Protein AF-0000000066303472 (afdb_homodimer)

Sequence (814 aa):
MNANSPPIAPAQPMHFEDLILEQGDLISKKLHLLSMQQFPPNAKKLLRQFSLSEVAQFLGVSQSTLKKLHLEGKGPLPQTSSSGRRSYSAEQMAELRQYLDQHGRSEARNYVPHRRSGEKLQVIAVVNFKGGSGKTTTAAHLAQYMALTGHRVLAVDLDPQASLSSLHGFQPELDMSPSLYEALRYDDQRRSISEIIQPTNFPGLDIVPANLELQEYEYDTPLAMSNKSSNDGKTFFTRISRALSEVNDRYDVVVIDCPPQLGYLTITALTAATSVLITIHPQMLDVMSMGQFLLMLGGILKPIRDVGAAVNLEWYRYLITRYEPTDGPQAQMVGFMQTLFHQFVLKNQMLKSTAVSDAGITKQTLYEVDKSQMTRSTYERAMDSLNAVNAEIVELVHASWGRKVVSMNANSPPIAPAQPMHFEDLILEQGDLISKKLHLLSMQQFPPNAKKLLRQFSLSEVAQFLGVSQSTLKKLHLEGKGPLPQTSSSGRRSYSAEQMAELRQYLDQHGRSEARNYVPHRRSGEKLQVIAVVNFKGGSGKTTTAAHLAQYMALTGHRVLAVDLDPQASLSSLHGFQPELDMSPSLYEALRYDDQRRSISEIIQPTNFPGLDIVPANLELQEYEYDTPLAMSNKSSNDGKTFFTRISRALSEVNDRYDVVVIDCPPQLGYLTITALTAATSVLITIHPQMLDVMSMGQFLLMLGGILKPIRDVGAAVNLEWYRYLITRYEPTDGPQAQMVGFMQTLFHQFVLKNQMLKSTAVSDAGITKQTLYEVDKSQMTRSTYERAMDSLNAVNAEIVELVHASWGRKVVS

Organism: Sinorhizobium fredii (strain NBRC 101917 / NGR234) (NCBI:txid394)

pLDDT: mean 89.19, std 13.18, range [28.16, 98.94]

Structure (mmCIF, N/CA/C/O backbone):
data_AF-0000000066303472-model_v1
#
loop_
_entity.id
_entity.type
_entity.pdbx_description
1 polymer 'Putative replication protein A'
#
loop_
_atom_site.group_PDB
_atom_site.id
_atom_site.type_symbol
_atom_site.label_atom_id
_atom_site.label_alt_id
_atom_site.label_comp_id
_atom_site.label_asym_id
_atom_site.label_entity_id
_atom_site.label_seq_id
_atom_site.pdbx_PDB_ins_code
_atom_site.Cartn_x
_atom_site.Cartn_y
_atom_site.Cartn_z
_atom_site.occupancy
_atom_site.B_iso_or_equiv
_atom_site.auth_seq_id
_atom_site.auth_comp_id
_atom_site.auth_asym_id
_atom_site.auth_atom_id
_atom_site.pdbx_PDB_model_num
ATOM 1 N N . MET A 1 1 ? -35.531 47.438 -24.938 1 28.16 1 MET A N 1
ATOM 2 C CA . MET A 1 1 ? -35.781 46 -24.844 1 28.16 1 MET A CA 1
ATOM 3 C C . MET A 1 1 ? -35.094 45.406 -23.609 1 28.16 1 MET A C 1
ATOM 5 O O . MET A 1 1 ? -33.906 45.531 -23.438 1 28.16 1 MET A O 1
ATOM 9 N N . ASN A 1 2 ? -35.75 45.344 -22.422 1 28.58 2 ASN A N 1
ATOM 10 C CA . ASN A 1 2 ? -35.531 45.281 -20.984 1 28.58 2 ASN A CA 1
ATOM 11 C C . ASN A 1 2 ? -35.062 43.875 -20.547 1 28.58 2 ASN A C 1
ATOM 13 O O . ASN A 1 2 ? -35.812 42.906 -20.625 1 28.58 2 ASN A O 1
ATOM 17 N N . ALA A 1 3 ? -33.75 43.5 -20.812 1 35.56 3 ALA A N 1
ATOM 18 C CA . ALA A 1 3 ? -33.062 42.219 -20.781 1 35.56 3 ALA A CA 1
ATOM 19 C C . ALA A 1 3 ? -33.125 41.594 -19.391 1 35.56 3 ALA A C 1
ATOM 21 O O . ALA A 1 3 ? -32.375 41.938 -18.5 1 35.56 3 ALA A O 1
ATOM 22 N N . ASN A 1 4 ? -34.312 41.281 -18.812 1 31.48 4 ASN A N 1
ATOM 23 C CA . ASN A 1 4 ? -34.656 40.688 -17.516 1 31.48 4 ASN A CA 1
ATOM 24 C C . ASN A 1 4 ? -34 39.344 -17.328 1 31.48 4 ASN A C 1
ATOM 26 O O . ASN A 1 4 ? -34.531 38.312 -17.75 1 31.48 4 ASN A O 1
ATOM 30 N N . SER A 1 5 ? -32.656 39.281 -17.484 1 34.19 5 SER A N 1
ATOM 31 C CA . SER A 1 5 ? -32.062 37.969 -17.391 1 34.19 5 SER A CA 1
ATOM 32 C C . SER A 1 5 ? -32.406 37.281 -16.078 1 34.19 5 SER A C 1
ATOM 34 O O . SER A 1 5 ? -32.375 37.906 -15.008 1 34.19 5 SER A O 1
ATOM 36 N N . PRO A 1 6 ? -33.281 36.25 -16.078 1 37.41 6 PRO A N 1
ATOM 37 C CA . PRO A 1 6 ? -33.812 35.656 -14.836 1 37.41 6 PRO A CA 1
ATOM 38 C C . PRO A 1 6 ? -32.719 35.469 -13.773 1 37.41 6 PRO A C 1
ATOM 40 O O . PRO A 1 6 ? -31.531 35.375 -14.109 1 37.41 6 PRO A O 1
ATOM 43 N N . PRO A 1 7 ? -33.031 35.781 -12.516 1 32.62 7 PRO A N 1
ATOM 44 C CA . PRO A 1 7 ? -32.094 35.688 -11.398 1 32.62 7 PRO A CA 1
ATOM 45 C C . PRO A 1 7 ? -31.406 34.344 -11.32 1 32.62 7 PRO A C 1
ATOM 47 O O . PRO A 1 7 ? -31.969 33.344 -11.758 1 32.62 7 PRO A O 1
ATOM 50 N N . ILE A 1 8 ? -30.141 34.219 -11.5 1 34.03 8 ILE A N 1
ATOM 51 C CA . ILE A 1 8 ? -29.312 33.031 -11.312 1 34.03 8 ILE A CA 1
ATOM 52 C C . ILE A 1 8 ? -29.781 32.281 -10.078 1 34.03 8 ILE A C 1
ATOM 54 O O . ILE A 1 8 ? -29.812 32.812 -8.977 1 34.03 8 ILE A O 1
ATOM 58 N N . ALA A 1 9 ? -30.625 31.328 -10.25 1 39.44 9 ALA A N 1
ATOM 59 C CA . ALA A 1 9 ? -31.109 30.5 -9.148 1 39.44 9 ALA A CA 1
ATOM 60 C C . ALA A 1 9 ? -30.016 30.281 -8.102 1 39.44 9 ALA A C 1
ATOM 62 O O . ALA A 1 9 ? -28.875 30 -8.453 1 39.44 9 ALA A O 1
ATOM 63 N N . PRO A 1 10 ? -30.156 30.688 -6.957 1 34.88 10 PRO A N 1
ATOM 64 C CA . PRO A 1 10 ? -29.109 30.484 -5.949 1 34.88 10 PRO A CA 1
ATOM 65 C C . PRO A 1 10 ? -28.453 29.109 -6.031 1 34.88 10 PRO A C 1
ATOM 67 O O . PRO A 1 10 ? -29.141 28.125 -6.316 1 34.88 10 PRO A O 1
ATOM 70 N N . ALA A 1 11 ? -27.234 28.906 -6.539 1 38.97 11 ALA A N 1
ATOM 71 C CA . ALA A 1 11 ? -26.562 27.625 -6.641 1 38.97 11 ALA A CA 1
ATOM 72 C C . ALA A 1 11 ? -26.781 26.781 -5.383 1 38.97 11 ALA A C 1
ATOM 74 O O . ALA A 1 11 ? -26.5 27.234 -4.27 1 38.97 11 ALA A O 1
ATOM 75 N N . GLN A 1 12 ? -27.719 26.031 -5.184 1 43.59 12 GLN A N 1
ATOM 76 C CA . GLN A 1 12 ? -27.938 25.109 -4.082 1 43.59 12 GLN A CA 1
ATOM 77 C C . GLN A 1 12 ? -26.625 24.516 -3.586 1 43.59 12 GLN A C 1
ATOM 79 O O . GLN A 1 12 ? -25.766 24.125 -4.387 1 43.59 12 GLN A O 1
ATOM 84 N N . PRO A 1 13 ? -26.094 24.766 -2.375 1 53.84 13 PRO A N 1
ATOM 85 C CA . PRO A 1 13 ? -24.828 24.266 -1.834 1 53.84 13 PRO A CA 1
ATOM 86 C C . PRO A 1 13 ? -24.625 22.781 -2.123 1 53.84 13 PRO A C 1
ATOM 88 O O . PRO A 1 13 ? -25.469 21.953 -1.772 1 53.84 13 PRO A O 1
ATOM 91 N N . MET A 1 14 ? -24.125 22.312 -3.188 1 66.25 14 MET A N 1
ATOM 92 C CA . MET A 1 14 ? -23.938 20.906 -3.551 1 66.25 14 MET A CA 1
ATOM 93 C C . MET A 1 14 ? -23.156 20.172 -2.48 1 66.25 14 MET A C 1
ATOM 95 O O . MET A 1 14 ? -22.109 20.656 -2.039 1 66.25 14 MET A O 1
ATOM 99 N N . HIS A 1 15 ? -23.812 19.141 -1.869 1 85.31 15 HIS A N 1
ATOM 100 C CA . HIS A 1 15 ? -23.25 18.234 -0.878 1 85.31 15 HIS A CA 1
ATOM 101 C C . HIS A 1 15 ? -22.047 17.5 -1.436 1 85.31 15 HIS A C 1
ATOM 103 O O . HIS A 1 15 ? -22.016 17.141 -2.617 1 85.31 15 HIS A O 1
ATOM 109 N N . PHE A 1 16 ? -21.031 17.438 -0.725 1 88.5 16 PHE A N 1
ATOM 110 C CA . PHE A 1 16 ? -19.781 16.797 -1.086 1 88.5 16 PHE A CA 1
ATOM 111 C C . PHE A 1 16 ? -20.047 15.453 -1.765 1 88.5 16 PHE A C 1
ATOM 113 O O . PHE A 1 16 ? -19.469 15.156 -2.818 1 88.5 16 PHE A O 1
ATOM 120 N N . GLU A 1 17 ? -20.953 14.609 -1.251 1 90.69 17 GLU A N 1
ATOM 121 C CA . GLU A 1 17 ? -21.25 13.273 -1.759 1 90.69 17 GLU A CA 1
ATOM 122 C C . GLU A 1 17 ? -21.812 13.336 -3.178 1 90.69 17 GLU A C 1
ATOM 124 O O . GLU A 1 17 ? -21.453 12.523 -4.031 1 90.69 17 GLU A O 1
ATOM 129 N N . ASP A 1 18 ? -22.641 14.305 -3.416 1 90 18 ASP A N 1
ATOM 130 C CA . ASP A 1 18 ? -23.219 14.445 -4.746 1 90 18 ASP A CA 1
ATOM 131 C C . ASP A 1 18 ? -22.172 14.906 -5.758 1 90 18 ASP A C 1
ATOM 133 O O . ASP A 1 18 ? -22.156 14.43 -6.895 1 90 18 ASP A O 1
ATOM 137 N N . LEU A 1 19 ? -21.359 15.789 -5.305 1 90.62 19 LEU A N 1
ATOM 138 C CA . LEU A 1 19 ? -20.328 16.344 -6.184 1 90.62 19 LEU A CA 1
ATOM 139 C C . LEU A 1 19 ? -19.344 15.258 -6.609 1 90.62 19 LEU A C 1
ATOM 141 O O . LEU A 1 19 ? -18.984 15.164 -7.789 1 90.62 19 LEU A O 1
ATOM 145 N N . ILE A 1 20 ? -18.938 14.453 -5.66 1 91.88 20 ILE A N 1
ATOM 146 C CA . ILE A 1 20 ? -17.922 13.469 -6 1 91.88 20 ILE A CA 1
ATOM 147 C C . ILE A 1 20 ? -18.531 12.359 -6.848 1 91.88 20 ILE A C 1
ATOM 149 O O . ILE A 1 20 ? -17.859 11.781 -7.711 1 91.88 20 ILE A O 1
ATOM 153 N N . LEU A 1 21 ? -19.797 12.07 -6.664 1 92.19 21 LEU A N 1
ATOM 154 C CA . LEU A 1 21 ? -20.484 11.117 -7.531 1 92.19 21 LEU A CA 1
ATOM 155 C C . LEU A 1 21 ? -20.531 11.625 -8.969 1 92.19 21 LEU A C 1
ATOM 157 O O . LEU A 1 21 ? -20.266 10.875 -9.906 1 92.19 21 LEU A O 1
ATOM 161 N N . GLU A 1 22 ? -20.844 12.867 -9.094 1 92.31 22 GLU A N 1
ATOM 162 C CA . GLU A 1 22 ? -20.906 13.477 -10.422 1 92.31 22 GLU A CA 1
ATOM 163 C C . GLU A 1 22 ? -19.531 13.477 -11.086 1 92.31 22 GLU A C 1
ATOM 165 O O . GLU A 1 22 ? -19.406 13.125 -12.258 1 92.31 22 GLU A O 1
ATOM 170 N N . GLN A 1 23 ? -18.578 13.859 -10.383 1 92.38 23 GLN A N 1
ATOM 171 C CA . GLN A 1 23 ? -17.219 13.93 -10.922 1 92.38 23 GLN A CA 1
ATOM 172 C C . GLN A 1 23 ? -16.688 12.539 -11.258 1 92.38 23 GLN A C 1
ATOM 174 O O . GLN A 1 23 ? -16.031 12.352 -12.281 1 92.38 23 GLN A O 1
ATOM 179 N N . GLY A 1 24 ? -16.938 11.578 -10.383 1 91.69 24 GLY A N 1
ATOM 180 C CA . GLY A 1 24 ? -16.578 10.203 -10.695 1 91.69 24 GLY A CA 1
ATOM 181 C C . GLY A 1 24 ? -17.203 9.695 -11.977 1 91.69 24 GLY A C 1
ATOM 182 O O . GLY A 1 24 ? -16.547 9.023 -12.781 1 91.69 24 GLY A O 1
ATOM 183 N N . ASP A 1 25 ? -18.438 10.008 -12.141 1 90.5 25 ASP A N 1
ATOM 184 C CA . ASP A 1 25 ? -19.172 9.602 -13.336 1 90.5 25 ASP A CA 1
ATOM 185 C C . ASP A 1 25 ? -18.578 10.266 -14.586 1 90.5 25 ASP A C 1
ATOM 187 O O . ASP A 1 25 ? -18.438 9.625 -15.625 1 90.5 25 ASP A O 1
ATOM 191 N N . LEU A 1 26 ? -18.234 11.508 -14.438 1 88.88 26 LEU A N 1
ATOM 192 C CA . LEU A 1 26 ? -17.656 12.25 -15.547 1 88.88 26 LEU A CA 1
ATOM 193 C C . LEU A 1 26 ? -16.312 11.641 -15.969 1 88.88 26 LEU A C 1
ATOM 195 O O . LEU A 1 26 ? -16.047 11.508 -17.156 1 88.88 26 LEU A O 1
ATOM 199 N N . ILE A 1 27 ? -15.523 11.273 -15.008 1 88.69 27 ILE A N 1
ATOM 200 C CA . ILE A 1 27 ? -14.234 10.641 -15.289 1 88.69 27 ILE A CA 1
ATOM 201 C C . ILE A 1 27 ? -14.461 9.328 -16.031 1 88.69 27 ILE A C 1
ATOM 203 O O . ILE A 1 27 ? -13.812 9.062 -17.047 1 88.69 27 ILE A O 1
ATOM 207 N N . SER A 1 28 ? -15.359 8.602 -15.508 1 83.31 28 SER A N 1
ATOM 208 C CA . SER A 1 28 ? -15.641 7.289 -16.078 1 83.31 28 SER A CA 1
ATOM 209 C C . SER A 1 28 ? -16.109 7.406 -17.531 1 83.31 28 SER A C 1
ATOM 211 O O . SER A 1 28 ? -15.641 6.664 -18.391 1 83.31 28 SER A O 1
ATOM 213 N N . LYS A 1 29 ? -16.891 8.312 -17.734 1 82.56 29 LYS A N 1
ATOM 214 C CA . LYS A 1 29 ? -17.469 8.477 -19.062 1 82.56 29 LYS A CA 1
ATOM 215 C C . LYS A 1 29 ? -16.453 9.07 -20.047 1 82.56 29 LYS A C 1
ATOM 217 O O . LYS A 1 29 ? -16.344 8.609 -21.188 1 82.56 29 LYS A O 1
ATOM 222 N N . LYS A 1 30 ? -15.727 10.008 -19.641 1 82.56 30 LYS A N 1
ATOM 223 C CA . LYS A 1 30 ? -14.852 10.75 -20.547 1 82.56 30 LYS A CA 1
ATOM 224 C C . LYS A 1 30 ? -13.539 10.016 -20.781 1 82.56 30 LYS A C 1
ATOM 226 O O . LYS A 1 30 ? -13.016 10.008 -21.891 1 82.56 30 LYS A O 1
ATOM 231 N N . LEU A 1 31 ? -13.016 9.43 -19.75 1 79.56 31 LEU A N 1
ATOM 232 C CA . LEU A 1 31 ? -11.703 8.82 -19.891 1 79.56 31 LEU A CA 1
ATOM 233 C C . LEU A 1 31 ? -11.812 7.414 -20.484 1 79.56 31 LEU A C 1
ATOM 235 O O . LEU A 1 31 ? -10.875 6.926 -21.109 1 79.56 31 LEU A O 1
ATOM 239 N N . HIS A 1 32 ? -12.883 6.844 -20.219 1 74.19 32 HIS A N 1
ATOM 240 C CA . HIS A 1 32 ? -13.039 5.523 -20.812 1 74.19 32 HIS A CA 1
ATOM 241 C C . HIS A 1 32 ? -12.93 5.586 -22.344 1 74.19 32 HIS A C 1
ATOM 243 O O . HIS A 1 32 ? -12.242 4.762 -22.953 1 74.19 32 HIS A O 1
ATOM 249 N N . LEU A 1 33 ? -13.5 6.594 -22.875 1 68.44 33 LEU A N 1
ATOM 250 C CA . LEU A 1 33 ? -13.477 6.754 -24.312 1 68.44 33 LEU A CA 1
ATOM 251 C C . LEU A 1 33 ? -12.062 7.047 -24.812 1 68.44 33 LEU A C 1
ATOM 253 O O . LEU A 1 33 ? -11.625 6.484 -25.812 1 68.44 33 LEU A O 1
ATOM 257 N N . LEU A 1 34 ? -11.375 7.879 -24.047 1 72.62 34 LEU A N 1
ATOM 258 C CA . LEU A 1 34 ? -10.016 8.242 -24.406 1 72.62 34 LEU A CA 1
ATOM 259 C C . LEU A 1 34 ? -9.078 7.039 -24.297 1 72.62 34 LEU A C 1
ATOM 261 O O . LEU A 1 34 ? -8.195 6.855 -25.141 1 72.62 34 LEU A O 1
ATOM 265 N N . SER A 1 35 ? -9.297 6.309 -23.266 1 71.5 35 SER A N 1
ATOM 266 C CA . SER A 1 35 ? -8.453 5.148 -23.016 1 71.5 35 SER A CA 1
ATOM 267 C C . SER A 1 35 ? -8.617 4.094 -24.109 1 71.5 35 SER A C 1
ATOM 269 O O . SER A 1 35 ? -7.641 3.469 -24.531 1 71.5 35 SER A O 1
ATOM 271 N N . MET A 1 36 ? -9.781 3.936 -24.531 1 67.06 36 MET A N 1
ATOM 272 C CA . MET A 1 36 ? -10.055 2.939 -25.562 1 67.06 36 MET A CA 1
ATOM 273 C C . MET A 1 36 ? -9.32 3.279 -26.859 1 67.06 36 MET A C 1
ATOM 275 O O . MET A 1 36 ? -8.93 2.385 -27.609 1 67.06 36 MET A O 1
ATOM 279 N N . GLN A 1 37 ? -9.062 4.512 -27 1 64 37 GLN A N 1
ATOM 280 C CA . GLN A 1 37 ? -8.352 4.953 -28.203 1 64 37 GLN A CA 1
ATOM 281 C C . GLN A 1 37 ? -6.852 4.703 -28.062 1 64 37 GLN A C 1
ATOM 283 O O . GLN A 1 37 ? -6.191 4.316 -29.031 1 64 37 GLN A O 1
ATOM 288 N N . GLN A 1 38 ? -6.332 4.875 -26.922 1 64.31 38 GLN A N 1
ATOM 289 C CA . GLN A 1 38 ? -4.891 4.801 -26.703 1 64.31 38 GLN A CA 1
ATOM 290 C C . GLN A 1 38 ? -4.461 3.385 -26.328 1 64.31 38 GLN A C 1
ATOM 292 O O . GLN A 1 38 ? -3.332 2.979 -26.609 1 64.31 38 GLN A O 1
ATOM 297 N N . PHE A 1 39 ? -5.332 2.746 -25.609 1 62.94 39 PHE A N 1
ATOM 298 C CA . PHE A 1 39 ? -5.031 1.404 -25.125 1 62.94 39 PHE A CA 1
ATOM 299 C C . PHE A 1 39 ? -6.121 0.422 -25.547 1 62.94 39 PHE A C 1
ATOM 301 O O . PHE A 1 39 ? -7.02 0.117 -24.75 1 62.94 39 PHE A O 1
ATOM 308 N N . PRO A 1 40 ? -5.973 -0.012 -26.75 1 58.31 40 PRO A N 1
ATOM 309 C CA . PRO A 1 40 ? -7.051 -0.925 -27.125 1 58.31 40 PRO A CA 1
ATOM 310 C C . PRO A 1 40 ? -7.16 -2.135 -26.203 1 58.31 40 PRO A C 1
ATOM 312 O O . PRO A 1 40 ? -6.141 -2.678 -25.766 1 58.31 40 PRO A O 1
ATOM 315 N N . PRO A 1 41 ? -8.352 -2.262 -25.609 1 56.34 41 PRO A N 1
ATOM 316 C CA . PRO A 1 41 ? -8.602 -3.312 -24.625 1 56.34 41 PRO A CA 1
ATOM 317 C C . PRO A 1 41 ? -7.992 -4.656 -25.031 1 56.34 41 PRO A C 1
ATOM 319 O O . PRO A 1 41 ? -7.594 -5.438 -24.156 1 56.34 41 PRO A O 1
ATOM 322 N N . ASN A 1 42 ? -8.016 -4.965 -26.297 1 53.88 42 ASN A N 1
ATOM 323 C CA . ASN A 1 42 ? -7.742 -6.336 -26.719 1 53.88 42 ASN A CA 1
ATOM 324 C C . ASN A 1 42 ? -6.254 -6.555 -26.969 1 53.88 42 ASN A C 1
ATOM 326 O O . ASN A 1 42 ? -5.863 -7.535 -27.609 1 53.88 42 ASN A O 1
ATOM 330 N N . ALA A 1 43 ? -5.52 -5.586 -26.531 1 59.25 43 ALA A N 1
ATOM 331 C CA . ALA A 1 43 ? -4.141 -5.941 -26.859 1 59.25 43 ALA A CA 1
ATOM 332 C C . ALA A 1 43 ? -3.576 -6.938 -25.844 1 59.25 43 ALA A C 1
ATOM 334 O O . ALA A 1 43 ? -3.387 -6.605 -24.672 1 59.25 43 ALA A O 1
ATOM 335 N N . LYS A 1 44 ? -3.773 -8.195 -26.234 1 68.38 44 LYS A N 1
ATOM 336 C CA . LYS A 1 44 ? -3.293 -9.297 -25.406 1 68.38 44 LYS A CA 1
ATOM 337 C C . LYS A 1 44 ? -1.771 -9.266 -25.281 1 68.38 44 LYS A C 1
ATOM 339 O O . LYS A 1 44 ? -1.067 -9.008 -26.25 1 68.38 44 LYS A O 1
ATOM 344 N N . LYS A 1 45 ? -1.382 -9.312 -24.062 1 81.5 45 LYS A N 1
ATOM 345 C CA . LYS A 1 45 ? 0.044 -9.461 -23.781 1 81.5 45 LYS A CA 1
ATOM 346 C C . LYS A 1 45 ? 0.607 -10.719 -24.438 1 81.5 45 LYS A C 1
ATOM 348 O O . LYS A 1 45 ? -0.026 -11.773 -24.406 1 81.5 45 LYS A O 1
ATOM 353 N N . LEU A 1 46 ? 1.706 -10.578 -25.125 1 85.88 46 LEU A N 1
ATOM 354 C CA . LEU A 1 46 ? 2.355 -11.742 -25.734 1 85.88 46 LEU A CA 1
ATOM 355 C C . LEU A 1 46 ? 3.465 -12.266 -24.828 1 85.88 46 LEU A C 1
ATOM 357 O O . LEU A 1 46 ? 3.932 -11.562 -23.922 1 85.88 46 LEU A O 1
ATOM 361 N N . LEU A 1 47 ? 3.773 -13.555 -25.031 1 94.38 47 LEU A N 1
ATOM 362 C CA . LEU A 1 47 ? 4.84 -14.18 -24.25 1 94.38 47 LEU A CA 1
ATOM 363 C C . LEU A 1 47 ? 6.051 -14.477 -25.125 1 94.38 47 LEU A C 1
ATOM 365 O O . LEU A 1 47 ? 5.906 -14.938 -26.266 1 94.38 47 LEU A O 1
ATOM 369 N N . ARG A 1 48 ? 7.16 -14.219 -24.656 1 93.19 48 ARG A N 1
ATOM 370 C CA . ARG A 1 48 ? 8.398 -14.414 -25.406 1 93.19 48 ARG A CA 1
ATOM 371 C C . ARG A 1 48 ? 8.648 -15.891 -25.672 1 93.19 48 ARG A C 1
ATOM 373 O O . ARG A 1 48 ? 7.988 -16.75 -25.078 1 93.19 48 ARG A O 1
ATOM 380 N N . GLN A 1 49 ? 9.703 -16.125 -26.547 1 95.31 49 GLN A N 1
ATOM 381 C CA . GLN A 1 49 ? 10.219 -17.469 -26.766 1 95.31 49 GLN A CA 1
ATOM 382 C C . GLN A 1 49 ? 11.242 -17.844 -25.688 1 95.31 49 GLN A C 1
ATOM 384 O O . GLN A 1 49 ? 11.852 -16.969 -25.078 1 95.31 49 GLN A O 1
ATOM 389 N N . PHE A 1 50 ? 11.352 -19.109 -25.5 1 96.5 50 PHE A N 1
ATOM 390 C CA . PHE A 1 50 ? 12.297 -19.609 -24.516 1 96.5 50 PHE A CA 1
ATOM 391 C C . PHE A 1 50 ? 13.43 -20.375 -25.188 1 96.5 50 PHE A C 1
ATOM 393 O O . PHE A 1 50 ? 13.195 -21.172 -26.094 1 96.5 50 PHE A O 1
ATOM 400 N N . SER A 1 51 ? 14.609 -20.109 -24.703 1 94.75 51 SER A N 1
ATOM 401 C CA . SER A 1 51 ? 15.789 -20.766 -25.266 1 94.75 51 SER A CA 1
ATOM 402 C C . SER A 1 51 ? 15.789 -22.25 -24.953 1 94.75 51 SER A C 1
ATOM 404 O O . SER A 1 51 ? 15.094 -22.703 -24.031 1 94.75 51 SER A O 1
ATOM 406 N N . LEU A 1 52 ? 16.609 -22.953 -25.688 1 95.5 52 LEU A N 1
ATOM 407 C CA . LEU A 1 52 ? 16.734 -24.391 -25.5 1 95.5 52 LEU A CA 1
ATOM 408 C C . LEU A 1 52 ? 17.156 -24.719 -24.078 1 95.5 52 LEU A C 1
ATOM 410 O O . LEU A 1 52 ? 16.656 -25.672 -23.469 1 95.5 52 LEU A O 1
ATOM 414 N N . SER A 1 53 ? 18.062 -23.938 -23.578 1 94.62 53 SER A N 1
ATOM 415 C CA . SER A 1 53 ? 18.547 -24.156 -22.219 1 94.62 53 SER A CA 1
ATOM 416 C C . SER A 1 53 ? 17.438 -23.953 -21.203 1 94.62 53 SER A C 1
ATOM 418 O O . SER A 1 53 ? 17.312 -24.719 -20.234 1 94.62 53 SER A O 1
ATOM 420 N N . GLU A 1 54 ? 16.641 -22.938 -21.328 1 94.94 54 GLU A N 1
ATOM 421 C CA . GLU A 1 54 ? 15.516 -22.672 -20.438 1 94.94 54 GLU A CA 1
ATOM 422 C C . GLU A 1 54 ? 14.484 -23.797 -20.5 1 94.94 54 GLU A C 1
ATOM 424 O O . GLU A 1 54 ? 14 -24.25 -19.453 1 94.94 54 GLU A O 1
ATOM 429 N N . VAL A 1 55 ? 14.203 -24.203 -21.703 1 96.94 55 VAL A N 1
ATOM 430 C CA . VAL A 1 55 ? 13.203 -25.25 -21.906 1 96.94 55 VAL A CA 1
ATOM 431 C C . VAL A 1 55 ? 13.664 -26.531 -21.234 1 96.94 55 VAL A C 1
ATOM 433 O O . VAL A 1 55 ? 12.875 -27.203 -20.562 1 96.94 55 VAL A O 1
ATOM 436 N N . ALA A 1 56 ? 14.906 -26.844 -21.453 1 95.75 56 ALA A N 1
ATOM 437 C CA . ALA A 1 56 ? 15.477 -28.031 -20.812 1 95.75 56 ALA A CA 1
ATOM 438 C C . ALA A 1 56 ? 15.32 -27.969 -19.297 1 95.75 56 ALA A C 1
ATOM 440 O O . ALA A 1 56 ? 14.969 -28.969 -18.656 1 95.75 56 ALA A O 1
ATOM 441 N N . GLN A 1 57 ? 15.531 -26.844 -18.781 1 93.81 57 GLN A N 1
ATOM 442 C CA . GLN A 1 57 ? 15.43 -26.641 -17.328 1 93.81 57 GLN A CA 1
ATOM 443 C C . GLN A 1 57 ? 13.984 -26.781 -16.859 1 93.81 57 GLN A C 1
ATOM 445 O O . GLN A 1 57 ? 13.711 -27.484 -15.883 1 93.81 57 GLN A O 1
ATOM 450 N N . PHE A 1 58 ? 13.055 -26.172 -17.531 1 95.56 58 PHE A N 1
ATOM 451 C CA . PHE A 1 58 ? 11.656 -26.188 -17.125 1 95.56 58 PHE A CA 1
ATOM 452 C C . PHE A 1 58 ? 11.062 -27.578 -17.266 1 95.56 58 PHE A C 1
ATOM 454 O O . PHE A 1 58 ? 10.164 -27.953 -16.5 1 95.56 58 PHE A O 1
ATOM 461 N N . LEU A 1 59 ? 11.57 -28.359 -18.219 1 94.06 59 LEU A N 1
ATOM 462 C CA . LEU A 1 59 ? 11.023 -29.688 -18.469 1 94.06 59 LEU A CA 1
ATOM 463 C C . LEU A 1 59 ? 11.766 -30.75 -17.656 1 94.06 59 LEU A C 1
ATOM 465 O O . LEU A 1 59 ? 11.305 -31.891 -17.562 1 94.06 59 LEU A O 1
ATOM 469 N N . GLY A 1 60 ? 12.891 -30.391 -17.141 1 90.5 60 GLY A N 1
ATOM 470 C CA . GLY A 1 60 ? 13.703 -31.359 -16.406 1 90.5 60 GLY A CA 1
ATOM 471 C C . GLY A 1 60 ? 14.367 -32.375 -17.297 1 90.5 60 GLY A C 1
ATOM 472 O O . GLY A 1 60 ? 14.391 -33.562 -16.984 1 90.5 60 GLY A O 1
ATOM 473 N N . VAL A 1 61 ? 14.82 -31.969 -18.516 1 92.44 61 VAL A N 1
ATOM 474 C CA . VAL A 1 61 ? 15.516 -32.844 -19.453 1 92.44 61 VAL A CA 1
ATOM 475 C C . VAL A 1 61 ? 16.812 -32.188 -19.906 1 92.44 61 VAL A C 1
ATOM 477 O O . VAL A 1 61 ? 17.062 -31 -19.609 1 92.44 61 VAL A O 1
ATOM 480 N N . SER A 1 62 ? 17.609 -32.938 -20.594 1 93.88 62 SER A N 1
ATOM 481 C CA . SER A 1 62 ? 18.859 -32.375 -21.109 1 93.88 62 SER A CA 1
ATOM 482 C C . SER A 1 62 ? 18.625 -31.672 -22.438 1 93.88 62 SER A C 1
ATOM 484 O O . SER A 1 62 ? 17.672 -31.984 -23.156 1 93.88 62 SER A O 1
ATOM 486 N N . GLN A 1 63 ? 19.484 -30.734 -22.734 1 95.06 63 GLN A N 1
ATOM 487 C CA . GLN A 1 63 ? 19.438 -30.062 -24.031 1 95.06 63 GLN A CA 1
ATOM 488 C C . GLN A 1 63 ? 19.609 -31.062 -25.172 1 95.06 63 GLN A C 1
ATOM 490 O O . GLN A 1 63 ? 18.984 -30.938 -26.219 1 95.06 63 GLN A O 1
ATOM 495 N N . SER A 1 64 ? 20.453 -32 -24.922 1 95.12 64 SER A N 1
ATOM 496 C CA . SER A 1 64 ? 20.734 -33.031 -25.922 1 95.12 64 SER A CA 1
ATOM 497 C C . SER A 1 64 ? 19.469 -33.812 -26.281 1 95.12 64 SER A C 1
ATOM 499 O O . SER A 1 64 ? 19.25 -34.156 -27.438 1 95.12 64 SER A O 1
ATOM 501 N N . THR A 1 65 ? 18.703 -34.094 -25.281 1 92.38 65 THR A N 1
ATOM 502 C CA . THR A 1 65 ? 17.453 -34.781 -25.5 1 92.38 65 THR A CA 1
ATOM 503 C C . THR A 1 65 ? 16.516 -34 -26.406 1 92.38 65 THR A C 1
ATOM 505 O O . THR A 1 65 ? 15.898 -34.562 -27.312 1 92.38 65 THR A O 1
ATOM 508 N N . LEU A 1 66 ? 16.469 -32.719 -26.219 1 94.38 66 LEU A N 1
ATOM 509 C CA . LEU A 1 66 ? 15.609 -31.859 -27.016 1 94.38 66 LEU A CA 1
ATOM 510 C C . LEU A 1 66 ? 16.109 -31.75 -28.453 1 94.38 66 LEU A C 1
ATOM 512 O O . LEU A 1 66 ? 15.328 -31.75 -29.406 1 94.38 66 LEU A O 1
ATOM 516 N N . LYS A 1 67 ? 17.359 -31.672 -28.547 1 94.25 67 LYS A N 1
ATOM 517 C CA . LYS A 1 67 ? 17.953 -31.625 -29.875 1 94.25 67 LYS A CA 1
ATOM 518 C C . LYS A 1 67 ? 17.688 -32.906 -30.656 1 94.25 67 LYS A C 1
ATOM 520 O O . LYS A 1 67 ? 17.359 -32.875 -31.844 1 94.25 67 LYS A O 1
ATOM 525 N N . LYS A 1 68 ? 17.891 -33.938 -30 1 93.88 68 LYS A N 1
ATOM 526 C CA . LYS A 1 68 ? 17.656 -35.219 -30.609 1 93.88 68 LYS A CA 1
ATOM 527 C C . LYS A 1 68 ? 16.203 -35.344 -31.094 1 93.88 68 LYS A C 1
ATOM 529 O O . LYS A 1 68 ? 15.953 -35.844 -32.188 1 93.88 68 LYS A O 1
ATOM 534 N N . LEU A 1 69 ? 15.305 -34.969 -30.234 1 93.19 69 LEU A N 1
ATOM 535 C CA . LEU A 1 69 ? 13.898 -35 -30.594 1 93.19 69 LEU A CA 1
ATOM 536 C C . LEU A 1 69 ? 13.633 -34.188 -31.859 1 93.19 69 LEU A C 1
ATOM 538 O O . LEU A 1 69 ? 12.914 -34.656 -32.75 1 93.19 69 LEU A O 1
ATOM 542 N N . HIS A 1 70 ? 14.203 -33.031 -31.891 1 93.12 70 HIS A N 1
ATOM 543 C CA . HIS A 1 70 ? 14.047 -32.156 -33.062 1 93.12 70 HIS A CA 1
ATOM 544 C C . HIS A 1 70 ? 14.617 -32.812 -34.312 1 93.12 70 HIS A C 1
ATOM 546 O O . HIS A 1 70 ? 13.969 -32.812 -35.344 1 93.12 70 HIS A O 1
ATOM 552 N N . LEU A 1 71 ? 15.734 -33.344 -34.188 1 92.75 71 LEU A N 1
ATOM 553 C CA . LEU A 1 71 ? 16.422 -33.938 -35.344 1 92.75 71 LEU A CA 1
ATOM 554 C C . LEU A 1 71 ? 15.672 -35.156 -35.844 1 92.75 71 LEU A C 1
ATOM 556 O O . LEU A 1 71 ? 15.703 -35.469 -37.031 1 92.75 71 LEU A O 1
ATOM 560 N N . GLU A 1 72 ? 14.984 -35.844 -34.969 1 94.38 72 GLU A N 1
ATOM 561 C CA . GLU A 1 72 ? 14.219 -37.031 -35.344 1 94.38 72 GLU A CA 1
ATOM 562 C C . GLU A 1 72 ? 12.805 -36.656 -35.781 1 94.38 72 GLU A C 1
ATOM 564 O O . GLU A 1 72 ? 12 -37.531 -36.094 1 94.38 72 GLU A O 1
ATOM 569 N N . GLY A 1 73 ? 12.477 -35.438 -35.719 1 92.31 73 GLY A N 1
ATOM 570 C CA . GLY A 1 73 ? 11.172 -34.938 -36.125 1 92.31 73 GLY A CA 1
ATOM 571 C C . GLY A 1 73 ? 10.07 -35.25 -35.125 1 92.31 73 GLY A C 1
ATOM 572 O O . GLY A 1 73 ? 8.914 -35.438 -35.5 1 92.31 73 GLY A O 1
ATOM 573 N N . LYS A 1 74 ? 10.555 -35.375 -33.938 1 93 74 LYS A N 1
ATOM 574 C CA . LYS A 1 74 ? 9.609 -35.719 -32.875 1 93 74 LYS A CA 1
ATOM 575 C C . LYS A 1 74 ? 9.266 -34.469 -32.031 1 93 74 LYS A C 1
ATOM 577 O O . LYS A 1 74 ? 10.148 -33.688 -31.703 1 93 74 LYS A O 1
ATOM 582 N N . GLY A 1 75 ? 8.016 -34.312 -31.75 1 90.88 75 GLY A N 1
ATOM 583 C CA . GLY A 1 75 ? 7.578 -33.156 -30.969 1 90.88 75 GLY A CA 1
ATOM 584 C C . GLY A 1 75 ? 7.418 -31.906 -31.797 1 90.88 75 GLY A C 1
ATOM 585 O O . GLY A 1 75 ? 7.406 -31.953 -33.031 1 90.88 75 GLY A O 1
ATOM 586 N N . PRO A 1 76 ? 7.211 -30.781 -31.109 1 94.69 76 PRO A N 1
ATOM 587 C CA . PRO A 1 76 ? 7.027 -29.531 -31.828 1 94.69 76 PRO A CA 1
ATOM 588 C C . PRO A 1 76 ? 8.328 -29 -32.438 1 94.69 76 PRO A C 1
ATOM 590 O O . PRO A 1 76 ? 9.406 -29.203 -31.891 1 94.69 76 PRO A O 1
ATOM 593 N N . LEU A 1 77 ? 8.164 -28.312 -33.562 1 93.44 77 LEU A N 1
ATOM 594 C CA . LEU A 1 77 ? 9.312 -27.75 -34.281 1 93.44 77 LEU A CA 1
ATOM 595 C C . LEU A 1 77 ? 9.742 -26.438 -33.656 1 93.44 77 LEU A C 1
ATOM 597 O O . LEU A 1 77 ? 8.977 -25.469 -33.625 1 93.44 77 LEU A O 1
ATOM 601 N N . PRO A 1 78 ? 10.945 -26.375 -33.125 1 95.12 78 PRO A N 1
ATOM 602 C CA . PRO A 1 78 ? 11.414 -25.109 -32.562 1 95.12 78 PRO A CA 1
ATOM 603 C C . PRO A 1 78 ? 11.648 -24.031 -33.625 1 95.12 78 PRO A C 1
ATOM 605 O O . PRO A 1 78 ? 11.789 -24.344 -34.812 1 95.12 78 PRO A O 1
ATOM 608 N N . GLN A 1 79 ? 11.547 -22.797 -33.188 1 94.62 79 GLN A N 1
ATOM 609 C CA . GLN A 1 79 ? 12.031 -21.703 -34.031 1 94.62 79 GLN A CA 1
ATOM 610 C C . GLN A 1 79 ? 13.555 -21.656 -34.031 1 94.62 79 GLN A C 1
ATOM 612 O O . GLN A 1 79 ? 14.188 -21.75 -32.969 1 94.62 79 GLN A O 1
ATOM 617 N N . THR A 1 80 ? 14.117 -21.562 -35.188 1 92.5 80 THR A N 1
ATOM 618 C CA . THR A 1 80 ? 15.57 -21.516 -35.281 1 92.5 80 THR A CA 1
ATOM 619 C C . THR A 1 80 ? 16.031 -20.172 -35.844 1 92.5 80 THR A C 1
ATOM 621 O O . THR A 1 80 ? 15.539 -19.703 -36.844 1 92.5 80 THR A O 1
ATOM 624 N N . SER A 1 81 ? 16.891 -19.578 -35.094 1 91.75 81 SER A N 1
ATOM 625 C CA . SER A 1 81 ? 17.453 -18.312 -35.531 1 91.75 81 SER A CA 1
ATOM 626 C C . SER A 1 81 ? 18.453 -18.5 -36.656 1 91.75 81 SER A C 1
ATOM 628 O O . SER A 1 81 ? 18.781 -19.641 -37 1 91.75 81 SER A O 1
ATOM 630 N N . SER A 1 82 ? 18.906 -17.328 -37.188 1 90.94 82 SER A N 1
ATOM 631 C CA . SER A 1 82 ? 19.891 -17.375 -38.281 1 90.94 82 SER A CA 1
ATOM 632 C C . SER A 1 82 ? 21.203 -17.984 -37.781 1 90.94 82 SER A C 1
ATOM 634 O O . SER A 1 82 ? 21.922 -18.609 -38.562 1 90.94 82 SER A O 1
ATOM 636 N N . SER A 1 83 ? 21.453 -17.922 -36.5 1 90.94 83 SER A N 1
ATOM 637 C CA . SER A 1 83 ? 22.688 -18.453 -35.906 1 90.94 83 SER A CA 1
ATOM 638 C C . SER A 1 83 ? 22.5 -19.906 -35.5 1 90.94 83 SER A C 1
ATOM 640 O O . SER A 1 83 ? 23.438 -20.531 -34.969 1 90.94 83 SER A O 1
ATOM 642 N N . GLY A 1 84 ? 21.312 -20.453 -35.719 1 88.12 84 GLY A N 1
ATOM 643 C CA . GLY A 1 84 ? 21.062 -21.844 -35.375 1 88.12 84 GLY A CA 1
ATOM 644 C C . GLY A 1 84 ? 20.516 -22.047 -34 1 88.12 84 GLY A C 1
ATOM 645 O O . GLY A 1 84 ? 20.391 -23.188 -33.531 1 88.12 84 GLY A O 1
ATOM 646 N N . ARG A 1 85 ? 20.281 -21.016 -33.344 1 90.12 85 ARG A N 1
ATOM 647 C CA . ARG A 1 85 ? 19.766 -21.125 -31.984 1 90.12 85 ARG A CA 1
ATOM 648 C C . ARG A 1 85 ? 18.297 -21.516 -32 1 90.12 85 ARG A C 1
ATOM 650 O O . ARG A 1 85 ? 17.5 -20.922 -32.719 1 90.12 85 ARG A O 1
ATOM 657 N N . ARG A 1 86 ? 17.953 -22.516 -31.188 1 93.81 86 ARG A N 1
ATOM 658 C CA . ARG A 1 86 ? 16.578 -23.016 -31.109 1 93.81 86 ARG A CA 1
ATOM 659 C C . ARG A 1 86 ? 15.82 -22.375 -29.969 1 93.81 86 ARG A C 1
ATOM 661 O O . ARG A 1 86 ? 16.375 -22.141 -28.891 1 93.81 86 ARG A O 1
ATOM 668 N N . SER A 1 87 ? 14.547 -22.109 -30.188 1 96.12 87 SER A N 1
ATOM 669 C CA . SER A 1 87 ? 13.664 -21.562 -29.172 1 96.12 87 SER A CA 1
ATOM 670 C C . SER A 1 87 ? 12.25 -22.141 -29.297 1 96.12 87 SER A C 1
ATOM 672 O O . SER A 1 87 ? 11.867 -22.594 -30.375 1 96.12 87 SER A O 1
ATOM 674 N N . TYR A 1 88 ? 11.586 -22.266 -28.203 1 97.44 88 TYR A N 1
ATOM 675 C CA . TYR A 1 88 ? 10.227 -22.812 -28.172 1 97.44 88 TYR A CA 1
ATOM 676 C C . TYR A 1 88 ? 9.273 -21.812 -27.516 1 97.44 88 TYR A C 1
ATOM 678 O O . TYR A 1 88 ? 9.664 -21.062 -26.625 1 97.44 88 TYR A O 1
ATOM 686 N N . SER A 1 89 ? 8.047 -21.797 -27.984 1 96.81 89 SER A N 1
ATOM 687 C CA . SER A 1 89 ? 6.996 -21.078 -27.266 1 96.81 89 SER A CA 1
ATOM 688 C C . SER A 1 89 ? 6.559 -21.844 -26.016 1 96.81 89 SER A C 1
ATOM 690 O O . SER A 1 89 ? 6.859 -23.031 -25.875 1 96.81 89 SER A O 1
ATOM 692 N N . ALA A 1 90 ? 5.91 -21.172 -25.125 1 96.94 90 ALA A N 1
ATOM 693 C CA . ALA A 1 90 ? 5.395 -21.828 -23.938 1 96.94 90 ALA A CA 1
ATOM 694 C C . ALA A 1 90 ? 4.391 -22.922 -24.297 1 96.94 90 ALA A C 1
ATOM 696 O O . ALA A 1 90 ? 4.312 -23.953 -23.625 1 96.94 90 ALA A O 1
ATOM 697 N N . GLU A 1 91 ? 3.648 -22.703 -25.328 1 96.88 91 GLU A N 1
ATOM 698 C CA . GLU A 1 91 ? 2.717 -23.719 -25.828 1 96.88 91 GLU A CA 1
ATOM 699 C C . GLU A 1 91 ? 3.457 -24.969 -26.297 1 96.88 91 GLU A C 1
ATOM 701 O O . GLU A 1 91 ? 3.033 -26.094 -26.031 1 96.88 91 GLU A O 1
ATOM 706 N N . GLN A 1 92 ? 4.504 -24.688 -26.984 1 96.88 92 GLN A N 1
ATOM 707 C CA . GLN A 1 92 ? 5.316 -25.797 -27.469 1 96.88 92 GLN A CA 1
ATOM 708 C C . GLN A 1 92 ? 5.957 -26.562 -26.328 1 96.88 92 GLN A C 1
ATOM 710 O O . GLN A 1 92 ? 6.152 -27.781 -26.406 1 96.88 92 GLN A O 1
ATOM 715 N N . MET A 1 93 ? 6.301 -25.844 -25.297 1 96.5 93 MET A N 1
ATOM 716 C CA . MET A 1 93 ? 6.836 -26.516 -24.125 1 96.5 93 MET A CA 1
ATOM 717 C C . MET A 1 93 ? 5.816 -27.484 -23.531 1 96.5 93 MET A C 1
ATOM 719 O O . MET A 1 93 ? 6.168 -28.594 -23.125 1 96.5 93 MET A O 1
ATOM 723 N N . ALA A 1 94 ? 4.598 -27.031 -23.5 1 95.62 94 ALA A N 1
ATOM 724 C CA . ALA A 1 94 ? 3.527 -27.906 -23.016 1 95.62 94 ALA A CA 1
ATOM 725 C C . ALA A 1 94 ? 3.369 -29.125 -23.906 1 95.62 94 ALA A C 1
ATOM 727 O O . ALA A 1 94 ? 3.166 -30.234 -23.406 1 95.62 94 ALA A O 1
ATOM 728 N N . GLU A 1 95 ? 3.477 -28.906 -25.172 1 95.56 95 GLU A N 1
ATOM 729 C CA . GLU A 1 95 ? 3.398 -30.016 -26.125 1 95.56 95 GLU A CA 1
ATOM 730 C C . GLU A 1 95 ? 4.551 -31 -25.938 1 95.56 95 GLU A C 1
ATOM 732 O O . GLU A 1 95 ? 4.355 -32.219 -26 1 95.56 95 GLU A O 1
ATOM 737 N N . LEU A 1 96 ? 5.688 -30.438 -25.797 1 95.06 96 LEU A N 1
ATOM 738 C CA . LEU A 1 96 ? 6.871 -31.266 -25.562 1 95.06 96 LEU A CA 1
ATOM 739 C C . LEU A 1 96 ? 6.695 -32.125 -24.328 1 95.06 96 LEU A C 1
ATOM 741 O O . LEU A 1 96 ? 7.074 -33.312 -24.312 1 95.06 96 LEU A O 1
ATOM 745 N N . ARG A 1 97 ? 6.168 -31.547 -23.281 1 94 97 ARG A N 1
ATOM 746 C CA . ARG A 1 97 ? 5.938 -32.25 -22.047 1 94 97 ARG A CA 1
ATOM 747 C C . ARG A 1 97 ? 4.996 -33.438 -22.25 1 94 97 ARG A C 1
ATOM 749 O O . ARG A 1 97 ? 5.246 -34.531 -21.75 1 94 97 ARG A O 1
ATOM 756 N N . GLN A 1 98 ? 3.955 -33.156 -22.953 1 92.75 98 GLN A N 1
ATOM 757 C CA . GLN A 1 98 ? 2.992 -34.219 -23.25 1 92.75 98 GLN A CA 1
ATOM 758 C C . GLN A 1 98 ? 3.643 -35.344 -24.047 1 92.75 98 GLN A C 1
ATOM 760 O O . GLN A 1 98 ? 3.402 -36.531 -23.781 1 92.75 98 GLN A O 1
ATOM 765 N N . TYR A 1 99 ? 4.449 -34.938 -25.016 1 92.69 99 TYR A N 1
ATOM 766 C CA . TYR A 1 99 ? 5.137 -35.906 -25.844 1 92.69 99 TYR A CA 1
ATOM 767 C C . TYR A 1 99 ? 6.074 -36.781 -25.016 1 92.69 99 TYR A C 1
ATOM 769 O O . TYR A 1 99 ? 6.082 -38 -25.141 1 92.69 99 TYR A O 1
ATOM 777 N N . LEU A 1 100 ? 6.816 -36.156 -24.172 1 91.44 100 LEU A N 1
ATOM 778 C CA . LEU A 1 100 ? 7.785 -36.844 -23.344 1 91.44 100 LEU A CA 1
ATOM 779 C C . LEU A 1 100 ? 7.082 -37.781 -22.359 1 91.44 100 LEU A C 1
ATOM 781 O O . LEU A 1 100 ? 7.578 -38.875 -22.062 1 91.44 100 LEU A O 1
ATOM 785 N N . ASP A 1 101 ? 6.012 -37.312 -21.828 1 89.12 101 ASP A N 1
ATOM 786 C CA . ASP A 1 101 ? 5.262 -38.125 -20.875 1 89.12 101 ASP A CA 1
ATOM 787 C C . ASP A 1 101 ? 4.684 -39.375 -21.547 1 89.12 101 ASP A C 1
ATOM 789 O O . ASP A 1 101 ? 4.617 -40.438 -20.938 1 89.12 101 ASP A O 1
ATOM 793 N N . GLN A 1 102 ? 4.27 -39.281 -22.781 1 87.94 102 GLN A N 1
ATOM 794 C CA . GLN A 1 102 ? 3.645 -40.375 -23.516 1 87.94 102 GLN A CA 1
ATOM 795 C C . GLN A 1 102 ? 4.691 -41.344 -24.062 1 87.94 102 GLN A C 1
ATOM 797 O O . GLN A 1 102 ? 4.457 -42.562 -24.141 1 87.94 102 GLN A O 1
ATOM 802 N N . HIS A 1 103 ? 5.816 -40.781 -24.438 1 85.19 103 HIS A N 1
ATOM 803 C CA . HIS A 1 103 ? 6.77 -41.594 -25.203 1 85.19 103 HIS A CA 1
ATOM 804 C C . HIS A 1 103 ? 8.047 -41.812 -24.406 1 85.19 103 HIS A C 1
ATOM 806 O O . HIS A 1 103 ? 8.914 -42.594 -24.828 1 85.19 103 HIS A O 1
ATOM 812 N N . GLY A 1 104 ? 8.133 -41.094 -23.344 1 76.12 104 GLY A N 1
ATOM 813 C CA . GLY A 1 104 ? 9.367 -41.188 -22.594 1 76.12 104 GLY A CA 1
ATOM 814 C C . GLY A 1 104 ? 9.547 -42.531 -21.906 1 76.12 104 GLY A C 1
ATOM 815 O O . GLY A 1 104 ? 8.586 -43.312 -21.797 1 76.12 104 GLY A O 1
ATOM 816 N N . ARG A 1 105 ? 10.734 -43.094 -21.734 1 67.88 105 ARG A N 1
ATOM 817 C CA . ARG A 1 105 ? 11.094 -44.438 -21.266 1 67.88 105 ARG A CA 1
ATOM 818 C C . ARG A 1 105 ? 10.781 -44.594 -19.766 1 67.88 105 ARG A C 1
ATOM 820 O O . ARG A 1 105 ? 10.562 -45.688 -19.281 1 67.88 105 ARG A O 1
ATOM 827 N N . SER A 1 106 ? 11.078 -43.469 -19.031 1 59.28 106 SER A N 1
ATOM 828 C CA . SER A 1 106 ? 11.031 -43.719 -17.594 1 59.28 106 SER A CA 1
ATOM 829 C C . SER A 1 106 ? 9.641 -43.5 -17.031 1 59.28 106 SER A C 1
ATOM 831 O O . SER A 1 106 ? 9.062 -42.406 -17.234 1 59.28 106 SER A O 1
ATOM 833 N N . GLU A 1 107 ? 8.945 -44.656 -16.656 1 56.81 107 GLU A N 1
ATOM 834 C CA . GLU A 1 107 ? 7.656 -44.594 -15.969 1 56.81 107 GLU A CA 1
ATOM 835 C C . GLU A 1 107 ? 7.699 -43.625 -14.789 1 56.81 107 GLU A C 1
ATOM 837 O O . GLU A 1 107 ? 6.664 -43.094 -14.383 1 56.81 107 GLU A O 1
ATOM 842 N N . ALA A 1 108 ? 8.945 -43.469 -14.336 1 55.66 108 ALA A N 1
ATOM 843 C CA . ALA A 1 108 ? 9.102 -42.688 -13.109 1 55.66 108 ALA A CA 1
ATOM 844 C C . ALA A 1 108 ? 9.102 -41.188 -13.406 1 55.66 108 ALA A C 1
ATOM 846 O O . ALA A 1 108 ? 8.828 -40.375 -12.523 1 55.66 108 ALA A O 1
ATOM 847 N N . ARG A 1 109 ? 9.203 -40.875 -14.758 1 62.28 109 ARG A N 1
ATOM 848 C CA . ARG A 1 109 ? 9.367 -39.438 -14.992 1 62.28 109 ARG A CA 1
ATOM 849 C C . ARG A 1 109 ? 8.016 -38.781 -15.234 1 62.28 109 ARG A C 1
ATOM 851 O O . ARG A 1 109 ? 7.246 -39.219 -16.094 1 62.28 109 ARG A O 1
ATOM 858 N N . ASN A 1 110 ? 7.492 -38.062 -14.32 1 76.88 110 ASN A N 1
ATOM 859 C CA . ASN A 1 110 ? 6.273 -37.25 -14.344 1 76.88 110 ASN A CA 1
ATOM 860 C C . ASN A 1 110 ? 6.512 -35.875 -14.953 1 76.88 110 ASN A C 1
ATOM 862 O O . ASN A 1 110 ? 6.602 -34.875 -14.234 1 76.88 110 ASN A O 1
ATOM 866 N N . TYR A 1 111 ? 6.594 -35.906 -16.422 1 88.62 111 TYR A N 1
ATOM 867 C CA . TYR A 1 111 ? 6.832 -34.656 -17.109 1 88.62 111 TYR A CA 1
ATOM 868 C C . TYR A 1 111 ? 5.602 -33.75 -17.047 1 88.62 111 TYR A C 1
ATOM 870 O O . TYR A 1 111 ? 5.723 -32.531 -17.062 1 88.62 111 TYR A O 1
ATOM 878 N N . VAL A 1 112 ? 4.484 -34.438 -16.969 1 92.62 112 VAL A N 1
ATOM 879 C CA . VAL A 1 112 ? 3.248 -33.688 -16.703 1 92.62 112 VAL A CA 1
ATOM 880 C C . VAL A 1 112 ? 2.904 -33.781 -15.219 1 92.62 112 VAL A C 1
ATOM 882 O O . VAL A 1 112 ? 2.375 -34.781 -14.758 1 92.62 112 VAL A O 1
ATOM 885 N N . PRO A 1 113 ? 3.154 -32.688 -14.516 1 93.12 113 PRO A N 1
ATOM 886 C CA . PRO A 1 113 ? 3.086 -32.781 -13.055 1 93.12 113 PRO A CA 1
ATOM 887 C C . PRO A 1 113 ? 1.674 -32.531 -12.516 1 93.12 113 PRO A C 1
ATOM 889 O O . PRO A 1 113 ? 1.503 -32.188 -11.344 1 93.12 113 PRO A O 1
ATOM 892 N N . HIS A 1 114 ? 0.616 -32.781 -13.234 1 95.44 114 HIS A N 1
ATOM 893 C CA . HIS A 1 114 ? -0.767 -32.594 -12.828 1 95.44 114 HIS A CA 1
ATOM 894 C C . HIS A 1 114 ? -1.117 -33.438 -11.609 1 95.44 114 HIS A C 1
ATOM 896 O O . HIS A 1 114 ? -0.485 -34.469 -11.367 1 95.44 114 HIS A O 1
ATOM 902 N N . ARG A 1 115 ? -2.084 -32.938 -10.906 1 94.94 115 ARG A N 1
ATOM 903 C CA . ARG A 1 115 ? -2.627 -33.688 -9.789 1 94.94 115 ARG A CA 1
ATOM 904 C C . ARG A 1 115 ? -3.141 -35.062 -10.25 1 94.94 115 ARG A C 1
ATOM 906 O O . ARG A 1 115 ? -3.746 -35.156 -11.32 1 94.94 115 ARG A O 1
ATOM 913 N N . ARG A 1 116 ? -2.846 -36 -9.383 1 92.62 116 ARG A N 1
ATOM 914 C CA . ARG A 1 116 ? -3.412 -37.344 -9.57 1 92.62 116 ARG A CA 1
ATOM 915 C C . ARG A 1 116 ? -4.672 -37.5 -8.734 1 92.62 116 ARG A C 1
ATOM 917 O O . ARG A 1 116 ? -4.992 -36.656 -7.891 1 92.62 116 ARG A O 1
ATOM 924 N N . SER A 1 117 ? -5.348 -38.625 -9.039 1 91.69 117 SER A N 1
ATOM 925 C CA . SER A 1 117 ? -6.562 -38.938 -8.281 1 91.69 117 SER A CA 1
ATOM 926 C C . SER A 1 117 ? -6.285 -38.969 -6.785 1 91.69 117 SER A C 1
ATOM 928 O O . SER A 1 117 ? -5.309 -39.594 -6.348 1 91.69 117 SER A O 1
ATOM 930 N N . GLY A 1 118 ? -7.027 -38.25 -6.062 1 92.19 118 GLY A N 1
ATOM 931 C CA . GLY A 1 118 ? -6.875 -38.25 -4.617 1 92.19 118 GLY A CA 1
ATOM 932 C C . GLY A 1 118 ? -6.031 -37.094 -4.102 1 92.19 118 GLY A C 1
ATOM 933 O O . GLY A 1 118 ? -6.062 -36.781 -2.91 1 92.19 118 GLY A O 1
ATOM 934 N N . GLU A 1 119 ? -5.219 -36.531 -4.965 1 95.12 119 GLU A N 1
ATOM 935 C CA . GLU A 1 119 ? -4.391 -35.406 -4.551 1 95.12 119 GLU A CA 1
ATOM 936 C C . GLU A 1 119 ? -5.215 -34.125 -4.453 1 95.12 119 GLU A C 1
ATOM 938 O O . GLU A 1 119 ? -6.02 -33.812 -5.336 1 95.12 119 GLU A O 1
ATOM 943 N N . LYS A 1 120 ? -5.039 -33.438 -3.408 1 95.88 120 LYS A N 1
ATOM 944 C CA . LYS A 1 120 ? -5.848 -32.281 -3.084 1 95.88 120 LYS A CA 1
ATOM 945 C C . LYS A 1 120 ? -5.352 -31.031 -3.828 1 95.88 120 LYS A C 1
ATOM 947 O O . LYS A 1 120 ? -4.145 -30.859 -4.02 1 95.88 120 LYS A O 1
ATOM 952 N N . LEU A 1 121 ? -6.355 -30.172 -4.203 1 97.75 121 LEU A N 1
ATOM 953 C CA . LEU A 1 121 ? -5.996 -28.859 -4.723 1 97.75 121 LEU A CA 1
ATOM 954 C C . LEU A 1 121 ? -5.148 -28.094 -3.715 1 97.75 121 LEU A C 1
ATOM 956 O O . LEU A 1 121 ? -5.496 -28.016 -2.535 1 97.75 121 LEU A O 1
ATOM 960 N N . GLN A 1 122 ? -4.012 -27.672 -4.152 1 97.88 122 GLN A N 1
ATOM 961 C CA . GLN A 1 122 ? -3.164 -26.859 -3.279 1 97.88 122 GLN A CA 1
ATOM 962 C C . GLN A 1 122 ? -3.477 -25.375 -3.428 1 97.88 122 GLN A C 1
ATOM 964 O O . GLN A 1 122 ? -3.424 -24.828 -4.535 1 97.88 122 GLN A O 1
ATOM 969 N N . VAL A 1 123 ? -3.883 -24.734 -2.32 1 98.31 123 VAL A N 1
ATOM 970 C CA . VAL A 1 123 ? -4.191 -23.312 -2.281 1 98.31 123 VAL A CA 1
ATOM 971 C C . VAL A 1 123 ? -3.154 -22.578 -1.432 1 98.31 123 VAL A C 1
ATOM 973 O O . VAL A 1 123 ? -3.17 -22.688 -0.203 1 98.31 123 VAL A O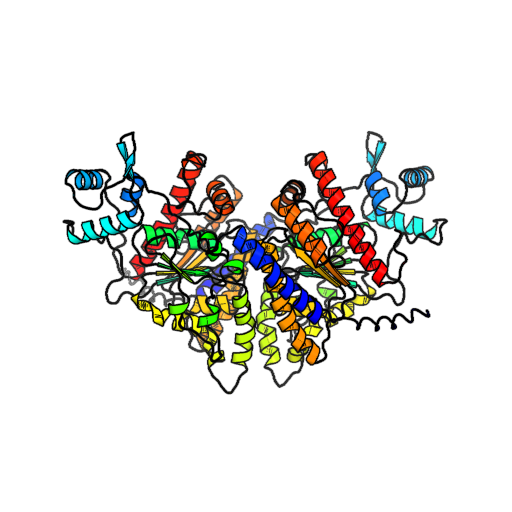 1
ATOM 976 N N . ILE A 1 124 ? -2.264 -21.781 -2.09 1 98.62 124 ILE A N 1
ATOM 977 C CA . ILE A 1 124 ? -1.17 -21.094 -1.418 1 98.62 124 ILE A CA 1
ATOM 978 C C . ILE A 1 124 ? -1.532 -19.625 -1.224 1 98.62 124 ILE A C 1
ATOM 980 O O . ILE A 1 124 ? -1.652 -18.875 -2.195 1 98.62 124 ILE A O 1
ATOM 984 N N . ALA A 1 125 ? -1.719 -19.203 -0.021 1 98 125 ALA A N 1
ATOM 985 C CA . ALA A 1 125 ? -1.936 -17.797 0.285 1 98 125 ALA A CA 1
ATOM 986 C C . ALA A 1 125 ? -0.614 -17.078 0.569 1 98 125 ALA A C 1
ATOM 988 O O . ALA A 1 125 ? 0.163 -17.531 1.421 1 98 125 ALA A O 1
ATOM 989 N N . VAL A 1 126 ? -0.315 -16.031 -0.204 1 98.5 126 VAL A N 1
ATOM 990 C CA . VAL A 1 126 ? 0.857 -15.188 0.033 1 98.5 126 VAL A CA 1
ATOM 991 C C . VAL A 1 126 ? 0.464 -13.969 0.866 1 98.5 126 VAL A C 1
ATOM 993 O O . VAL A 1 126 ? -0.343 -13.148 0.43 1 98.5 126 VAL A O 1
ATOM 996 N N . VAL A 1 127 ? 1.09 -13.859 2.053 1 96.38 127 VAL A N 1
ATOM 997 C CA . VAL A 1 127 ? 0.554 -12.867 2.973 1 96.38 127 VAL A CA 1
ATOM 998 C C . VAL A 1 127 ? 1.7 -12.109 3.639 1 96.38 127 VAL A C 1
ATOM 1000 O O . VAL A 1 127 ? 2.818 -12.617 3.738 1 96.38 127 VAL A O 1
ATOM 1003 N N . ASN A 1 128 ? 1.441 -10.898 3.988 1 92.69 128 ASN A N 1
ATOM 1004 C CA . ASN A 1 128 ? 2.217 -10.008 4.844 1 92.69 128 ASN A CA 1
ATOM 1005 C C . ASN A 1 128 ? 1.462 -8.719 5.137 1 92.69 128 ASN A C 1
ATOM 1007 O O . ASN A 1 128 ? 0.57 -8.328 4.383 1 92.69 128 ASN A O 1
ATOM 1011 N N . PHE A 1 129 ? 1.749 -8.141 6.254 1 87.56 129 PHE A N 1
ATOM 1012 C CA . PHE A 1 129 ? 1.069 -6.895 6.594 1 87.56 129 PHE A CA 1
ATOM 1013 C C . PHE A 1 129 ? 1.733 -5.711 5.902 1 87.56 129 PHE A C 1
ATOM 1015 O O . PHE A 1 129 ? 1.059 -4.758 5.508 1 87.56 129 PHE A O 1
ATOM 1022 N N . LYS A 1 130 ? 2.986 -5.793 5.781 1 88.69 130 LYS A N 1
ATOM 1023 C CA . LYS A 1 130 ? 3.727 -4.637 5.285 1 88.69 130 LYS A CA 1
ATOM 1024 C C . LYS A 1 130 ? 3.592 -4.508 3.77 1 88.69 130 LYS A C 1
ATOM 1026 O O . LYS A 1 130 ? 3.682 -5.504 3.045 1 88.69 130 LYS A O 1
ATOM 1031 N N . GLY A 1 131 ? 3.248 -3.236 3.379 1 85.06 131 GLY A N 1
ATOM 1032 C CA . GLY A 1 131 ? 3.318 -2.949 1.955 1 85.06 131 GLY A CA 1
ATOM 1033 C C . GLY A 1 131 ? 4.73 -3.002 1.404 1 85.06 131 GLY A C 1
ATOM 1034 O O . GLY A 1 131 ? 5.684 -2.629 2.092 1 85.06 131 GLY A O 1
ATOM 1035 N N . GLY A 1 132 ? 4.918 -3.531 0.22 1 86.12 132 GLY A N 1
ATOM 1036 C CA . GLY A 1 132 ? 6.227 -3.561 -0.41 1 86.12 132 GLY A CA 1
ATOM 1037 C C . GLY A 1 132 ? 7.074 -4.738 0.032 1 86.12 132 GLY A C 1
ATOM 1038 O O . GLY A 1 132 ? 8.273 -4.797 -0.263 1 86.12 132 GLY A O 1
ATOM 1039 N N . SER A 1 133 ? 6.465 -5.691 0.63 1 90.31 133 SER A N 1
ATOM 1040 C CA . SER A 1 133 ? 7.195 -6.832 1.169 1 90.31 133 SER A CA 1
ATOM 1041 C C . SER A 1 133 ? 7.473 -7.871 0.087 1 90.31 133 SER A C 1
ATOM 1043 O O . SER A 1 133 ? 8.141 -8.875 0.341 1 90.31 133 SER A O 1
ATOM 1045 N N . GLY A 1 134 ? 6.922 -7.676 -1.07 1 94.94 134 GLY A N 1
ATOM 1046 C CA . GLY A 1 134 ? 7.18 -8.594 -2.168 1 94.94 134 GLY A CA 1
ATOM 1047 C C . GLY A 1 134 ? 6.082 -9.625 -2.357 1 94.94 134 GLY A C 1
ATOM 1048 O O . GLY A 1 134 ? 6.289 -10.648 -3.018 1 94.94 134 GLY A O 1
ATOM 1049 N N . LYS A 1 135 ? 4.941 -9.43 -1.754 1 96.81 135 LYS A N 1
ATOM 1050 C CA . LYS A 1 135 ? 3.832 -10.375 -1.854 1 96.81 135 LYS A CA 1
ATOM 1051 C C . LYS A 1 135 ? 3.43 -10.602 -3.309 1 96.81 135 LYS A C 1
ATOM 1053 O O . LYS A 1 135 ? 3.391 -11.734 -3.779 1 96.81 135 LYS A O 1
ATOM 1058 N N . THR A 1 136 ? 3.17 -9.5 -4.02 1 97.25 136 THR A N 1
ATOM 1059 C CA . THR A 1 136 ? 2.674 -9.562 -5.391 1 97.25 136 THR A CA 1
ATOM 1060 C C . THR A 1 136 ? 3.738 -10.133 -6.324 1 97.25 136 THR A C 1
ATOM 1062 O O . THR A 1 136 ? 3.443 -10.992 -7.156 1 97.25 136 THR A O 1
ATOM 1065 N N . THR A 1 137 ? 4.949 -9.688 -6.152 1 97.25 137 THR A N 1
ATOM 1066 C CA . THR A 1 137 ? 6.059 -10.18 -6.961 1 97.25 137 THR A CA 1
ATOM 1067 C C . THR A 1 137 ? 6.238 -11.688 -6.773 1 97.25 137 THR A C 1
ATOM 1069 O O . THR A 1 137 ? 6.41 -12.422 -7.75 1 97.25 137 THR A O 1
ATOM 1072 N N . THR A 1 138 ? 6.172 -12.102 -5.539 1 98.25 138 THR A N 1
ATOM 1073 C CA . THR A 1 138 ? 6.305 -13.516 -5.207 1 98.25 138 THR A CA 1
ATOM 1074 C C . THR A 1 138 ? 5.164 -14.32 -5.812 1 98.25 138 THR A C 1
ATOM 1076 O O . THR A 1 138 ? 5.395 -15.352 -6.453 1 98.25 138 THR A O 1
ATOM 1079 N N . ALA A 1 139 ? 3.971 -13.859 -5.637 1 98.75 139 ALA A N 1
ATOM 1080 C CA . ALA A 1 139 ? 2.795 -14.562 -6.141 1 98.75 139 ALA A CA 1
ATOM 1081 C C . ALA A 1 139 ? 2.844 -14.695 -7.66 1 98.75 139 ALA A C 1
ATOM 1083 O O . ALA A 1 139 ? 2.564 -15.766 -8.211 1 98.75 139 ALA A O 1
ATOM 1084 N N . ALA A 1 140 ? 3.211 -13.633 -8.32 1 98.56 140 ALA A N 1
ATOM 1085 C CA . ALA A 1 140 ? 3.26 -13.633 -9.781 1 98.56 140 ALA A CA 1
ATOM 1086 C C . ALA A 1 140 ? 4.305 -14.617 -10.297 1 98.56 140 ALA A C 1
ATOM 1088 O O . ALA A 1 140 ? 4.012 -15.453 -11.148 1 98.56 140 ALA A O 1
ATOM 1089 N N . HIS A 1 141 ? 5.496 -14.508 -9.773 1 98.69 141 HIS A N 1
ATOM 1090 C CA . HIS A 1 141 ? 6.59 -15.352 -10.258 1 98.69 141 HIS A CA 1
ATOM 1091 C C . HIS A 1 141 ? 6.344 -16.812 -9.914 1 98.69 141 HIS A C 1
ATOM 1093 O O . HIS A 1 141 ? 6.715 -17.703 -10.68 1 98.69 141 HIS A O 1
ATOM 1099 N N . LEU A 1 142 ? 5.758 -17.047 -8.766 1 98.81 142 LEU A N 1
ATOM 1100 C CA . LEU A 1 142 ? 5.445 -18.422 -8.391 1 98.81 142 LEU A CA 1
ATOM 1101 C C . LEU A 1 142 ? 4.418 -19.031 -9.336 1 98.81 142 LEU A C 1
ATOM 1103 O O . LEU A 1 142 ? 4.609 -20.125 -9.844 1 98.81 142 LEU A O 1
ATOM 1107 N N . ALA A 1 143 ? 3.35 -18.312 -9.586 1 98.88 143 ALA A N 1
ATOM 1108 C CA . ALA A 1 143 ? 2.299 -18.797 -10.484 1 98.88 143 ALA A CA 1
ATOM 1109 C C . ALA A 1 143 ? 2.85 -19.062 -11.883 1 98.88 143 ALA A C 1
ATOM 1111 O O . ALA A 1 143 ? 2.57 -20.109 -12.477 1 98.88 143 ALA A O 1
ATOM 1112 N N . GLN A 1 144 ? 3.605 -18.172 -12.367 1 98.62 144 GLN A N 1
ATOM 1113 C CA . GLN A 1 144 ? 4.168 -18.297 -13.711 1 98.62 144 GLN A CA 1
ATOM 1114 C C . GLN A 1 144 ? 5.168 -19.453 -13.781 1 98.62 144 GLN A C 1
ATOM 1116 O O . GLN A 1 144 ? 5.18 -20.203 -14.758 1 98.62 144 GLN A O 1
ATOM 1121 N N . TYR A 1 145 ? 6 -19.547 -12.773 1 98.5 145 TYR A N 1
ATOM 1122 C CA . TYR A 1 145 ? 6.961 -20.641 -12.719 1 98.5 145 TYR A CA 1
ATOM 1123 C C . TYR A 1 145 ? 6.254 -21.984 -12.742 1 98.5 145 TYR A C 1
ATOM 1125 O O . TYR A 1 145 ? 6.648 -22.891 -13.492 1 98.5 145 TYR A O 1
ATOM 1133 N N . MET A 1 146 ? 5.242 -22.109 -11.953 1 98.5 146 MET A N 1
ATOM 1134 C CA . MET A 1 146 ? 4.512 -23.359 -11.875 1 98.5 146 MET A CA 1
ATOM 1135 C C . MET A 1 146 ? 3.816 -23.672 -13.195 1 98.5 146 MET A C 1
ATOM 1137 O O . MET A 1 146 ? 3.738 -24.844 -13.602 1 98.5 146 MET A O 1
ATOM 1141 N N . ALA A 1 147 ? 3.348 -22.656 -13.859 1 98.44 147 ALA A N 1
ATOM 1142 C CA . ALA A 1 147 ? 2.773 -22.859 -15.188 1 98.44 147 ALA A CA 1
ATOM 1143 C C . ALA A 1 147 ? 3.838 -23.328 -16.172 1 98.44 147 ALA A C 1
ATOM 1145 O O . ALA A 1 147 ? 3.615 -24.281 -16.938 1 98.44 147 ALA A O 1
ATOM 1146 N N . LEU A 1 148 ? 4.957 -22.703 -16.125 1 97.5 148 LEU A N 1
ATOM 1147 C CA . LEU A 1 148 ? 6.047 -23.016 -17.031 1 97.5 148 LEU A CA 1
ATOM 1148 C C . LEU A 1 148 ? 6.598 -24.422 -16.766 1 97.5 148 LEU A C 1
ATOM 1150 O O . LEU A 1 148 ? 7.156 -25.062 -17.656 1 97.5 148 LEU A O 1
ATOM 1154 N N . THR A 1 149 ? 6.438 -24.875 -15.547 1 96.56 149 THR A N 1
ATOM 1155 C CA . THR A 1 149 ? 6.902 -26.219 -15.203 1 96.56 149 THR A CA 1
ATOM 1156 C C . THR A 1 149 ? 5.781 -27.234 -15.359 1 96.56 149 THR A C 1
ATOM 1158 O O . THR A 1 149 ? 5.926 -28.391 -14.969 1 96.56 149 THR A O 1
ATOM 1161 N N . GLY A 1 150 ? 4.645 -26.766 -15.836 1 96.81 150 GLY A N 1
ATOM 1162 C CA . GLY A 1 150 ? 3.686 -27.719 -16.375 1 96.81 150 GLY A CA 1
ATOM 1163 C C . GLY A 1 150 ? 2.434 -27.859 -15.539 1 96.81 150 GLY A C 1
ATOM 1164 O O . GLY A 1 150 ? 1.51 -28.594 -15.898 1 96.81 150 GLY A O 1
ATOM 1165 N N . HIS A 1 151 ? 2.355 -27.203 -14.406 1 98 151 HIS A N 1
ATOM 1166 C CA . HIS A 1 151 ? 1.174 -27.281 -13.555 1 98 151 HIS A CA 1
ATOM 1167 C C . HIS A 1 151 ? 0.024 -26.469 -14.133 1 98 151 HIS A C 1
ATOM 1169 O O . HIS A 1 151 ? 0.25 -25.516 -14.883 1 98 151 HIS A O 1
ATOM 1175 N N . ARG A 1 152 ? -1.257 -26.906 -13.852 1 98.5 152 ARG A N 1
ATOM 1176 C CA . ARG A 1 152 ? -2.434 -26.078 -14.078 1 98.5 152 ARG A CA 1
ATOM 1177 C C . ARG A 1 152 ? -2.656 -25.109 -12.922 1 98.5 152 ARG A C 1
ATOM 1179 O O . ARG A 1 152 ? -2.93 -25.531 -11.797 1 98.5 152 ARG A O 1
ATOM 1186 N N . VAL A 1 153 ? -2.518 -23.828 -13.211 1 98.88 153 VAL A N 1
ATOM 1187 C CA . VAL A 1 153 ? -2.416 -22.859 -12.109 1 98.88 153 VAL A CA 1
ATOM 1188 C C . VAL A 1 153 ? -3.521 -21.812 -12.242 1 98.88 153 VAL A C 1
ATOM 1190 O O . VAL A 1 153 ? -3.818 -21.344 -13.344 1 98.88 153 VAL A O 1
ATOM 1193 N N . LEU A 1 154 ? -4.168 -21.484 -11.141 1 98.94 154 LEU A N 1
ATOM 1194 C CA . LEU A 1 154 ? -5.055 -20.328 -11.016 1 98.94 154 LEU A CA 1
ATOM 1195 C C . LEU A 1 154 ? -4.465 -19.281 -10.078 1 98.94 154 LEU A C 1
ATOM 1197 O O . LEU A 1 154 ? -4.191 -19.578 -8.914 1 98.94 154 LEU A O 1
ATOM 1201 N N . ALA A 1 155 ? -4.164 -18.125 -10.586 1 98.88 155 ALA A N 1
ATOM 1202 C CA . ALA A 1 155 ? -3.779 -17 -9.742 1 98.88 155 ALA A CA 1
ATOM 1203 C C . ALA A 1 155 ? -5 -16.188 -9.32 1 98.88 155 ALA A C 1
ATOM 1205 O O . ALA A 1 155 ? -5.887 -15.922 -10.133 1 98.88 155 ALA A O 1
ATOM 1206 N N . VAL A 1 156 ? -5.094 -15.812 -8.07 1 98.88 156 VAL A N 1
ATOM 1207 C CA . VAL A 1 156 ? -6.199 -15.008 -7.562 1 98.88 156 VAL A CA 1
ATOM 1208 C C . VAL A 1 156 ? -5.664 -13.703 -6.98 1 98.88 156 VAL A C 1
ATOM 1210 O O . VAL A 1 156 ? -4.91 -13.711 -6.008 1 98.88 156 VAL A O 1
ATOM 1213 N N . ASP A 1 157 ? -6.031 -12.602 -7.602 1 98.5 157 ASP A N 1
ATOM 1214 C CA . ASP A 1 157 ? -5.723 -11.273 -7.082 1 98.5 157 ASP A CA 1
ATOM 1215 C C . ASP A 1 157 ? -6.762 -10.836 -6.051 1 98.5 157 ASP A C 1
ATOM 1217 O O . ASP A 1 157 ? -7.895 -10.508 -6.406 1 98.5 157 ASP A O 1
ATOM 1221 N N . LEU A 1 158 ? -6.328 -10.812 -4.809 1 97.81 158 LEU A N 1
ATOM 1222 C CA . LEU A 1 158 ? -7.262 -10.516 -3.73 1 97.81 158 LEU A CA 1
ATOM 1223 C C . LEU A 1 158 ? -7.055 -9.094 -3.211 1 97.81 158 LEU A C 1
ATOM 1225 O O . LEU A 1 158 ? -7.594 -8.727 -2.168 1 97.81 158 LEU A O 1
ATOM 1229 N N . ASP A 1 159 ? -6.242 -8.32 -3.848 1 95.88 159 ASP A N 1
ATOM 1230 C CA . ASP A 1 159 ? -5.969 -6.934 -3.479 1 95.88 159 ASP A CA 1
ATOM 1231 C C . ASP A 1 159 ? -6.742 -5.965 -4.371 1 95.88 159 ASP A C 1
ATOM 1233 O O . ASP A 1 159 ? -6.527 -5.926 -5.582 1 95.88 159 ASP A O 1
ATOM 1237 N N . PRO A 1 160 ? -7.531 -5.109 -3.73 1 93.88 160 PRO A N 1
ATOM 1238 C CA . PRO A 1 160 ? -8.281 -4.137 -4.527 1 93.88 160 PRO A CA 1
ATOM 1239 C C . PRO A 1 160 ? -7.375 -3.236 -5.363 1 93.88 160 PRO A C 1
ATOM 1241 O O . PRO A 1 160 ? -7.836 -2.619 -6.328 1 93.88 160 PRO A O 1
ATOM 1244 N N . GLN A 1 161 ? -6.117 -3.141 -5.047 1 92.19 161 GLN A N 1
ATOM 1245 C CA . GLN A 1 161 ? -5.156 -2.375 -5.84 1 92.19 161 GLN A CA 1
ATOM 1246 C C . GLN A 1 161 ? -4.859 -3.07 -7.164 1 92.19 161 GLN A C 1
ATOM 1248 O O . GLN A 1 161 ? -4.344 -2.449 -8.094 1 92.19 161 GLN A O 1
ATOM 1253 N N . ALA A 1 162 ? -5.094 -4.316 -7.312 1 94.31 162 ALA A N 1
ATOM 1254 C CA . ALA A 1 162 ? -5.066 -5.113 -8.539 1 94.31 162 ALA A CA 1
ATOM 1255 C C . ALA A 1 162 ? -3.66 -5.156 -9.133 1 94.31 162 ALA A C 1
ATOM 1257 O O . ALA A 1 162 ? -3.492 -5.098 -10.352 1 94.31 162 ALA A O 1
ATOM 1258 N N . SER A 1 163 ? -2.664 -5.219 -8.266 1 94.12 163 SER A N 1
ATOM 1259 C CA . SER A 1 163 ? -1.289 -5.227 -8.758 1 94.12 163 SER A CA 1
ATOM 1260 C C . SER A 1 163 ? -0.97 -6.527 -9.484 1 94.12 163 SER A C 1
ATOM 1262 O O . SER A 1 163 ? -0.288 -6.52 -10.508 1 94.12 163 SER A O 1
ATOM 1264 N N . LEU A 1 164 ? -1.401 -7.66 -8.93 1 97.38 164 LEU A N 1
ATOM 1265 C CA . LEU A 1 164 ? -1.186 -8.938 -9.594 1 97.38 164 LEU A CA 1
ATOM 1266 C C . LEU A 1 164 ? -1.854 -8.961 -10.961 1 97.38 164 LEU A C 1
ATOM 1268 O O . LEU A 1 164 ? -1.265 -9.43 -11.938 1 97.38 164 LEU A O 1
ATOM 1272 N N . SER A 1 165 ? -3.082 -8.461 -11.031 1 96.25 165 SER A N 1
ATOM 1273 C CA . SER A 1 165 ? -3.822 -8.367 -12.289 1 96.25 165 SER A CA 1
ATOM 1274 C C . SER A 1 165 ? -3.068 -7.535 -13.32 1 96.25 165 SER A C 1
ATOM 1276 O O . SER A 1 165 ? -2.924 -7.941 -14.469 1 96.25 165 SER A O 1
ATOM 1278 N N . SER A 1 166 ? -2.559 -6.43 -12.859 1 92.19 166 SER A N 1
ATOM 1279 C CA . SER A 1 166 ? -1.84 -5.527 -13.75 1 92.19 166 SER A CA 1
ATOM 1280 C C . SER A 1 166 ? -0.586 -6.188 -14.312 1 92.19 166 SER A C 1
ATOM 1282 O O . SER A 1 166 ? -0.256 -6.008 -15.484 1 92.19 166 SER A O 1
ATOM 1284 N N . LEU A 1 167 ? 0.103 -6.891 -13.492 1 94.19 167 LEU A N 1
ATOM 1285 C CA . LEU A 1 167 ? 1.311 -7.586 -13.922 1 94.19 167 LEU A CA 1
ATOM 1286 C C . LEU A 1 167 ? 0.995 -8.594 -15.023 1 94.19 167 LEU A C 1
ATOM 1288 O O . LEU A 1 167 ? 1.855 -8.914 -15.844 1 94.19 167 LEU A O 1
ATOM 1292 N N . HIS A 1 168 ? -0.204 -9.078 -15 1 95.12 168 HIS A N 1
ATOM 1293 C CA . HIS A 1 168 ? -0.598 -10.062 -16.016 1 95.12 168 HIS A CA 1
ATOM 1294 C C . HIS A 1 168 ? -1.353 -9.398 -17.156 1 95.12 168 HIS A C 1
ATOM 1296 O O . HIS A 1 168 ? -1.992 -10.078 -17.953 1 95.12 168 HIS A O 1
ATOM 1302 N N . GLY A 1 169 ? -1.364 -8.117 -17.156 1 89.56 169 GLY A N 1
ATOM 1303 C CA . GLY A 1 169 ? -1.842 -7.379 -18.312 1 89.56 169 GLY A CA 1
ATOM 1304 C C . GLY A 1 169 ? -3.287 -6.934 -18.188 1 89.56 169 GLY A C 1
ATOM 1305 O O . GLY A 1 169 ? -3.861 -6.395 -19.125 1 89.56 169 GLY A O 1
ATOM 1306 N N . PHE A 1 170 ? -3.836 -7.125 -17.062 1 90.5 170 PHE A N 1
ATOM 1307 C CA . PHE A 1 170 ? -5.219 -6.723 -16.844 1 90.5 170 PHE A CA 1
ATOM 1308 C C . PHE A 1 170 ? -5.289 -5.332 -16.219 1 90.5 170 PHE A C 1
ATOM 1310 O O . PHE A 1 170 ? -4.484 -5 -15.352 1 90.5 170 PHE A O 1
ATOM 1317 N N . GLN A 1 171 ? -6.203 -4.547 -16.734 1 86.31 171 GLN A N 1
ATOM 1318 C CA . GLN A 1 171 ? -6.477 -3.219 -16.188 1 86.31 171 GLN A CA 1
ATOM 1319 C C . GLN A 1 171 ? -7.949 -3.066 -15.828 1 86.31 171 GLN A C 1
ATOM 1321 O O . GLN A 1 171 ? -8.773 -2.748 -16.688 1 86.31 171 GLN A O 1
ATOM 1326 N N . PRO A 1 172 ? -8.227 -3.18 -14.609 1 83.56 172 PRO A N 1
ATOM 1327 C CA . PRO A 1 172 ? -9.641 -3.213 -14.211 1 83.56 172 PRO A CA 1
ATOM 1328 C C . PRO A 1 172 ? -10.398 -1.953 -14.617 1 83.56 172 PRO A C 1
ATOM 1330 O O . PRO A 1 172 ? -11.594 -2.018 -14.922 1 83.56 172 PRO A O 1
ATOM 1333 N N . GLU A 1 173 ? -9.711 -0.903 -14.609 1 80.62 173 GLU A N 1
ATOM 1334 C CA . GLU A 1 173 ? -10.359 0.358 -14.953 1 80.62 173 GLU A CA 1
ATOM 1335 C C . GLU A 1 173 ? -10.789 0.372 -16.422 1 80.62 173 GLU A C 1
ATOM 1337 O O . GLU A 1 173 ? -11.773 1.026 -16.766 1 80.62 173 GLU A O 1
ATOM 1342 N N . LEU A 1 174 ? -10.094 -0.358 -17.203 1 78.12 174 LEU A N 1
ATOM 1343 C CA . LEU A 1 174 ? -10.352 -0.377 -18.641 1 78.12 174 LEU A CA 1
ATOM 1344 C C . LEU A 1 174 ? -11.156 -1.61 -19.031 1 78.12 174 LEU A C 1
ATOM 1346 O O . LEU A 1 174 ? -12.086 -1.521 -19.844 1 78.12 174 LEU A O 1
ATOM 1350 N N . ASP A 1 175 ? -10.797 -2.74 -18.422 1 76.69 175 ASP A N 1
ATOM 1351 C CA . ASP A 1 175 ? -11.336 -4.031 -18.844 1 76.69 175 ASP A CA 1
ATOM 1352 C C . ASP A 1 175 ? -12.711 -4.281 -18.219 1 76.69 175 ASP A C 1
ATOM 1354 O O . ASP A 1 175 ? -13.461 -5.133 -18.688 1 76.69 175 ASP A O 1
ATOM 1358 N N . MET A 1 176 ? -13.047 -3.578 -17.281 1 78.44 176 MET A N 1
ATOM 1359 C CA . MET A 1 176 ? -14.281 -3.783 -16.531 1 78.44 176 MET A CA 1
ATOM 1360 C C . MET A 1 176 ? -14.445 -5.25 -16.141 1 78.44 176 MET A C 1
ATOM 1362 O O . MET A 1 176 ? -15.555 -5.789 -16.188 1 78.44 176 MET A O 1
ATOM 1366 N N . SER A 1 177 ? -13.273 -5.902 -16.016 1 85.38 177 SER A N 1
ATOM 1367 C CA . SER A 1 177 ? -13.297 -7.309 -15.617 1 85.38 177 SER A CA 1
ATOM 1368 C C . SER A 1 177 ? -13.812 -7.477 -14.195 1 85.38 177 SER A C 1
ATOM 1370 O O . SER A 1 177 ? -13.445 -6.711 -13.297 1 85.38 177 SER A O 1
ATOM 1372 N N . PRO A 1 178 ? -14.672 -8.484 -14.078 1 91.94 178 PRO A N 1
ATOM 1373 C CA . PRO A 1 178 ? -15.156 -8.75 -12.719 1 91.94 178 PRO A CA 1
ATOM 1374 C C . PRO A 1 178 ? -14.062 -9.266 -11.789 1 91.94 178 PRO A C 1
ATOM 1376 O O . PRO A 1 178 ? -13.102 -9.883 -12.25 1 91.94 178 PRO A O 1
ATOM 1379 N N . SER A 1 179 ? -14.188 -8.914 -10.578 1 95.62 179 SER A N 1
ATOM 1380 C CA . SER A 1 179 ? -13.273 -9.414 -9.555 1 95.62 179 SER A CA 1
ATOM 1381 C C . SER A 1 179 ? -13.875 -10.594 -8.805 1 95.62 179 SER A C 1
ATOM 1383 O O . SER A 1 179 ? -15.023 -10.984 -9.062 1 95.62 179 SER A O 1
ATOM 1385 N N . LEU A 1 180 ? -13.094 -11.141 -7.934 1 97.5 180 LEU A N 1
ATOM 1386 C CA . LEU A 1 180 ? -13.555 -12.273 -7.129 1 97.5 180 LEU A CA 1
ATOM 1387 C C . LEU A 1 180 ? -14.773 -11.891 -6.305 1 97.5 180 LEU A C 1
ATOM 1389 O O . LEU A 1 180 ? -15.508 -12.766 -5.832 1 97.5 180 LEU A O 1
ATOM 1393 N N . TYR A 1 181 ? -15 -10.602 -6.105 1 96.62 181 TYR A N 1
ATOM 1394 C CA . TYR A 1 181 ? -16.156 -10.148 -5.34 1 96.62 181 TYR A CA 1
ATOM 1395 C C . TYR A 1 181 ? -17.453 -10.727 -5.902 1 96.62 181 TYR A C 1
ATOM 1397 O O . TYR A 1 181 ? -18.359 -11.094 -5.145 1 96.62 181 TYR A O 1
ATOM 1405 N N . GLU A 1 182 ? -17.547 -10.875 -7.18 1 97.12 182 GLU A N 1
ATOM 1406 C CA . GLU A 1 182 ? -18.75 -11.367 -7.844 1 97.12 182 GLU A CA 1
ATOM 1407 C C . GLU A 1 182 ? -19.078 -12.797 -7.414 1 97.12 182 GLU A C 1
ATOM 1409 O O . GLU A 1 182 ? -20.234 -13.188 -7.391 1 97.12 182 GLU A O 1
ATOM 1414 N N . ALA A 1 183 ? -18.047 -13.484 -7.07 1 97.44 183 ALA A N 1
ATOM 1415 C CA . ALA A 1 183 ? -18.266 -14.867 -6.645 1 97.44 183 ALA A CA 1
ATOM 1416 C C . ALA A 1 183 ? -18.5 -14.953 -5.141 1 97.44 183 ALA A C 1
ATOM 1418 O O . ALA A 1 183 ? -18.938 -15.984 -4.629 1 97.44 183 ALA A O 1
ATOM 1419 N N . LEU A 1 184 ? -18.219 -13.867 -4.387 1 97 184 LEU A N 1
ATOM 1420 C CA . LEU A 1 184 ? -18.266 -13.898 -2.928 1 97 184 LEU A CA 1
ATOM 1421 C C . LEU A 1 184 ? -19.5 -13.172 -2.402 1 97 184 LEU A C 1
ATOM 1423 O O . LEU A 1 184 ? -19.828 -13.266 -1.218 1 97 184 LEU A O 1
ATOM 1427 N N . ARG A 1 185 ? -20.172 -12.445 -3.227 1 94.56 185 ARG A N 1
ATOM 1428 C CA . ARG A 1 185 ? -21.266 -11.57 -2.818 1 94.56 185 ARG A CA 1
ATOM 1429 C C . ARG A 1 185 ? -22.344 -12.359 -2.059 1 94.56 185 ARG A C 1
ATOM 1431 O O . ARG A 1 185 ? -22.484 -13.562 -2.246 1 94.56 185 ARG A O 1
ATOM 1438 N N . TYR A 1 186 ? -23.109 -11.641 -1.232 1 94 186 TYR A N 1
ATOM 1439 C CA . TYR A 1 186 ? -24.141 -12.258 -0.395 1 94 186 TYR A CA 1
ATOM 1440 C C . TYR A 1 186 ? -25.516 -12.141 -1.043 1 94 186 TYR A C 1
ATOM 1442 O O . TYR A 1 186 ? -26.453 -12.812 -0.633 1 94 186 TYR A O 1
ATOM 1450 N N . ASP A 1 187 ? -25.609 -11.312 -2.086 1 92.44 187 ASP A N 1
ATOM 1451 C CA . ASP A 1 187 ? -26.922 -11.062 -2.682 1 92.44 187 ASP A CA 1
ATOM 1452 C C . ASP A 1 187 ? -27.156 -11.977 -3.883 1 92.44 187 ASP A C 1
ATOM 1454 O O . ASP A 1 187 ? -26.375 -12.898 -4.133 1 92.44 187 ASP A O 1
ATOM 1458 N N . ASP A 1 188 ? -28.266 -11.734 -4.562 1 93.69 188 ASP A N 1
ATOM 1459 C CA . ASP A 1 188 ? -28.719 -12.648 -5.602 1 93.69 188 ASP A CA 1
ATOM 1460 C C . ASP A 1 188 ? -27.984 -12.414 -6.914 1 93.69 188 ASP A C 1
ATOM 1462 O O . ASP A 1 188 ? -28.219 -13.102 -7.906 1 93.69 188 ASP A O 1
ATOM 1466 N N . GLN A 1 189 ? -27.031 -11.531 -6.914 1 94.88 189 GLN A N 1
ATOM 1467 C CA . GLN A 1 189 ? -26.266 -11.258 -8.125 1 94.88 189 GLN A CA 1
ATOM 1468 C C . GLN A 1 189 ? -24.953 -12.047 -8.148 1 94.88 189 GLN A C 1
ATOM 1470 O O . GLN A 1 189 ? -24.109 -11.844 -9.023 1 94.88 189 GLN A O 1
ATOM 1475 N N . ARG A 1 190 ? -24.797 -12.922 -7.184 1 96.06 190 ARG A N 1
ATOM 1476 C CA . ARG A 1 190 ? -23.594 -13.75 -7.105 1 96.06 190 ARG A CA 1
ATOM 1477 C C . ARG A 1 190 ? -23.406 -14.547 -8.391 1 96.06 190 ARG A C 1
ATOM 1479 O O . ARG A 1 190 ? -24.359 -15.086 -8.945 1 96.06 190 ARG A O 1
ATOM 1486 N N . ARG A 1 191 ? -22.172 -14.641 -8.852 1 97 191 ARG A N 1
ATOM 1487 C CA . ARG A 1 191 ? -21.812 -15.383 -10.062 1 97 191 ARG A CA 1
ATOM 1488 C C . ARG A 1 191 ? -20.859 -16.531 -9.734 1 97 191 ARG A C 1
ATOM 1490 O O . ARG A 1 191 ? -20.188 -16.516 -8.703 1 97 191 ARG A O 1
ATOM 1497 N N . SER A 1 192 ? -20.891 -17.484 -10.641 1 97.81 192 SER A N 1
ATOM 1498 C CA . SER A 1 192 ? -19.906 -18.562 -10.516 1 97.81 192 SER A CA 1
ATOM 1499 C C . SER A 1 192 ? -18.5 -18.062 -10.758 1 97.81 192 SER A C 1
ATOM 1501 O O . SER A 1 192 ? -18.266 -17.234 -11.648 1 97.81 192 SER A O 1
ATOM 1503 N N . ILE A 1 193 ? -17.562 -18.578 -10.008 1 98.38 193 ILE A N 1
ATOM 1504 C CA . ILE A 1 193 ? -16.172 -18.188 -10.195 1 98.38 193 ILE A CA 1
ATOM 1505 C C . ILE A 1 193 ? -15.719 -18.562 -11.609 1 98.38 193 ILE A C 1
ATOM 1507 O O . ILE A 1 193 ? -14.844 -17.906 -12.18 1 98.38 193 ILE A O 1
ATOM 1511 N N . SER A 1 194 ? -16.297 -19.562 -12.195 1 98 194 SER A N 1
ATOM 1512 C CA . SER A 1 194 ? -15.969 -20 -13.547 1 98 194 SER A CA 1
ATOM 1513 C C . SER A 1 194 ? -16.219 -18.891 -14.562 1 98 194 SER A C 1
ATOM 1515 O O . SER A 1 194 ? -15.562 -18.844 -15.609 1 98 194 SER A O 1
ATOM 1517 N N . GLU A 1 195 ? -17.109 -17.984 -14.188 1 97.12 195 GLU A N 1
ATOM 1518 C CA . GLU A 1 195 ? -17.469 -16.891 -15.086 1 97.12 195 GLU A CA 1
ATOM 1519 C C . GLU A 1 195 ? -16.5 -15.719 -14.93 1 97.12 195 GLU A C 1
ATOM 1521 O O . GLU A 1 195 ? -16.484 -14.797 -15.758 1 97.12 195 GLU A O 1
ATOM 1526 N N . ILE A 1 196 ? -15.695 -15.781 -13.953 1 97 196 ILE A N 1
ATOM 1527 C CA . ILE A 1 196 ? -14.82 -14.664 -13.602 1 97 196 ILE A CA 1
ATOM 1528 C C . ILE A 1 196 ? -13.398 -14.961 -14.07 1 97 196 ILE A C 1
ATOM 1530 O O . ILE A 1 196 ? -12.641 -14.047 -14.398 1 97 196 ILE A O 1
ATOM 1534 N N . ILE A 1 197 ? -13.039 -16.188 -14.148 1 98.25 197 ILE A N 1
ATOM 1535 C CA . ILE A 1 197 ? -11.695 -16.641 -14.477 1 98.25 197 ILE A CA 1
ATOM 1536 C C . ILE A 1 197 ? -11.336 -16.203 -15.898 1 98.25 197 ILE A C 1
ATOM 1538 O O . ILE A 1 197 ? -12.156 -16.328 -16.812 1 98.25 197 ILE A O 1
ATOM 1542 N N . GLN A 1 198 ? -10.133 -15.656 -16.031 1 96.5 198 GLN A N 1
ATOM 1543 C CA . GLN A 1 198 ? -9.609 -15.234 -17.328 1 96.5 198 GLN A CA 1
ATOM 1544 C C . GLN A 1 198 ? -8.297 -15.938 -17.656 1 96.5 198 GLN A C 1
ATOM 1546 O O . GLN A 1 198 ? -7.488 -16.188 -16.75 1 96.5 198 GLN A O 1
ATOM 1551 N N . PRO A 1 199 ? -8.094 -16.188 -18.922 1 96.19 199 PRO A N 1
ATOM 1552 C CA . PRO A 1 199 ? -6.789 -16.719 -19.312 1 96.19 199 PRO A CA 1
ATOM 1553 C C . PRO A 1 199 ? -5.688 -15.672 -19.297 1 96.19 199 PRO A C 1
ATOM 1555 O O . PRO A 1 199 ? -5.965 -14.477 -19.422 1 96.19 199 PRO A O 1
ATOM 1558 N N . THR A 1 200 ? -4.453 -16.047 -19.062 1 96.38 200 THR A N 1
ATOM 1559 C CA . THR A 1 200 ? -3.293 -15.18 -19.188 1 96.38 200 THR A CA 1
ATOM 1560 C C . THR A 1 200 ? -2.48 -15.523 -20.438 1 96.38 200 THR A C 1
ATOM 1562 O O . THR A 1 200 ? -2.867 -16.406 -21.203 1 96.38 200 THR A O 1
ATOM 1565 N N . ASN A 1 201 ? -1.4 -14.781 -20.609 1 94.88 201 ASN A N 1
ATOM 1566 C CA . ASN A 1 201 ? -0.508 -15.07 -21.734 1 94.88 201 ASN A CA 1
ATOM 1567 C C . ASN A 1 201 ? 0.375 -16.281 -21.453 1 94.88 201 ASN A C 1
ATOM 1569 O O . ASN A 1 201 ? 1.148 -16.703 -22.312 1 94.88 201 ASN A O 1
ATOM 1573 N N . PHE A 1 202 ? 0.298 -16.891 -20.312 1 96.94 202 PHE A N 1
ATOM 1574 C CA . PHE A 1 202 ? 0.999 -18.125 -19.953 1 96.94 202 PHE A CA 1
ATOM 1575 C C . PHE A 1 202 ? 0.083 -19.328 -20.109 1 96.94 202 PHE A C 1
ATOM 1577 O O . PHE A 1 202 ? -0.89 -19.484 -19.375 1 96.94 202 PHE A O 1
ATOM 1584 N N . PRO A 1 203 ? 0.447 -20.219 -21.016 1 96.38 203 PRO A N 1
ATOM 1585 C CA . PRO A 1 203 ? -0.341 -21.453 -21.047 1 96.38 203 PRO A CA 1
ATOM 1586 C C . PRO A 1 203 ? -0.342 -22.203 -19.719 1 96.38 203 PRO A C 1
ATOM 1588 O O . PRO A 1 203 ? 0.707 -22.344 -19.078 1 96.38 203 PRO A O 1
ATOM 1591 N N . GLY A 1 204 ? -1.522 -22.531 -19.297 1 97.31 204 GLY A N 1
ATOM 1592 C CA . GLY A 1 204 ? -1.639 -23.25 -18.047 1 97.31 204 GLY A CA 1
ATOM 1593 C C . GLY A 1 204 ? -1.857 -22.344 -16.844 1 97.31 204 GLY A C 1
ATOM 1594 O O . GLY A 1 204 ? -2.021 -22.812 -15.719 1 97.31 204 GLY A O 1
ATOM 1595 N N . LEU A 1 205 ? -1.857 -21.062 -17.094 1 98.56 205 LEU A N 1
ATOM 1596 C CA . LEU A 1 205 ? -2.074 -20.094 -16.016 1 98.56 205 LEU A CA 1
ATOM 1597 C C . LEU A 1 205 ? -3.297 -19.219 -16.312 1 98.56 205 LEU A C 1
ATOM 1599 O O . LEU A 1 205 ? -3.322 -18.484 -17.297 1 98.56 205 LEU A O 1
ATOM 1603 N N . ASP A 1 206 ? -4.301 -19.375 -15.5 1 98.69 206 ASP A N 1
ATOM 1604 C CA . ASP A 1 206 ? -5.453 -18.484 -15.508 1 98.69 206 ASP A CA 1
ATOM 1605 C C . ASP A 1 206 ? -5.418 -17.531 -14.312 1 98.69 206 ASP A C 1
ATOM 1607 O O . ASP A 1 206 ? -4.609 -17.703 -13.398 1 98.69 206 ASP A O 1
ATOM 1611 N N . ILE A 1 207 ? -6.32 -16.5 -14.375 1 98.44 207 ILE A N 1
ATOM 1612 C CA . ILE A 1 207 ? -6.297 -15.523 -13.289 1 98.44 207 ILE A CA 1
ATOM 1613 C C . ILE A 1 207 ? -7.719 -15.07 -12.961 1 98.44 207 ILE A C 1
ATOM 1615 O O . ILE A 1 207 ? -8.57 -15.016 -13.852 1 98.44 207 ILE A O 1
ATOM 1619 N N . VAL A 1 208 ? -8 -14.914 -11.711 1 98.5 208 VAL A N 1
ATOM 1620 C CA . VAL A 1 208 ? -9.133 -14.109 -11.266 1 98.5 208 VAL A CA 1
ATOM 1621 C C . VAL A 1 208 ? -8.68 -12.688 -10.961 1 98.5 208 VAL A C 1
ATOM 1623 O O . VAL A 1 208 ? -8 -12.445 -9.961 1 98.5 208 VAL A O 1
ATOM 1626 N N . PRO A 1 209 ? -9.031 -11.719 -11.781 1 97.25 209 PRO A N 1
ATOM 1627 C CA . PRO A 1 209 ? -8.555 -10.344 -11.586 1 97.25 209 PRO A CA 1
ATOM 1628 C C . PRO A 1 209 ? -9.203 -9.656 -10.391 1 97.25 209 PRO A C 1
ATOM 1630 O O . PRO A 1 209 ? -10.195 -10.148 -9.852 1 97.25 209 PRO A O 1
ATOM 1633 N N . ALA A 1 210 ? -8.516 -8.578 -9.992 1 96.44 210 ALA A N 1
ATOM 1634 C CA . ALA A 1 210 ? -9.047 -7.742 -8.922 1 96.44 210 ALA A CA 1
ATOM 1635 C C . ALA A 1 210 ? -9.5 -6.387 -9.461 1 96.44 210 ALA A C 1
ATOM 1637 O O . ALA A 1 210 ? -9.18 -6.023 -10.594 1 96.44 210 ALA A O 1
ATOM 1638 N N . ASN A 1 211 ? -10.273 -5.727 -8.719 1 93.19 211 ASN A N 1
ATOM 1639 C CA . ASN A 1 211 ? -10.641 -4.324 -8.898 1 93.19 211 ASN A CA 1
ATOM 1640 C C . ASN A 1 211 ? -11.156 -3.713 -7.602 1 93.19 211 ASN A C 1
ATOM 1642 O O . ASN A 1 211 ? -11.195 -4.379 -6.566 1 93.19 211 ASN A O 1
ATOM 1646 N N . LEU A 1 212 ? -11.508 -2.504 -7.648 1 89.75 212 LEU A N 1
ATOM 1647 C CA . LEU A 1 212 ? -11.875 -1.742 -6.461 1 89.75 212 LEU A CA 1
ATOM 1648 C C . LEU A 1 212 ? -13.109 -2.34 -5.793 1 89.75 212 LEU A C 1
ATOM 1650 O O . LEU A 1 212 ? -13.305 -2.188 -4.586 1 89.75 212 LEU A O 1
ATOM 1654 N N . GLU A 1 213 ? -13.922 -3.055 -6.48 1 91 213 GLU A N 1
ATOM 1655 C CA . GLU A 1 213 ? -15.172 -3.609 -5.957 1 91 213 GLU A CA 1
ATOM 1656 C C . GLU A 1 213 ? -14.898 -4.641 -4.867 1 91 213 GLU A C 1
ATOM 1658 O O . GLU A 1 213 ? -15.781 -4.945 -4.062 1 91 213 GLU A O 1
ATOM 1663 N N . LEU A 1 214 ? -13.68 -5.168 -4.848 1 94.19 214 LEU A N 1
ATOM 1664 C CA . LEU A 1 214 ? -13.305 -6.109 -3.801 1 94.19 214 LEU A CA 1
ATOM 1665 C C . LEU A 1 214 ? -13.461 -5.477 -2.422 1 94.19 214 LEU A C 1
ATOM 1667 O O . LEU A 1 214 ? -13.695 -6.18 -1.435 1 94.19 214 LEU A O 1
ATOM 1671 N N . GLN A 1 215 ? -13.359 -4.125 -2.41 1 90.69 215 GLN A N 1
ATOM 1672 C CA . GLN A 1 215 ? -13.477 -3.412 -1.142 1 90.69 215 GLN A CA 1
ATOM 1673 C C . GLN A 1 215 ? -14.867 -3.58 -0.541 1 90.69 215 GLN A C 1
ATOM 1675 O O . GLN A 1 215 ? -15.039 -3.488 0.677 1 90.69 215 GLN A O 1
ATOM 1680 N N . GLU A 1 216 ? -15.867 -3.838 -1.382 1 90.19 216 GLU A N 1
ATOM 1681 C CA . GLU A 1 216 ? -17.25 -3.988 -0.924 1 90.19 216 GLU A CA 1
ATOM 1682 C C . GLU A 1 216 ? -17.391 -5.191 0.006 1 90.19 216 GLU A C 1
ATOM 1684 O O . GLU A 1 216 ? -18.25 -5.195 0.893 1 90.19 216 GLU A O 1
ATOM 1689 N N . TYR A 1 217 ? -16.5 -6.152 -0.187 1 93.44 217 TYR A N 1
ATOM 1690 C CA . TYR A 1 217 ? -16.547 -7.344 0.65 1 93.44 217 TYR A CA 1
ATOM 1691 C C . TYR A 1 217 ? -16.344 -6.992 2.117 1 93.44 217 TYR A C 1
ATOM 1693 O O . TYR A 1 217 ? -16.938 -7.613 3.004 1 93.44 217 TYR A O 1
ATOM 1701 N N . GLU A 1 218 ? -15.555 -5.957 2.42 1 89.81 218 GLU A N 1
ATOM 1702 C CA . GLU A 1 218 ? -15.234 -5.531 3.777 1 89.81 218 GLU A CA 1
ATOM 1703 C C . GLU A 1 218 ? -16.453 -4.922 4.465 1 89.81 218 GLU A C 1
ATOM 1705 O O . GLU A 1 218 ? -16.562 -4.965 5.691 1 89.81 218 GLU A O 1
ATOM 1710 N N . TYR A 1 219 ? -17.359 -4.445 3.682 1 85.38 219 TYR A N 1
ATOM 1711 C CA . TYR A 1 219 ? -18.547 -3.789 4.215 1 85.38 219 TYR A CA 1
ATOM 1712 C C . TYR A 1 219 ? -19.734 -4.746 4.234 1 85.38 219 TYR A C 1
ATOM 1714 O O . TYR A 1 219 ? -20.516 -4.754 5.188 1 85.38 219 TYR A O 1
ATOM 1722 N N . ASP A 1 220 ? -19.797 -5.543 3.217 1 90.31 220 ASP A N 1
ATOM 1723 C CA . ASP A 1 220 ? -20.953 -6.434 3.057 1 90.31 220 ASP A CA 1
ATOM 1724 C C . ASP A 1 220 ? -20.906 -7.574 4.066 1 90.31 220 ASP A C 1
ATOM 1726 O O . ASP A 1 220 ? -21.938 -8.047 4.535 1 90.31 220 ASP A O 1
ATOM 1730 N N . THR A 1 221 ? -19.703 -7.996 4.41 1 92.19 221 THR A N 1
ATOM 1731 C CA . THR A 1 221 ? -19.547 -9.18 5.246 1 92.19 221 THR A CA 1
ATOM 1732 C C . THR A 1 221 ? -20.078 -8.922 6.652 1 92.19 221 THR A C 1
ATOM 1734 O O . THR A 1 221 ? -20.906 -9.688 7.16 1 92.19 221 THR A O 1
ATOM 1737 N N . PRO A 1 222 ? -19.672 -7.844 7.289 1 87.19 222 PRO A N 1
ATOM 1738 C CA . PRO A 1 222 ? -20.234 -7.59 8.617 1 87.19 222 PRO A CA 1
ATOM 1739 C C . PRO A 1 222 ? -21.734 -7.363 8.594 1 87.19 222 PRO A C 1
ATOM 1741 O O . PRO A 1 222 ? -22.438 -7.734 9.539 1 87.19 222 PRO A O 1
ATOM 1744 N N . LEU A 1 223 ? -22.219 -6.73 7.547 1 84.75 223 LEU A N 1
ATOM 1745 C CA . LEU A 1 223 ? -23.656 -6.555 7.406 1 84.75 223 LEU A CA 1
ATOM 1746 C C . LEU A 1 223 ? -24.359 -7.902 7.305 1 84.75 223 LEU A C 1
ATOM 1748 O O . LEU A 1 223 ? -25.406 -8.102 7.922 1 84.75 223 LEU A O 1
ATOM 1752 N N . ALA A 1 224 ? -23.781 -8.758 6.547 1 90.19 224 ALA A N 1
ATOM 1753 C CA . ALA A 1 224 ? -24.328 -10.102 6.406 1 90.19 224 ALA A CA 1
ATOM 1754 C C . ALA A 1 224 ? -24.281 -10.859 7.727 1 90.19 224 ALA A C 1
ATOM 1756 O O . ALA A 1 224 ? -25.188 -11.625 8.047 1 90.19 224 ALA A O 1
ATOM 1757 N N . MET A 1 225 ? -23.266 -10.68 8.469 1 86.88 225 MET A N 1
ATOM 1758 C CA . MET A 1 225 ? -23.094 -11.336 9.758 1 86.88 225 MET A CA 1
ATOM 1759 C C . MET A 1 225 ? -24.172 -10.898 10.742 1 86.88 225 MET A C 1
ATOM 1761 O O . MET A 1 225 ? -24.594 -11.688 11.594 1 86.88 225 MET A O 1
ATOM 1765 N N . SER A 1 226 ? -24.594 -9.688 10.656 1 83.25 226 SER A N 1
ATOM 1766 C CA . SER A 1 226 ? -25.578 -9.125 11.578 1 83.25 226 SER A CA 1
ATOM 1767 C C . SER A 1 226 ? -27 -9.516 11.18 1 83.25 226 SER A C 1
ATOM 1769 O O . SER A 1 226 ? -27.938 -9.344 11.961 1 83.25 226 SER A O 1
ATOM 1771 N N . ASN A 1 227 ? -27.078 -9.961 9.93 1 83.19 227 ASN A N 1
ATOM 1772 C CA . ASN A 1 227 ? -28.391 -10.398 9.469 1 83.19 227 ASN A CA 1
ATOM 1773 C C . ASN A 1 227 ? -28.812 -11.703 10.133 1 83.19 227 ASN A C 1
ATOM 1775 O O . ASN A 1 227 ? -28.25 -12.766 9.852 1 83.19 227 ASN A O 1
ATOM 1779 N N . LYS A 1 228 ? -29.766 -11.656 10.93 1 79.25 228 LYS A N 1
ATOM 1780 C CA . LYS A 1 228 ? -30.219 -12.805 11.711 1 79.25 228 LYS A CA 1
ATOM 1781 C C . LYS A 1 228 ? -31.016 -13.781 10.844 1 79.25 228 LYS A C 1
ATOM 1783 O O . LYS A 1 228 ? -31.203 -14.938 11.227 1 79.25 228 LYS A O 1
ATOM 1788 N N . SER A 1 229 ? -31.438 -13.273 9.711 1 82.19 229 SER A N 1
ATOM 1789 C CA . SER A 1 229 ? -32.281 -14.094 8.859 1 82.19 229 SER A CA 1
ATOM 1790 C C . SER A 1 229 ? -31.469 -15.055 8.008 1 82.19 229 SER A C 1
ATOM 1792 O O . SER A 1 229 ? -32.031 -15.93 7.34 1 82.19 229 SER A O 1
ATOM 1794 N N . SER A 1 230 ? -30.203 -14.875 8.023 1 81.06 230 SER A N 1
ATOM 1795 C CA . SER A 1 230 ? -29.344 -15.719 7.191 1 81.06 230 SER A CA 1
ATOM 1796 C C . SER A 1 230 ? -28.047 -16.078 7.914 1 81.06 230 SER A C 1
ATOM 1798 O O . SER A 1 230 ? -27.547 -15.297 8.734 1 81.06 230 SER A O 1
ATOM 1800 N N . ASN A 1 231 ? -27.547 -17.297 7.637 1 82.19 231 ASN A N 1
ATOM 1801 C CA . ASN A 1 231 ? -26.281 -17.734 8.219 1 82.19 231 ASN A CA 1
ATOM 1802 C C . ASN A 1 231 ? -25.109 -17.453 7.293 1 82.19 231 ASN A C 1
ATOM 1804 O O . ASN A 1 231 ? -23.969 -17.797 7.605 1 82.19 231 ASN A O 1
ATOM 1808 N N . ASP A 1 232 ? -25.406 -16.844 6.23 1 83.88 232 ASP A N 1
ATOM 1809 C CA . ASP A 1 232 ? -24.391 -16.641 5.207 1 83.88 232 ASP A CA 1
ATOM 1810 C C . ASP A 1 232 ? -23.234 -15.781 5.738 1 83.88 232 ASP A C 1
ATOM 1812 O O . ASP A 1 232 ? -22.078 -16.047 5.453 1 83.88 232 ASP A O 1
ATOM 1816 N N . GLY A 1 233 ? -23.609 -14.812 6.469 1 84.44 233 GLY A N 1
ATOM 1817 C CA . GLY A 1 233 ? -22.609 -13.938 7.039 1 84.44 233 GLY A CA 1
ATOM 1818 C C . GLY A 1 233 ? -21.781 -14.602 8.117 1 84.44 233 GLY A C 1
ATOM 1819 O O . GLY A 1 233 ? -20.578 -14.328 8.25 1 84.44 233 GLY A O 1
ATOM 1820 N N . LYS A 1 234 ? -22.344 -15.523 8.828 1 81 234 LYS A N 1
ATOM 1821 C CA . LYS A 1 234 ? -21.672 -16.188 9.938 1 81 234 LYS A CA 1
ATOM 1822 C C . LYS A 1 234 ? -20.609 -17.156 9.438 1 81 234 LYS A C 1
ATOM 1824 O O . LYS A 1 234 ? -19.688 -17.5 10.172 1 81 234 LYS A O 1
ATOM 1829 N N . THR A 1 235 ? -20.766 -17.531 8.195 1 88.25 235 THR A N 1
ATOM 1830 C CA . THR A 1 235 ? -19.812 -18.469 7.609 1 88.25 235 THR A CA 1
ATOM 1831 C C . THR A 1 235 ? -19 -17.812 6.5 1 88.25 235 THR A C 1
ATOM 1833 O O . THR A 1 235 ? -18.703 -18.438 5.477 1 88.25 235 THR A O 1
ATOM 1836 N N . PHE A 1 236 ? -18.734 -16.5 6.707 1 90.06 236 PHE A N 1
ATOM 1837 C CA . PHE A 1 236 ? -18.031 -15.758 5.672 1 90.06 236 PHE A CA 1
ATOM 1838 C C . PHE A 1 236 ? -16.688 -16.391 5.355 1 90.06 236 PHE A C 1
ATOM 1840 O O . PHE A 1 236 ? -16.219 -16.344 4.215 1 90.06 236 PHE A O 1
ATOM 1847 N N . PHE A 1 237 ? -16.078 -17.125 6.258 1 89.5 237 PHE A N 1
ATOM 1848 C CA . PHE A 1 237 ? -14.719 -17.656 6.148 1 89.5 237 PHE A CA 1
ATOM 1849 C C . PHE A 1 237 ? -14.688 -18.859 5.199 1 89.5 237 PHE A C 1
ATOM 1851 O O . PHE A 1 237 ? -13.609 -19.344 4.855 1 89.5 237 PHE A O 1
ATOM 1858 N N . THR A 1 238 ? -15.812 -19.328 4.707 1 92.5 238 THR A N 1
ATOM 1859 C CA . THR A 1 238 ? -15.852 -20.469 3.797 1 92.5 238 THR A CA 1
ATOM 1860 C C . THR A 1 238 ? -16.109 -20 2.365 1 92.5 238 THR A C 1
ATOM 1862 O O . THR A 1 238 ? -16.141 -20.812 1.441 1 92.5 238 THR A O 1
ATOM 1865 N N . ARG A 1 239 ? -16.25 -18.766 2.188 1 95 239 ARG A N 1
ATOM 1866 C CA . ARG A 1 239 ? -16.766 -18.281 0.918 1 95 239 ARG A CA 1
ATOM 1867 C C . ARG A 1 239 ? -15.766 -18.484 -0.21 1 95 239 ARG A C 1
ATOM 1869 O O . ARG A 1 239 ? -16.141 -18.875 -1.317 1 95 239 ARG A O 1
ATOM 1876 N N . ILE A 1 240 ? -14.492 -18.281 0.057 1 96.69 240 ILE A N 1
ATOM 1877 C CA . ILE A 1 240 ? -13.492 -18.484 -0.982 1 96.69 240 ILE A CA 1
ATOM 1878 C C . ILE A 1 240 ? -13.336 -19.984 -1.253 1 96.69 240 ILE A C 1
ATOM 1880 O O . ILE A 1 240 ? -13.258 -20.406 -2.408 1 96.69 240 ILE A O 1
ATOM 1884 N N . SER A 1 241 ? -13.336 -20.797 -0.194 1 95.62 241 SER A N 1
ATOM 1885 C CA . SER A 1 241 ? -13.258 -22.234 -0.37 1 95.62 241 SER A CA 1
ATOM 1886 C C . SER A 1 241 ? -14.422 -22.766 -1.206 1 95.62 241 SER A C 1
ATOM 1888 O O . SER A 1 241 ? -14.234 -23.625 -2.072 1 95.62 241 SER A O 1
ATOM 1890 N N . ARG A 1 242 ? -15.57 -22.234 -0.956 1 95.94 242 ARG A N 1
ATOM 1891 C CA . ARG A 1 242 ? -16.75 -22.641 -1.707 1 95.94 242 ARG A CA 1
ATOM 1892 C C . ARG A 1 242 ? -16.625 -22.25 -3.174 1 95.94 242 ARG A C 1
ATOM 1894 O O . ARG A 1 242 ? -16.953 -23.031 -4.066 1 95.94 242 ARG A O 1
ATOM 1901 N N . ALA A 1 243 ? -16.203 -21.062 -3.389 1 97.81 243 ALA A N 1
ATOM 1902 C CA . ALA A 1 243 ? -16.016 -20.609 -4.766 1 97.81 243 ALA A CA 1
ATOM 1903 C C . ALA A 1 243 ? -15 -21.484 -5.5 1 97.81 243 ALA A C 1
ATOM 1905 O O . ALA A 1 243 ? -15.242 -21.906 -6.633 1 97.81 243 ALA A O 1
ATOM 1906 N N . LEU A 1 244 ? -13.922 -21.828 -4.848 1 97.94 244 LEU A N 1
ATOM 1907 C CA . LEU A 1 244 ? -12.844 -22.609 -5.465 1 97.94 244 LEU A CA 1
ATOM 1908 C C . LEU A 1 244 ? -13.281 -24.047 -5.719 1 97.94 244 LEU A C 1
ATOM 1910 O O . LEU A 1 244 ? -12.773 -24.703 -6.625 1 97.94 244 LEU A O 1
ATOM 1914 N N . SER A 1 245 ? -14.18 -24.516 -4.938 1 97.69 245 SER A N 1
ATOM 1915 C CA . SER A 1 245 ? -14.664 -25.891 -5.102 1 97.69 245 SER A CA 1
ATOM 1916 C C . SER A 1 245 ? -15.305 -26.078 -6.477 1 97.69 245 SER A C 1
ATOM 1918 O O . SER A 1 245 ? -15.273 -27.188 -7.027 1 97.69 245 SER A O 1
ATOM 1920 N N . GLU A 1 246 ? -15.797 -24.984 -7 1 97.69 246 GLU A N 1
ATOM 1921 C CA . GLU A 1 246 ? -16.469 -25.047 -8.305 1 97.69 246 GLU A CA 1
ATOM 1922 C C . GLU A 1 246 ? -15.469 -25.375 -9.414 1 97.69 246 GLU A C 1
ATOM 1924 O O . GLU A 1 246 ? -15.852 -25.875 -10.469 1 97.69 246 GLU A O 1
ATOM 1929 N N . VAL A 1 247 ? -14.203 -25.109 -9.125 1 97.81 247 VAL A N 1
ATOM 1930 C CA . VAL A 1 247 ? -13.211 -25.297 -10.188 1 97.81 247 VAL A CA 1
ATOM 1931 C C . VAL A 1 247 ? -12.086 -26.203 -9.688 1 97.81 247 VAL A C 1
ATOM 1933 O O . VAL A 1 247 ? -10.969 -26.156 -10.195 1 97.81 247 VAL A O 1
ATOM 1936 N N . ASN A 1 248 ? -12.344 -27 -8.719 1 97.25 248 ASN A N 1
ATOM 1937 C CA . ASN A 1 248 ? -11.383 -27.859 -8.047 1 97.25 248 ASN A CA 1
ATOM 1938 C C . ASN A 1 248 ? -10.656 -28.766 -9.031 1 97.25 248 ASN A C 1
ATOM 1940 O O . ASN A 1 248 ? -9.445 -28.969 -8.922 1 97.25 248 ASN A O 1
ATOM 1944 N N . ASP A 1 249 ? -11.336 -29.234 -10.016 1 96.25 249 ASP A N 1
ATOM 1945 C CA . ASP A 1 249 ? -10.789 -30.234 -10.93 1 96.25 249 ASP A CA 1
ATOM 1946 C C . ASP A 1 249 ? -10.016 -29.562 -12.062 1 96.25 249 ASP A C 1
ATOM 1948 O O . ASP A 1 249 ? -9.281 -30.234 -12.797 1 96.25 249 ASP A O 1
ATOM 1952 N N . ARG A 1 250 ? -10.07 -28.297 -12.148 1 97.69 250 ARG A N 1
ATOM 1953 C CA . ARG A 1 250 ? -9.484 -27.594 -13.281 1 97.69 250 ARG A CA 1
ATOM 1954 C C . ARG A 1 250 ? -8.023 -27.266 -13.023 1 97.69 250 ARG A C 1
ATOM 1956 O O . ARG A 1 250 ? -7.258 -27.016 -13.961 1 97.69 250 ARG A O 1
ATOM 1963 N N . TYR A 1 251 ? -7.633 -27.234 -11.781 1 98.62 251 TYR A N 1
ATOM 1964 C CA . TYR A 1 251 ? -6.309 -26.719 -11.453 1 98.62 251 TYR A CA 1
ATOM 1965 C C . TYR A 1 251 ? -5.578 -27.656 -10.492 1 98.62 251 TYR A C 1
ATOM 1967 O O . TYR A 1 251 ? -6.203 -28.5 -9.844 1 98.62 251 TYR A O 1
ATOM 1975 N N . ASP A 1 252 ? -4.281 -27.531 -10.5 1 98.44 252 ASP A N 1
ATOM 1976 C CA . ASP A 1 252 ? -3.424 -28.234 -9.547 1 98.44 252 ASP A CA 1
ATOM 1977 C C . ASP A 1 252 ? -3.102 -27.344 -8.344 1 98.44 252 ASP A C 1
ATOM 1979 O O . ASP A 1 252 ? -3.041 -27.828 -7.207 1 98.44 252 ASP A O 1
ATOM 1983 N N . VAL A 1 253 ? -2.932 -26.109 -8.633 1 98.69 253 VAL A N 1
ATOM 1984 C CA . VAL A 1 253 ? -2.494 -25.156 -7.613 1 98.69 253 VAL A CA 1
ATOM 1985 C C . VAL A 1 253 ? -3.211 -23.828 -7.812 1 98.69 253 VAL A C 1
ATOM 1987 O O . VAL A 1 253 ? -3.408 -23.391 -8.945 1 98.69 253 VAL A O 1
ATOM 1990 N N . VAL A 1 254 ? -3.652 -23.219 -6.703 1 98.88 254 VAL A N 1
ATOM 1991 C CA . VAL A 1 254 ? -4.16 -21.844 -6.652 1 98.88 254 VAL A CA 1
ATOM 1992 C C . VAL A 1 254 ? -3.199 -20.969 -5.852 1 98.88 254 VAL A C 1
ATOM 1994 O O . VAL A 1 254 ? -2.781 -21.344 -4.75 1 98.88 254 VAL A O 1
ATOM 1997 N N . VAL A 1 255 ? -2.752 -19.844 -6.414 1 98.94 255 VAL A N 1
ATOM 1998 C CA . VAL A 1 255 ? -1.904 -18.891 -5.719 1 98.94 255 VAL A CA 1
ATOM 1999 C C . VAL A 1 255 ? -2.695 -17.609 -5.441 1 98.94 255 VAL A C 1
ATOM 2001 O O . VAL A 1 255 ? -3.137 -16.938 -6.371 1 98.94 255 VAL A O 1
ATOM 2004 N N . ILE A 1 256 ? -2.854 -17.25 -4.176 1 98.88 256 ILE A N 1
ATOM 2005 C CA . ILE A 1 256 ? -3.648 -16.078 -3.797 1 98.88 256 ILE A CA 1
ATOM 2006 C C . ILE A 1 256 ? -2.729 -14.953 -3.336 1 98.88 256 ILE A C 1
ATOM 2008 O O . ILE A 1 256 ? -1.961 -15.125 -2.385 1 98.88 256 ILE A O 1
ATOM 2012 N N . ASP A 1 257 ? -2.795 -13.82 -4.012 1 98.62 257 ASP A N 1
ATOM 2013 C CA . ASP A 1 257 ? -2.105 -12.594 -3.602 1 98.62 257 ASP A CA 1
ATOM 2014 C C . ASP A 1 257 ? -2.975 -11.766 -2.658 1 98.62 257 ASP A C 1
ATOM 2016 O O . ASP A 1 257 ? -3.877 -11.055 -3.104 1 98.62 257 ASP A O 1
ATOM 2020 N N . CYS A 1 258 ? -2.598 -11.75 -1.411 1 97.75 258 CYS A N 1
ATOM 2021 C CA . CYS A 1 258 ? -3.418 -11.078 -0.407 1 97.75 258 CYS A CA 1
ATOM 2022 C C . CYS A 1 258 ? -2.992 -9.625 -0.237 1 97.75 258 CYS A C 1
ATOM 2024 O O . CYS A 1 258 ? -1.826 -9.289 -0.44 1 97.75 258 CYS A O 1
ATOM 2026 N N . PRO A 1 259 ? -3.912 -8.734 0.123 1 94.56 259 PRO A N 1
ATOM 2027 C CA . PRO A 1 259 ? -3.574 -7.332 0.385 1 94.56 259 PRO A CA 1
ATOM 2028 C C . PRO A 1 259 ? -2.805 -7.145 1.69 1 94.56 259 PRO A C 1
ATOM 2030 O O . PRO A 1 259 ? -2.783 -8.047 2.533 1 94.56 259 PRO A O 1
ATOM 2033 N N . PRO A 1 260 ? -2.135 -5.965 1.819 1 90.44 260 PRO A N 1
ATOM 2034 C CA . PRO A 1 260 ? -1.414 -5.672 3.062 1 90.44 260 PRO A CA 1
ATOM 2035 C C . PRO A 1 260 ? -2.34 -5.227 4.191 1 90.44 260 PRO A C 1
ATOM 2037 O O . PRO A 1 260 ? -2.088 -4.199 4.828 1 90.44 260 PRO A O 1
ATOM 2040 N N . GLN A 1 261 ? -3.334 -5.938 4.438 1 86.81 261 GLN A N 1
ATOM 2041 C CA . GLN A 1 261 ? -4.328 -5.691 5.48 1 86.81 261 GLN A CA 1
ATOM 2042 C C . GLN A 1 261 ? -4.859 -7.004 6.055 1 86.81 261 GLN A C 1
ATOM 2044 O O . GLN A 1 261 ? -4.695 -8.062 5.449 1 86.81 261 GLN A O 1
ATOM 2049 N N . LEU A 1 262 ? -5.301 -6.891 7.258 1 88.19 262 LEU A N 1
ATOM 2050 C CA . LEU A 1 262 ? -5.922 -8.039 7.91 1 88.19 262 LEU A CA 1
ATOM 2051 C C . LEU A 1 262 ? -7.434 -7.875 7.977 1 88.19 262 LEU A C 1
ATOM 2053 O O . LEU A 1 262 ? -8.016 -7.891 9.062 1 88.19 262 LEU A O 1
ATOM 2057 N N . GLY A 1 263 ? -8.023 -7.715 6.832 1 88.75 263 GLY A N 1
ATOM 2058 C CA . GLY A 1 263 ? -9.469 -7.605 6.738 1 88.75 263 GLY A CA 1
ATOM 2059 C C . GLY A 1 263 ? -10.148 -8.93 6.449 1 88.75 263 GLY A C 1
ATOM 2060 O O . GLY A 1 263 ? -9.523 -9.992 6.539 1 88.75 263 GLY A O 1
ATOM 2061 N N . TYR A 1 264 ? -11.422 -8.883 6.145 1 91.62 264 TYR A N 1
ATOM 2062 C CA . TYR A 1 264 ? -12.219 -10.086 5.918 1 91.62 264 TYR A CA 1
ATOM 2063 C C . TYR A 1 264 ? -11.727 -10.844 4.691 1 91.62 264 TYR A C 1
ATOM 2065 O O . TYR A 1 264 ? -11.766 -12.078 4.66 1 91.62 264 TYR A O 1
ATOM 2073 N N . LEU A 1 265 ? -11.219 -10.125 3.699 1 94.19 265 LEU A N 1
ATOM 2074 C CA . LEU A 1 265 ? -10.68 -10.766 2.506 1 94.19 265 LEU A CA 1
ATOM 2075 C C . LEU A 1 265 ? -9.516 -11.68 2.861 1 94.19 265 LEU A C 1
ATOM 2077 O O . LEU A 1 265 ? -9.492 -12.852 2.465 1 94.19 265 LEU A O 1
ATOM 2081 N N . THR A 1 266 ? -8.578 -11.156 3.607 1 93.5 266 THR A N 1
ATOM 2082 C CA . THR A 1 266 ? -7.391 -11.906 3.982 1 93.5 266 THR A CA 1
ATOM 2083 C C . THR A 1 266 ? -7.762 -13.102 4.859 1 93.5 266 THR A C 1
ATOM 2085 O O . THR A 1 266 ? -7.25 -14.203 4.664 1 93.5 266 THR A O 1
ATOM 2088 N N . ILE A 1 267 ? -8.648 -12.891 5.777 1 91.12 267 ILE A N 1
ATOM 2089 C CA . ILE A 1 267 ? -9.07 -13.961 6.676 1 91.12 267 ILE A CA 1
ATOM 2090 C C . ILE A 1 267 ? -9.711 -15.094 5.871 1 91.12 267 ILE A C 1
ATOM 2092 O O . ILE A 1 267 ? -9.398 -16.266 6.086 1 91.12 267 ILE A O 1
ATOM 2096 N N . THR A 1 268 ? -10.578 -14.742 4.98 1 94.19 268 THR A N 1
ATOM 2097 C CA . THR A 1 268 ? -11.258 -15.742 4.16 1 94.19 268 THR A CA 1
ATOM 2098 C C . THR A 1 268 ? -10.258 -16.5 3.287 1 94.19 268 THR A C 1
ATOM 2100 O O . THR A 1 268 ? -10.398 -17.703 3.07 1 94.19 268 THR A O 1
ATOM 2103 N N . ALA A 1 269 ? -9.258 -15.781 2.789 1 96.06 269 ALA A N 1
ATOM 2104 C CA . ALA A 1 269 ? -8.211 -16.406 1.991 1 96.06 269 ALA A CA 1
ATOM 2105 C C . ALA A 1 269 ? -7.414 -17.406 2.828 1 96.06 269 ALA A C 1
ATOM 2107 O O . ALA A 1 269 ? -7.098 -18.5 2.365 1 96.06 269 ALA A O 1
ATOM 2108 N N . LEU A 1 270 ? -7.133 -17.047 4.012 1 93.88 270 LEU A N 1
ATOM 2109 C CA . LEU A 1 270 ? -6.32 -17.875 4.891 1 93.88 270 LEU A CA 1
ATOM 2110 C C . LEU A 1 270 ? -7.07 -19.141 5.285 1 93.88 270 LEU A C 1
ATOM 2112 O O . LEU A 1 270 ? -6.465 -20.203 5.418 1 93.88 270 LEU A O 1
ATOM 2116 N N . THR A 1 271 ? -8.344 -19.062 5.461 1 92.31 271 THR A N 1
ATOM 2117 C CA . THR A 1 271 ? -9.133 -20.219 5.828 1 92.31 271 THR A CA 1
ATOM 2118 C C . THR A 1 271 ? -9.305 -21.156 4.629 1 92.31 271 THR A C 1
ATOM 2120 O O . THR A 1 271 ? -9.523 -22.359 4.801 1 92.31 271 THR A O 1
ATOM 2123 N N . ALA A 1 272 ? -9.219 -20.609 3.488 1 95.06 272 ALA A N 1
ATOM 2124 C CA . ALA A 1 272 ? -9.352 -21.422 2.271 1 95.06 272 ALA A CA 1
ATOM 2125 C C . ALA A 1 272 ? -8.016 -22.062 1.896 1 95.06 272 ALA A C 1
ATOM 2127 O O . ALA A 1 272 ? -7.98 -23.016 1.109 1 95.06 272 ALA A O 1
ATOM 2128 N N . ALA A 1 273 ? -6.949 -21.594 2.432 1 96.31 273 ALA A N 1
ATOM 2129 C CA . ALA A 1 273 ? -5.602 -21.984 2.014 1 96.31 273 ALA A CA 1
ATOM 2130 C C . ALA A 1 273 ? -5.234 -23.359 2.564 1 96.31 273 ALA A C 1
ATOM 2132 O O . ALA A 1 273 ? -5.637 -23.719 3.672 1 96.31 273 ALA A O 1
ATOM 2133 N N . THR A 1 274 ? -4.461 -24.109 1.794 1 96.38 274 THR A N 1
ATOM 2134 C CA . THR A 1 274 ? -3.818 -25.328 2.268 1 96.38 274 THR A CA 1
ATOM 2135 C C . THR A 1 274 ? -2.398 -25.047 2.746 1 96.38 274 THR A C 1
ATOM 2137 O O . THR A 1 274 ? -1.799 -25.859 3.449 1 96.38 274 THR A O 1
ATOM 2140 N N . SER A 1 275 ? -1.84 -24 2.283 1 97.06 275 SER A N 1
ATOM 2141 C CA . SER A 1 275 ? -0.5 -23.562 2.662 1 97.06 275 SER A CA 1
ATOM 2142 C C . SER A 1 275 ? -0.389 -22.031 2.662 1 97.06 275 SER A C 1
ATOM 2144 O O . SER A 1 275 ? -1.166 -21.359 1.991 1 97.06 275 SER A O 1
ATOM 2146 N N . VAL A 1 276 ? 0.565 -21.516 3.475 1 97 276 VAL A N 1
ATOM 2147 C CA . VAL A 1 276 ? 0.74 -20.078 3.598 1 97 276 VAL A CA 1
ATOM 2148 C C . VAL A 1 276 ? 2.211 -19.719 3.406 1 97 276 VAL A C 1
ATOM 2150 O O . VAL A 1 276 ? 3.096 -20.375 3.963 1 97 276 VAL A O 1
ATOM 2153 N N . LEU A 1 277 ? 2.43 -18.797 2.533 1 98 277 LEU A N 1
ATOM 2154 C CA . LEU A 1 277 ? 3.742 -18.188 2.342 1 98 277 LEU A CA 1
ATOM 2155 C C . LEU A 1 277 ? 3.783 -16.781 2.926 1 98 277 LEU A C 1
ATOM 2157 O O . LEU A 1 277 ? 3.039 -15.898 2.484 1 98 277 LEU A O 1
ATOM 2161 N N . ILE A 1 278 ? 4.602 -16.547 3.922 1 97.25 278 ILE A N 1
ATOM 2162 C CA . ILE A 1 278 ? 4.746 -15.242 4.539 1 97.25 278 ILE A CA 1
ATOM 2163 C C . ILE A 1 278 ? 6.039 -14.586 4.062 1 97.25 278 ILE A C 1
ATOM 2165 O O . ILE A 1 278 ? 7.133 -15.055 4.383 1 97.25 278 ILE A O 1
ATOM 2169 N N . THR A 1 279 ? 5.918 -13.523 3.314 1 97.75 279 THR A N 1
ATOM 2170 C CA . THR A 1 279 ? 7.09 -12.805 2.828 1 97.75 279 THR A CA 1
ATOM 2171 C C . THR A 1 279 ? 7.629 -11.859 3.898 1 97.75 279 THR A C 1
ATOM 2173 O O . THR A 1 279 ? 6.855 -11.266 4.656 1 97.75 279 THR A O 1
ATOM 2176 N N . ILE A 1 280 ? 8.953 -11.75 3.92 1 95.75 280 ILE A N 1
ATOM 2177 C CA . ILE A 1 280 ? 9.547 -10.883 4.93 1 95.75 280 ILE A CA 1
ATOM 2178 C C . ILE A 1 280 ? 10.805 -10.227 4.375 1 95.75 280 ILE A C 1
ATOM 2180 O O . ILE A 1 280 ? 11.672 -10.906 3.822 1 95.75 280 ILE A O 1
ATOM 2184 N N . HIS A 1 281 ? 10.844 -8.938 4.418 1 95.12 281 HIS A N 1
ATOM 2185 C CA . HIS A 1 281 ? 12.094 -8.219 4.211 1 95.12 281 HIS A CA 1
ATOM 2186 C C . HIS A 1 281 ? 12.977 -8.281 5.453 1 95.12 281 HIS A C 1
ATOM 2188 O O . HIS A 1 281 ? 12.539 -7.926 6.547 1 95.12 281 HIS A O 1
ATOM 2194 N N . PRO A 1 282 ? 14.227 -8.719 5.309 1 94.62 282 PRO A N 1
ATOM 2195 C CA . PRO A 1 282 ? 15.039 -9 6.492 1 94.62 282 PRO A CA 1
ATOM 2196 C C . PRO A 1 282 ? 15.664 -7.746 7.094 1 94.62 282 PRO A C 1
ATOM 2198 O O . PRO A 1 282 ? 16.891 -7.68 7.254 1 94.62 282 PRO A O 1
ATOM 2201 N N . GLN A 1 283 ? 14.852 -6.875 7.402 1 90.25 283 GLN A N 1
ATOM 2202 C CA . GLN A 1 283 ? 15.219 -5.711 8.203 1 90.25 283 GLN A CA 1
ATOM 2203 C C . GLN A 1 283 ? 14.531 -5.75 9.57 1 90.25 283 GLN A C 1
ATOM 2205 O O . GLN A 1 283 ? 13.406 -6.238 9.688 1 90.25 283 GLN A O 1
ATOM 2210 N N . MET A 1 284 ? 15.234 -5.242 10.477 1 86.94 284 MET A N 1
ATOM 2211 C CA . MET A 1 284 ? 14.812 -5.383 11.867 1 86.94 284 MET A CA 1
ATOM 2212 C C . MET A 1 284 ? 13.367 -4.941 12.047 1 86.94 284 MET A C 1
ATOM 2214 O O . MET A 1 284 ? 12.547 -5.688 12.586 1 86.94 284 MET A O 1
ATOM 2218 N N . LEU A 1 285 ? 13.055 -3.777 11.617 1 85.06 285 LEU A N 1
ATOM 2219 C CA . LEU A 1 285 ? 11.719 -3.23 11.828 1 85.06 285 LEU A CA 1
ATOM 2220 C C . LEU A 1 285 ? 10.672 -4.031 11.062 1 85.06 285 LEU A C 1
ATOM 2222 O O . LEU A 1 285 ? 9.539 -4.18 11.516 1 85.06 285 LEU A O 1
ATOM 2226 N N . ASP A 1 286 ? 11.031 -4.543 9.938 1 89.69 286 ASP A N 1
ATOM 2227 C CA . ASP A 1 286 ? 10.133 -5.379 9.148 1 89.69 286 ASP A CA 1
ATOM 2228 C C . ASP A 1 286 ? 9.844 -6.699 9.859 1 89.69 286 ASP A C 1
ATOM 2230 O O . ASP A 1 286 ? 8.719 -7.195 9.836 1 89.69 286 ASP A O 1
ATOM 2234 N N . VAL A 1 287 ? 10.852 -7.234 10.469 1 91.56 287 VAL A N 1
ATOM 2235 C CA . VAL A 1 287 ? 10.688 -8.492 11.195 1 91.56 287 VAL A CA 1
ATOM 2236 C C . VAL A 1 287 ? 9.828 -8.266 12.43 1 91.56 287 VAL A C 1
ATOM 2238 O O . VAL A 1 287 ? 8.977 -9.094 12.758 1 91.56 287 VAL A O 1
ATOM 2241 N N . MET A 1 288 ? 10.047 -7.203 13.055 1 89.44 288 MET A N 1
ATOM 2242 C CA . MET A 1 288 ? 9.227 -6.879 14.211 1 89.44 288 MET A CA 1
ATOM 2243 C C . MET A 1 288 ? 7.766 -6.695 13.812 1 89.44 288 MET A C 1
ATOM 2245 O O . MET A 1 288 ? 6.863 -7.168 14.508 1 89.44 288 MET A O 1
ATOM 2249 N N . SER A 1 289 ? 7.582 -5.988 12.75 1 88.12 289 SER A N 1
ATOM 2250 C CA . SER A 1 289 ? 6.234 -5.816 12.219 1 88.12 289 SER A CA 1
ATOM 2251 C C . SER A 1 289 ? 5.59 -7.164 11.906 1 88.12 289 SER A C 1
ATOM 2253 O O . SER A 1 289 ? 4.395 -7.355 12.141 1 88.12 289 SER A O 1
ATOM 2255 N N . MET A 1 290 ? 6.348 -8.008 11.359 1 91.06 290 MET A N 1
ATOM 2256 C CA . MET A 1 290 ? 5.848 -9.352 11.07 1 91.06 290 MET A CA 1
ATOM 2257 C C . MET A 1 290 ? 5.438 -10.062 12.359 1 91.06 290 MET A C 1
ATOM 2259 O O . MET A 1 290 ? 4.422 -10.758 12.391 1 91.06 290 MET A O 1
ATOM 2263 N N . GLY A 1 291 ? 6.285 -9.914 13.344 1 91.31 291 GLY A N 1
ATOM 2264 C CA . GLY A 1 291 ? 5.914 -10.484 14.633 1 91.31 291 GLY A CA 1
ATOM 2265 C C . GLY A 1 291 ? 4.566 -10.008 15.133 1 91.31 291 GLY A C 1
ATOM 2266 O O . GLY A 1 291 ? 3.746 -10.812 15.586 1 91.31 291 GLY A O 1
ATOM 2267 N N . GLN A 1 292 ? 4.379 -8.75 15.047 1 88.81 292 GLN A N 1
ATOM 2268 C CA . GLN A 1 292 ? 3.102 -8.172 15.453 1 88.81 292 GLN A CA 1
ATOM 2269 C C . GLN A 1 292 ? 1.964 -8.703 14.578 1 88.81 292 GLN A C 1
ATOM 2271 O O . GLN A 1 292 ? 0.867 -8.969 15.078 1 88.81 292 GLN A O 1
ATOM 2276 N N . PHE A 1 293 ? 2.244 -8.797 13.352 1 89.56 293 PHE A N 1
ATOM 2277 C CA . PHE A 1 293 ? 1.284 -9.344 12.398 1 89.56 293 PHE A CA 1
ATOM 2278 C C . PHE A 1 293 ? 0.88 -10.758 12.797 1 89.56 293 PHE A C 1
ATOM 2280 O O . PHE A 1 293 ? -0.305 -11.094 12.789 1 89.56 293 PHE A O 1
ATOM 2287 N N . LEU A 1 294 ? 1.829 -11.555 13.117 1 93.69 294 LEU A N 1
ATOM 2288 C CA . LEU A 1 294 ? 1.572 -12.938 13.508 1 93.69 294 LEU A CA 1
ATOM 2289 C C . LEU A 1 294 ? 0.705 -13 14.758 1 93.69 294 LEU A C 1
ATOM 2291 O O . LEU A 1 294 ? -0.22 -13.812 14.836 1 93.69 294 LEU A O 1
ATOM 2295 N N . LEU A 1 295 ? 0.979 -12.141 15.656 1 91.94 295 LEU A N 1
ATOM 2296 C CA . LEU A 1 295 ? 0.208 -12.109 16.891 1 91.94 295 LEU A CA 1
ATOM 2297 C C . LEU A 1 295 ? -1.243 -11.727 16.625 1 91.94 295 LEU A C 1
ATOM 2299 O O . LEU A 1 295 ? -2.164 -12.367 17.141 1 91.94 295 LEU A O 1
ATOM 2303 N N . MET A 1 296 ? -1.382 -10.773 15.828 1 89.56 296 MET A N 1
ATOM 2304 C CA . MET A 1 296 ? -2.734 -10.336 15.492 1 89.56 296 MET A CA 1
ATOM 2305 C C . MET A 1 296 ? -3.479 -11.414 14.719 1 89.56 296 MET A C 1
ATOM 2307 O O . MET A 1 296 ? -4.652 -11.68 14.984 1 89.56 296 MET A O 1
ATOM 2311 N N . LEU A 1 297 ? -2.812 -11.953 13.789 1 90.81 297 LEU A N 1
ATOM 2312 C CA . LEU A 1 297 ? -3.404 -13.008 12.969 1 90.81 297 LEU A CA 1
ATOM 2313 C C . LEU A 1 297 ? -3.828 -14.188 13.836 1 90.81 297 LEU A C 1
ATOM 2315 O O . LEU A 1 297 ? -4.938 -14.711 13.688 1 90.81 297 LEU A O 1
ATOM 2319 N N . GLY A 1 298 ? -2.949 -14.625 14.719 1 90.94 298 GLY A N 1
ATOM 2320 C CA . GLY A 1 298 ? -3.287 -15.703 15.625 1 90.94 298 GLY A CA 1
ATOM 2321 C C . GLY A 1 298 ? -4.488 -15.398 16.5 1 90.94 298 GLY A C 1
ATOM 2322 O O . GLY A 1 298 ? -5.34 -16.266 16.719 1 90.94 298 GLY A O 1
ATOM 2323 N N . GLY A 1 299 ? -4.582 -14.188 16.953 1 88.5 299 GLY A N 1
ATOM 2324 C CA . GLY A 1 299 ? -5.703 -13.766 17.766 1 88.5 299 GLY A CA 1
ATOM 2325 C C . GLY A 1 299 ? -7.031 -13.805 17.031 1 88.5 299 GLY A C 1
ATOM 2326 O O . GLY A 1 299 ? -8.078 -14.047 17.641 1 88.5 299 GLY A O 1
ATOM 2327 N N . ILE A 1 300 ? -6.973 -13.594 15.789 1 85.44 300 ILE A N 1
ATOM 2328 C CA . ILE A 1 300 ? -8.188 -13.562 14.977 1 85.44 300 ILE A CA 1
ATOM 2329 C C . ILE A 1 300 ? -8.578 -14.984 14.586 1 85.44 300 ILE A C 1
ATOM 2331 O O . ILE A 1 300 ? -9.758 -15.336 14.586 1 85.44 300 ILE A O 1
ATOM 2335 N N . LEU A 1 301 ? -7.617 -15.836 14.273 1 88.38 301 LEU A N 1
ATOM 2336 C CA . LEU A 1 301 ? -7.887 -17.172 13.742 1 88.38 301 LEU A CA 1
ATOM 2337 C C . LEU A 1 301 ? -8.273 -18.141 14.859 1 88.38 301 LEU A C 1
ATOM 2339 O O . LEU A 1 301 ? -9.008 -19.094 14.633 1 88.38 301 LEU A O 1
ATOM 2343 N N . LYS A 1 302 ? -7.855 -17.875 16.062 1 87.69 302 LYS A N 1
ATOM 2344 C CA . LYS A 1 302 ? -8.125 -18.781 17.172 1 87.69 302 LYS A CA 1
ATOM 2345 C C . LYS A 1 302 ? -9.625 -18.875 17.453 1 87.69 302 LYS A C 1
ATOM 2347 O O . LYS A 1 302 ? -10.172 -19.984 17.516 1 87.69 302 LYS A O 1
ATOM 2352 N N . PRO A 1 303 ? -10.266 -17.719 17.547 1 83.12 303 PRO A N 1
ATOM 2353 C CA . PRO A 1 303 ? -11.711 -17.812 17.766 1 83.12 303 PRO A CA 1
ATOM 2354 C C . PRO A 1 303 ? -12.43 -18.484 16.594 1 83.12 303 PRO A C 1
ATOM 2356 O O . PRO A 1 303 ? -13.453 -19.141 16.781 1 83.12 303 PRO A O 1
ATOM 2359 N N . ILE A 1 304 ? -11.992 -18.25 15.453 1 81.81 304 ILE A N 1
ATOM 2360 C CA . ILE A 1 304 ? -12.602 -18.875 14.281 1 81.81 304 ILE A CA 1
ATOM 2361 C C . ILE A 1 304 ? -12.477 -20.391 14.375 1 81.81 304 ILE A C 1
ATOM 2363 O O . ILE A 1 304 ? -13.422 -21.125 14.062 1 81.81 304 ILE A O 1
ATOM 2367 N N . ARG A 1 305 ? -11.352 -20.828 14.789 1 83.44 305 ARG A N 1
ATOM 2368 C CA . ARG A 1 305 ? -11.148 -22.266 15.008 1 83.44 305 ARG A CA 1
ATOM 2369 C C . ARG A 1 305 ? -12.117 -22.797 16.062 1 83.44 305 ARG A C 1
ATOM 2371 O O . ARG A 1 305 ? -12.68 -23.891 15.891 1 83.44 305 ARG A O 1
ATOM 2378 N N . ASP A 1 306 ? -12.352 -22.047 17.016 1 82.75 306 ASP A N 1
ATOM 2379 C CA . ASP A 1 306 ? -13.188 -22.469 18.141 1 82.75 306 ASP A CA 1
ATOM 2380 C C . ASP A 1 306 ? -14.641 -22.672 17.703 1 82.75 306 ASP A C 1
ATOM 2382 O O . ASP A 1 306 ? -15.383 -23.438 18.312 1 82.75 306 ASP A O 1
ATOM 2386 N N . VAL A 1 307 ? -14.969 -22.047 16.625 1 77.19 307 VAL A N 1
ATOM 2387 C CA . VAL A 1 307 ? -16.328 -22.219 16.141 1 77.19 307 VAL A CA 1
ATOM 2388 C C . VAL A 1 307 ? -16.375 -23.281 15.047 1 77.19 307 VAL A C 1
ATOM 2390 O O . VAL A 1 307 ? -17.391 -23.469 14.375 1 77.19 307 VAL A O 1
ATOM 2393 N N . GLY A 1 308 ? -15.281 -23.938 14.844 1 71.06 308 GLY A N 1
ATOM 2394 C CA . GLY A 1 308 ? -15.258 -25.109 13.992 1 71.06 308 GLY A CA 1
ATOM 2395 C C . GLY A 1 308 ? -14.664 -24.844 12.625 1 71.06 308 GLY A C 1
ATOM 2396 O O . GLY A 1 308 ? -14.766 -25.672 11.719 1 71.06 308 GLY A O 1
ATOM 2397 N N . ALA A 1 309 ? -14.18 -23.688 12.445 1 69.56 309 ALA A N 1
ATOM 2398 C CA . ALA A 1 309 ? -13.562 -23.359 11.164 1 69.56 309 ALA A CA 1
ATOM 2399 C C . ALA A 1 309 ? -12.039 -23.375 11.273 1 69.56 309 ALA A C 1
ATOM 2401 O O . ALA A 1 309 ? -11.391 -22.328 11.258 1 69.56 309 ALA A O 1
ATOM 2402 N N . ALA A 1 310 ? -11.5 -24.625 11.305 1 67.56 310 ALA A N 1
ATOM 2403 C CA . ALA A 1 310 ? -10.055 -24.734 11.5 1 67.56 310 ALA A CA 1
ATOM 2404 C C . ALA A 1 310 ? -9.305 -24.484 10.195 1 67.56 310 ALA A C 1
ATOM 2406 O O . ALA A 1 310 ? -9.781 -24.844 9.117 1 67.56 310 ALA A O 1
ATOM 2407 N N . VAL A 1 311 ? -8.281 -23.688 10.383 1 73.62 311 VAL A N 1
ATOM 2408 C CA . VAL A 1 311 ? -7.324 -23.531 9.297 1 73.62 311 VAL A CA 1
ATOM 2409 C C . VAL A 1 311 ? -6.43 -24.766 9.203 1 73.62 311 VAL A C 1
ATOM 2411 O O . VAL A 1 311 ? -5.695 -25.078 10.141 1 73.62 311 VAL A O 1
ATOM 2414 N N . ASN A 1 312 ? -6.645 -25.562 8.203 1 79.31 312 ASN A N 1
ATOM 2415 C CA . ASN A 1 312 ? -5.871 -26.797 8.047 1 79.31 312 ASN A CA 1
ATOM 2416 C C . ASN A 1 312 ? -4.766 -26.625 7.012 1 79.31 312 ASN A C 1
ATOM 2418 O O . ASN A 1 312 ? -4.953 -26.969 5.84 1 79.31 312 ASN A O 1
ATOM 2422 N N . LEU A 1 313 ? -3.654 -26.234 7.547 1 90.38 313 LEU A N 1
ATOM 2423 C CA . LEU A 1 313 ? -2.545 -26 6.629 1 90.38 313 LEU A CA 1
ATOM 2424 C C . LEU A 1 313 ? -1.657 -27.234 6.523 1 90.38 313 LEU A C 1
ATOM 2426 O O . LEU A 1 313 ? -1.405 -27.906 7.523 1 90.38 313 LEU A O 1
ATOM 2430 N N . GLU A 1 314 ? -1.276 -27.5 5.383 1 93.12 314 GLU A N 1
ATOM 2431 C CA . GLU A 1 314 ? -0.295 -28.562 5.152 1 93.12 314 GLU A CA 1
ATOM 2432 C C . GLU A 1 314 ? 1.121 -28.062 5.438 1 93.12 314 GLU A C 1
ATOM 2434 O O . GLU A 1 314 ? 1.945 -28.812 5.977 1 93.12 314 GLU A O 1
ATOM 2439 N N . TRP A 1 315 ? 1.375 -26.875 5.074 1 93.94 315 TRP A N 1
ATOM 2440 C CA . TRP A 1 315 ? 2.639 -26.234 5.422 1 93.94 315 TRP A CA 1
ATOM 2441 C C . TRP A 1 315 ? 2.502 -24.719 5.406 1 93.94 315 TRP A C 1
ATOM 2443 O O . TRP A 1 315 ? 1.574 -24.172 4.797 1 93.94 315 TRP A O 1
ATOM 2453 N N . TYR A 1 316 ? 3.289 -24.031 6.129 1 95.38 316 TYR A N 1
ATOM 2454 C CA . TYR A 1 316 ? 3.529 -22.609 5.98 1 95.38 316 TYR A CA 1
ATOM 2455 C C . TYR A 1 316 ? 5.012 -22.281 6.109 1 95.38 316 TYR A C 1
ATOM 2457 O O . TYR A 1 316 ? 5.746 -22.984 6.82 1 95.38 316 TYR A O 1
ATOM 2465 N N . ARG A 1 317 ? 5.473 -21.344 5.371 1 97.38 317 ARG A N 1
ATOM 2466 C CA . ARG A 1 317 ? 6.887 -21 5.32 1 97.38 317 ARG A CA 1
ATOM 2467 C C . ARG A 1 317 ? 7.074 -19.484 5.289 1 97.38 317 ARG A C 1
ATOM 2469 O O . ARG A 1 317 ? 6.234 -18.75 4.75 1 97.38 317 ARG A O 1
ATOM 2476 N N . TYR A 1 318 ? 8.195 -19.031 5.902 1 97.56 318 TYR A N 1
ATOM 2477 C CA . TYR A 1 318 ? 8.688 -17.672 5.711 1 97.56 318 TYR A CA 1
ATOM 2478 C C . TYR A 1 318 ? 9.578 -17.594 4.48 1 97.56 318 TYR A C 1
ATOM 2480 O O . TYR A 1 318 ? 10.469 -18.422 4.293 1 97.56 318 TYR A O 1
ATOM 2488 N N . LEU A 1 319 ? 9.297 -16.641 3.652 1 98.44 319 LEU A N 1
ATOM 2489 C CA . LEU A 1 319 ? 10.148 -16.359 2.504 1 98.44 319 LEU A CA 1
ATOM 2490 C C . LEU A 1 319 ? 10.859 -15.023 2.672 1 98.44 319 LEU A C 1
ATOM 2492 O O . LEU A 1 319 ? 10.211 -13.969 2.719 1 98.44 319 LEU A O 1
ATOM 2496 N N . ILE A 1 320 ? 12.203 -15.078 2.736 1 98 320 ILE A N 1
ATOM 2497 C CA . ILE A 1 320 ? 13.008 -13.859 2.773 1 98 320 ILE A CA 1
ATOM 2498 C C . ILE A 1 320 ? 13.039 -13.219 1.389 1 98 320 ILE A C 1
ATOM 2500 O O . ILE A 1 320 ? 13.414 -13.867 0.406 1 98 320 ILE A O 1
ATOM 2504 N N . THR A 1 321 ? 12.562 -11.977 1.379 1 97.88 321 THR A N 1
ATOM 2505 C CA . THR A 1 321 ? 12.492 -11.273 0.103 1 97.88 321 THR A CA 1
ATOM 2506 C C . THR A 1 321 ? 13.406 -10.055 0.106 1 97.88 321 THR A C 1
ATOM 2508 O O . THR A 1 321 ? 13.828 -9.594 1.168 1 97.88 321 THR A O 1
ATOM 2511 N N . ARG A 1 322 ? 13.773 -9.57 -1.094 1 96.69 322 ARG A N 1
ATOM 2512 C CA . ARG A 1 322 ? 14.602 -8.383 -1.294 1 96.69 322 ARG A CA 1
ATOM 2513 C C . ARG A 1 322 ? 15.883 -8.461 -0.467 1 96.69 322 ARG A C 1
ATOM 2515 O O . ARG A 1 322 ? 16.25 -7.492 0.203 1 96.69 322 ARG A O 1
ATOM 2522 N N . TYR A 1 323 ? 16.5 -9.633 -0.43 1 97.44 323 TYR A N 1
ATOM 2523 C CA . TYR A 1 323 ? 17.656 -9.898 0.41 1 97.44 323 TYR A CA 1
ATOM 2524 C C . TYR A 1 323 ? 18.938 -9.398 -0.252 1 97.44 323 TYR A C 1
ATOM 2526 O O . TYR A 1 323 ? 19.188 -9.672 -1.427 1 97.44 323 TYR A O 1
ATOM 2534 N N . GLU A 1 324 ? 19.672 -8.68 0.46 1 96.38 324 GLU A N 1
ATOM 2535 C CA . GLU A 1 324 ? 21.016 -8.273 0.078 1 96.38 324 GLU A CA 1
ATOM 2536 C C . GLU A 1 324 ? 22.062 -8.945 0.96 1 96.38 324 GLU A C 1
ATOM 2538 O O . GLU A 1 324 ? 22.438 -8.406 2 1 96.38 324 GLU A O 1
ATOM 2543 N N . PRO A 1 325 ? 22.656 -9.984 0.436 1 94.31 325 PRO A N 1
ATOM 2544 C CA . PRO A 1 325 ? 23.562 -10.773 1.271 1 94.31 325 PRO A CA 1
ATOM 2545 C C . PRO A 1 325 ? 24.781 -9.977 1.727 1 94.31 325 PRO A C 1
ATOM 2547 O O . PRO A 1 325 ? 25.391 -10.297 2.756 1 94.31 325 PRO A O 1
ATOM 2550 N N . THR A 1 326 ? 25.188 -9 0.985 1 94.38 326 THR A N 1
ATOM 2551 C CA . THR A 1 326 ? 26.375 -8.219 1.324 1 94.38 326 THR A CA 1
ATOM 2552 C C . THR A 1 326 ? 26.047 -7.184 2.398 1 94.38 326 THR A C 1
ATOM 2554 O O . THR A 1 326 ? 26.938 -6.566 2.971 1 94.38 326 THR A O 1
ATOM 2557 N N . ASP A 1 327 ? 24.766 -7.008 2.648 1 93.62 327 ASP A N 1
ATOM 2558 C CA . ASP A 1 327 ? 24.328 -6.125 3.727 1 93.62 327 ASP A CA 1
ATOM 2559 C C . ASP A 1 327 ? 24.438 -6.816 5.082 1 93.62 327 ASP A C 1
ATOM 2561 O O . ASP A 1 327 ? 23.672 -7.734 5.379 1 93.62 327 ASP A O 1
ATOM 2565 N N . GLY A 1 328 ? 25.406 -6.383 5.906 1 92.5 328 GLY A N 1
ATOM 2566 C CA . GLY A 1 328 ? 25.688 -7.004 7.191 1 92.5 328 GLY A CA 1
ATOM 2567 C C . GLY A 1 328 ? 24.453 -7.152 8.062 1 92.5 328 GLY A C 1
ATOM 2568 O O . GLY A 1 328 ? 24.109 -8.258 8.469 1 92.5 328 GLY A O 1
ATOM 2569 N N . PRO A 1 329 ? 23.828 -6.109 8.312 1 89.06 329 PRO A N 1
ATOM 2570 C CA . PRO A 1 329 ? 22.625 -6.156 9.141 1 89.06 329 PRO A CA 1
ATOM 2571 C C . PRO A 1 329 ? 21.578 -7.129 8.602 1 89.06 329 PRO A C 1
ATOM 2573 O O . PRO A 1 329 ? 20.953 -7.855 9.375 1 89.06 329 PRO A O 1
ATOM 2576 N N . GLN A 1 330 ? 21.359 -7.18 7.355 1 93.75 330 GLN A N 1
ATOM 2577 C CA . GLN A 1 330 ? 20.391 -8.109 6.785 1 93.75 330 GLN A CA 1
ATOM 2578 C C . GLN A 1 330 ? 20.844 -9.555 6.98 1 93.75 330 GLN A C 1
ATOM 2580 O O . GLN A 1 330 ? 20.031 -10.422 7.324 1 93.75 330 GLN A O 1
ATOM 2585 N N . ALA A 1 331 ? 22.094 -9.758 6.738 1 94.75 331 ALA A N 1
ATOM 2586 C CA . ALA A 1 331 ? 22.625 -11.109 6.922 1 94.75 331 ALA A CA 1
ATOM 2587 C C . ALA A 1 331 ? 22.422 -11.586 8.359 1 94.75 331 ALA A C 1
ATOM 2589 O O . ALA A 1 331 ? 22.109 -12.75 8.594 1 94.75 331 ALA A O 1
ATOM 2590 N N . GLN A 1 332 ? 22.625 -10.727 9.25 1 90.75 332 GLN A N 1
ATOM 2591 C CA . GLN A 1 332 ? 22.422 -11.047 10.656 1 90.75 332 GLN A CA 1
ATOM 2592 C C . GLN A 1 332 ? 20.969 -11.391 10.93 1 90.75 332 GLN A C 1
ATOM 2594 O O . GLN A 1 332 ? 20.672 -12.336 11.672 1 90.75 332 GLN A O 1
ATOM 2599 N N . MET A 1 333 ? 20.109 -10.555 10.375 1 92.19 333 MET A N 1
ATOM 2600 C CA . MET A 1 333 ? 18.688 -10.781 10.57 1 92.19 333 MET A CA 1
ATOM 2601 C C . MET A 1 333 ? 18.266 -12.125 9.992 1 92.19 333 MET A C 1
ATOM 2603 O O . MET A 1 333 ? 17.453 -12.836 10.586 1 92.19 333 MET A O 1
ATOM 2607 N N . VAL A 1 334 ? 18.75 -12.484 8.828 1 94.88 334 VAL A N 1
ATOM 2608 C CA . VAL A 1 334 ? 18.453 -13.773 8.211 1 94.88 334 VAL A CA 1
ATOM 2609 C C . VAL A 1 334 ? 18.953 -14.906 9.102 1 94.88 334 VAL A C 1
ATOM 2611 O O . VAL A 1 334 ? 18.25 -15.891 9.32 1 94.88 334 VAL A O 1
ATOM 2614 N N . GLY A 1 335 ? 20.156 -14.766 9.594 1 92.5 335 GLY A N 1
ATOM 2615 C CA . GLY A 1 335 ? 20.672 -15.742 10.531 1 92.5 335 GLY A CA 1
ATOM 2616 C C . GLY A 1 335 ? 19.797 -15.914 11.758 1 92.5 335 GLY A C 1
ATOM 2617 O O . GLY A 1 335 ? 19.547 -17.031 12.195 1 92.5 335 GLY A O 1
ATOM 2618 N N . PHE A 1 336 ? 19.406 -14.828 12.203 1 88.75 336 PHE A N 1
ATOM 2619 C CA . PHE A 1 336 ? 18.531 -14.812 13.367 1 88.75 336 PHE A CA 1
ATOM 2620 C C . PHE A 1 336 ? 17.234 -15.562 13.086 1 88.75 336 PHE A C 1
ATOM 2622 O O . PHE A 1 336 ? 16.797 -16.406 13.891 1 88.75 336 PHE A O 1
ATOM 2629 N N . MET A 1 337 ? 16.594 -15.289 12 1 92.69 337 MET A N 1
ATOM 2630 C CA . MET A 1 337 ? 15.352 -15.938 11.617 1 92.69 337 MET A CA 1
ATOM 2631 C C . MET A 1 337 ? 15.539 -17.438 11.445 1 92.69 337 MET A C 1
ATOM 2633 O O . MET A 1 337 ? 14.695 -18.234 11.859 1 92.69 337 MET A O 1
ATOM 2637 N N . GLN A 1 338 ? 16.594 -17.766 10.836 1 93.5 338 GLN A N 1
ATOM 2638 C CA . GLN A 1 338 ? 16.875 -19.188 10.609 1 93.5 338 GLN A CA 1
ATOM 2639 C C . GLN A 1 338 ? 17.078 -19.922 11.93 1 93.5 338 GLN A C 1
ATOM 2641 O O . GLN A 1 338 ? 16.672 -21.078 12.062 1 93.5 338 GLN A O 1
ATOM 2646 N N . THR A 1 339 ? 17.688 -19.281 12.812 1 90.06 339 THR A N 1
ATOM 2647 C CA . THR A 1 339 ? 17.922 -19.891 14.117 1 90.06 339 THR A CA 1
ATOM 2648 C C . THR A 1 339 ? 16.609 -20.062 14.883 1 90.06 339 THR A C 1
ATOM 2650 O O . THR A 1 339 ? 16.391 -21.109 15.5 1 90.06 339 THR A O 1
ATOM 2653 N N . LEU A 1 340 ? 15.812 -19.094 14.797 1 87.56 340 LEU A N 1
ATOM 2654 C CA . LEU A 1 340 ? 14.586 -19.094 15.586 1 87.56 340 LEU A CA 1
ATOM 2655 C C . LEU A 1 340 ? 13.531 -20 14.953 1 87.56 340 LEU A C 1
ATOM 2657 O O . LEU A 1 340 ? 12.773 -20.672 15.664 1 87.56 340 LEU A O 1
ATOM 2661 N N . PHE A 1 341 ? 13.477 -19.953 13.625 1 90.88 341 PHE A N 1
ATOM 2662 C CA . PHE A 1 341 ? 12.32 -20.578 12.992 1 90.88 341 PHE A CA 1
ATOM 2663 C C . PHE A 1 341 ? 12.75 -21.734 12.094 1 90.88 341 PHE A C 1
ATOM 2665 O O . PHE A 1 341 ? 11.906 -22.438 11.547 1 90.88 341 PHE A O 1
ATOM 2672 N N . HIS A 1 342 ? 13.938 -22.016 11.969 1 88.31 342 HIS A N 1
ATOM 2673 C CA . HIS A 1 342 ? 14.602 -23.125 11.281 1 88.31 342 HIS A CA 1
ATOM 2674 C C . HIS A 1 342 ? 13.75 -23.641 10.125 1 88.31 342 HIS A C 1
ATOM 2676 O O . HIS A 1 342 ? 13.719 -23.031 9.055 1 88.31 342 HIS A O 1
ATOM 2682 N N . GLN A 1 343 ? 12.844 -24.734 10.453 1 89.81 343 GLN A N 1
ATOM 2683 C CA . GLN A 1 343 ? 12.141 -25.484 9.422 1 89.81 343 GLN A CA 1
ATOM 2684 C C . GLN A 1 343 ? 11.031 -24.641 8.789 1 89.81 343 GLN A C 1
ATOM 2686 O O . GLN A 1 343 ? 10.5 -25 7.738 1 89.81 343 GLN A O 1
ATOM 2691 N N . PHE A 1 344 ? 10.797 -23.531 9.312 1 94.56 344 PHE A N 1
ATOM 2692 C CA . PHE A 1 344 ? 9.695 -22.734 8.797 1 94.56 344 PHE A CA 1
ATOM 2693 C C . PHE A 1 344 ? 10.195 -21.688 7.812 1 94.56 344 PHE A C 1
ATOM 2695 O O . PHE A 1 344 ? 9.406 -21.031 7.141 1 94.56 344 PHE A O 1
ATOM 2702 N N . VAL A 1 345 ? 11.516 -21.562 7.719 1 97 345 VAL A N 1
ATOM 2703 C CA . VAL A 1 345 ? 12.094 -20.609 6.777 1 97 345 VAL A CA 1
ATOM 2704 C C . VAL A 1 345 ? 12.562 -21.344 5.52 1 97 345 VAL A C 1
ATOM 2706 O O . VAL A 1 345 ? 13.242 -22.359 5.605 1 97 345 VAL A O 1
ATOM 2709 N N . LEU A 1 346 ? 12.133 -20.844 4.371 1 98 346 LEU A N 1
ATOM 2710 C CA . LEU A 1 346 ? 12.641 -21.422 3.133 1 98 346 LEU A CA 1
ATOM 2711 C C . LEU A 1 346 ? 14.164 -21.359 3.096 1 98 346 LEU A C 1
ATOM 2713 O O . LEU A 1 346 ? 14.766 -20.391 3.562 1 98 346 LEU A O 1
ATOM 2717 N N . LYS A 1 347 ? 14.727 -22.328 2.49 1 96.44 347 LYS A N 1
ATOM 2718 C CA . LYS A 1 347 ? 16.172 -22.406 2.357 1 96.44 347 LYS A CA 1
ATOM 2719 C C . LYS A 1 347 ? 16.703 -21.328 1.416 1 96.44 347 LYS A C 1
ATOM 2721 O O . LYS A 1 347 ? 17.719 -20.703 1.691 1 96.44 347 LYS A O 1
ATOM 2726 N N . ASN A 1 348 ? 16.031 -21.172 0.339 1 97.75 348 ASN A N 1
ATOM 2727 C CA . ASN A 1 348 ? 16.422 -20.188 -0.66 1 97.75 348 ASN A CA 1
ATOM 2728 C C . ASN A 1 348 ? 15.742 -18.844 -0.419 1 97.75 348 ASN A C 1
ATOM 2730 O O . ASN A 1 348 ? 14.625 -18.797 0.098 1 97.75 348 ASN A O 1
ATOM 2734 N N . GLN A 1 349 ? 16.484 -17.75 -0.77 1 97.69 349 GLN A N 1
ATOM 2735 C CA . GLN A 1 349 ? 15.977 -16.391 -0.586 1 97.69 349 GLN A CA 1
ATOM 2736 C C . GLN A 1 349 ? 15.836 -15.672 -1.924 1 97.69 349 GLN A C 1
ATOM 2738 O O . GLN A 1 349 ? 16.594 -15.93 -2.859 1 97.69 349 GLN A O 1
ATOM 2743 N N . MET A 1 350 ? 14.828 -14.812 -1.96 1 97.81 350 MET A N 1
ATOM 2744 C CA . MET A 1 350 ? 14.727 -13.938 -3.119 1 97.81 350 MET A CA 1
ATOM 2745 C C . MET A 1 350 ? 15.648 -12.734 -2.977 1 97.81 350 MET A C 1
ATOM 2747 O O . MET A 1 350 ? 15.539 -11.969 -2.018 1 97.81 350 MET A O 1
ATOM 2751 N N . LEU A 1 351 ? 16.531 -12.523 -3.932 1 97.25 351 LEU A N 1
ATOM 2752 C CA . LEU A 1 351 ? 17.516 -11.453 -3.871 1 97.25 351 LEU A CA 1
ATOM 2753 C C . LEU A 1 351 ? 16.906 -10.133 -4.344 1 97.25 351 LEU A C 1
ATOM 2755 O O . LEU A 1 351 ? 16.047 -10.117 -5.227 1 97.25 351 LEU A O 1
ATOM 2759 N N . LYS A 1 352 ? 17.359 -9.133 -3.643 1 96 352 LYS A N 1
ATOM 2760 C CA . LYS A 1 352 ? 17.078 -7.812 -4.199 1 96 352 LYS A CA 1
ATOM 2761 C C . LYS A 1 352 ? 17.734 -7.633 -5.562 1 96 352 LYS A C 1
ATOM 2763 O O . LYS A 1 352 ? 18.906 -7.984 -5.738 1 96 352 LYS A O 1
ATOM 2768 N N . SER A 1 353 ? 16.969 -7.148 -6.539 1 95.31 353 SER A N 1
ATOM 2769 C CA . SER A 1 353 ? 17.516 -7 -7.879 1 95.31 353 SER A CA 1
ATOM 2770 C C . SER A 1 353 ? 16.844 -5.863 -8.633 1 95.31 353 SER A C 1
ATOM 2772 O O . SER A 1 353 ? 15.617 -5.727 -8.594 1 95.31 353 SER A O 1
ATOM 2774 N N . THR A 1 354 ? 17.641 -5.09 -9.305 1 91.44 354 THR A N 1
ATOM 2775 C CA . THR A 1 354 ? 17.094 -4.051 -10.172 1 91.44 354 THR A CA 1
ATOM 2776 C C . THR A 1 354 ? 16.359 -4.664 -11.359 1 91.44 354 THR A C 1
ATOM 2778 O O . THR A 1 354 ? 15.453 -4.047 -11.922 1 91.44 354 THR A O 1
ATOM 2781 N N . ALA A 1 355 ? 16.734 -5.879 -11.719 1 93.94 355 ALA A N 1
ATOM 2782 C CA . ALA A 1 355 ? 16.062 -6.562 -12.82 1 93.94 355 ALA A CA 1
ATOM 2783 C C . ALA A 1 355 ? 14.578 -6.77 -12.516 1 93.94 355 ALA A C 1
ATOM 2785 O O . ALA A 1 355 ? 13.727 -6.586 -13.391 1 93.94 355 ALA A O 1
ATOM 2786 N N . VAL A 1 356 ? 14.305 -7.145 -11.328 1 94.44 356 VAL A N 1
ATOM 2787 C CA . VAL A 1 356 ? 12.922 -7.387 -10.914 1 94.44 356 VAL A CA 1
ATOM 2788 C C . VAL A 1 356 ? 12.148 -6.07 -10.914 1 94.44 356 VAL A C 1
ATOM 2790 O O . VAL A 1 356 ? 11.031 -6 -11.438 1 94.44 356 VAL A O 1
ATOM 2793 N N . SER A 1 357 ? 12.75 -5.027 -10.336 1 90.31 357 SER A N 1
ATOM 2794 C CA . SER A 1 357 ? 12.094 -3.727 -10.273 1 90.31 357 SER A CA 1
ATOM 2795 C C . SER A 1 357 ? 11.875 -3.152 -11.672 1 90.31 357 SER A C 1
ATOM 2797 O O . SER A 1 357 ? 10.805 -2.605 -11.953 1 90.31 357 SER A O 1
ATOM 2799 N N . ASP A 1 358 ? 12.859 -3.273 -12.508 1 88.81 358 ASP A N 1
ATOM 2800 C CA . ASP A 1 358 ? 12.766 -2.766 -13.875 1 88.81 358 ASP A CA 1
ATOM 2801 C C . ASP A 1 358 ? 11.664 -3.484 -14.648 1 88.81 358 ASP A C 1
ATOM 2803 O O . ASP A 1 358 ? 10.891 -2.85 -15.375 1 88.81 358 ASP A O 1
ATOM 2807 N N . ALA A 1 359 ? 11.617 -4.77 -14.508 1 90.94 359 ALA A N 1
ATOM 2808 C CA . ALA A 1 359 ? 10.562 -5.539 -15.156 1 90.94 359 ALA A CA 1
ATOM 2809 C C . ALA A 1 359 ? 9.18 -5.086 -14.688 1 90.94 359 ALA A C 1
ATOM 2811 O O . ALA A 1 359 ? 8.25 -4.98 -15.484 1 90.94 359 ALA A O 1
ATOM 2812 N N . GLY A 1 360 ? 9.094 -4.797 -13.453 1 88.38 360 GLY A N 1
ATOM 2813 C CA . GLY A 1 360 ? 7.836 -4.348 -12.875 1 88.38 360 GLY A CA 1
ATOM 2814 C C . GLY A 1 360 ? 7.344 -3.035 -13.453 1 88.38 360 GLY A C 1
ATOM 2815 O O . GLY A 1 360 ? 6.141 -2.84 -13.625 1 88.38 360 GLY A O 1
ATOM 2816 N N . ILE A 1 361 ? 8.25 -2.16 -13.758 1 80.69 361 ILE A N 1
ATOM 2817 C CA . ILE A 1 361 ? 7.914 -0.855 -14.32 1 80.69 361 ILE A CA 1
ATOM 2818 C C . ILE A 1 361 ? 7.168 -1.038 -15.641 1 80.69 361 ILE A C 1
ATOM 2820 O O . ILE A 1 361 ? 6.219 -0.302 -15.93 1 80.69 361 ILE A O 1
ATOM 2824 N N . THR A 1 362 ? 7.504 -2.01 -16.359 1 82.94 362 THR A N 1
ATOM 2825 C CA . THR A 1 362 ? 6.855 -2.268 -17.641 1 82.94 362 THR A CA 1
ATOM 2826 C C . THR A 1 362 ? 5.754 -3.314 -17.484 1 82.94 362 THR A C 1
ATOM 2828 O O . THR A 1 362 ? 5.32 -3.912 -18.469 1 82.94 362 THR A O 1
ATOM 2831 N N . LYS A 1 363 ? 5.395 -3.664 -16.266 1 87.81 363 LYS A N 1
ATOM 2832 C CA . LYS A 1 363 ? 4.328 -4.605 -15.938 1 87.81 363 LYS A CA 1
ATOM 2833 C C . LYS A 1 363 ? 4.641 -5.996 -16.484 1 87.81 363 LYS A C 1
ATOM 2835 O O . LYS A 1 363 ? 3.781 -6.633 -17.094 1 87.81 363 LYS A O 1
ATOM 2840 N N . GLN A 1 364 ? 5.902 -6.336 -16.281 1 92.25 364 GLN A N 1
ATOM 2841 C CA . GLN A 1 364 ? 6.359 -7.668 -16.656 1 92.25 364 GLN A CA 1
ATOM 2842 C C . GLN A 1 364 ? 7.078 -8.352 -15.492 1 92.25 364 GLN A C 1
ATOM 2844 O O . GLN A 1 364 ? 7.422 -7.699 -14.5 1 92.25 364 GLN A O 1
ATOM 2849 N N . THR A 1 365 ? 7.184 -9.688 -15.625 1 95.94 365 THR A N 1
ATOM 2850 C CA . THR A 1 365 ? 8.039 -10.445 -14.727 1 95.94 365 THR A CA 1
ATOM 2851 C C . THR A 1 365 ? 9.336 -10.844 -15.422 1 95.94 365 THR A C 1
ATOM 2853 O O . THR A 1 365 ? 9.508 -10.602 -16.625 1 95.94 365 THR A O 1
ATOM 2856 N N . LEU A 1 366 ? 10.227 -11.453 -14.648 1 96 366 LEU A N 1
ATOM 2857 C CA . LEU A 1 366 ? 11.5 -11.875 -15.219 1 96 366 LEU A CA 1
ATOM 2858 C C . LEU A 1 366 ? 11.305 -13.008 -16.219 1 96 366 LEU A C 1
ATOM 2860 O O . LEU A 1 366 ? 12.164 -13.258 -17.062 1 96 366 LEU A O 1
ATOM 2864 N N . TYR A 1 367 ? 10.211 -13.68 -16.125 1 96.75 367 TYR A N 1
ATOM 2865 C CA . TYR A 1 367 ? 9.938 -14.758 -17.062 1 96.75 367 TYR A CA 1
ATOM 2866 C C . TYR A 1 367 ? 9.438 -14.211 -18.391 1 96.75 367 TYR A C 1
ATOM 2868 O O . TYR A 1 367 ? 9.383 -14.938 -19.391 1 96.75 367 TYR A O 1
ATOM 2876 N N . GLU A 1 368 ? 9.164 -12.906 -18.391 1 95.31 368 GLU A N 1
ATOM 2877 C CA . GLU A 1 368 ? 8.578 -12.305 -19.594 1 95.31 368 GLU A CA 1
ATOM 2878 C C . GLU A 1 368 ? 9.578 -11.391 -20.297 1 95.31 368 GLU A C 1
ATOM 2880 O O . GLU A 1 368 ? 9.461 -11.148 -21.5 1 95.31 368 GLU A O 1
ATOM 2885 N N . VAL A 1 369 ? 10.508 -10.914 -19.547 1 92.69 369 VAL A N 1
ATOM 2886 C CA . VAL A 1 369 ? 11.406 -9.906 -20.094 1 92.69 369 VAL A CA 1
ATOM 2887 C C . VAL A 1 369 ? 12.445 -10.586 -20.984 1 92.69 369 VAL A C 1
ATOM 2889 O O . VAL A 1 369 ? 12.812 -11.742 -20.766 1 92.69 369 VAL A O 1
ATOM 2892 N N . ASP A 1 370 ? 12.836 -9.773 -21.953 1 88.25 370 ASP A N 1
ATOM 2893 C CA . ASP A 1 370 ? 13.961 -10.188 -22.781 1 88.25 370 ASP A CA 1
ATOM 2894 C C . ASP A 1 370 ? 15.289 -9.875 -22.094 1 88.25 370 ASP A C 1
ATOM 2896 O O . ASP A 1 370 ? 15.57 -8.719 -21.766 1 88.25 370 ASP A O 1
ATOM 2900 N N . LYS A 1 371 ? 16.047 -10.82 -22 1 86.94 371 LYS A N 1
ATOM 2901 C CA . LYS A 1 371 ? 17.328 -10.711 -21.297 1 86.94 371 LYS A CA 1
ATOM 2902 C C . LYS A 1 371 ? 18.203 -9.625 -21.922 1 86.94 371 LYS A C 1
ATOM 2904 O O . LYS A 1 371 ? 19.031 -9.023 -21.234 1 86.94 371 LYS A O 1
ATOM 2909 N N . SER A 1 372 ? 18.031 -9.422 -23.172 1 86.5 372 SER A N 1
ATOM 2910 C CA . SER A 1 372 ? 18.859 -8.453 -23.875 1 86.5 372 SER A CA 1
ATOM 2911 C C . SER A 1 372 ? 18.562 -7.027 -23.422 1 86.5 372 SER A C 1
ATOM 2913 O O . SER A 1 372 ? 19.359 -6.117 -23.656 1 86.5 372 SER A O 1
ATOM 2915 N N . GLN A 1 373 ? 17.5 -6.82 -22.75 1 87.19 373 GLN A N 1
ATOM 2916 C CA . GLN A 1 373 ? 17.078 -5.488 -22.312 1 87.19 373 GLN A CA 1
ATOM 2917 C C . GLN A 1 373 ? 17.656 -5.148 -20.953 1 87.19 373 GLN A C 1
ATOM 2919 O O . GLN A 1 373 ? 17.469 -4.035 -20.453 1 87.19 373 GLN A O 1
ATOM 2924 N N . MET A 1 374 ? 18.375 -6.113 -20.391 1 90.5 374 MET A N 1
ATOM 2925 C CA . MET A 1 374 ? 18.922 -5.93 -19.047 1 90.5 374 MET A CA 1
ATOM 2926 C C . MET A 1 374 ? 20.391 -6.305 -19 1 90.5 374 MET A C 1
ATOM 2928 O O . MET A 1 374 ? 20.922 -6.879 -19.953 1 90.5 374 MET A O 1
ATOM 2932 N N . THR A 1 375 ? 21.031 -5.863 -17.875 1 92.75 375 THR A N 1
ATOM 2933 C CA . THR A 1 375 ? 22.391 -6.355 -17.625 1 92.75 375 THR A CA 1
ATOM 2934 C C . THR A 1 375 ? 22.375 -7.867 -17.406 1 92.75 375 THR A C 1
ATOM 2936 O O . THR A 1 375 ? 21.688 -8.367 -16.516 1 92.75 375 THR A O 1
ATOM 2939 N N . ARG A 1 376 ? 23.188 -8.547 -18.172 1 91.5 376 ARG A N 1
ATOM 2940 C CA . ARG A 1 376 ? 23.141 -10.008 -18.219 1 91.5 376 ARG A CA 1
ATOM 2941 C C . ARG A 1 376 ? 23.406 -10.594 -16.828 1 91.5 376 ARG A C 1
ATOM 2943 O O . ARG A 1 376 ? 22.672 -11.469 -16.375 1 91.5 376 ARG A O 1
ATOM 2950 N N . SER A 1 377 ? 24.406 -10.125 -16.188 1 94.56 377 SER A N 1
ATOM 2951 C CA . SER A 1 377 ? 24.797 -10.672 -14.891 1 94.56 377 SER A CA 1
ATOM 2952 C C . SER A 1 377 ? 23.688 -10.453 -13.852 1 94.56 377 SER A C 1
ATOM 2954 O O . SER A 1 377 ? 23.406 -11.336 -13.047 1 94.56 377 SER A O 1
ATOM 2956 N N . THR A 1 378 ? 23.094 -9.273 -13.906 1 94.62 378 THR A N 1
ATOM 2957 C CA . THR A 1 378 ? 22 -8.938 -12.992 1 94.62 378 THR A CA 1
ATOM 2958 C C . THR A 1 378 ? 20.781 -9.812 -13.25 1 94.62 378 THR A C 1
ATOM 2960 O O . THR A 1 378 ? 20.172 -10.328 -12.312 1 94.62 378 THR A O 1
ATOM 2963 N N . TYR A 1 379 ? 20.547 -10.016 -14.469 1 95.19 379 TYR A N 1
ATOM 2964 C CA . TYR A 1 379 ? 19.422 -10.852 -14.859 1 95.19 379 TYR A CA 1
ATOM 2965 C C . TYR A 1 379 ? 19.625 -12.297 -14.414 1 95.19 379 TYR A C 1
ATOM 2967 O O . TYR A 1 379 ? 18.734 -12.906 -13.82 1 95.19 379 TYR A O 1
ATOM 2975 N N . GLU A 1 380 ? 20.734 -12.836 -14.68 1 95.06 380 GLU A N 1
ATOM 2976 C CA . GLU A 1 380 ? 21.016 -14.234 -14.383 1 95.06 380 GLU A CA 1
ATOM 2977 C C . GLU A 1 380 ? 21 -14.492 -12.875 1 95.06 380 GLU A C 1
ATOM 2979 O O . GLU A 1 380 ? 20.469 -15.516 -12.422 1 95.06 380 GLU A O 1
ATOM 2984 N N . ARG A 1 381 ? 21.547 -13.578 -12.172 1 95.62 381 ARG A N 1
ATOM 2985 C CA . ARG A 1 381 ? 21.547 -13.711 -10.719 1 95.62 381 ARG A CA 1
ATOM 2986 C C . ARG A 1 381 ? 20.125 -13.703 -10.172 1 95.62 381 ARG A C 1
ATOM 2988 O O . ARG A 1 381 ? 19.797 -14.5 -9.289 1 95.62 381 ARG A O 1
ATOM 2995 N N . ALA A 1 382 ? 19.328 -12.773 -10.625 1 97 382 ALA A N 1
ATOM 2996 C CA . ALA A 1 382 ? 17.938 -12.672 -10.195 1 97 382 ALA A CA 1
ATOM 2997 C C . ALA A 1 382 ? 17.156 -13.922 -10.578 1 97 382 ALA A C 1
ATOM 2999 O O . ALA A 1 382 ? 16.375 -14.445 -9.773 1 97 382 ALA A O 1
ATOM 3000 N N . MET A 1 383 ? 17.406 -14.438 -11.773 1 96.38 383 MET A N 1
ATOM 3001 C CA . MET A 1 383 ? 16.703 -15.625 -12.273 1 96.38 383 MET A CA 1
ATOM 3002 C C . MET A 1 383 ? 17.078 -16.859 -11.453 1 96.38 383 MET A C 1
ATOM 3004 O O . MET A 1 383 ? 16.203 -17.656 -11.109 1 96.38 383 MET A O 1
ATOM 3008 N N . ASP A 1 384 ? 18.312 -16.969 -11.164 1 97 384 ASP A N 1
ATOM 3009 C CA . ASP A 1 384 ? 18.766 -18.094 -10.367 1 97 384 ASP A CA 1
ATOM 3010 C C . ASP A 1 384 ? 18.109 -18.109 -8.992 1 97 384 ASP A C 1
ATOM 3012 O O . ASP A 1 384 ? 17.656 -19.156 -8.516 1 97 384 ASP A O 1
ATOM 3016 N N . SER A 1 385 ? 18.094 -16.953 -8.375 1 97.69 385 SER A N 1
ATOM 3017 C CA . SER A 1 385 ? 17.453 -16.812 -7.07 1 97.69 385 SER A CA 1
ATOM 3018 C C . SER A 1 385 ? 15.961 -17.156 -7.152 1 97.69 385 SER A C 1
ATOM 3020 O O . SER A 1 385 ? 15.461 -17.938 -6.34 1 97.69 385 SER A O 1
ATOM 3022 N N . LEU A 1 386 ? 15.344 -16.672 -8.133 1 97.38 386 LEU A N 1
ATOM 3023 C CA . LEU A 1 386 ? 13.914 -16.875 -8.336 1 97.38 386 LEU A CA 1
ATOM 3024 C C . LEU A 1 386 ? 13.602 -18.344 -8.586 1 97.38 386 LEU A C 1
ATOM 3026 O O . LEU A 1 386 ? 12.672 -18.891 -7.984 1 97.38 386 LEU A O 1
ATOM 3030 N N . ASN A 1 387 ? 14.344 -18.969 -9.445 1 97.69 387 ASN A N 1
ATOM 3031 C CA . ASN A 1 387 ? 14.109 -20.359 -9.773 1 97.69 387 ASN A CA 1
ATOM 3032 C C . ASN A 1 387 ? 14.367 -21.266 -8.57 1 97.69 387 ASN A C 1
ATOM 3034 O O . ASN A 1 387 ? 13.641 -22.25 -8.359 1 97.69 387 ASN A O 1
ATOM 3038 N N . ALA A 1 388 ? 15.359 -20.922 -7.852 1 98.06 388 ALA A N 1
ATOM 3039 C CA . ALA A 1 388 ? 15.664 -21.719 -6.672 1 98.06 388 ALA A CA 1
ATOM 3040 C C . ALA A 1 388 ? 14.531 -21.656 -5.652 1 98.06 388 ALA A C 1
ATOM 3042 O O . ALA A 1 388 ? 14.117 -22.688 -5.109 1 98.06 388 ALA A O 1
ATOM 3043 N N . VAL A 1 389 ? 14.031 -20.469 -5.387 1 98.56 389 VAL A N 1
ATOM 3044 C CA . VAL A 1 389 ? 12.93 -20.266 -4.445 1 98.56 389 VAL A CA 1
ATOM 3045 C C . VAL A 1 389 ? 11.695 -21 -4.934 1 98.56 389 VAL A C 1
ATOM 3047 O O . VAL A 1 389 ? 11.078 -21.766 -4.176 1 98.56 389 VAL A O 1
ATOM 3050 N N . ASN A 1 390 ? 11.367 -20.828 -6.18 1 98.62 390 ASN A N 1
ATOM 3051 C CA . ASN A 1 390 ? 10.148 -21.422 -6.715 1 98.62 390 ASN A CA 1
ATOM 3052 C C . ASN A 1 390 ? 10.242 -22.938 -6.785 1 98.62 390 ASN A C 1
ATOM 3054 O O . ASN A 1 390 ? 9.258 -23.641 -6.543 1 98.62 390 ASN A O 1
ATOM 3058 N N . ALA A 1 391 ? 11.414 -23.422 -7.121 1 97.56 391 ALA A N 1
ATOM 3059 C CA . ALA A 1 391 ? 11.617 -24.875 -7.133 1 97.56 391 ALA A CA 1
ATOM 3060 C C . ALA A 1 391 ? 11.406 -25.469 -5.746 1 97.56 391 ALA A C 1
ATOM 3062 O O . ALA A 1 391 ? 10.805 -26.531 -5.605 1 97.56 391 ALA A O 1
ATOM 3063 N N . GLU A 1 392 ? 11.93 -24.781 -4.773 1 97.81 392 GLU A N 1
ATOM 3064 C CA . GLU A 1 392 ? 11.758 -25.219 -3.393 1 97.81 392 GLU A CA 1
ATOM 3065 C C . GLU A 1 392 ? 10.281 -25.266 -3.01 1 97.81 392 GLU A C 1
ATOM 3067 O O . GLU A 1 392 ? 9.836 -26.203 -2.342 1 97.81 392 GLU A O 1
ATOM 3072 N N . ILE A 1 393 ? 9.492 -24.312 -3.373 1 98.25 393 ILE A N 1
ATOM 3073 C CA . ILE A 1 393 ? 8.07 -24.25 -3.064 1 98.25 393 ILE A CA 1
ATOM 3074 C C . ILE A 1 393 ? 7.336 -25.375 -3.797 1 98.25 393 ILE A C 1
ATOM 3076 O O . ILE A 1 393 ? 6.445 -26.016 -3.232 1 98.25 393 ILE A O 1
ATOM 3080 N N . VAL A 1 394 ? 7.699 -25.641 -5.035 1 97.31 394 VAL A N 1
ATOM 3081 C CA . VAL A 1 394 ? 7.105 -26.734 -5.801 1 97.31 394 VAL A CA 1
ATOM 3082 C C . VAL A 1 394 ? 7.352 -28.062 -5.086 1 97.31 394 VAL A C 1
ATOM 3084 O O . VAL A 1 394 ? 6.465 -28.906 -5.023 1 97.31 394 VAL A O 1
ATOM 3087 N N . GLU A 1 395 ? 8.547 -28.141 -4.578 1 96.44 395 GLU A N 1
ATOM 3088 C CA . GLU A 1 395 ? 8.859 -29.359 -3.83 1 96.44 395 GLU A CA 1
ATOM 3089 C C . GLU A 1 395 ? 7.938 -29.516 -2.627 1 96.44 395 GLU A C 1
ATOM 3091 O O . GLU A 1 395 ? 7.516 -30.641 -2.311 1 96.44 395 GLU A O 1
ATOM 3096 N N . LEU A 1 396 ? 7.637 -28.469 -1.951 1 96.88 396 LEU A N 1
ATOM 3097 C CA . LEU A 1 396 ? 6.723 -28.516 -0.816 1 96.88 396 LEU A CA 1
ATOM 3098 C C . LEU A 1 396 ? 5.324 -28.938 -1.26 1 96.88 396 LEU A C 1
ATOM 3100 O O . LEU A 1 396 ? 4.66 -29.703 -0.574 1 96.88 396 LEU A O 1
ATOM 3104 N N . VAL A 1 397 ? 4.891 -28.438 -2.398 1 97.12 397 VAL A N 1
ATOM 3105 C CA . VAL A 1 397 ? 3.582 -28.781 -2.945 1 97.12 397 VAL A CA 1
ATOM 3106 C C . VAL A 1 397 ? 3.539 -30.266 -3.287 1 97.12 397 VAL A C 1
ATOM 3108 O O . VAL A 1 397 ? 2.596 -30.969 -2.918 1 97.12 397 VAL A O 1
ATOM 3111 N N . HIS A 1 398 ? 4.559 -30.766 -3.961 1 95.94 398 HIS A N 1
ATOM 3112 C CA . HIS A 1 398 ? 4.613 -32.188 -4.336 1 95.94 398 HIS A CA 1
ATOM 3113 C C . HIS A 1 398 ? 4.672 -33.062 -3.104 1 95.94 398 HIS A C 1
ATOM 3115 O O . HIS A 1 398 ? 4.066 -34.156 -3.084 1 95.94 398 HIS A O 1
ATOM 3121 N N . ALA A 1 399 ? 5.41 -32.562 -2.094 1 95.31 399 ALA A N 1
ATOM 3122 C CA . ALA A 1 399 ? 5.465 -33.312 -0.839 1 95.31 399 ALA A CA 1
ATOM 3123 C C . ALA A 1 399 ? 4.078 -33.438 -0.212 1 95.31 399 ALA A C 1
ATOM 3125 O O . ALA A 1 399 ? 3.746 -34.469 0.379 1 95.31 399 ALA A O 1
ATOM 3126 N N . SER A 1 400 ? 3.301 -32.406 -0.348 1 94.62 400 SER A N 1
ATOM 3127 C CA . SER A 1 400 ? 1.939 -32.438 0.177 1 94.62 400 SER A CA 1
ATOM 3128 C C . SER A 1 400 ? 1.083 -33.469 -0.542 1 94.62 400 SER A C 1
ATOM 3130 O O . SER A 1 400 ? 0.076 -33.938 -0.001 1 94.62 400 SER A O 1
ATOM 3132 N N . TRP A 1 401 ? 1.47 -33.812 -1.771 1 94.88 401 TRP A N 1
ATOM 3133 C CA . TRP A 1 401 ? 0.782 -34.844 -2.553 1 94.88 401 TRP A CA 1
ATOM 3134 C C . TRP A 1 401 ? 1.379 -36.219 -2.293 1 94.88 401 TRP A C 1
ATOM 3136 O O . TRP A 1 401 ? 0.97 -37.219 -2.91 1 94.88 401 TRP A O 1
ATOM 3146 N N . GLY A 1 402 ? 2.414 -36.25 -1.495 1 92.19 402 GLY A N 1
ATOM 3147 C CA . GLY A 1 402 ? 3.061 -37.531 -1.18 1 92.19 402 GLY A CA 1
ATOM 3148 C C . GLY A 1 402 ? 4.07 -37.938 -2.227 1 92.19 402 GLY A C 1
ATOM 3149 O O . GLY A 1 402 ? 4.453 -39.125 -2.283 1 92.19 402 GLY A O 1
ATOM 3150 N N . ARG A 1 403 ? 4.355 -37.062 -3.094 1 87.69 403 ARG A N 1
ATOM 3151 C CA . ARG A 1 403 ? 5.297 -37.375 -4.16 1 87.69 403 ARG A CA 1
ATOM 3152 C C . ARG A 1 403 ? 6.738 -37.25 -3.678 1 87.69 403 ARG A C 1
ATOM 3154 O O . ARG A 1 403 ? 7.027 -36.438 -2.799 1 87.69 403 ARG A O 1
ATOM 3161 N N . LYS A 1 404 ? 7.574 -38.281 -4.027 1 72.12 404 LYS A N 1
ATOM 3162 C CA . LYS A 1 404 ? 8.977 -38.25 -3.625 1 72.12 404 LYS A CA 1
ATOM 3163 C C . LYS A 1 404 ? 9.68 -37.031 -4.164 1 72.12 404 LYS A C 1
ATOM 3165 O O . LYS A 1 404 ? 9.445 -36.625 -5.309 1 72.12 404 LYS A O 1
ATOM 3170 N N . VAL A 1 405 ? 10.094 -36.062 -3.275 1 58.47 405 VAL A N 1
ATOM 3171 C CA . VAL A 1 405 ? 10.875 -34.875 -3.609 1 58.47 405 VAL A CA 1
ATOM 3172 C C . VAL A 1 405 ? 12.219 -35.312 -4.191 1 58.47 405 VAL A C 1
ATOM 3174 O O . VAL A 1 405 ? 12.898 -36.188 -3.639 1 58.47 405 VAL A O 1
ATOM 3177 N N . VAL A 1 406 ? 12.398 -35.156 -5.5 1 46.97 406 VAL A N 1
ATOM 3178 C CA . VAL A 1 406 ? 13.703 -35.5 -6.047 1 46.97 406 VAL A CA 1
ATOM 3179 C C . VAL A 1 406 ? 14.789 -34.688 -5.355 1 46.97 406 VAL A C 1
ATOM 3181 O O . VAL A 1 406 ? 14.797 -33.438 -5.441 1 46.97 406 VAL A O 1
ATOM 3184 N N . SER A 1 407 ? 15.18 -34.938 -4.141 1 41 407 SER A N 1
ATOM 3185 C CA . SER A 1 407 ? 16.375 -34.344 -3.57 1 41 407 SER A CA 1
ATOM 3186 C C . SER A 1 407 ? 17.547 -34.406 -4.543 1 41 407 SER A C 1
ATOM 3188 O O . SER A 1 407 ? 17.672 -35.375 -5.293 1 41 407 SER A O 1
ATOM 3190 N N . MET B 1 1 ? 22.453 -51.375 32.344 1 29.2 1 MET B N 1
ATOM 3191 C CA . MET B 1 1 ? 21.688 -50.156 32.656 1 29.2 1 MET B CA 1
ATOM 3192 C C . MET B 1 1 ? 20.719 -49.812 31.531 1 29.2 1 MET B C 1
ATOM 3194 O O . MET B 1 1 ? 21.125 -49.688 30.375 1 29.2 1 MET B O 1
ATOM 3198 N N . ASN B 1 2 ? 19.406 -50.062 31.625 1 28.73 2 ASN B N 1
ATOM 3199 C CA . ASN B 1 2 ? 18.203 -50.219 30.812 1 28.73 2 ASN B CA 1
ATOM 3200 C C . ASN B 1 2 ? 17.734 -48.844 30.266 1 28.73 2 ASN B C 1
ATOM 3202 O O . ASN B 1 2 ? 17.406 -47.969 31.031 1 28.73 2 ASN B O 1
ATOM 3206 N N . ALA B 1 3 ? 18.172 -48.406 29.031 1 34.28 3 ALA B N 1
ATOM 3207 C CA . ALA B 1 3 ? 18.125 -47.25 28.141 1 34.28 3 ALA B CA 1
ATOM 3208 C C . ALA B 1 3 ? 16.688 -46.875 27.812 1 34.28 3 ALA B C 1
ATOM 3210 O O . ALA B 1 3 ? 16.25 -47 26.672 1 34.28 3 ALA B O 1
ATOM 3211 N N . ASN B 1 4 ? 15.695 -47.094 28.734 1 32.34 4 ASN B N 1
ATOM 3212 C CA . ASN B 1 4 ? 14.266 -46.906 28.484 1 32.34 4 ASN B CA 1
ATOM 3213 C C . ASN B 1 4 ? 13.938 -45.438 28.188 1 32.34 4 ASN B C 1
ATOM 3215 O O . ASN B 1 4 ? 13.656 -44.688 29.109 1 32.34 4 ASN B O 1
ATOM 3219 N N . SER B 1 5 ? 14.664 -44.844 27.281 1 34.31 5 SER B N 1
ATOM 3220 C CA . SER B 1 5 ? 14.367 -43.438 27.062 1 34.31 5 SER B CA 1
ATOM 3221 C C . SER B 1 5 ? 12.883 -43.219 26.766 1 34.31 5 SER B C 1
ATOM 3223 O O . SER B 1 5 ? 12.289 -43.969 25.969 1 34.31 5 SER B O 1
ATOM 3225 N N . PRO B 1 6 ? 12.086 -42.625 27.703 1 37.78 6 PRO B N 1
ATOM 3226 C CA . PRO B 1 6 ? 10.633 -42.531 27.531 1 37.78 6 PRO B CA 1
ATOM 3227 C C . PRO B 1 6 ? 10.227 -42.156 26.109 1 37.78 6 PRO B C 1
ATOM 3229 O O . PRO B 1 6 ? 11.008 -41.531 25.391 1 37.78 6 PRO B O 1
ATOM 3232 N N . PRO B 1 7 ? 9.203 -42.844 25.547 1 32.66 7 PRO B N 1
ATOM 3233 C CA . PRO B 1 7 ? 8.734 -42.594 24.188 1 32.66 7 PRO B CA 1
ATOM 3234 C C . PRO B 1 7 ? 8.453 -41.094 23.938 1 32.66 7 PRO B C 1
ATOM 3236 O O . PRO B 1 7 ? 8.125 -40.375 24.875 1 32.66 7 PRO B O 1
ATOM 3239 N N . ILE B 1 8 ? 9.164 -40.406 23.094 1 34.09 8 ILE B N 1
ATOM 3240 C CA . ILE B 1 8 ? 8.938 -39.062 22.641 1 34.09 8 ILE B CA 1
ATOM 3241 C C . ILE B 1 8 ? 7.441 -38.812 22.438 1 34.09 8 ILE B C 1
ATOM 3243 O O . ILE B 1 8 ? 6.793 -39.531 21.672 1 34.09 8 ILE B O 1
ATOM 3247 N N . ALA B 1 9 ? 6.746 -38.312 23.453 1 40.19 9 ALA B N 1
ATOM 3248 C CA . ALA B 1 9 ? 5.324 -38 23.344 1 40.19 9 ALA B CA 1
ATOM 3249 C C . ALA B 1 9 ? 4.957 -37.594 21.922 1 40.19 9 ALA B C 1
ATOM 3251 O O . ALA B 1 9 ? 5.672 -36.812 21.281 1 40.19 9 ALA B O 1
ATOM 3252 N N . PRO B 1 10 ? 4.215 -38.281 21.25 1 35.44 10 PRO B N 1
ATOM 3253 C CA . PRO B 1 10 ? 3.848 -37.875 19.875 1 35.44 10 PRO B CA 1
ATOM 3254 C C . PRO B 1 10 ? 3.633 -36.375 19.719 1 35.44 10 PRO B C 1
ATOM 3256 O O . PRO B 1 10 ? 3.098 -35.75 20.625 1 35.44 10 PRO B O 1
ATOM 3259 N N . ALA B 1 11 ? 4.508 -35.594 19.109 1 40 11 ALA B N 1
ATOM 3260 C CA . ALA B 1 11 ? 4.363 -34.156 18.906 1 40 11 ALA B CA 1
ATOM 3261 C C . ALA B 1 11 ? 2.93 -33.781 18.531 1 40 11 ALA B C 1
ATOM 3263 O O . ALA B 1 11 ? 2.391 -34.312 17.547 1 40 11 ALA B O 1
ATOM 3264 N N . GLN B 1 12 ? 2.037 -33.562 19.312 1 44.19 12 GLN B N 1
ATOM 3265 C CA . GLN B 1 12 ? 0.687 -33.062 19.031 1 44.19 12 GLN B CA 1
ATOM 3266 C C . GLN B 1 12 ? 0.678 -32.125 17.844 1 44.19 12 GLN B C 1
ATOM 3268 O O . GLN B 1 12 ? 1.546 -31.25 17.734 1 44.19 12 GLN B O 1
ATOM 3273 N N . PRO B 1 13 ? 0.082 -32.406 16.688 1 54.53 13 PRO B N 1
ATOM 3274 C CA . PRO B 1 13 ? 0.053 -31.547 15.492 1 54.53 13 PRO B CA 1
ATOM 3275 C C . PRO B 1 13 ? -0.238 -30.078 15.812 1 54.53 13 PRO B C 1
ATOM 3277 O O . PRO B 1 13 ? -1.243 -29.781 16.453 1 54.53 13 PRO B O 1
ATOM 3280 N N . MET B 1 14 ? 0.643 -29.219 16.109 1 66.56 14 MET B N 1
ATOM 3281 C CA . MET B 1 14 ? 0.446 -27.828 16.484 1 66.56 14 MET B CA 1
ATOM 3282 C C . MET B 1 14 ? -0.343 -27.078 15.406 1 66.56 14 MET B C 1
ATOM 3284 O O . MET B 1 14 ? -0.023 -27.188 14.219 1 66.56 14 MET B O 1
ATOM 3288 N N . HIS B 1 15 ? -1.542 -26.578 15.812 1 85.38 15 HIS B N 1
ATOM 3289 C CA . HIS B 1 15 ? -2.436 -25.766 14.992 1 85.38 15 HIS B CA 1
ATOM 3290 C C . HIS B 1 15 ? -1.739 -24.484 14.516 1 85.38 15 HIS B C 1
ATOM 3292 O O . HIS B 1 15 ? -0.931 -23.906 15.242 1 85.38 15 HIS B O 1
ATOM 3298 N N . PHE B 1 16 ? -1.866 -24.203 13.312 1 88.62 16 PHE B N 1
ATOM 3299 C CA . PHE B 1 16 ? -1.269 -23.031 12.672 1 88.62 16 PHE B CA 1
ATOM 3300 C C . PHE B 1 16 ? -1.393 -21.812 13.562 1 88.62 16 PHE B C 1
ATOM 3302 O O . PHE B 1 16 ? -0.415 -21.078 13.773 1 88.62 16 PHE B O 1
ATOM 3309 N N . GLU B 1 17 ? -2.559 -21.531 14.18 1 90.69 17 GLU B N 1
ATOM 3310 C CA . GLU B 1 17 ? -2.834 -20.359 15 1 90.69 17 GLU B CA 1
ATOM 3311 C C . GLU B 1 17 ? -1.94 -20.328 16.234 1 90.69 17 GLU B C 1
ATOM 3313 O O . GLU B 1 17 ? -1.427 -19.281 16.609 1 90.69 17 GLU B O 1
ATOM 3318 N N . ASP B 1 18 ? -1.743 -21.469 16.812 1 90.06 18 ASP B N 1
ATOM 3319 C CA . ASP B 1 18 ? -0.9 -21.547 18 1 90.06 18 ASP B CA 1
ATOM 3320 C C . ASP B 1 18 ? 0.567 -21.312 17.656 1 90.06 18 ASP B C 1
ATOM 3322 O O . ASP B 1 18 ? 1.285 -20.625 18.391 1 90.06 18 ASP B O 1
ATOM 3326 N N . LEU B 1 19 ? 0.944 -21.859 16.547 1 90.62 19 LEU B N 1
ATOM 3327 C CA . LEU B 1 19 ? 2.332 -21.734 16.125 1 90.62 19 LEU B CA 1
ATOM 3328 C C . LEU B 1 19 ? 2.684 -20.281 15.82 1 90.62 19 LEU B C 1
ATOM 3330 O O . LEU B 1 19 ? 3.74 -19.797 16.234 1 90.62 19 LEU B O 1
ATOM 3334 N N . ILE B 1 20 ? 1.79 -19.609 15.125 1 91.81 20 ILE B N 1
ATOM 3335 C CA . ILE B 1 20 ? 2.127 -18.25 14.727 1 91.81 20 ILE B CA 1
ATOM 3336 C C . ILE B 1 20 ? 2.064 -17.328 15.945 1 91.81 20 ILE B C 1
ATOM 3338 O O . ILE B 1 20 ? 2.82 -16.359 16.031 1 91.81 20 ILE B O 1
ATOM 3342 N N . LEU B 1 21 ? 1.222 -17.625 16.906 1 92.19 21 LEU B N 1
ATOM 3343 C CA . LEU B 1 21 ? 1.203 -16.859 18.141 1 92.19 21 LEU B CA 1
ATOM 3344 C C . LEU B 1 21 ? 2.518 -17.016 18.906 1 92.19 21 LEU B C 1
ATOM 3346 O O . LEU B 1 21 ? 3.08 -16.031 19.391 1 92.19 21 LEU B O 1
ATOM 3350 N N . GLU B 1 22 ? 2.982 -18.219 18.953 1 92.31 22 GLU B N 1
ATOM 3351 C CA . GLU B 1 22 ? 4.25 -18.484 19.625 1 92.31 22 GLU B CA 1
ATOM 3352 C C . GLU B 1 22 ? 5.406 -17.781 18.922 1 92.31 22 GLU B C 1
ATOM 3354 O O . GLU B 1 22 ? 6.25 -17.156 19.562 1 92.31 22 GLU B O 1
ATOM 3359 N N . GLN B 1 23 ? 5.449 -17.891 17.688 1 92.31 23 GLN B N 1
ATOM 3360 C CA . GLN B 1 23 ? 6.527 -17.297 16.922 1 92.31 23 GLN B CA 1
ATOM 3361 C C . GLN B 1 23 ? 6.473 -15.766 16.984 1 92.31 23 GLN B C 1
ATOM 3363 O O . GLN B 1 23 ? 7.508 -15.109 17.078 1 92.31 23 GLN B O 1
ATOM 3368 N N . GLY B 1 24 ? 5.273 -15.211 16.891 1 91.62 24 GLY B N 1
ATOM 3369 C CA . GLY B 1 24 ? 5.129 -13.781 17.078 1 91.62 24 GLY B CA 1
ATOM 3370 C C . GLY B 1 24 ? 5.648 -13.297 18.422 1 91.62 24 GLY B C 1
ATOM 3371 O O . GLY B 1 24 ? 6.309 -12.266 18.5 1 91.62 24 GLY B O 1
ATOM 3372 N N . ASP B 1 25 ? 5.336 -14.039 19.422 1 90.31 25 ASP B N 1
ATOM 3373 C CA . ASP B 1 25 ? 5.793 -13.703 20.766 1 90.31 25 ASP B CA 1
ATOM 3374 C C . ASP B 1 25 ? 7.312 -13.781 20.859 1 90.31 25 ASP B C 1
ATOM 3376 O O . ASP B 1 25 ? 7.941 -12.93 21.484 1 90.31 25 ASP B O 1
ATOM 3380 N N . LEU B 1 26 ? 7.855 -14.766 20.234 1 88.81 26 LEU B N 1
ATOM 3381 C CA . LEU B 1 26 ? 9.305 -14.953 20.234 1 88.81 26 LEU B CA 1
ATOM 3382 C C . LEU B 1 26 ? 10 -13.773 19.562 1 88.81 26 LEU B C 1
ATOM 3384 O O . LEU B 1 26 ? 11.016 -13.281 20.047 1 88.81 26 LEU B O 1
ATOM 3388 N N . ILE B 1 27 ? 9.453 -13.352 18.453 1 88.56 27 ILE B N 1
ATOM 3389 C CA . ILE B 1 27 ? 10.016 -12.211 17.75 1 88.56 27 ILE B CA 1
ATOM 3390 C C . ILE B 1 27 ? 9.961 -10.969 18.625 1 88.56 27 ILE B C 1
ATOM 3392 O O . ILE B 1 27 ? 10.953 -10.242 18.766 1 88.56 27 ILE B O 1
ATOM 3396 N N . SER B 1 28 ? 8.844 -10.797 19.203 1 83.06 28 SER B N 1
ATOM 3397 C CA . SER B 1 28 ? 8.641 -9.617 20.047 1 83.06 28 SER B CA 1
ATOM 3398 C C . SER B 1 28 ? 9.617 -9.586 21.203 1 83.06 28 SER B C 1
ATOM 3400 O O . SER B 1 28 ? 10.219 -8.547 21.5 1 83.06 28 SER B O 1
ATOM 3402 N N . LYS B 1 29 ? 9.789 -10.656 21.75 1 82.25 29 LYS B N 1
ATOM 3403 C CA . LYS B 1 29 ? 10.641 -10.742 22.938 1 82.25 29 LYS B CA 1
ATOM 3404 C C . LYS B 1 29 ? 12.117 -10.641 22.562 1 82.25 29 LYS B C 1
ATOM 3406 O O . LYS B 1 29 ? 12.883 -9.93 23.203 1 82.25 29 LYS B O 1
ATOM 3411 N N . LYS B 1 30 ? 12.516 -11.273 21.547 1 82.19 30 LYS B N 1
ATOM 3412 C CA . LYS B 1 30 ? 13.93 -11.383 21.203 1 82.19 30 LYS B CA 1
ATOM 3413 C C . LYS B 1 30 ? 14.422 -10.148 20.453 1 82.19 30 LYS B C 1
ATOM 3415 O O . LYS B 1 30 ? 15.539 -9.68 20.688 1 82.19 30 LYS B O 1
ATOM 3420 N N . LEU B 1 31 ? 13.617 -9.656 19.578 1 79.31 31 LEU B N 1
ATOM 3421 C CA . LEU B 1 31 ? 14.086 -8.547 18.75 1 79.31 31 LEU B CA 1
ATOM 3422 C C . LEU B 1 31 ? 13.938 -7.219 19.484 1 79.31 31 LEU B C 1
ATOM 3424 O O . LEU B 1 31 ? 14.672 -6.266 19.203 1 79.31 31 LEU B O 1
ATOM 3428 N N . HIS B 1 32 ? 13.016 -7.199 20.312 1 74 32 HIS B N 1
ATOM 3429 C CA . HIS B 1 32 ? 12.883 -5.961 21.078 1 74 32 HIS B CA 1
ATOM 3430 C C . HIS B 1 32 ? 14.164 -5.645 21.844 1 74 32 HIS B C 1
ATOM 3432 O O . HIS B 1 32 ? 14.633 -4.508 21.828 1 74 32 HIS B O 1
ATOM 3438 N N . LEU B 1 33 ? 14.727 -6.652 22.375 1 68.25 33 LEU B N 1
ATOM 3439 C CA . LEU B 1 33 ? 15.953 -6.477 23.141 1 68.25 33 LEU B CA 1
ATOM 3440 C C . LEU B 1 33 ? 17.109 -6.055 22.234 1 68.25 33 LEU B C 1
ATOM 3442 O O . LEU B 1 33 ? 17.875 -5.16 22.594 1 68.25 33 LEU B O 1
ATOM 3446 N N . LEU B 1 34 ? 17.141 -6.676 21.062 1 72.56 34 LEU B N 1
ATOM 3447 C CA . LEU B 1 34 ? 18.203 -6.363 20.125 1 72.56 34 LEU B CA 1
ATOM 3448 C C . LEU B 1 34 ? 18.062 -4.941 19.594 1 72.56 34 LEU B C 1
ATOM 3450 O O . LEU B 1 34 ? 19.062 -4.238 19.406 1 72.56 34 LEU B O 1
ATOM 3454 N N . SER B 1 35 ? 16.844 -4.602 19.328 1 71.56 35 SER B N 1
ATOM 3455 C CA . SER B 1 35 ? 16.562 -3.283 18.766 1 71.56 35 SER B CA 1
ATOM 3456 C C . SER B 1 35 ? 16.938 -2.178 19.75 1 71.56 35 SER B C 1
ATOM 3458 O O . SER B 1 35 ? 17.453 -1.133 19.359 1 71.56 35 SER B O 1
ATOM 3460 N N . MET B 1 36 ? 16.688 -2.422 20.953 1 67.19 36 MET B N 1
ATOM 3461 C CA . MET B 1 36 ? 16.984 -1.422 21.984 1 67.19 36 MET B CA 1
ATOM 3462 C C . MET B 1 36 ? 18.469 -1.137 22.047 1 67.19 36 MET B C 1
ATOM 3464 O O . MET B 1 36 ? 18.891 -0.022 22.375 1 67.19 36 MET B O 1
ATOM 3468 N N . GLN B 1 37 ? 19.188 -2.088 21.641 1 64.06 37 GLN B N 1
ATOM 3469 C CA . GLN B 1 37 ? 20.641 -1.924 21.641 1 64.06 37 GLN B CA 1
ATOM 3470 C C . GLN B 1 37 ? 21.109 -1.117 20.438 1 64.06 37 GLN B C 1
ATOM 3472 O O . GLN B 1 37 ? 22.016 -0.293 20.547 1 64.06 37 GLN B O 1
ATOM 3477 N N . GLN B 1 38 ? 20.5 -1.308 19.344 1 64.38 38 GLN B N 1
ATOM 3478 C CA . GLN B 1 38 ? 20.938 -0.703 18.094 1 64.38 38 GLN B CA 1
ATOM 3479 C C . GLN B 1 38 ? 20.25 0.639 17.859 1 64.38 38 GLN B C 1
ATOM 3481 O O . GLN B 1 38 ? 20.812 1.524 17.203 1 64.38 38 GLN B O 1
ATOM 3486 N N . PHE B 1 39 ? 19.031 0.689 18.281 1 63.06 39 PHE B N 1
ATOM 3487 C CA . PHE B 1 39 ? 18.219 1.888 18.078 1 63.06 39 PHE B CA 1
ATOM 3488 C C . PHE B 1 39 ? 17.672 2.404 19.406 1 63.06 39 PHE B C 1
ATOM 3490 O O . PHE B 1 39 ? 16.516 2.158 19.734 1 63.06 39 PHE B O 1
ATOM 3497 N N . PRO B 1 40 ? 18.531 3.104 20.078 1 58.47 40 PRO B N 1
ATOM 3498 C CA . PRO B 1 40 ? 18 3.551 21.359 1 58.47 40 PRO B CA 1
ATOM 3499 C C . PRO B 1 40 ? 16.719 4.383 21.203 1 58.47 40 PRO B C 1
ATOM 3501 O O . PRO B 1 40 ? 16.609 5.188 20.281 1 58.47 40 PRO B O 1
ATOM 3504 N N . PRO B 1 41 ? 15.656 3.883 21.844 1 56.31 41 PRO B N 1
ATOM 3505 C CA . PRO B 1 41 ? 14.336 4.512 21.734 1 56.31 41 PRO B CA 1
ATOM 3506 C C . PRO B 1 41 ? 14.406 6.035 21.766 1 56.31 41 PRO B C 1
ATOM 3508 O O . PRO B 1 41 ? 13.578 6.711 21.156 1 56.31 41 PRO B O 1
ATOM 3511 N N . ASN B 1 42 ? 15.289 6.57 22.562 1 53.38 42 ASN B N 1
ATOM 3512 C CA . ASN B 1 42 ? 15.219 7.988 22.891 1 53.38 42 ASN B CA 1
ATOM 3513 C C . ASN B 1 42 ? 15.992 8.836 21.891 1 53.38 42 ASN B C 1
ATOM 3515 O O . ASN B 1 42 ? 16.297 10 22.141 1 53.38 42 ASN B O 1
ATOM 3519 N N . ALA B 1 43 ? 16.344 8.164 20.844 1 59.31 43 ALA B N 1
ATOM 3520 C CA . ALA B 1 43 ? 17.094 9.102 20 1 59.31 43 ALA B CA 1
ATOM 3521 C C . ALA B 1 43 ? 16.141 9.984 19.188 1 59.31 43 ALA B C 1
ATOM 3523 O O . ALA B 1 43 ? 15.422 9.508 18.312 1 59.31 43 ALA B O 1
ATOM 3524 N N . LYS B 1 44 ? 15.828 11.109 19.844 1 68.81 44 LYS B N 1
ATOM 3525 C CA . LYS B 1 44 ? 14.945 12.094 19.234 1 68.81 44 LYS B CA 1
ATOM 3526 C C . LYS B 1 44 ? 15.547 12.672 17.953 1 68.81 44 LYS B C 1
ATOM 3528 O O . LYS B 1 44 ? 16.75 12.945 17.906 1 68.81 44 LYS B O 1
ATOM 3533 N N . LYS B 1 45 ? 14.75 12.594 16.969 1 81.56 45 LYS B N 1
ATOM 3534 C CA . LYS B 1 45 ? 15.117 13.25 15.719 1 81.56 45 LYS B CA 1
ATOM 3535 C C . LYS B 1 45 ? 15.375 14.742 15.938 1 81.56 45 LYS B C 1
ATOM 3537 O O . LYS B 1 45 ? 14.641 15.406 16.656 1 81.56 45 LYS B O 1
ATOM 3542 N N . LEU B 1 46 ? 16.484 15.219 15.422 1 86 46 LEU B N 1
ATOM 3543 C CA . LEU B 1 46 ? 16.781 16.641 15.516 1 86 46 LEU B CA 1
ATOM 3544 C C . LEU B 1 46 ? 16.359 17.375 14.234 1 86 46 LEU B C 1
ATOM 3546 O O . LEU B 1 46 ? 16.156 16.734 13.203 1 86 46 LEU B O 1
ATOM 3550 N N . LEU B 1 47 ? 16.156 18.688 14.383 1 94.38 47 LEU B N 1
ATOM 3551 C CA . LEU B 1 47 ? 15.781 19.5 13.242 1 94.38 47 LEU B CA 1
ATOM 3552 C C . LEU B 1 47 ? 16.906 20.453 12.852 1 94.38 47 LEU B C 1
ATOM 3554 O O . LEU B 1 47 ? 17.547 21.047 13.719 1 94.38 47 LEU B O 1
ATOM 3558 N N . ARG B 1 48 ? 17.141 20.578 11.641 1 93.12 48 ARG B N 1
ATOM 3559 C CA . ARG B 1 48 ? 18.219 21.422 11.133 1 93.12 48 ARG B CA 1
ATOM 3560 C C . ARG B 1 48 ? 17.953 22.891 11.414 1 93.12 48 ARG B C 1
ATOM 3562 O O . ARG B 1 48 ? 16.828 23.266 11.789 1 93.12 48 ARG B O 1
ATOM 3569 N N . GLN B 1 49 ? 19.031 23.703 11.148 1 95.31 49 GLN B N 1
ATOM 3570 C CA . GLN B 1 49 ? 18.891 25.156 11.156 1 95.31 49 GLN B CA 1
ATOM 3571 C C . GLN B 1 49 ? 18.375 25.672 9.812 1 95.31 49 GLN B C 1
ATOM 3573 O O . GLN B 1 49 ? 18.516 25 8.789 1 95.31 49 GLN B O 1
ATOM 3578 N N . PHE B 1 50 ? 17.766 26.797 9.891 1 96.5 50 PHE B N 1
ATOM 3579 C CA . PHE B 1 50 ? 17.219 27.406 8.688 1 96.5 50 PHE B CA 1
ATOM 3580 C C . PHE B 1 50 ? 17.953 28.688 8.344 1 96.5 50 PHE B C 1
ATOM 3582 O O . PHE B 1 50 ? 18.25 29.5 9.219 1 96.5 50 PHE B O 1
ATOM 3589 N N . SER B 1 51 ? 18.234 28.812 7.07 1 94.75 51 SER B N 1
ATOM 3590 C CA . SER B 1 51 ? 18.938 30 6.605 1 94.75 51 SER B CA 1
ATOM 3591 C C . SER B 1 51 ? 18.094 31.25 6.746 1 94.75 51 SER B C 1
ATOM 3593 O O . SER B 1 51 ? 16.859 31.172 6.875 1 94.75 51 SER B O 1
ATOM 3595 N N . LEU B 1 52 ? 18.781 32.375 6.684 1 95.56 52 LEU B N 1
ATOM 3596 C CA . LEU B 1 52 ? 18.094 33.656 6.789 1 95.56 52 LEU B CA 1
ATOM 3597 C C . LEU B 1 52 ? 17.031 33.812 5.711 1 95.56 52 LEU B C 1
ATOM 3599 O O . LEU B 1 52 ? 15.938 34.312 5.973 1 95.56 52 LEU B O 1
ATOM 3603 N N . SER B 1 53 ? 17.375 33.375 4.535 1 94.62 53 SER B N 1
ATOM 3604 C CA . SER B 1 53 ? 16.438 33.469 3.424 1 94.62 53 SER B CA 1
ATOM 3605 C C . SER B 1 53 ? 15.203 32.594 3.67 1 94.62 53 SER B C 1
ATOM 3607 O O . SER B 1 53 ? 14.078 33.031 3.385 1 94.62 53 SER B O 1
ATOM 3609 N N . GLU B 1 54 ? 15.344 31.406 4.156 1 94.94 54 GLU B N 1
ATOM 3610 C CA . GLU B 1 54 ? 14.234 30.516 4.477 1 94.94 54 GLU B CA 1
ATOM 3611 C C . GLU B 1 54 ? 13.352 31.109 5.57 1 94.94 54 GLU B C 1
ATOM 3613 O O . GLU B 1 54 ? 12.125 31.094 5.457 1 94.94 54 GLU B O 1
ATOM 3618 N N . VAL B 1 55 ? 14.016 31.625 6.574 1 96.88 55 VAL B N 1
ATOM 3619 C CA . VAL B 1 55 ? 13.289 32.188 7.707 1 96.88 55 VAL B CA 1
ATOM 3620 C C . VAL B 1 55 ? 12.453 33.375 7.246 1 96.88 55 VAL B C 1
ATOM 3622 O O . VAL B 1 55 ? 11.289 33.5 7.633 1 96.88 55 VAL B O 1
ATOM 3625 N N . ALA B 1 56 ? 13.062 34.219 6.453 1 95.69 56 ALA B N 1
ATOM 3626 C CA . ALA B 1 56 ? 12.344 35.344 5.898 1 95.69 56 ALA B CA 1
ATOM 3627 C C . ALA B 1 56 ? 11.102 34.906 5.141 1 95.69 56 ALA B C 1
ATOM 3629 O O . ALA B 1 56 ? 10.031 35.5 5.273 1 95.69 56 ALA B O 1
ATOM 3630 N N . GLN B 1 57 ? 11.242 33.875 4.43 1 93.81 57 GLN B N 1
ATOM 3631 C CA . GLN B 1 57 ? 10.133 33.344 3.643 1 93.81 57 GLN B CA 1
ATOM 3632 C C . GLN B 1 57 ? 9.039 32.781 4.547 1 93.81 57 GLN B C 1
ATOM 3634 O O . GLN B 1 57 ? 7.855 33.062 4.355 1 93.81 57 GLN B O 1
ATOM 3639 N N . PHE B 1 58 ? 9.383 32 5.531 1 95.5 58 PHE B N 1
ATOM 3640 C CA . PHE B 1 58 ? 8.414 31.359 6.402 1 95.5 58 PHE B CA 1
ATOM 3641 C C . PHE B 1 58 ? 7.688 32.375 7.262 1 95.5 58 PHE B C 1
ATOM 3643 O O . PHE B 1 58 ? 6.523 32.188 7.613 1 95.5 58 PHE B O 1
ATOM 3650 N N . LEU B 1 59 ? 8.359 33.5 7.574 1 94.06 59 LEU B N 1
ATOM 3651 C CA . LEU B 1 59 ? 7.777 34.5 8.445 1 94.06 59 LEU B CA 1
ATOM 3652 C C . LEU B 1 59 ? 7.055 35.562 7.633 1 94.06 59 LEU B C 1
ATOM 3654 O O . LEU B 1 59 ? 6.297 36.375 8.18 1 94.06 59 LEU B O 1
ATOM 3658 N N . GLY B 1 60 ? 7.301 35.594 6.367 1 90.44 60 GLY B N 1
ATOM 3659 C CA . GLY B 1 60 ? 6.707 36.625 5.52 1 90.44 60 GLY B CA 1
ATOM 3660 C C . GLY B 1 60 ? 7.309 38 5.734 1 90.44 60 GLY B C 1
ATOM 3661 O O . GLY B 1 60 ? 6.582 39 5.801 1 90.44 60 GLY B O 1
ATOM 3662 N N . VAL B 1 61 ? 8.648 38.094 5.977 1 92.5 61 VAL B N 1
ATOM 3663 C CA . VAL B 1 61 ? 9.352 39.344 6.145 1 92.5 61 VAL B CA 1
ATOM 3664 C C . VAL B 1 61 ? 10.578 39.375 5.238 1 92.5 61 VAL B C 1
ATOM 3666 O O . VAL B 1 61 ? 10.922 38.375 4.613 1 92.5 61 VAL B O 1
ATOM 3669 N N . SER B 1 62 ? 11.18 40.531 5.164 1 93.81 62 SER B N 1
ATOM 3670 C CA . SER B 1 62 ? 12.391 40.656 4.359 1 93.81 62 SER B CA 1
ATOM 3671 C C . SER B 1 62 ? 13.617 40.219 5.145 1 93.81 62 SER B C 1
ATOM 3673 O O . SER B 1 62 ? 13.625 40.25 6.375 1 93.81 62 SER B O 1
ATOM 3675 N N . GLN B 1 63 ? 14.617 39.781 4.422 1 95.06 63 GLN B N 1
ATOM 3676 C CA . GLN B 1 63 ? 15.891 39.469 5.059 1 95.06 63 GLN B CA 1
ATOM 3677 C C . GLN B 1 63 ? 16.469 40.656 5.789 1 95.06 63 GLN B C 1
ATOM 3679 O O . GLN B 1 63 ? 17.062 40.531 6.863 1 95.06 63 GLN B O 1
ATOM 3684 N N . SER B 1 64 ? 16.281 41.781 5.195 1 95.19 64 SER B N 1
ATOM 3685 C CA . SER B 1 64 ? 16.797 43.031 5.781 1 95.19 64 SER B CA 1
ATOM 3686 C C . SER B 1 64 ? 16.172 43.281 7.145 1 95.19 64 SER B C 1
ATOM 3688 O O . SER B 1 64 ? 16.844 43.75 8.062 1 95.19 64 SER B O 1
ATOM 3690 N N . THR B 1 65 ? 14.938 43 7.242 1 92.38 65 THR B N 1
ATOM 3691 C CA . THR B 1 65 ? 14.234 43.156 8.508 1 92.38 65 THR B CA 1
ATOM 3692 C C . THR B 1 65 ? 14.852 42.281 9.586 1 92.38 65 THR B C 1
ATOM 3694 O O . THR B 1 65 ? 15.055 42.719 10.719 1 92.38 65 THR B O 1
ATOM 3697 N N . LEU B 1 66 ? 15.195 41.094 9.234 1 94.44 66 LEU B N 1
ATOM 3698 C CA . LEU B 1 66 ? 15.773 40.156 10.188 1 94.44 66 LEU B CA 1
ATOM 3699 C C . LEU B 1 66 ? 17.188 40.562 10.586 1 94.44 66 LEU B C 1
ATOM 3701 O O . LEU B 1 66 ? 17.562 40.469 11.75 1 94.44 66 LEU B O 1
ATOM 3705 N N . LYS B 1 67 ? 17.859 41.031 9.641 1 94.25 67 LYS B N 1
ATOM 3706 C CA . LYS B 1 67 ? 19.203 41.531 9.914 1 94.25 67 LYS B CA 1
ATOM 3707 C C . LYS B 1 67 ? 19.172 42.719 10.852 1 94.25 67 LYS B C 1
ATOM 3709 O O . LYS B 1 67 ? 19.984 42.812 11.773 1 94.25 67 LYS B O 1
ATOM 3714 N N . LYS B 1 68 ? 18.344 43.562 10.539 1 93.94 68 LYS B N 1
ATOM 3715 C CA . LYS B 1 68 ? 18.188 44.75 11.367 1 93.94 68 LYS B CA 1
ATOM 3716 C C . LYS B 1 68 ? 17.844 44.406 12.812 1 93.94 68 LYS B C 1
ATOM 3718 O O . LYS B 1 68 ? 18.406 44.969 13.75 1 93.94 68 LYS B O 1
ATOM 3723 N N . LEU B 1 69 ? 16.922 43.5 12.953 1 93.19 69 LEU B N 1
ATOM 3724 C CA . LEU B 1 69 ? 16.547 43.031 14.289 1 93.19 69 LEU B CA 1
ATOM 3725 C C . LEU B 1 69 ? 17.75 42.5 15.039 1 93.19 69 LEU B C 1
ATOM 3727 O O . LEU B 1 69 ? 17.938 42.781 16.219 1 93.19 69 LEU B O 1
ATOM 3731 N N . HIS B 1 70 ? 18.516 41.688 14.344 1 93.31 70 HIS B N 1
ATOM 3732 C CA . HIS B 1 70 ? 19.703 41.094 14.945 1 93.31 70 HIS B CA 1
ATOM 3733 C C . HIS B 1 70 ? 20.703 42.188 15.352 1 93.31 70 HIS B C 1
ATOM 3735 O O . HIS B 1 70 ? 21.219 42.156 16.469 1 93.31 70 HIS B O 1
ATOM 3741 N N . LEU B 1 71 ? 20.922 43.094 14.516 1 92.94 71 LEU B N 1
ATOM 3742 C CA . LEU B 1 71 ? 21.891 44.156 14.758 1 92.94 71 LEU B CA 1
ATOM 3743 C C . LEU B 1 71 ? 21.453 45.031 15.906 1 92.94 71 LEU B C 1
ATOM 3745 O O . LEU B 1 71 ? 22.281 45.594 16.641 1 92.94 71 LEU B O 1
ATOM 3749 N N . GLU B 1 72 ? 20.172 45.188 16.094 1 94.38 72 GLU B N 1
ATOM 3750 C CA . GLU B 1 72 ? 19.609 46 17.172 1 94.38 72 GLU B CA 1
ATOM 3751 C C . GLU B 1 72 ? 19.469 45.188 18.469 1 94.38 72 GLU B C 1
ATOM 3753 O O . GLU B 1 72 ? 19.016 45.719 19.484 1 94.38 72 GLU B O 1
ATOM 3758 N N . GLY B 1 73 ? 19.75 43.969 18.406 1 92.38 73 GLY B N 1
ATOM 3759 C CA . GLY B 1 73 ? 19.672 43.094 19.578 1 92.38 73 GLY B CA 1
ATOM 3760 C C . GLY B 1 73 ? 18.25 42.719 19.938 1 92.38 73 GLY B C 1
ATOM 3761 O O . GLY B 1 73 ? 17.938 42.5 21.109 1 92.38 73 GLY B O 1
ATOM 3762 N N . LYS B 1 74 ? 17.484 42.75 18.906 1 93 74 LYS B N 1
ATOM 3763 C CA . LYS B 1 74 ? 16.078 42.438 19.125 1 93 74 LYS B CA 1
ATOM 3764 C C . LYS B 1 74 ? 15.758 41.031 18.656 1 93 74 LYS B C 1
ATOM 3766 O O . LYS B 1 74 ? 16.203 40.594 17.594 1 93 74 LYS B O 1
ATOM 3771 N N . GLY B 1 75 ? 15.016 40.312 19.453 1 90.94 75 GLY B N 1
ATOM 3772 C CA . GLY B 1 75 ? 14.656 38.938 19.094 1 90.94 75 GLY B CA 1
ATOM 3773 C C . GLY B 1 75 ? 15.75 37.938 19.422 1 90.94 75 GLY B C 1
ATOM 3774 O O . GLY B 1 75 ? 16.688 38.25 20.141 1 90.94 75 GLY B O 1
ATOM 3775 N N . PRO B 1 76 ? 15.555 36.719 18.938 1 94.62 76 PRO B N 1
ATOM 3776 C CA . PRO B 1 76 ? 16.547 35.656 19.219 1 94.62 76 PRO B CA 1
ATOM 3777 C C . PRO B 1 76 ? 17.844 35.875 18.422 1 94.62 76 PRO B C 1
ATOM 3779 O O . PRO B 1 76 ? 17.812 36.375 17.297 1 94.62 76 PRO B O 1
ATOM 3782 N N . LEU B 1 77 ? 18.938 35.438 19.047 1 93.38 77 LEU B N 1
ATOM 3783 C CA . LEU B 1 77 ? 20.25 35.562 18.422 1 93.38 77 LEU B CA 1
ATOM 3784 C C . LEU B 1 77 ? 20.484 34.438 17.438 1 93.38 77 LEU B C 1
ATOM 3786 O O . LEU B 1 77 ? 20.5 33.25 17.812 1 93.38 77 LEU B O 1
ATOM 3790 N N . PRO B 1 78 ? 20.672 34.75 16.172 1 95.12 78 PRO B N 1
ATOM 3791 C CA . PRO B 1 78 ? 20.938 33.688 15.203 1 95.12 78 PRO B CA 1
ATOM 3792 C C . PRO B 1 78 ? 22.328 33.062 15.391 1 95.12 78 PRO B C 1
ATOM 3794 O O . PRO B 1 78 ? 23.203 33.656 16.016 1 95.12 78 PRO B O 1
ATOM 3797 N N . GLN B 1 79 ? 22.422 31.812 14.938 1 94.62 79 GLN B N 1
ATOM 3798 C CA . GLN B 1 79 ? 23.75 31.234 14.789 1 94.62 79 GLN B CA 1
ATOM 3799 C C . GLN B 1 79 ? 24.469 31.797 13.57 1 94.62 79 GLN B C 1
ATOM 3801 O O . GLN B 1 79 ? 23.891 31.922 12.5 1 94.62 79 GLN B O 1
ATOM 3806 N N . THR B 1 80 ? 25.688 32.219 13.773 1 92.5 80 THR B N 1
ATOM 3807 C CA . THR B 1 80 ? 26.453 32.781 12.68 1 92.5 80 THR B CA 1
ATOM 3808 C C . THR B 1 80 ? 27.641 31.891 12.32 1 92.5 80 THR B C 1
ATOM 3810 O O . THR B 1 80 ? 28.406 31.5 13.195 1 92.5 80 THR B O 1
ATOM 3813 N N . SER B 1 81 ? 27.688 31.547 11.086 1 91.69 81 SER B N 1
ATOM 3814 C CA . SER B 1 81 ? 28.812 30.75 10.617 1 91.69 81 SER B CA 1
ATOM 3815 C C . SER B 1 81 ? 30.078 31.578 10.516 1 91.69 81 SER B C 1
ATOM 3817 O O . SER B 1 81 ? 30.047 32.781 10.719 1 91.69 81 SER B O 1
ATOM 3819 N N . SER B 1 82 ? 31.203 30.844 10.203 1 90.88 82 SER B N 1
ATOM 3820 C CA . SER B 1 82 ? 32.469 31.531 10.039 1 90.88 82 SER B CA 1
ATOM 3821 C C . SER B 1 82 ? 32.438 32.5 8.875 1 90.88 82 SER B C 1
ATOM 3823 O O . SER B 1 82 ? 33.125 33.531 8.883 1 90.88 82 SER B O 1
ATOM 3825 N N . SER B 1 83 ? 31.578 32.281 7.918 1 90.88 83 SER B N 1
ATOM 3826 C CA . SER B 1 83 ? 31.453 33.094 6.73 1 90.88 83 SER B CA 1
ATOM 3827 C C . SER B 1 83 ? 30.453 34.25 6.961 1 90.88 83 SER B C 1
ATOM 3829 O O . SER B 1 83 ? 30.219 35.062 6.066 1 90.88 83 SER B O 1
ATOM 3831 N N . GLY B 1 84 ? 29.844 34.281 8.156 1 88.12 84 GLY B N 1
ATOM 3832 C CA . GLY B 1 84 ? 28.906 35.344 8.484 1 88.12 84 GLY B CA 1
ATOM 3833 C C . GLY B 1 84 ? 27.469 35 8.148 1 88.12 84 GLY B C 1
ATOM 3834 O O . GLY B 1 84 ? 26.594 35.844 8.242 1 88.12 84 GLY B O 1
ATOM 3835 N N . ARG B 1 85 ? 27.281 33.844 7.75 1 90.12 85 ARG B N 1
ATOM 3836 C CA . ARG B 1 85 ? 25.922 33.438 7.414 1 90.12 85 ARG B CA 1
ATOM 3837 C C . ARG B 1 85 ? 25.094 33.156 8.672 1 90.12 85 ARG B C 1
ATOM 3839 O O . ARG B 1 85 ? 25.547 32.5 9.586 1 90.12 85 ARG B O 1
ATOM 3846 N N . ARG B 1 86 ? 23.906 33.75 8.688 1 93.88 86 ARG B N 1
ATOM 3847 C CA . ARG B 1 86 ? 23.016 33.625 9.836 1 93.88 86 ARG B CA 1
ATOM 3848 C C . ARG B 1 86 ? 22.016 32.469 9.641 1 93.88 86 ARG B C 1
ATOM 3850 O O . ARG B 1 86 ? 21.531 32.25 8.531 1 93.88 86 ARG B O 1
ATOM 3857 N N . SER B 1 87 ? 21.734 31.766 10.711 1 96.12 87 SER B N 1
ATOM 3858 C CA . SER B 1 87 ? 20.719 30.703 10.711 1 96.12 87 SER B CA 1
ATOM 3859 C C . SER B 1 87 ? 19.953 30.672 12.023 1 96.12 87 SER B C 1
ATOM 3861 O O . SER B 1 87 ? 20.438 31.156 13.047 1 96.12 87 SER B O 1
ATOM 3863 N N . TYR B 1 88 ? 18.719 30.281 11.945 1 97.44 88 TYR B N 1
ATOM 3864 C CA . TYR B 1 88 ? 17.844 30.188 13.109 1 97.44 88 TYR B CA 1
ATOM 3865 C C . TYR B 1 88 ? 17.297 28.781 13.273 1 97.44 88 TYR B C 1
ATOM 3867 O O . TYR B 1 88 ? 17.078 28.078 12.289 1 97.44 88 TYR B O 1
ATOM 3875 N N . SER B 1 89 ? 17.109 28.375 14.516 1 96.81 89 SER B N 1
ATOM 3876 C CA . SER B 1 89 ? 16.344 27.156 14.773 1 96.81 89 SER B CA 1
ATOM 3877 C C . SER B 1 89 ? 14.852 27.391 14.578 1 96.81 89 SER B C 1
ATOM 3879 O O . SER B 1 89 ? 14.398 28.547 14.516 1 96.81 89 SER B O 1
ATOM 3881 N N . ALA B 1 90 ? 14.125 26.328 14.43 1 96.94 90 ALA B N 1
ATOM 3882 C CA . ALA B 1 90 ? 12.68 26.453 14.297 1 96.94 90 ALA B CA 1
ATOM 3883 C C . ALA B 1 90 ? 12.062 27.094 15.539 1 96.94 90 ALA B C 1
ATOM 3885 O O . ALA B 1 90 ? 11.078 27.828 15.445 1 96.94 90 ALA B O 1
ATOM 3886 N N . GLU B 1 91 ? 12.625 26.828 16.672 1 96.88 91 GLU B N 1
ATOM 3887 C CA . GLU B 1 91 ? 12.172 27.453 17.906 1 96.88 91 GLU B CA 1
ATOM 3888 C C . GLU B 1 91 ? 12.391 28.969 17.875 1 96.88 91 GLU B C 1
ATOM 3890 O O . GLU B 1 91 ? 11.523 29.734 18.297 1 96.88 91 GLU B O 1
ATOM 3895 N N . GLN B 1 92 ? 13.516 29.297 17.375 1 96.81 92 GLN B N 1
ATOM 3896 C CA . GLN B 1 92 ? 13.836 30.703 17.25 1 96.81 92 GLN B CA 1
ATOM 3897 C C . GLN B 1 92 ? 12.906 31.406 16.25 1 96.81 92 GLN B C 1
ATOM 3899 O O . GLN B 1 92 ? 12.578 32.562 16.422 1 96.81 92 GLN B O 1
ATOM 3904 N N . MET B 1 93 ? 12.555 30.672 15.25 1 96.44 93 MET B N 1
ATOM 3905 C CA . MET B 1 93 ? 11.594 31.234 14.297 1 96.44 93 MET B CA 1
ATOM 3906 C C . MET B 1 93 ? 10.266 31.547 14.977 1 96.44 93 MET B C 1
ATOM 3908 O O . MET B 1 93 ? 9.656 32.594 14.703 1 96.44 93 MET B O 1
ATOM 3912 N N . ALA B 1 94 ? 9.875 30.641 15.82 1 95.62 94 ALA B N 1
ATOM 3913 C CA . ALA B 1 94 ? 8.641 30.875 16.578 1 95.62 94 ALA B CA 1
ATOM 3914 C C . ALA B 1 94 ? 8.773 32.094 17.484 1 95.62 94 ALA B C 1
ATOM 3916 O O . ALA B 1 94 ? 7.844 32.906 17.609 1 95.62 94 ALA B O 1
ATOM 3917 N N . GLU B 1 95 ? 9.914 32.219 18.078 1 95.5 95 GLU B N 1
ATOM 3918 C CA . GLU B 1 95 ? 10.18 33.375 18.938 1 95.5 95 GLU B CA 1
ATOM 3919 C C . GLU B 1 95 ? 10.164 34.688 18.125 1 95.5 95 GLU B C 1
ATOM 3921 O O . GLU B 1 95 ? 9.633 35.688 18.578 1 95.5 95 GLU B O 1
ATOM 3926 N N . LEU B 1 96 ? 10.797 34.625 17.016 1 95 96 LEU B N 1
ATOM 3927 C CA . LEU B 1 96 ? 10.828 35.781 16.141 1 95 96 LEU B CA 1
ATOM 3928 C C . LEU B 1 96 ? 9.414 36.188 15.75 1 95 96 LEU B C 1
ATOM 3930 O O . LEU B 1 96 ? 9.117 37.406 15.703 1 95 96 LEU B O 1
ATOM 3934 N N . ARG B 1 97 ? 8.594 35.25 15.461 1 93.94 97 ARG B N 1
ATOM 3935 C CA . ARG B 1 97 ? 7.211 35.5 15.086 1 93.94 97 ARG B CA 1
ATOM 3936 C C . ARG B 1 97 ? 6.469 36.219 16.203 1 93.94 97 ARG B C 1
ATOM 3938 O O . ARG B 1 97 ? 5.746 37.188 15.969 1 93.94 97 ARG B O 1
ATOM 3945 N N . GLN B 1 98 ? 6.648 35.719 17.359 1 92.69 98 GLN B N 1
ATOM 3946 C CA . GLN B 1 98 ? 6.02 36.344 18.531 1 92.69 98 GLN B CA 1
ATOM 3947 C C . GLN B 1 98 ? 6.5 37.781 18.719 1 92.69 98 GLN B C 1
ATOM 3949 O O . GLN B 1 98 ? 5.703 38.656 19.016 1 92.69 98 GLN B O 1
ATOM 3954 N N . TYR B 1 99 ? 7.793 37.938 18.531 1 92.69 99 TYR B N 1
ATOM 3955 C CA . TYR B 1 99 ? 8.375 39.281 18.688 1 92.69 99 TYR B CA 1
ATOM 3956 C C . TYR B 1 99 ? 7.797 40.25 17.656 1 92.69 99 TYR B C 1
ATOM 3958 O O . TYR B 1 99 ? 7.41 41.344 17.984 1 92.69 99 TYR B O 1
ATOM 3966 N N . LEU B 1 100 ? 7.73 39.781 16.453 1 91.44 100 LEU B N 1
ATOM 3967 C CA . LEU B 1 100 ? 7.23 40.625 15.367 1 91.44 100 LEU B CA 1
ATOM 3968 C C . LEU B 1 100 ? 5.754 40.938 15.562 1 91.44 100 LEU B C 1
ATOM 3970 O O . LEU B 1 100 ? 5.305 42.031 15.234 1 91.44 100 LEU B O 1
ATOM 3974 N N . ASP B 1 101 ? 5.043 39.969 16.016 1 89.06 101 ASP B N 1
ATOM 3975 C CA . ASP B 1 101 ? 3.615 40.188 16.234 1 89.06 101 ASP B CA 1
ATOM 3976 C C . ASP B 1 101 ? 3.381 41.188 17.344 1 89.06 101 ASP B C 1
ATOM 3978 O O . ASP B 1 101 ? 2.426 41.969 17.297 1 89.06 101 ASP B O 1
ATOM 3982 N N . GLN B 1 102 ? 4.191 41.25 18.359 1 87.81 102 GLN B N 1
ATOM 3983 C CA . GLN B 1 102 ? 4.051 42.125 19.516 1 87.81 102 GLN B CA 1
ATOM 3984 C C . GLN B 1 102 ? 4.574 43.531 19.219 1 87.81 102 GLN B C 1
ATOM 3986 O O . GLN B 1 102 ? 4.031 44.531 19.703 1 87.81 102 GLN B O 1
ATOM 3991 N N . HIS B 1 103 ? 5.609 43.562 18.406 1 85.19 103 HIS B N 1
ATOM 3992 C CA . HIS B 1 103 ? 6.32 44.844 18.266 1 85.19 103 HIS B CA 1
ATOM 3993 C C . HIS B 1 103 ? 6.188 45.375 16.859 1 85.19 103 HIS B C 1
ATOM 3995 O O . HIS B 1 103 ? 6.609 46.5 16.578 1 85.19 103 HIS B O 1
ATOM 4001 N N . GLY B 1 104 ? 5.695 44.531 16.031 1 75.94 104 GLY B N 1
ATOM 4002 C CA . GLY B 1 104 ? 5.625 44.938 14.641 1 75.94 104 GLY B CA 1
ATOM 4003 C C . GLY B 1 104 ? 4.617 46.062 14.406 1 75.94 104 GLY B C 1
ATOM 4004 O O . GLY B 1 104 ? 3.768 46.344 15.258 1 75.94 104 GLY B O 1
ATOM 4005 N N . ARG B 1 105 ? 4.801 47.031 13.508 1 67.69 105 ARG B N 1
ATOM 4006 C CA . ARG B 1 105 ? 4.051 48.25 13.242 1 67.69 105 ARG B CA 1
ATOM 4007 C C . ARG B 1 105 ? 2.686 47.938 12.641 1 67.69 105 ARG B C 1
ATOM 4009 O O . ARG B 1 105 ? 1.752 48.719 12.75 1 67.69 105 ARG B O 1
ATOM 4016 N N . SER B 1 106 ? 2.717 46.875 11.766 1 59.44 106 SER B N 1
ATOM 4017 C CA . SER B 1 106 ? 1.476 46.75 11.008 1 59.44 106 SER B CA 1
ATOM 4018 C C . SER B 1 106 ? 0.448 45.906 11.734 1 59.44 106 SER B C 1
ATOM 4020 O O . SER B 1 106 ? 0.743 44.781 12.125 1 59.44 106 SER B O 1
ATOM 4022 N N . GLU B 1 107 ? -0.642 46.594 12.273 1 56.94 107 GLU B N 1
ATOM 4023 C CA . GLU B 1 107 ? -1.779 45.906 12.875 1 56.94 107 GLU B CA 1
ATOM 4024 C C . GLU B 1 107 ? -2.305 44.812 11.961 1 56.94 107 GLU B C 1
ATOM 4026 O O . GLU B 1 107 ? -2.924 43.844 12.422 1 56.94 107 GLU B O 1
ATOM 4031 N N . ALA B 1 108 ? -1.97 45.031 10.688 1 55.78 108 ALA B N 1
ATOM 4032 C CA . ALA B 1 108 ? -2.553 44.125 9.695 1 55.78 108 ALA B CA 1
ATOM 4033 C C . ALA B 1 108 ? -1.735 42.844 9.57 1 55.78 108 ALA B C 1
ATOM 4035 O O . ALA B 1 108 ? -2.244 41.812 9.102 1 55.78 108 ALA B O 1
ATOM 4036 N N . ARG B 1 109 ? -0.512 42.906 10.203 1 62.31 109 ARG B N 1
ATOM 4037 C CA . ARG B 1 109 ? 0.312 41.75 9.914 1 62.31 109 ARG B CA 1
ATOM 4038 C C . ARG B 1 109 ? 0.147 40.688 11 1 62.31 109 ARG B C 1
ATOM 4040 O O . ARG B 1 109 ? 0.308 40.969 12.188 1 62.31 109 ARG B O 1
ATOM 4047 N N . ASN B 1 110 ? -0.511 39.625 10.711 1 76.81 110 ASN B N 1
ATOM 4048 C CA . ASN B 1 110 ? -0.718 38.438 11.539 1 76.81 110 ASN B CA 1
ATOM 4049 C C . ASN B 1 110 ? 0.421 37.438 11.383 1 76.81 110 ASN B C 1
ATOM 4051 O O . ASN B 1 110 ? 0.284 36.438 10.664 1 76.81 110 ASN B O 1
ATOM 4055 N N . TYR B 1 111 ? 1.612 37.781 12.172 1 88.62 111 TYR B N 1
ATOM 4056 C CA . TYR B 1 111 ? 2.773 36.906 12.086 1 88.62 111 TYR B CA 1
ATOM 4057 C C . TYR B 1 111 ? 2.516 35.594 12.82 1 88.62 111 TYR B C 1
ATOM 4059 O O . TYR B 1 111 ? 3.088 34.562 12.469 1 88.62 111 TYR B O 1
ATOM 4067 N N . VAL B 1 112 ? 1.657 35.719 13.805 1 92.56 112 VAL B N 1
ATOM 4068 C CA . VAL B 1 112 ? 1.181 34.531 14.477 1 92.56 112 VAL B CA 1
ATOM 4069 C C . VAL B 1 112 ? -0.187 34.125 13.922 1 92.56 112 VAL B C 1
ATOM 4071 O O . VAL B 1 112 ? -1.206 34.719 14.297 1 92.56 112 VAL B O 1
ATOM 4074 N N . PRO B 1 113 ? -0.19 33.094 13.07 1 93.06 113 PRO B N 1
ATOM 4075 C CA . PRO B 1 113 ? -1.411 32.812 12.312 1 93.06 113 PRO B CA 1
ATOM 4076 C C . PRO B 1 113 ? -2.393 31.938 13.078 1 93.06 113 PRO B C 1
ATOM 4078 O O . PRO B 1 113 ? -3.256 31.297 12.469 1 93.06 113 PRO B O 1
ATOM 4081 N N . HIS B 1 114 ? -2.393 31.891 14.383 1 95.38 114 HIS B N 1
ATOM 4082 C CA . HIS B 1 114 ? -3.268 31.047 15.195 1 95.38 114 HIS B CA 1
ATOM 4083 C C . HIS B 1 114 ? -4.734 31.406 14.969 1 95.38 114 HIS B C 1
ATOM 4085 O O . HIS B 1 114 ? -5.055 32.531 14.562 1 95.38 114 HIS B O 1
ATOM 4091 N N . ARG B 1 115 ? -5.523 30.391 15.203 1 94.88 115 ARG B N 1
ATOM 4092 C CA . ARG B 1 115 ? -6.969 30.609 15.164 1 94.88 115 ARG B CA 1
ATOM 4093 C C . ARG B 1 115 ? -7.391 31.703 16.141 1 94.88 115 ARG B C 1
ATOM 4095 O O . ARG B 1 115 ? -6.867 31.781 17.25 1 94.88 115 ARG B O 1
ATOM 4102 N N . ARG B 1 116 ? -8.328 32.469 15.617 1 92.56 116 ARG B N 1
ATOM 4103 C CA . ARG B 1 116 ? -8.984 33.469 16.469 1 92.56 116 ARG B CA 1
ATOM 4104 C C . ARG B 1 116 ? -10.305 32.938 17.016 1 92.56 116 ARG B C 1
ATOM 4106 O O . ARG B 1 116 ? -10.766 31.875 16.609 1 92.56 116 ARG B O 1
ATOM 4113 N N . SER B 1 117 ? -10.828 33.719 17.969 1 91.62 117 SER B N 1
ATOM 4114 C CA . SER B 1 117 ? -12.102 33.312 18.547 1 91.62 117 SER B CA 1
ATOM 4115 C C . SER B 1 117 ? -13.172 33.156 17.484 1 91.62 117 SER B C 1
ATOM 4117 O O . SER B 1 117 ? -13.32 34 16.594 1 91.62 117 SER B O 1
ATOM 4119 N N . GLY B 1 118 ? -13.789 32.062 17.484 1 92.19 118 GLY B N 1
ATOM 4120 C CA . GLY B 1 118 ? -14.859 31.797 16.547 1 92.19 118 GLY B CA 1
ATOM 4121 C C . GLY B 1 118 ? -14.406 31.016 15.328 1 92.19 118 GLY B C 1
ATOM 4122 O O . GLY B 1 118 ? -15.234 30.469 14.594 1 92.19 118 GLY B O 1
ATOM 4123 N N . GLU B 1 119 ? -13.117 31.016 15.062 1 95.12 119 GLU B N 1
ATOM 4124 C CA . GLU B 1 119 ? -12.602 30.266 13.922 1 95.12 119 GLU B CA 1
ATOM 4125 C C . GLU B 1 119 ? -12.539 28.766 14.234 1 95.12 119 GLU B C 1
ATOM 4127 O O . GLU B 1 119 ? -12.086 28.375 15.312 1 95.12 119 GLU B O 1
ATOM 4132 N N . LYS B 1 120 ? -13.023 28.031 13.352 1 95.81 120 LYS B N 1
ATOM 4133 C CA . LYS B 1 120 ? -13.188 26.594 13.547 1 95.81 120 LYS B CA 1
ATOM 4134 C C . LYS B 1 120 ? -11.867 25.859 13.312 1 95.81 120 LYS B C 1
ATOM 4136 O O . LYS B 1 120 ? -11.094 26.219 12.43 1 95.81 120 LYS B O 1
ATOM 4141 N N . LEU B 1 121 ? -11.68 24.766 14.141 1 97.75 121 LEU B N 1
ATOM 4142 C CA . LEU B 1 121 ? -10.578 23.844 13.867 1 97.75 121 LEU B CA 1
ATOM 4143 C C . LEU B 1 121 ? -10.672 23.281 12.453 1 97.75 121 LEU B C 1
ATOM 4145 O O . LEU B 1 121 ? -11.734 22.812 12.039 1 97.75 121 LEU B O 1
ATOM 4149 N N . GLN B 1 122 ? -9.633 23.469 11.719 1 97.81 122 GLN B N 1
ATOM 4150 C CA . GLN B 1 122 ? -9.609 22.906 10.367 1 97.81 122 GLN B CA 1
ATOM 4151 C C . GLN B 1 122 ? -9.031 21.5 10.375 1 97.81 122 GLN B C 1
ATOM 4153 O O . GLN B 1 122 ? -7.914 21.281 10.844 1 97.81 122 GLN B O 1
ATOM 4158 N N . VAL B 1 123 ? -9.836 20.516 9.914 1 98.31 123 VAL B N 1
ATOM 4159 C CA . VAL B 1 123 ? -9.43 19.125 9.828 1 98.31 123 VAL B CA 1
ATOM 4160 C C . VAL B 1 123 ? -9.328 18.703 8.359 1 98.31 123 VAL B C 1
ATOM 4162 O O . VAL B 1 123 ? -10.352 18.516 7.691 1 98.31 123 VAL B O 1
ATOM 4165 N N . ILE B 1 124 ? -8.078 18.5 7.859 1 98.62 124 ILE B N 1
ATOM 4166 C CA . ILE B 1 124 ? -7.824 18.188 6.457 1 98.62 124 ILE B CA 1
ATOM 4167 C C . ILE B 1 124 ? -7.551 16.688 6.312 1 98.62 124 ILE B C 1
ATOM 4169 O O . ILE B 1 124 ? -6.531 16.188 6.793 1 98.62 124 ILE B O 1
ATOM 4173 N N . ALA B 1 125 ? -8.422 15.984 5.676 1 98 125 ALA B N 1
ATOM 4174 C CA . ALA B 1 125 ? -8.195 14.57 5.363 1 98 125 ALA B CA 1
ATOM 4175 C C . ALA B 1 125 ? -7.523 14.422 3.998 1 98 125 ALA B C 1
ATOM 4177 O O . ALA B 1 125 ? -8.023 14.938 2.994 1 98 125 ALA B O 1
ATOM 4178 N N . VAL B 1 126 ? -6.344 13.773 3.969 1 98.5 126 VAL B N 1
ATOM 4179 C CA . VAL B 1 126 ? -5.652 13.461 2.723 1 98.5 126 VAL B CA 1
ATOM 4180 C C . VAL B 1 126 ? -5.996 12.031 2.289 1 98.5 126 VAL B C 1
ATOM 4182 O O . VAL B 1 126 ? -5.691 11.07 2.996 1 98.5 126 VAL B O 1
ATOM 4185 N N . VAL B 1 127 ? -6.598 11.93 1.089 1 96.5 127 VAL B N 1
ATOM 4186 C CA . VAL B 1 127 ? -7.164 10.617 0.766 1 96.5 127 VAL B CA 1
ATOM 4187 C C . VAL B 1 127 ? -6.852 10.266 -0.687 1 96.5 127 VAL B C 1
ATOM 4189 O O . VAL B 1 127 ? -6.621 11.156 -1.512 1 96.5 127 VAL B O 1
ATOM 4192 N N . ASN B 1 128 ? -6.762 9.023 -0.948 1 92.81 128 ASN B N 1
ATOM 4193 C CA . ASN B 1 128 ? -6.715 8.359 -2.246 1 92.81 128 ASN B CA 1
ATOM 4194 C C . ASN B 1 128 ? -6.773 6.84 -2.104 1 92.81 128 ASN B C 1
ATOM 4196 O O . ASN B 1 128 ? -6.418 6.301 -1.056 1 92.81 128 ASN B O 1
ATOM 4200 N N . PHE B 1 129 ? -7.293 6.207 -3.092 1 87.69 129 PHE B N 1
ATOM 4201 C CA . PHE B 1 129 ? -7.375 4.75 -3.023 1 87.69 129 PHE B CA 1
ATOM 4202 C C . PHE B 1 129 ? -6.039 4.117 -3.404 1 87.69 129 PHE B C 1
ATOM 4204 O O . PHE B 1 129 ? -5.652 3.09 -2.844 1 87.69 129 PHE B O 1
ATOM 4211 N N . LYS B 1 130 ? -5.406 4.715 -4.316 1 88.81 130 LYS B N 1
ATOM 4212 C CA . LYS B 1 130 ? -4.203 4.094 -4.863 1 88.81 130 LYS B CA 1
ATOM 4213 C C . LYS B 1 130 ? -3.018 4.262 -3.916 1 88.81 130 LYS B C 1
ATOM 4215 O O . LYS B 1 130 ? -2.811 5.344 -3.359 1 88.81 130 LYS B O 1
ATOM 4220 N N . GLY B 1 131 ? -2.336 3.08 -3.689 1 85.56 131 GLY B N 1
ATOM 4221 C CA . GLY B 1 131 ? -1.062 3.172 -2.992 1 85.56 131 GLY B CA 1
ATOM 4222 C C . GLY B 1 131 ? 0.001 3.906 -3.787 1 85.56 131 GLY B C 1
ATOM 4223 O O . GLY B 1 131 ? 0.051 3.799 -5.016 1 85.56 131 GLY B O 1
ATOM 4224 N N . GLY B 1 132 ? 0.791 4.719 -3.156 1 86.5 132 GLY B N 1
ATOM 4225 C CA . GLY B 1 132 ? 1.876 5.418 -3.828 1 86.5 132 GLY B CA 1
ATOM 4226 C C . GLY B 1 132 ? 1.437 6.707 -4.492 1 86.5 132 GLY B C 1
ATOM 4227 O O . GLY B 1 132 ? 2.193 7.309 -5.258 1 86.5 132 GLY B O 1
ATOM 4228 N N . SER B 1 133 ? 0.299 7.176 -4.141 1 90.5 133 SER B N 1
ATOM 4229 C CA . SER B 1 133 ? -0.26 8.367 -4.773 1 90.5 133 SER B CA 1
ATOM 4230 C C . SER B 1 133 ? 0.305 9.641 -4.148 1 90.5 133 SER B C 1
ATOM 4232 O O . SER B 1 133 ? -0.004 10.742 -4.598 1 90.5 133 SER B O 1
ATOM 4234 N N . GLY B 1 134 ? 1.041 9.5 -3.096 1 95 134 GLY B N 1
ATOM 4235 C CA . GLY B 1 134 ? 1.657 10.664 -2.477 1 95 134 GLY B CA 1
ATOM 4236 C C . GLY B 1 134 ? 0.889 11.172 -1.272 1 95 134 GLY B C 1
ATOM 4237 O O . GLY B 1 134 ? 1.095 12.312 -0.833 1 95 134 GLY B O 1
ATOM 4238 N N . LYS B 1 135 ? -0.029 10.398 -0.753 1 96.81 135 LYS B N 1
ATOM 4239 C CA . LYS B 1 135 ? -0.841 10.812 0.389 1 96.81 135 LYS B CA 1
ATOM 4240 C C . LYS B 1 135 ? 0.035 11.164 1.587 1 96.81 135 LYS B C 1
ATOM 4242 O O . LYS B 1 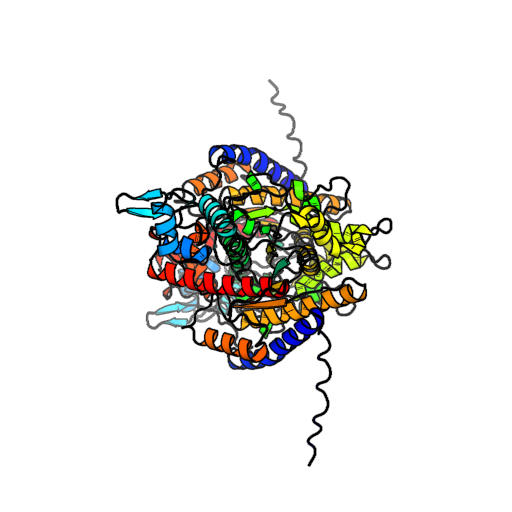135 ? -0.071 12.266 2.137 1 96.81 135 LYS B O 1
ATOM 4247 N N . THR B 1 136 ? 0.923 10.234 1.958 1 97.25 136 THR B N 1
ATOM 4248 C CA . THR B 1 136 ? 1.751 10.391 3.148 1 97.25 136 THR B CA 1
ATOM 4249 C C . THR B 1 136 ? 2.748 11.531 2.967 1 97.25 136 THR B C 1
ATOM 4251 O O . THR B 1 136 ? 2.93 12.352 3.869 1 97.25 136 THR B O 1
ATOM 4254 N N . THR B 1 137 ? 3.348 11.594 1.814 1 97.31 137 THR B N 1
ATOM 4255 C CA . THR B 1 137 ? 4.297 12.656 1.508 1 97.31 137 THR B CA 1
ATOM 4256 C C . THR B 1 137 ? 3.627 14.023 1.589 1 97.31 137 THR B C 1
ATOM 4258 O O . THR B 1 137 ? 4.18 14.961 2.172 1 97.31 137 THR B O 1
ATOM 4261 N N . THR B 1 138 ? 2.445 14.094 1.027 1 98.31 138 THR B N 1
ATOM 4262 C CA . THR B 1 138 ? 1.673 15.328 1.044 1 98.31 138 THR B CA 1
ATOM 4263 C C . THR B 1 138 ? 1.3 15.719 2.473 1 98.31 138 THR B C 1
ATOM 4265 O O . THR B 1 138 ? 1.495 16.859 2.883 1 98.31 138 THR B O 1
ATOM 4268 N N . ALA B 1 139 ? 0.806 14.781 3.209 1 98.75 139 ALA B N 1
ATOM 4269 C CA . ALA B 1 139 ? 0.38 15.039 4.582 1 98.75 139 ALA B CA 1
ATOM 4270 C C . ALA B 1 139 ? 1.551 15.508 5.441 1 98.75 139 ALA B C 1
ATOM 4272 O O . ALA B 1 139 ? 1.42 16.469 6.211 1 98.75 139 ALA B O 1
ATOM 4273 N N . ALA B 1 140 ? 2.67 14.867 5.289 1 98.56 140 ALA B N 1
ATOM 4274 C CA . ALA B 1 140 ? 3.85 15.203 6.082 1 98.56 140 ALA B CA 1
ATOM 4275 C C . ALA B 1 140 ? 4.336 16.609 5.77 1 98.56 140 ALA B C 1
ATOM 4277 O O . ALA B 1 140 ? 4.539 17.422 6.676 1 98.56 140 ALA B O 1
ATOM 4278 N N . HIS B 1 141 ? 4.512 16.891 4.508 1 98.69 141 HIS B N 1
ATOM 4279 C CA . HIS B 1 141 ? 5.051 18.188 4.105 1 98.69 141 HIS B CA 1
ATOM 4280 C C . HIS B 1 141 ? 4.074 19.312 4.422 1 98.69 141 HIS B C 1
ATOM 4282 O O . HIS B 1 141 ? 4.492 20.422 4.762 1 98.69 141 HIS B O 1
ATOM 4288 N N . LEU B 1 142 ? 2.807 19.016 4.285 1 98.81 142 LEU B N 1
ATOM 4289 C CA . LEU B 1 142 ? 1.806 20.031 4.617 1 98.81 142 LEU B CA 1
ATOM 4290 C C . LEU B 1 142 ? 1.836 20.359 6.105 1 98.81 142 LEU B C 1
ATOM 4292 O O . LEU B 1 142 ? 1.877 21.531 6.488 1 98.81 142 LEU B O 1
ATOM 4296 N N . ALA B 1 143 ? 1.842 19.344 6.938 1 98.88 143 ALA B N 1
ATOM 4297 C CA . ALA B 1 143 ? 1.872 19.547 8.383 1 98.88 143 ALA B CA 1
ATOM 4298 C C . ALA B 1 143 ? 3.121 20.312 8.805 1 98.88 143 ALA B C 1
ATOM 4300 O O . ALA B 1 143 ? 3.039 21.266 9.594 1 98.88 143 ALA B O 1
ATOM 4301 N N . GLN B 1 144 ? 4.215 19.938 8.289 1 98.62 144 GLN B N 1
ATOM 4302 C CA . GLN B 1 144 ? 5.48 20.578 8.633 1 98.62 144 GLN B CA 1
ATOM 4303 C C . GLN B 1 144 ? 5.531 22.016 8.141 1 98.62 144 GLN B C 1
ATOM 4305 O O . GLN B 1 144 ? 6 22.906 8.852 1 98.62 144 GLN B O 1
ATOM 4310 N N . TYR B 1 145 ? 5.074 22.219 6.934 1 98.5 145 TYR B N 1
ATOM 4311 C CA . TYR B 1 145 ? 5.023 23.562 6.383 1 98.5 145 TYR B CA 1
ATOM 4312 C C . TYR B 1 145 ? 4.176 24.484 7.254 1 98.5 145 TYR B C 1
ATOM 4314 O O . TYR B 1 145 ? 4.582 25.609 7.57 1 98.5 145 TYR B O 1
ATOM 4322 N N . MET B 1 146 ? 3.041 24 7.633 1 98.5 146 MET B N 1
ATOM 4323 C CA . MET B 1 146 ? 2.129 24.797 8.438 1 98.5 146 MET B CA 1
ATOM 4324 C C . MET B 1 146 ? 2.725 25.094 9.812 1 98.5 146 MET B C 1
ATOM 4326 O O . MET B 1 146 ? 2.533 26.172 10.367 1 98.5 146 MET B O 1
ATOM 4330 N N . ALA B 1 147 ? 3.457 24.141 10.336 1 98.44 147 ALA B N 1
ATOM 4331 C CA . ALA B 1 147 ? 4.156 24.391 11.594 1 98.44 147 ALA B CA 1
ATOM 4332 C C . ALA B 1 147 ? 5.238 25.453 11.422 1 98.44 147 ALA B C 1
ATOM 4334 O O . ALA B 1 147 ? 5.355 26.359 12.234 1 98.44 147 ALA B O 1
ATOM 4335 N N . LEU B 1 148 ? 5.957 25.328 10.359 1 97.5 148 LEU B N 1
ATOM 4336 C CA . LEU B 1 148 ? 7.051 26.266 10.102 1 97.5 148 LEU B CA 1
ATOM 4337 C C . LEU B 1 148 ? 6.52 27.656 9.812 1 97.5 148 LEU B C 1
ATOM 4339 O O . LEU B 1 148 ? 7.223 28.656 10.016 1 97.5 148 LEU B O 1
ATOM 4343 N N . THR B 1 149 ? 5.301 27.734 9.344 1 96.5 149 THR B N 1
ATOM 4344 C CA . THR B 1 149 ? 4.699 29.031 9.07 1 96.5 149 THR B CA 1
ATOM 4345 C C . THR B 1 149 ? 3.893 29.516 10.273 1 96.5 149 THR B C 1
ATOM 4347 O O . THR B 1 149 ? 3.168 30.516 10.188 1 96.5 149 THR B O 1
ATOM 4350 N N . GLY B 1 150 ? 3.934 28.75 11.344 1 96.81 150 GLY B N 1
ATOM 4351 C CA . GLY B 1 150 ? 3.543 29.328 12.625 1 96.81 150 GLY B CA 1
ATOM 4352 C C . GLY B 1 150 ? 2.244 28.766 13.164 1 96.81 150 GLY B C 1
ATOM 4353 O O . GLY B 1 150 ? 1.811 29.109 14.258 1 96.81 150 GLY B O 1
ATOM 4354 N N . HIS B 1 151 ? 1.591 27.891 12.438 1 98 151 HIS B N 1
ATOM 4355 C CA . HIS B 1 151 ? 0.344 27.297 12.898 1 98 151 HIS B CA 1
ATOM 4356 C C . HIS B 1 151 ? 0.606 26.234 13.961 1 98 151 HIS B C 1
ATOM 4358 O O . HIS B 1 151 ? 1.69 25.641 14 1 98 151 HIS B O 1
ATOM 4364 N N . ARG B 1 152 ? -0.383 26.047 14.906 1 98.5 152 ARG B N 1
ATOM 4365 C CA . ARG B 1 152 ? -0.407 24.891 15.781 1 98.5 152 ARG B CA 1
ATOM 4366 C C . ARG B 1 152 ? -1.038 23.688 15.078 1 98.5 152 ARG B C 1
ATOM 4368 O O . ARG B 1 152 ? -2.225 23.703 14.742 1 98.5 152 ARG B O 1
ATOM 4375 N N . VAL B 1 153 ? -0.226 22.656 14.859 1 98.88 153 VAL B N 1
ATOM 4376 C CA . VAL B 1 153 ? -0.658 21.609 13.938 1 98.88 153 VAL B CA 1
ATOM 4377 C C . VAL B 1 153 ? -0.64 20.266 14.656 1 98.88 153 VAL B C 1
ATOM 4379 O O . VAL B 1 153 ? 0.281 19.969 15.422 1 98.88 153 VAL B O 1
ATOM 4382 N N . LEU B 1 154 ? -1.677 19.453 14.461 1 98.94 154 LEU B N 1
ATOM 4383 C CA . LEU B 1 154 ? -1.711 18.047 14.844 1 98.94 154 LEU B CA 1
ATOM 4384 C C . LEU B 1 154 ? -1.76 17.156 13.609 1 98.94 154 LEU B C 1
ATOM 4386 O O . LEU B 1 154 ? -2.678 17.266 12.789 1 98.94 154 LEU B O 1
ATOM 4390 N N . ALA B 1 155 ? -0.754 16.359 13.414 1 98.88 155 ALA B N 1
ATOM 4391 C CA . ALA B 1 155 ? -0.786 15.328 12.375 1 98.88 155 ALA B CA 1
ATOM 4392 C C . ALA B 1 155 ? -1.35 14.016 12.922 1 98.88 155 ALA B C 1
ATOM 4394 O O . ALA B 1 155 ? -1.01 13.602 14.031 1 98.88 155 ALA B O 1
ATOM 4395 N N . VAL B 1 156 ? -2.225 13.375 12.195 1 98.88 156 VAL B N 1
ATOM 4396 C CA . VAL B 1 156 ? -2.809 12.102 12.602 1 98.88 156 VAL B CA 1
ATOM 4397 C C . VAL B 1 156 ? -2.492 11.031 11.562 1 98.88 156 VAL B C 1
ATOM 4399 O O . VAL B 1 156 ? -2.916 11.133 10.406 1 98.88 156 VAL B O 1
ATOM 4402 N N . ASP B 1 157 ? -1.728 10.039 11.961 1 98.5 157 ASP B N 1
ATOM 4403 C CA . ASP B 1 157 ? -1.46 8.875 11.133 1 98.5 157 ASP B CA 1
ATOM 4404 C C . ASP B 1 157 ? -2.572 7.836 11.266 1 98.5 157 ASP B C 1
ATOM 4406 O O . ASP B 1 157 ? -2.682 7.164 12.289 1 98.5 157 ASP B O 1
ATOM 4410 N N . LEU B 1 158 ? -3.348 7.719 10.211 1 97.81 158 LEU B N 1
ATOM 4411 C CA . LEU B 1 158 ? -4.508 6.836 10.273 1 97.81 158 LEU B CA 1
ATOM 4412 C C . LEU B 1 158 ? -4.246 5.547 9.5 1 97.81 158 LEU B C 1
ATOM 4414 O O . LEU B 1 158 ? -5.172 4.766 9.25 1 97.81 158 LEU B O 1
ATOM 4418 N N . ASP B 1 159 ? -3.061 5.316 9.047 1 95.81 159 ASP B N 1
ATOM 4419 C CA . ASP B 1 159 ? -2.666 4.117 8.312 1 95.81 159 ASP B CA 1
ATOM 4420 C C . ASP B 1 159 ? -1.92 3.141 9.219 1 95.81 159 ASP B C 1
ATOM 4422 O O . ASP B 1 159 ? -0.839 3.453 9.727 1 95.81 159 ASP B O 1
ATOM 4426 N N . PRO B 1 160 ? -2.443 1.93 9.289 1 93.75 160 PRO B N 1
ATOM 4427 C CA . PRO B 1 160 ? -1.758 0.938 10.125 1 93.75 160 PRO B CA 1
ATOM 4428 C C . PRO B 1 160 ? -0.317 0.691 9.688 1 93.75 160 PRO B C 1
ATOM 4430 O O . PRO B 1 160 ? 0.49 0.175 10.461 1 93.75 160 PRO B O 1
ATOM 4433 N N . GLN B 1 161 ? 0.049 1.04 8.484 1 92.06 161 GLN B N 1
ATOM 4434 C CA . GLN B 1 161 ? 1.424 0.928 8.008 1 92.06 161 GLN B CA 1
ATOM 4435 C C . GLN B 1 161 ? 2.324 1.959 8.688 1 92.06 161 GLN B C 1
ATOM 4437 O O . GLN B 1 161 ? 3.549 1.825 8.672 1 92.06 161 GLN B O 1
ATOM 4442 N N . ALA B 1 162 ? 1.828 3 9.234 1 94.25 162 ALA B N 1
ATOM 4443 C CA . ALA B 1 162 ? 2.484 3.988 10.086 1 94.25 162 ALA B CA 1
ATOM 4444 C C . ALA B 1 162 ? 3.582 4.727 9.32 1 94.25 162 ALA B C 1
ATOM 4446 O O . ALA B 1 162 ? 4.648 5.008 9.875 1 94.25 162 ALA B O 1
ATOM 4447 N N . SER B 1 163 ? 3.322 5.004 8.055 1 94 163 SER B N 1
ATOM 4448 C CA . SER B 1 163 ? 4.336 5.676 7.25 1 94 163 SER B CA 1
ATOM 4449 C C . SER B 1 163 ? 4.535 7.117 7.699 1 94 163 SER B C 1
ATOM 4451 O O . SER B 1 163 ? 5.664 7.613 7.738 1 94 163 SER B O 1
ATOM 4453 N N . LEU B 1 164 ? 3.441 7.828 7.973 1 97.31 164 LEU B N 1
ATOM 4454 C CA . LEU B 1 164 ? 3.549 9.195 8.461 1 97.31 164 LEU B CA 1
ATOM 4455 C C . LEU B 1 164 ? 4.316 9.25 9.781 1 97.31 164 LEU B C 1
ATOM 4457 O O . LEU B 1 164 ? 5.172 10.117 9.969 1 97.31 164 LEU B O 1
ATOM 4461 N N . SER B 1 165 ? 4.02 8.312 10.672 1 96.25 165 SER B N 1
ATOM 4462 C CA . SER B 1 165 ? 4.707 8.203 11.961 1 96.25 165 SER B CA 1
ATOM 4463 C C . SER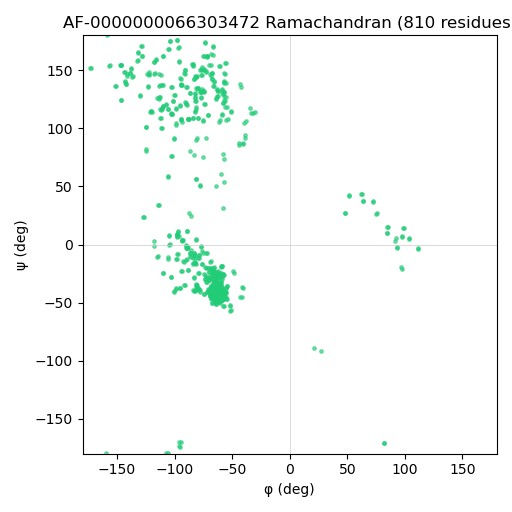 B 1 165 ? 6.207 7.992 11.766 1 96.25 165 SER B C 1
ATOM 4465 O O . SER B 1 165 ? 7.02 8.664 12.398 1 96.25 165 SER B O 1
ATOM 4467 N N . SER B 1 166 ? 6.52 7.117 10.859 1 92.06 166 SER B N 1
ATOM 4468 C CA . SER B 1 166 ? 7.922 6.805 10.602 1 92.06 166 SER B CA 1
ATOM 4469 C C . SER B 1 166 ? 8.672 8.023 10.078 1 92.06 166 SER B C 1
ATOM 4471 O O . SER B 1 166 ? 9.828 8.25 10.445 1 92.06 166 SER B O 1
ATOM 4473 N N . LEU B 1 167 ? 8.047 8.75 9.219 1 94.25 167 LEU B N 1
ATOM 4474 C CA . LEU B 1 167 ? 8.664 9.953 8.664 1 94.25 167 LEU B CA 1
ATOM 4475 C C . LEU B 1 167 ? 8.977 10.961 9.766 1 94.25 167 LEU B C 1
ATOM 4477 O O . LEU B 1 167 ? 9.891 11.773 9.617 1 94.25 167 LEU B O 1
ATOM 4481 N N . HIS B 1 168 ? 8.227 10.898 10.805 1 95.12 168 HIS B N 1
ATOM 4482 C CA . HIS B 1 168 ? 8.445 11.828 11.906 1 95.12 168 HIS B CA 1
ATOM 4483 C C . HIS B 1 168 ? 9.273 11.188 13.016 1 95.12 168 HIS B C 1
ATOM 4485 O O . HIS B 1 168 ? 9.336 11.711 14.133 1 95.12 168 HIS B O 1
ATOM 4491 N N . GLY B 1 169 ? 9.781 10.039 12.734 1 89.56 169 GLY B N 1
ATOM 4492 C CA . GLY B 1 169 ? 10.773 9.445 13.617 1 89.56 169 GLY B CA 1
ATOM 4493 C C . GLY B 1 169 ? 10.195 8.438 14.586 1 89.56 169 GLY B C 1
ATOM 4494 O O . GLY B 1 169 ? 10.898 7.934 15.469 1 89.56 169 GLY B O 1
ATOM 4495 N N . PHE B 1 170 ? 8.977 8.148 14.43 1 90.44 170 PHE B N 1
ATOM 4496 C CA . PHE B 1 170 ? 8.336 7.18 15.312 1 90.44 170 PHE B CA 1
ATOM 4497 C C . PHE B 1 170 ? 8.375 5.785 14.703 1 90.44 170 PHE B C 1
ATOM 4499 O O . PHE B 1 170 ? 8.203 5.621 13.492 1 90.44 170 PHE B O 1
ATOM 4506 N N . GLN B 1 171 ? 8.672 4.828 15.539 1 86.25 171 GLN B N 1
ATOM 4507 C CA . GLN B 1 171 ? 8.656 3.42 15.156 1 86.25 171 GLN B CA 1
ATOM 4508 C C . GLN B 1 171 ? 7.754 2.605 16.078 1 86.25 171 GLN B C 1
ATOM 4510 O O . GLN B 1 171 ? 8.18 2.18 17.156 1 86.25 171 GLN B O 1
ATOM 4515 N N . PRO B 1 172 ? 6.625 2.32 15.625 1 83.44 172 PRO B N 1
ATOM 4516 C CA . PRO B 1 172 ? 5.645 1.692 16.516 1 83.44 172 PRO B CA 1
ATOM 4517 C C . PRO B 1 172 ? 6.125 0.355 17.078 1 83.44 172 PRO B C 1
ATOM 4519 O O . PRO B 1 172 ? 5.789 -0.003 18.203 1 83.44 172 PRO B O 1
ATOM 4522 N N . GLU B 1 173 ? 6.871 -0.296 16.312 1 80.44 173 GLU B N 1
ATOM 4523 C CA . GLU B 1 173 ? 7.359 -1.602 16.734 1 80.44 173 GLU B CA 1
ATOM 4524 C C . GLU B 1 173 ? 8.312 -1.469 17.922 1 80.44 173 GLU B C 1
ATOM 4526 O O . GLU B 1 173 ? 8.406 -2.369 18.766 1 80.44 173 GLU B O 1
ATOM 4531 N N . LEU B 1 174 ? 8.961 -0.355 17.984 1 78.06 174 LEU B N 1
ATOM 4532 C CA . LEU B 1 174 ? 9.969 -0.127 19.016 1 78.06 174 LEU B CA 1
ATOM 4533 C C . LEU B 1 174 ? 9.406 0.729 20.141 1 78.06 174 LEU B C 1
ATOM 4535 O O . LEU B 1 174 ? 9.648 0.451 21.312 1 78.06 174 LEU B O 1
ATOM 4539 N N . ASP B 1 175 ? 8.625 1.734 19.75 1 76.69 175 ASP B N 1
ATOM 4540 C CA . ASP B 1 175 ? 8.188 2.756 20.688 1 76.69 175 ASP B CA 1
ATOM 4541 C C . ASP B 1 175 ? 6.969 2.283 21.484 1 76.69 175 ASP B C 1
ATOM 4543 O O . ASP B 1 175 ? 6.66 2.832 22.547 1 76.69 175 ASP B O 1
ATOM 4547 N N . MET B 1 176 ? 6.355 1.308 21.062 1 78.5 176 MET B N 1
ATOM 4548 C CA . MET B 1 176 ? 5.113 0.826 21.656 1 78.5 176 MET B CA 1
ATOM 4549 C C . MET B 1 176 ? 4.137 1.977 21.875 1 78.5 176 MET B 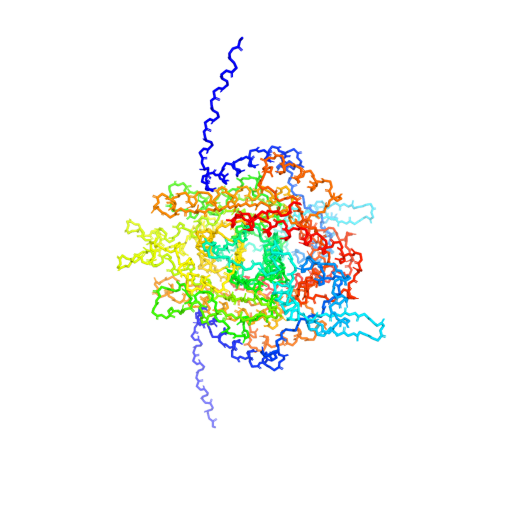C 1
ATOM 4551 O O . MET B 1 176 ? 3.449 2.018 22.906 1 78.5 176 MET B O 1
ATOM 4555 N N . SER B 1 177 ? 4.309 3.002 21.016 1 85.38 177 SER B N 1
ATOM 4556 C CA . SER B 1 177 ? 3.418 4.152 21.109 1 85.38 177 SER B CA 1
ATOM 4557 C C . SER B 1 177 ? 1.985 3.775 20.75 1 85.38 177 SER B C 1
ATOM 4559 O O . SER B 1 177 ? 1.758 3.061 19.766 1 85.38 177 SER B O 1
ATOM 4561 N N . PRO B 1 178 ? 1.089 4.305 21.594 1 91.88 178 PRO B N 1
ATOM 4562 C CA . PRO B 1 178 ? -0.311 4.035 21.25 1 91.88 178 PRO B CA 1
ATOM 4563 C C . PRO B 1 178 ? -0.75 4.734 19.969 1 91.88 178 PRO B C 1
ATOM 4565 O O . PRO B 1 178 ? -0.193 5.777 19.594 1 91.88 178 PRO B O 1
ATOM 4568 N N . SER B 1 179 ? -1.62 4.109 19.297 1 95.62 179 SER B N 1
ATOM 4569 C CA . SER B 1 179 ? -2.213 4.699 18.109 1 95.62 179 SER B CA 1
ATOM 4570 C C . SER B 1 179 ? -3.562 5.34 18.422 1 95.62 179 SER B C 1
ATOM 4572 O O . SER B 1 179 ? -4.035 5.277 19.547 1 95.62 179 SER B O 1
ATOM 4574 N N . LEU B 1 180 ? -4.117 5.961 17.422 1 97.5 180 LEU B N 1
ATOM 4575 C CA . LEU B 1 180 ? -5.418 6.602 17.578 1 97.5 180 LEU B CA 1
ATOM 4576 C C . LEU B 1 180 ? -6.477 5.582 17.984 1 97.5 180 LEU B C 1
ATOM 4578 O O . LEU B 1 180 ? -7.539 5.957 18.484 1 97.5 180 LEU B O 1
ATOM 4582 N N . TYR B 1 181 ? -6.207 4.301 17.766 1 96.62 181 TYR B N 1
ATOM 4583 C CA . TYR B 1 181 ? -7.16 3.258 18.141 1 96.62 181 TYR B CA 1
ATOM 4584 C C . TYR B 1 181 ? -7.543 3.373 19.609 1 96.62 181 TYR B C 1
ATOM 4586 O O . TYR B 1 181 ? -8.703 3.162 19.984 1 96.62 181 TYR B O 1
ATOM 4594 N N . GLU B 1 182 ? -6.633 3.746 20.453 1 97.06 182 GLU B N 1
ATOM 4595 C CA . GLU B 1 182 ? -6.867 3.836 21.891 1 97.06 182 GLU B CA 1
ATOM 4596 C C . GLU B 1 182 ? -7.934 4.875 22.203 1 97.06 182 GLU B C 1
ATOM 4598 O O . GLU B 1 182 ? -8.648 4.75 23.203 1 97.06 182 GLU B O 1
ATOM 4603 N N . ALA B 1 183 ? -8.008 5.832 21.359 1 97.44 183 ALA B N 1
ATOM 4604 C CA . ALA B 1 183 ? -9.008 6.879 21.594 1 97.44 183 ALA B CA 1
ATOM 4605 C C . ALA B 1 183 ? -10.336 6.523 20.938 1 97.44 183 ALA B C 1
ATOM 4607 O O . ALA B 1 183 ? -11.359 7.145 21.219 1 97.44 183 ALA B O 1
ATOM 4608 N N . LEU B 1 184 ? -10.367 5.504 20.047 1 96.94 184 LEU B N 1
ATOM 4609 C CA . LEU B 1 184 ? -11.547 5.195 19.25 1 96.94 184 LEU B CA 1
ATOM 4610 C C . LEU B 1 184 ? -12.234 3.936 19.766 1 96.94 184 LEU B C 1
ATOM 4612 O O . LEU B 1 184 ? -13.352 3.619 19.359 1 96.94 184 LEU B O 1
ATOM 4616 N N . ARG B 1 185 ? -11.609 3.225 20.641 1 94.56 185 ARG B N 1
ATOM 4617 C CA . ARG B 1 185 ? -12.086 1.925 21.109 1 94.56 185 ARG B CA 1
ATOM 4618 C C . ARG B 1 185 ? -13.508 2.025 21.656 1 94.56 185 ARG B C 1
ATOM 4620 O O . ARG B 1 185 ? -13.93 3.088 22.125 1 94.56 185 ARG B O 1
ATOM 4627 N N . TYR B 1 186 ? -14.211 0.874 21.641 1 94 186 TYR B N 1
ATOM 4628 C CA . TYR B 1 186 ? -15.594 0.819 22.094 1 94 186 TYR B CA 1
ATOM 4629 C C . TYR B 1 186 ? -15.664 0.302 23.531 1 94 186 TYR B C 1
ATOM 4631 O O . TYR B 1 186 ? -16.703 0.428 24.188 1 94 186 TYR B O 1
ATOM 4639 N N . ASP B 1 187 ? -14.555 -0.236 24.031 1 92.38 187 ASP B N 1
ATOM 4640 C CA . ASP B 1 187 ? -14.586 -0.86 25.344 1 92.38 187 ASP B CA 1
ATOM 4641 C C . ASP B 1 187 ? -14.109 0.113 26.422 1 92.38 187 ASP B C 1
ATOM 4643 O O . ASP B 1 187 ? -13.93 1.303 26.156 1 92.38 187 ASP B O 1
ATOM 4647 N N . ASP B 1 188 ? -13.969 -0.406 27.625 1 93.56 188 ASP B N 1
ATOM 4648 C CA . ASP B 1 188 ? -13.727 0.443 28.781 1 93.56 188 ASP B CA 1
ATOM 4649 C C . ASP B 1 188 ? -12.25 0.817 28.891 1 93.56 188 ASP B C 1
ATOM 4651 O O . ASP B 1 188 ? -11.844 1.541 29.797 1 93.56 188 ASP B O 1
ATOM 4655 N N . GLN B 1 189 ? -11.469 0.431 27.922 1 94.81 189 GLN B N 1
ATOM 4656 C CA . GLN B 1 189 ? -10.047 0.753 27.953 1 94.81 189 GLN B CA 1
ATOM 4657 C C . GLN B 1 189 ? -9.75 1.99 27.094 1 94.81 189 GLN B C 1
ATOM 4659 O O . GLN B 1 189 ? -8.586 2.336 26.875 1 94.81 189 GLN B O 1
ATOM 4664 N N . ARG B 1 190 ? -10.789 2.617 26.609 1 96.06 190 ARG B N 1
ATOM 4665 C CA . ARG B 1 190 ? -10.641 3.824 25.812 1 96.06 190 ARG B CA 1
ATOM 4666 C C . ARG B 1 190 ? -9.852 4.891 26.562 1 96.06 190 ARG B C 1
ATOM 4668 O O . ARG B 1 190 ? -10.07 5.094 27.766 1 96.06 190 ARG B O 1
ATOM 4675 N N . ARG B 1 191 ? -8.969 5.582 25.891 1 97 191 ARG B N 1
ATOM 4676 C CA . ARG B 1 191 ? -8.148 6.645 26.453 1 97 191 ARG B CA 1
ATOM 4677 C C . ARG B 1 191 ? -8.43 7.98 25.766 1 97 191 ARG B C 1
ATOM 4679 O O . ARG B 1 191 ? -8.945 8.016 24.656 1 97 191 ARG B O 1
ATOM 4686 N N . SER B 1 192 ? -8.109 9.023 26.516 1 97.81 192 SER B N 1
ATOM 4687 C CA . SER B 1 192 ? -8.203 10.352 25.922 1 97.81 192 SER B CA 1
ATOM 4688 C C . SER B 1 192 ? -7.156 10.531 24.828 1 97.81 192 SER B C 1
ATOM 4690 O O . SER B 1 192 ? -6.012 10.086 24.969 1 97.81 192 SER B O 1
ATOM 4692 N N . ILE B 1 193 ? -7.531 11.203 23.781 1 98.38 193 ILE B N 1
ATOM 4693 C CA . ILE B 1 193 ? -6.59 11.469 22.703 1 98.38 193 ILE B CA 1
ATOM 4694 C C . ILE B 1 193 ? -5.41 12.289 23.234 1 98.38 193 ILE B C 1
ATOM 4696 O O . ILE B 1 193 ? -4.293 12.18 22.719 1 98.38 193 ILE B O 1
ATOM 4700 N N . SER B 1 194 ? -5.617 13.062 24.234 1 97.94 194 SER B N 1
ATOM 4701 C CA . SER B 1 194 ? -4.574 13.883 24.844 1 97.94 194 SER B CA 1
ATOM 4702 C C . SER B 1 194 ? -3.432 13.016 25.375 1 97.94 194 SER B C 1
ATOM 4704 O O . SER B 1 194 ? -2.287 13.469 25.453 1 97.94 194 SER B O 1
ATOM 4706 N N . GLU B 1 195 ? -3.775 11.773 25.672 1 97.06 195 GLU B N 1
ATOM 4707 C CA . GLU B 1 195 ? -2.787 10.844 26.219 1 97.06 195 GLU B CA 1
ATOM 4708 C C . GLU B 1 195 ? -1.993 10.164 25.109 1 97.06 195 GLU B C 1
ATOM 4710 O O . GLU B 1 195 ? -0.961 9.539 25.375 1 97.06 195 GLU B O 1
ATOM 4715 N N . ILE B 1 196 ? -2.428 10.328 23.938 1 97 196 ILE B N 1
ATOM 4716 C CA . ILE B 1 196 ? -1.854 9.617 22.797 1 97 196 ILE B CA 1
ATOM 4717 C C . ILE B 1 196 ? -0.952 10.555 22 1 97 196 ILE B C 1
ATOM 4719 O O . ILE B 1 196 ? 0.032 10.125 21.406 1 97 196 ILE B O 1
ATOM 4723 N N . ILE B 1 197 ? -1.214 11.812 22.031 1 98.25 197 ILE B N 1
ATOM 4724 C CA . ILE B 1 197 ? -0.52 12.836 21.266 1 98.25 197 ILE B CA 1
ATOM 4725 C C . ILE B 1 197 ? 0.942 12.906 21.688 1 98.25 197 ILE B C 1
ATOM 4727 O O . ILE B 1 197 ? 1.243 12.875 22.891 1 98.25 197 ILE B O 1
ATOM 4731 N N . GLN B 1 198 ? 1.823 12.93 20.688 1 96.56 198 GLN B N 1
ATOM 4732 C CA . GLN B 1 198 ? 3.258 13.055 20.938 1 96.56 198 GLN B CA 1
ATOM 4733 C C . GLN B 1 198 ? 3.83 14.281 20.234 1 96.56 198 GLN B C 1
ATOM 4735 O O . GLN B 1 198 ? 3.381 14.648 19.141 1 96.56 198 GLN B O 1
ATOM 4740 N N . PRO B 1 199 ? 4.84 14.852 20.859 1 96.12 199 PRO B N 1
ATOM 4741 C CA . PRO B 1 199 ? 5.516 15.953 20.156 1 96.12 199 PRO B CA 1
ATOM 4742 C C . PRO B 1 199 ? 6.438 15.461 19.047 1 96.12 199 PRO B C 1
ATOM 4744 O O . PRO B 1 199 ? 6.898 14.32 19.078 1 96.12 199 PRO B O 1
ATOM 4747 N N . THR B 1 200 ? 6.668 16.25 18.031 1 96.38 200 THR B N 1
ATOM 4748 C CA . THR B 1 200 ? 7.648 15.977 16.984 1 96.38 200 THR B CA 1
ATOM 4749 C C . THR B 1 200 ? 8.867 16.891 17.125 1 96.38 200 THR B C 1
ATOM 4751 O O . THR B 1 200 ? 8.945 17.688 18.062 1 96.38 200 THR B O 1
ATOM 4754 N N . ASN B 1 201 ? 9.805 16.719 16.203 1 94.88 201 ASN B N 1
ATOM 4755 C CA . ASN B 1 201 ? 10.977 17.578 16.203 1 94.88 201 ASN B CA 1
ATOM 4756 C C . ASN B 1 201 ? 10.664 18.953 15.617 1 94.88 201 ASN B C 1
ATOM 4758 O O . ASN B 1 201 ? 11.531 19.828 15.594 1 94.88 201 ASN B O 1
ATOM 4762 N N . PHE B 1 202 ? 9.484 19.219 15.172 1 97 202 PHE B N 1
ATOM 4763 C CA . PHE B 1 202 ? 9.023 20.516 14.688 1 97 202 PHE B CA 1
ATOM 4764 C C . PHE B 1 202 ? 8.242 21.25 15.773 1 97 202 PHE B C 1
ATOM 4766 O O . PHE B 1 202 ? 7.148 20.812 16.141 1 97 202 PHE B O 1
ATOM 4773 N N . PRO B 1 203 ? 8.75 22.391 16.188 1 96.38 203 PRO B N 1
ATOM 4774 C CA . PRO B 1 203 ? 7.918 23.172 17.109 1 96.38 203 PRO B CA 1
ATOM 4775 C C . PRO B 1 203 ? 6.559 23.531 16.5 1 96.38 203 PRO B C 1
ATOM 4777 O O . PRO B 1 203 ? 6.484 23.938 15.344 1 96.38 203 PRO B O 1
ATOM 4780 N N . GLY B 1 204 ? 5.559 23.25 17.266 1 97.25 204 GLY B N 1
ATOM 4781 C CA . GLY B 1 204 ? 4.219 23.562 16.797 1 97.25 204 GLY B CA 1
ATOM 4782 C C . GLY B 1 204 ? 3.541 22.406 16.094 1 97.25 204 GLY B C 1
ATOM 4783 O O . GLY B 1 204 ? 2.383 22.516 15.688 1 97.25 204 GLY B O 1
ATOM 4784 N N . LEU B 1 205 ? 4.262 21.328 15.945 1 98.56 205 LEU B N 1
ATOM 4785 C CA . LEU B 1 205 ? 3.709 20.141 15.297 1 98.56 205 LEU B CA 1
ATOM 4786 C C . LEU B 1 205 ? 3.725 18.938 16.234 1 98.56 205 LEU B C 1
ATOM 4788 O O . LEU B 1 205 ? 4.793 18.484 16.656 1 98.56 205 LEU B O 1
ATOM 4792 N N . ASP B 1 206 ? 2.562 18.484 16.594 1 98.69 206 ASP B N 1
ATOM 4793 C CA . ASP B 1 206 ? 2.404 17.234 17.312 1 98.69 206 ASP B CA 1
ATOM 4794 C C . ASP B 1 206 ? 1.859 16.141 16.391 1 98.69 206 ASP B C 1
ATOM 4796 O O . ASP B 1 206 ? 1.436 16.422 15.273 1 98.69 206 ASP B O 1
ATOM 4800 N N . ILE B 1 207 ? 1.917 14.867 16.922 1 98.44 207 ILE B N 1
ATOM 4801 C CA . ILE B 1 207 ? 1.465 13.773 16.062 1 98.44 207 ILE B CA 1
ATOM 4802 C C . ILE B 1 207 ? 0.742 12.727 16.906 1 98.44 207 ILE B C 1
ATOM 4804 O O . ILE B 1 207 ? 1.076 12.516 18.062 1 98.44 207 ILE B O 1
ATOM 4808 N N . VAL B 1 208 ? -0.315 12.195 16.375 1 98.5 208 VAL B N 1
ATOM 4809 C CA . VAL B 1 208 ? -0.864 10.93 16.844 1 98.5 208 VAL B CA 1
ATOM 4810 C C . VAL B 1 208 ? -0.312 9.781 15.992 1 98.5 208 VAL B C 1
ATOM 4812 O O . VAL B 1 208 ? -0.699 9.617 14.828 1 98.5 208 VAL B O 1
ATOM 4815 N N . PRO B 1 209 ? 0.568 8.961 16.531 1 97.25 209 PRO B N 1
ATOM 4816 C CA . PRO B 1 209 ? 1.19 7.895 15.742 1 97.25 209 PRO B CA 1
ATOM 4817 C C . PRO B 1 209 ? 0.224 6.754 15.422 1 97.25 209 PRO B C 1
ATOM 4819 O O . PRO B 1 209 ? -0.858 6.676 16 1 97.25 209 PRO B O 1
ATOM 4822 N N . ALA B 1 210 ? 0.656 5.996 14.406 1 96.44 210 ALA B N 1
ATOM 4823 C CA . ALA B 1 210 ? -0.098 4.801 14.039 1 96.44 210 ALA B CA 1
ATOM 4824 C C . ALA B 1 210 ? 0.669 3.531 14.406 1 96.44 210 ALA B C 1
ATOM 4826 O O . ALA B 1 210 ? 1.861 3.588 14.711 1 96.44 210 ALA B O 1
ATOM 4827 N N . ASN B 1 211 ? -0.002 2.477 14.453 1 93.12 211 ASN B N 1
ATOM 4828 C CA . ASN B 1 211 ? 0.537 1.124 14.539 1 93.12 211 ASN B CA 1
ATOM 4829 C C . ASN B 1 211 ? -0.479 0.087 14.062 1 93.12 211 ASN B C 1
ATOM 4831 O O . ASN B 1 211 ? -1.582 0.439 13.641 1 93.12 211 ASN B O 1
ATOM 4835 N N . LEU B 1 212 ? -0.109 -1.124 14.094 1 89.62 212 LEU B N 1
ATOM 4836 C CA . LEU B 1 212 ? -0.906 -2.211 13.539 1 89.62 212 LEU B CA 1
ATOM 4837 C C . LEU B 1 212 ? -2.242 -2.334 14.258 1 89.62 212 LEU B C 1
ATOM 4839 O O . LEU B 1 212 ? -3.223 -2.814 13.688 1 89.62 212 LEU B O 1
ATOM 4843 N N . GLU B 1 213 ? -2.371 -1.872 15.453 1 90.94 213 GLU B N 1
ATOM 4844 C CA . GLU B 1 213 ? -3.58 -2.006 16.25 1 90.94 213 GLU B CA 1
ATOM 4845 C C . GLU B 1 213 ? -4.738 -1.222 15.648 1 90.94 213 GLU B C 1
ATOM 4847 O O . GLU B 1 213 ? -5.902 -1.487 15.953 1 90.94 213 GLU B O 1
ATOM 4852 N N . LEU B 1 214 ? -4.395 -0.261 14.797 1 94.19 214 LEU B N 1
ATOM 4853 C CA . LEU B 1 214 ? -5.434 0.498 14.109 1 94.19 214 LEU B CA 1
ATOM 4854 C C . LEU B 1 214 ? -6.34 -0.428 13.305 1 94.19 214 LEU B C 1
ATOM 4856 O O . LEU B 1 214 ? -7.512 -0.116 13.086 1 94.19 214 LEU B O 1
ATOM 4860 N N . GLN B 1 215 ? -5.762 -1.583 12.93 1 90.62 215 GLN B N 1
ATOM 4861 C CA . GLN B 1 215 ? -6.527 -2.539 12.133 1 90.62 215 GLN B CA 1
ATOM 4862 C C . GLN B 1 215 ? -7.711 -3.09 12.93 1 90.62 215 GLN B C 1
ATOM 4864 O O . GLN B 1 215 ? -8.719 -3.494 12.344 1 90.62 215 GLN B O 1
ATOM 4869 N N . GLU B 1 216 ? -7.605 -3.086 14.25 1 90.19 216 GLU B N 1
ATOM 4870 C CA . GLU B 1 216 ? -8.664 -3.613 15.109 1 90.19 216 GLU B CA 1
ATOM 4871 C C . GLU B 1 216 ? -9.953 -2.809 14.961 1 90.19 216 GLU B C 1
ATOM 4873 O O . GLU B 1 216 ? -11.047 -3.346 15.133 1 90.19 216 GLU B O 1
ATOM 4878 N N . TYR B 1 217 ? -9.781 -1.554 14.586 1 93.5 217 TYR B N 1
ATOM 4879 C CA . TYR B 1 217 ? -10.945 -0.698 14.414 1 93.5 217 TYR B CA 1
ATOM 4880 C C . TYR B 1 217 ? -11.867 -1.246 13.328 1 93.5 217 TYR B C 1
ATOM 4882 O O . TYR B 1 217 ? -13.094 -1.128 13.422 1 93.5 217 TYR B O 1
ATOM 4890 N N . GLU B 1 218 ? -11.328 -1.908 12.305 1 89.75 218 GLU B N 1
ATOM 4891 C CA . GLU B 1 218 ? -12.086 -2.453 11.18 1 89.75 218 GLU B CA 1
ATOM 4892 C C . GLU B 1 218 ? -12.945 -3.641 11.617 1 89.75 218 GLU B C 1
ATOM 4894 O O . GLU B 1 218 ? -13.992 -3.912 11.023 1 89.75 218 GLU B O 1
ATOM 4899 N N . TYR B 1 219 ? -12.547 -4.262 12.68 1 85.44 219 TYR B N 1
ATOM 4900 C CA . TYR B 1 219 ? -13.242 -5.441 13.172 1 85.44 219 TYR B CA 1
ATOM 4901 C C . TYR B 1 219 ? -14.195 -5.082 14.305 1 85.44 219 TYR B C 1
ATOM 4903 O O . TYR B 1 219 ? -15.312 -5.598 14.383 1 85.44 219 TYR B O 1
ATOM 4911 N N . ASP B 1 220 ? -13.742 -4.18 15.117 1 90.38 220 ASP B N 1
ATOM 4912 C CA . ASP B 1 220 ? -14.5 -3.816 16.312 1 90.38 220 ASP B CA 1
ATOM 4913 C C . ASP B 1 220 ? -15.742 -3.004 15.945 1 90.38 220 ASP B C 1
ATOM 4915 O O . ASP B 1 220 ? -16.781 -3.111 16.594 1 90.38 220 ASP B O 1
ATOM 4919 N N . THR B 1 221 ? -15.633 -2.23 14.898 1 92.25 221 THR B N 1
ATOM 4920 C CA . THR B 1 221 ? -16.703 -1.3 14.555 1 92.25 221 THR B CA 1
ATOM 4921 C C . THR B 1 221 ? -17.953 -2.053 14.117 1 92.25 221 THR B C 1
ATOM 4923 O O . THR B 1 221 ? -19.047 -1.821 14.648 1 92.25 221 THR B O 1
ATOM 4926 N N . PRO B 1 222 ? -17.828 -2.984 13.203 1 87.06 222 PRO B N 1
ATOM 4927 C CA . PRO B 1 222 ? -19.031 -3.727 12.828 1 87.06 222 PRO B CA 1
ATOM 4928 C C . PRO B 1 222 ? -19.609 -4.535 13.984 1 87.06 222 PRO B C 1
ATOM 4930 O O . PRO B 1 222 ? -20.828 -4.695 14.078 1 87.06 222 PRO B O 1
ATOM 4933 N N . LEU B 1 223 ? -18.75 -5.051 14.812 1 84.75 223 LEU B N 1
ATOM 4934 C CA . LEU B 1 223 ? -19.219 -5.762 16 1 84.75 223 LEU B CA 1
ATOM 4935 C C . LEU B 1 223 ? -20.016 -4.828 16.906 1 84.75 223 LEU B C 1
ATOM 4937 O O . LEU B 1 223 ? -21.062 -5.211 17.438 1 84.75 223 LEU B O 1
ATOM 4941 N N . ALA B 1 224 ? -19.484 -3.672 17.062 1 90.06 224 ALA B N 1
ATOM 4942 C CA . ALA B 1 224 ? -20.172 -2.672 17.891 1 90.06 224 ALA B CA 1
ATOM 4943 C C . ALA B 1 224 ? -21.5 -2.266 17.25 1 90.06 224 ALA B C 1
ATOM 4945 O O . ALA B 1 224 ? -22.484 -2.023 17.969 1 90.06 224 ALA B O 1
ATOM 4946 N N . MET B 1 225 ? -21.562 -2.184 15.992 1 86.75 225 MET B N 1
ATOM 4947 C CA . MET B 1 225 ? -22.766 -1.812 15.266 1 86.75 225 MET B CA 1
ATOM 4948 C C . MET B 1 225 ? -23.859 -2.855 15.461 1 86.75 225 MET B C 1
ATOM 4950 O O . MET B 1 225 ? -25.047 -2.52 15.477 1 86.75 225 MET B O 1
ATOM 4954 N N . SER B 1 226 ? -23.5 -4.082 15.578 1 83.19 226 SER B N 1
ATOM 4955 C CA . SER B 1 226 ? -24.453 -5.18 15.703 1 83.19 226 SER B CA 1
ATOM 4956 C C . SER B 1 226 ? -24.938 -5.324 17.141 1 83.19 226 SER B C 1
ATOM 4958 O O . SER B 1 226 ? -25.922 -6.023 17.391 1 83.19 226 SER B O 1
ATOM 4960 N N . ASN B 1 227 ? -24.172 -4.68 18.016 1 82.94 227 ASN B N 1
ATOM 4961 C CA . ASN B 1 227 ? -24.578 -4.723 19.406 1 82.94 227 ASN B CA 1
ATOM 4962 C C . ASN B 1 227 ? -25.828 -3.883 19.656 1 82.94 227 ASN B C 1
ATOM 4964 O O . ASN B 1 227 ? -25.781 -2.652 19.609 1 82.94 227 ASN B O 1
ATOM 4968 N N . LYS B 1 228 ? -26.891 -4.473 19.953 1 78.69 228 LYS B N 1
ATOM 4969 C CA . LYS B 1 228 ? -28.172 -3.809 20.125 1 78.69 228 LYS B CA 1
ATOM 4970 C C . LYS B 1 228 ? -28.25 -3.08 21.453 1 78.69 228 LYS B C 1
ATOM 4972 O O . LYS B 1 228 ? -29.109 -2.219 21.656 1 78.69 228 LYS B O 1
ATOM 4977 N N . SER B 1 229 ? -27.328 -3.465 22.328 1 81.5 229 SER B N 1
ATOM 4978 C CA . SER B 1 229 ? -27.391 -2.898 23.672 1 81.5 229 SER B CA 1
ATOM 4979 C C . SER B 1 229 ? -26.719 -1.528 23.719 1 81.5 229 SER B C 1
ATOM 4981 O O . SER B 1 229 ? -26.797 -0.831 24.734 1 81.5 229 SER B O 1
ATOM 4983 N N . SER B 1 230 ? -26.062 -1.18 22.656 1 80.62 230 SER B N 1
ATOM 4984 C CA . SER B 1 230 ? -25.344 0.095 22.656 1 80.62 230 SER B CA 1
ATOM 4985 C C . SER B 1 230 ? -25.469 0.786 21.297 1 80.62 230 SER B C 1
ATOM 4987 O O . SER B 1 230 ? -25.594 0.123 20.266 1 80.62 230 SER B O 1
ATOM 4989 N N . ASN B 1 231 ? -25.531 2.135 21.344 1 81.81 231 ASN B N 1
ATOM 4990 C CA . ASN B 1 231 ? -25.594 2.912 20.109 1 81.81 231 ASN B CA 1
ATOM 4991 C C . ASN B 1 231 ? -24.203 3.346 19.641 1 81.81 231 ASN B C 1
ATOM 4993 O O . ASN B 1 231 ? -24.078 4.051 18.641 1 81.81 231 ASN B O 1
ATOM 4997 N N . ASP B 1 232 ? -23.25 2.91 20.344 1 83.56 232 ASP B N 1
ATOM 4998 C CA . ASP B 1 232 ? -21.891 3.373 20.062 1 83.56 232 ASP B CA 1
ATOM 4999 C C . ASP B 1 232 ? -21.453 2.959 18.672 1 83.56 232 ASP B C 1
ATOM 5001 O O . ASP B 1 232 ? -20.797 3.734 17.953 1 83.56 232 ASP B O 1
ATOM 5005 N N . GLY B 1 233 ? -21.812 1.782 18.328 1 84 233 GLY B N 1
ATOM 5006 C CA . GLY B 1 233 ? -21.453 1.286 17.016 1 84 233 GLY B CA 1
ATOM 5007 C C . GLY B 1 233 ? -22.203 1.976 15.891 1 84 233 GLY B C 1
ATOM 5008 O O . GLY B 1 233 ? -21.656 2.191 14.812 1 84 233 GLY B O 1
ATOM 5009 N N . LYS B 1 234 ? -23.391 2.416 16.141 1 80.56 234 LYS B N 1
ATOM 5010 C CA . LYS B 1 234 ? -24.234 3.041 15.125 1 80.56 234 LYS B CA 1
ATOM 5011 C C . LYS B 1 234 ? -23.75 4.445 14.781 1 80.56 234 LYS B C 1
ATOM 5013 O O . LYS B 1 234 ? -24.047 4.965 13.703 1 80.56 234 LYS B O 1
ATOM 5018 N N . THR B 1 235 ? -22.969 4.977 15.688 1 88 235 THR B N 1
ATOM 5019 C CA . THR B 1 235 ? -22.453 6.324 15.477 1 88 235 THR B CA 1
ATOM 5020 C C . THR B 1 235 ? -20.938 6.301 15.32 1 88 235 THR B C 1
ATOM 5022 O O . THR B 1 235 ? -20.25 7.199 15.805 1 88 235 THR B O 1
ATOM 5025 N N . PHE B 1 236 ? -20.453 5.215 14.711 1 89.94 236 PHE B N 1
ATOM 5026 C CA . PHE B 1 236 ? -19.016 5.055 14.57 1 89.94 236 PHE B CA 1
ATOM 5027 C C . PHE B 1 236 ? -18.406 6.238 13.828 1 89.94 236 PHE B C 1
ATOM 5029 O O . PHE B 1 236 ? -17.266 6.629 14.094 1 89.94 236 PHE B O 1
ATOM 5036 N N . PHE B 1 237 ? -19.141 6.945 12.984 1 89.44 237 PHE B N 1
ATOM 5037 C CA . PHE B 1 237 ? -18.656 7.992 12.102 1 89.44 237 PHE B CA 1
ATOM 5038 C C . PHE B 1 237 ? -18.359 9.273 12.875 1 89.44 237 PHE B C 1
ATOM 5040 O O . PHE B 1 237 ? -17.797 10.219 12.328 1 89.44 237 PHE B O 1
ATOM 5047 N N . THR B 1 238 ? -18.688 9.344 14.148 1 92.31 238 THR B N 1
ATOM 5048 C CA . THR B 1 238 ? -18.438 10.531 14.953 1 92.31 238 THR B CA 1
ATOM 5049 C C . THR B 1 238 ? -17.234 10.328 15.875 1 92.31 238 THR B C 1
ATOM 5051 O O . THR B 1 238 ? -16.844 11.234 16.609 1 92.31 238 THR B O 1
ATOM 5054 N N . ARG B 1 239 ? -16.656 9.227 15.805 1 94.94 239 ARG B N 1
ATOM 5055 C CA . ARG B 1 239 ? -15.688 8.852 16.828 1 94.94 239 ARG B CA 1
ATOM 5056 C C . ARG B 1 239 ? -14.422 9.688 16.719 1 94.94 239 ARG B C 1
ATOM 5058 O O . ARG B 1 239 ? -13.875 10.133 17.734 1 94.94 239 ARG B O 1
ATOM 5065 N N . ILE B 1 240 ? -13.969 9.969 15.523 1 96.62 240 ILE B N 1
ATOM 5066 C CA . ILE B 1 240 ? -12.773 10.789 15.375 1 96.62 240 ILE B CA 1
ATOM 5067 C C . ILE B 1 240 ? -13.094 12.234 15.734 1 96.62 240 ILE B C 1
ATOM 5069 O O . ILE B 1 240 ? -12.312 12.898 16.422 1 96.62 240 ILE B O 1
ATOM 5073 N N . SER B 1 241 ? -14.258 12.719 15.312 1 95.62 241 SER B N 1
ATOM 5074 C CA . SER B 1 241 ? -14.664 14.07 15.664 1 95.62 241 SER B CA 1
ATOM 5075 C C . SER B 1 241 ? -14.75 14.25 17.172 1 95.62 241 SER B C 1
ATOM 5077 O O . SER B 1 241 ? -14.32 15.273 17.719 1 95.62 241 SER B O 1
ATOM 5079 N N . ARG B 1 242 ? -15.25 13.25 17.828 1 95.88 242 ARG B N 1
ATOM 5080 C CA . ARG B 1 242 ? -15.359 13.297 19.281 1 95.88 242 ARG B CA 1
ATOM 5081 C C . ARG B 1 242 ? -13.984 13.32 19.938 1 95.88 242 ARG B C 1
ATOM 5083 O O . ARG B 1 242 ? -13.75 14.078 20.875 1 95.88 242 ARG B O 1
ATOM 5090 N N . ALA B 1 243 ? -13.148 12.5 19.453 1 97.75 243 ALA B N 1
ATOM 5091 C CA . ALA B 1 243 ? -11.789 12.477 20 1 97.75 243 ALA B CA 1
ATOM 5092 C C . ALA B 1 243 ? -11.102 13.82 19.812 1 97.75 243 ALA B C 1
ATOM 5094 O O . ALA B 1 243 ? -10.477 14.344 20.734 1 97.75 243 ALA B O 1
ATOM 5095 N N . LEU B 1 244 ? -11.266 14.43 18.641 1 97.94 244 LEU B N 1
ATOM 5096 C CA . LEU B 1 244 ? -10.602 15.68 18.312 1 97.94 244 LEU B CA 1
ATOM 5097 C C . LEU B 1 244 ? -11.18 16.844 19.125 1 97.94 244 LEU B C 1
ATOM 5099 O O . LEU B 1 244 ? -10.5 17.828 19.391 1 97.94 244 LEU B O 1
ATOM 5103 N N . SER B 1 245 ? -12.406 16.719 19.5 1 97.62 245 SER B N 1
ATOM 5104 C CA . SER B 1 245 ? -13.055 17.781 20.281 1 97.62 245 SER B CA 1
ATOM 5105 C C . SER B 1 245 ? -12.336 18 21.609 1 97.62 245 SER B C 1
ATOM 5107 O O . SER B 1 245 ? -12.336 19.109 22.141 1 97.62 245 SER B O 1
ATOM 5109 N N . GLU B 1 246 ? -11.695 16.953 22.062 1 97.69 246 GLU B N 1
ATOM 5110 C CA . GLU B 1 246 ? -10.992 17.016 23.344 1 97.69 246 GLU B CA 1
ATOM 5111 C C . GLU B 1 246 ? -9.789 17.953 23.266 1 97.69 246 GLU B C 1
ATOM 5113 O O . GLU B 1 246 ? -9.344 18.484 24.281 1 97.69 246 GLU B O 1
ATOM 5118 N N . VAL B 1 247 ? -9.336 18.172 22.031 1 97.81 247 VAL B N 1
ATOM 5119 C CA . VAL B 1 247 ? -8.125 18.969 21.906 1 97.81 247 VAL B CA 1
ATOM 5120 C C . VAL B 1 247 ? -8.367 20.125 20.922 1 97.81 247 VAL B C 1
ATOM 5122 O O . VAL B 1 247 ? -7.434 20.641 20.312 1 97.81 247 VAL B O 1
ATOM 5125 N N . ASN B 1 248 ? -9.57 20.5 20.75 1 97.19 248 ASN B N 1
ATOM 5126 C CA . ASN B 1 248 ? -10.016 21.5 19.797 1 97.19 248 ASN B CA 1
ATOM 5127 C C . ASN B 1 248 ? -9.273 22.828 19.984 1 97.19 248 ASN B C 1
ATOM 5129 O O . ASN B 1 248 ? -8.883 23.469 19.016 1 97.19 248 ASN B O 1
ATOM 5133 N N . ASP B 1 249 ? -8.992 23.188 21.188 1 96.25 249 ASP B N 1
ATOM 5134 C CA . ASP B 1 249 ? -8.422 24.484 21.5 1 96.25 249 ASP B CA 1
ATOM 5135 C C . ASP B 1 249 ? -6.898 24.469 21.406 1 96.25 249 ASP B C 1
ATOM 5137 O O . ASP B 1 249 ? -6.254 25.516 21.391 1 96.25 249 ASP B O 1
ATOM 5141 N N . ARG B 1 250 ? -6.348 23.328 21.219 1 97.69 250 ARG B N 1
ATOM 5142 C CA . ARG B 1 250 ? -4.895 23.188 21.25 1 97.69 250 ARG B CA 1
ATOM 5143 C C . ARG B 1 250 ? -4.289 23.438 19.859 1 97.69 250 ARG B C 1
ATOM 5145 O O . ARG B 1 250 ? -3.102 23.734 19.75 1 97.69 250 ARG B O 1
ATOM 5152 N N . TYR B 1 251 ? -5.086 23.281 18.828 1 98.62 251 TYR B N 1
ATOM 5153 C CA . TYR B 1 251 ? -4.527 23.297 17.484 1 98.62 251 TYR B CA 1
ATOM 5154 C C . TYR B 1 251 ? -5.332 24.219 16.578 1 98.62 251 TYR B C 1
ATOM 5156 O O . TYR B 1 251 ? -6.473 24.562 16.875 1 98.62 251 TYR B O 1
ATOM 5164 N N . ASP B 1 252 ? -4.68 24.641 15.516 1 98.44 252 ASP B N 1
ATOM 5165 C CA . ASP B 1 252 ? -5.324 25.406 14.445 1 98.44 252 ASP B CA 1
ATOM 5166 C C . ASP B 1 252 ? -5.77 24.484 13.312 1 98.44 252 ASP B C 1
ATOM 5168 O O . ASP B 1 252 ? -6.832 24.688 12.719 1 98.44 252 ASP B O 1
ATOM 5172 N N . VAL B 1 253 ? -4.961 23.516 13.07 1 98.69 253 VAL B N 1
ATOM 5173 C CA . VAL B 1 253 ? -5.184 22.625 11.938 1 98.69 253 VAL B CA 1
ATOM 5174 C C . VAL B 1 253 ? -4.812 21.203 12.328 1 98.69 253 VAL B C 1
ATOM 5176 O O . VAL B 1 253 ? -3.83 20.969 13.031 1 98.69 253 VAL B O 1
ATOM 5179 N N . VAL B 1 254 ? -5.645 20.234 11.898 1 98.88 254 VAL B N 1
ATOM 5180 C CA . VAL B 1 254 ? -5.363 18.797 11.977 1 98.88 254 VAL B CA 1
ATOM 5181 C C . VAL B 1 254 ? -5.203 18.234 10.562 1 98.88 254 VAL B C 1
ATOM 5183 O O . VAL B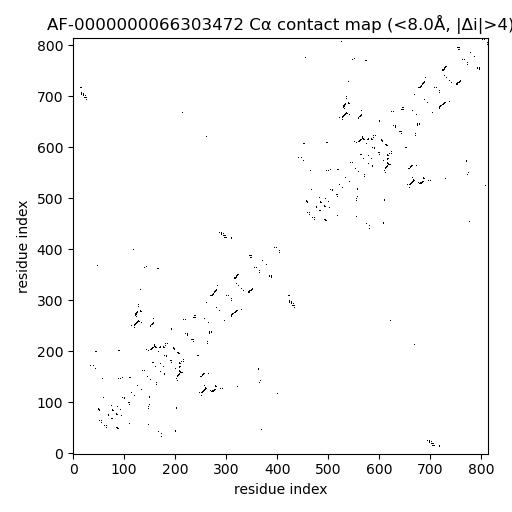 1 254 ? -6.035 18.484 9.688 1 98.88 254 VAL B O 1
ATOM 5186 N N . VAL B 1 255 ? -4.098 17.547 10.289 1 98.94 255 VAL B N 1
ATOM 5187 C CA . VAL B 1 255 ? -3.869 16.875 9.008 1 98.94 255 VAL B CA 1
ATOM 5188 C C . VAL B 1 255 ? -3.934 15.367 9.195 1 98.94 255 VAL B C 1
ATOM 5190 O O . VAL B 1 255 ? -3.127 14.789 9.93 1 98.94 255 VAL B O 1
ATOM 5193 N N . ILE B 1 256 ? -4.859 14.695 8.516 1 98.88 256 ILE B N 1
ATOM 5194 C CA . ILE B 1 256 ? -5.055 13.266 8.672 1 98.88 256 ILE B CA 1
ATOM 5195 C C . ILE B 1 256 ? -4.539 12.531 7.438 1 98.88 256 ILE B C 1
ATOM 5197 O O . ILE B 1 256 ? -5.008 12.781 6.32 1 98.88 256 ILE B O 1
ATOM 5201 N N . ASP B 1 257 ? -3.572 11.641 7.621 1 98.56 257 ASP B N 1
ATOM 5202 C CA . ASP B 1 257 ? -3.086 10.742 6.578 1 98.56 257 ASP B CA 1
ATOM 5203 C C . ASP B 1 257 ? -3.896 9.445 6.543 1 98.56 257 ASP B C 1
ATOM 5205 O O . ASP B 1 257 ? -3.67 8.547 7.352 1 98.56 257 ASP B O 1
ATOM 5209 N N . CYS B 1 258 ? -4.711 9.312 5.523 1 97.81 258 CYS B N 1
ATOM 5210 C CA . CYS B 1 258 ? -5.609 8.172 5.449 1 97.81 258 CYS B CA 1
ATOM 5211 C C . CYS B 1 258 ? -4.961 7.012 4.699 1 97.81 258 CYS B C 1
ATOM 5213 O O . CYS B 1 258 ? -4.125 7.23 3.82 1 97.81 258 CYS B O 1
ATOM 5215 N N . PRO B 1 259 ? -5.305 5.766 5.023 1 94.62 259 PRO B N 1
ATOM 5216 C CA . PRO B 1 259 ? -4.789 4.602 4.301 1 94.62 259 PRO B CA 1
ATOM 5217 C C . PRO B 1 259 ? -5.391 4.461 2.906 1 94.62 259 PRO B C 1
ATOM 5219 O O . PRO B 1 259 ? -6.414 5.078 2.605 1 94.62 259 PRO B O 1
ATOM 5222 N N . PRO B 1 260 ? -4.707 3.666 2.043 1 90.44 260 PRO B N 1
ATOM 5223 C CA . PRO B 1 260 ? -5.238 3.426 0.698 1 90.44 260 PRO B CA 1
ATOM 5224 C C . PRO B 1 260 ? -6.375 2.404 0.685 1 90.44 260 PRO B C 1
ATOM 5226 O O . PRO B 1 260 ? -6.348 1.457 -0.105 1 90.44 260 PRO B O 1
ATOM 5229 N N . GLN B 1 261 ? -7.316 2.582 1.485 1 86.81 261 GLN B N 1
ATOM 5230 C CA . GLN B 1 261 ? -8.492 1.729 1.62 1 86.81 261 GLN B CA 1
ATOM 5231 C C . GLN B 1 261 ? -9.727 2.547 1.997 1 86.81 261 GLN B C 1
ATOM 5233 O O . GLN B 1 261 ? -9.602 3.686 2.453 1 86.81 261 GLN B O 1
ATOM 5238 N N . LEU B 1 262 ? -10.836 1.994 1.631 1 88.19 262 LEU B N 1
ATOM 5239 C CA . LEU B 1 262 ? -12.102 2.615 2 1 88.19 262 LEU B CA 1
ATOM 5240 C C . LEU B 1 262 ? -12.781 1.84 3.123 1 88.19 262 LEU B C 1
ATOM 5242 O O . LEU B 1 262 ? -13.906 1.362 2.963 1 88.19 262 LEU B O 1
ATOM 5246 N N . GLY B 1 263 ? -12.094 1.738 4.215 1 88.81 263 GLY B N 1
ATOM 5247 C CA . GLY B 1 263 ? -12.633 1.075 5.391 1 88.81 263 GLY B CA 1
ATOM 5248 C C . GLY B 1 263 ? -13.25 2.037 6.387 1 88.81 263 GLY B C 1
ATOM 5249 O O . GLY B 1 263 ? -13.469 3.209 6.07 1 88.81 263 GLY B O 1
ATOM 5250 N N . TYR B 1 264 ? -13.57 1.55 7.555 1 91.62 264 TYR B N 1
ATOM 5251 C CA . TYR B 1 264 ? -14.234 2.342 8.578 1 91.62 264 TYR B CA 1
ATOM 5252 C C . TYR B 1 264 ? -13.344 3.484 9.055 1 91.62 264 TYR B C 1
ATOM 5254 O O . TYR B 1 264 ? -13.836 4.566 9.383 1 91.62 264 TYR B O 1
ATOM 5262 N N . LEU B 1 265 ? -12.039 3.258 9.047 1 94.25 265 LEU B N 1
ATOM 5263 C CA . LEU B 1 265 ? -11.102 4.309 9.445 1 94.25 265 LEU B CA 1
ATOM 5264 C C . LEU B 1 265 ? -11.219 5.516 8.523 1 94.25 265 LEU B C 1
ATOM 5266 O O . LEU B 1 265 ? -11.359 6.648 8.992 1 94.25 265 LEU B O 1
ATOM 5270 N N . THR B 1 266 ? -11.18 5.262 7.238 1 93.56 266 THR B N 1
ATOM 5271 C CA . THR B 1 266 ? -11.242 6.336 6.25 1 93.56 266 THR B CA 1
ATOM 5272 C C . THR B 1 266 ? -12.586 7.047 6.309 1 93.56 266 THR B C 1
ATOM 5274 O O . THR B 1 266 ? -12.648 8.281 6.258 1 93.56 266 THR B O 1
ATOM 5277 N N . ILE B 1 267 ? -13.625 6.305 6.445 1 91.19 267 ILE B N 1
ATOM 5278 C CA . ILE B 1 267 ? -14.961 6.883 6.5 1 91.19 267 ILE B CA 1
ATOM 5279 C C . ILE B 1 267 ? -15.078 7.805 7.711 1 91.19 267 ILE B C 1
ATOM 5281 O O . ILE B 1 267 ? -15.586 8.922 7.605 1 91.19 267 ILE B O 1
ATOM 5285 N N . THR B 1 268 ? -14.633 7.348 8.836 1 94.19 268 THR B N 1
ATOM 5286 C CA . THR B 1 268 ? -14.695 8.133 10.055 1 94.19 268 THR B CA 1
ATOM 5287 C C . THR B 1 268 ? -13.852 9.398 9.93 1 94.19 268 THR B C 1
ATOM 5289 O O . THR B 1 268 ? -14.234 10.461 10.438 1 94.19 268 THR B O 1
ATOM 5292 N N . ALA B 1 269 ? -12.711 9.273 9.273 1 96.06 269 ALA B N 1
ATOM 5293 C CA . ALA B 1 269 ? -11.859 10.438 9.039 1 96.06 269 ALA B CA 1
ATOM 5294 C C . ALA B 1 269 ? -12.555 11.461 8.148 1 96.06 269 ALA B C 1
ATOM 5296 O O . ALA B 1 269 ? -12.484 12.664 8.406 1 96.06 269 ALA B O 1
ATOM 5297 N N . LEU B 1 270 ? -13.219 10.992 7.168 1 93.88 270 LEU B N 1
ATOM 5298 C CA . LEU B 1 270 ? -13.883 11.867 6.207 1 93.88 270 LEU B CA 1
ATOM 5299 C C . LEU B 1 270 ? -15.055 12.602 6.855 1 93.88 270 LEU B C 1
ATOM 5301 O O . LEU B 1 270 ? -15.32 13.76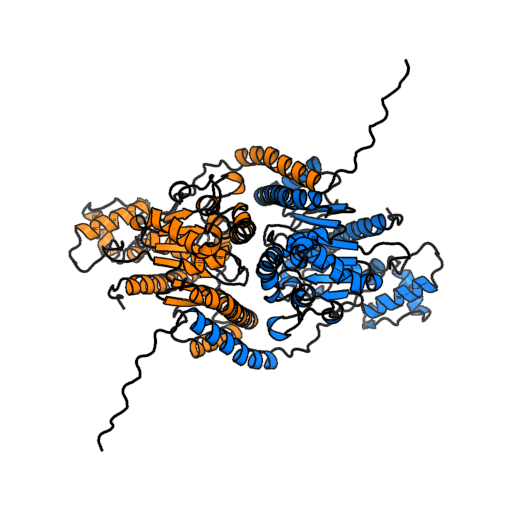6 6.535 1 93.88 270 LEU B O 1
ATOM 5305 N N . THR B 1 271 ? -15.742 11.969 7.742 1 92.31 271 THR B N 1
ATOM 5306 C CA . THR B 1 271 ? -16.859 12.602 8.422 1 92.31 271 THR B CA 1
ATOM 5307 C C . THR B 1 271 ? -16.375 13.625 9.445 1 92.31 271 THR B C 1
ATOM 5309 O O . THR B 1 271 ? -17.094 14.57 9.781 1 92.31 271 THR B O 1
ATOM 5312 N N . ALA B 1 272 ? -15.219 13.43 9.914 1 95.06 272 ALA B N 1
ATOM 5313 C CA . ALA B 1 272 ? -14.641 14.352 10.891 1 95.06 272 ALA B CA 1
ATOM 5314 C C . ALA B 1 272 ? -13.992 15.547 10.195 1 95.06 272 ALA B C 1
ATOM 5316 O O . ALA B 1 272 ? -13.734 16.578 10.82 1 95.06 272 ALA B O 1
ATOM 5317 N N . ALA B 1 273 ? -13.727 15.445 8.938 1 96.31 273 ALA B N 1
ATOM 5318 C CA . ALA B 1 273 ? -12.938 16.422 8.195 1 96.31 273 ALA B CA 1
ATOM 5319 C C . ALA B 1 273 ? -13.758 17.672 7.891 1 96.31 273 ALA B C 1
ATOM 5321 O O . ALA B 1 273 ? -14.969 17.594 7.66 1 96.31 273 ALA B O 1
ATOM 5322 N N . THR B 1 274 ? -13.102 18.828 7.891 1 96.38 274 THR B N 1
ATOM 5323 C CA . THR B 1 274 ? -13.672 20.078 7.379 1 96.38 274 THR B CA 1
ATOM 5324 C C . THR B 1 274 ? -13.289 20.281 5.922 1 96.38 274 THR B C 1
ATOM 5326 O O . THR B 1 274 ? -13.898 21.109 5.227 1 96.38 274 THR B O 1
ATOM 5329 N N . SER B 1 275 ? -12.242 19.672 5.512 1 97.06 275 SER B N 1
ATOM 5330 C CA . SER B 1 275 ? -11.75 19.75 4.141 1 97.06 275 SER B CA 1
ATOM 5331 C C . SER B 1 275 ? -11.078 18.453 3.719 1 97.06 275 SER B C 1
ATOM 5333 O O . SER B 1 275 ? -10.633 17.672 4.566 1 97.06 275 SER B O 1
ATOM 5335 N N . VAL B 1 276 ? -11.078 18.203 2.385 1 97.06 276 VAL B N 1
ATOM 5336 C CA . VAL B 1 276 ? -10.516 16.969 1.858 1 97.06 276 VAL B CA 1
ATOM 5337 C C . VAL B 1 276 ? -9.539 17.281 0.726 1 97.06 276 VAL B C 1
ATOM 5339 O O . VAL B 1 276 ? -9.844 18.094 -0.148 1 97.06 276 VAL B O 1
ATOM 5342 N N . LEU B 1 277 ? -8.375 16.75 0.85 1 98 277 LEU B N 1
ATOM 5343 C CA . LEU B 1 277 ? -7.371 16.797 -0.211 1 98 277 LEU B CA 1
ATOM 5344 C C . LEU B 1 277 ? -7.242 15.43 -0.885 1 98 277 LEU B C 1
ATOM 5346 O O . LEU B 1 277 ? -6.875 14.445 -0.239 1 98 277 LEU B O 1
ATOM 5350 N N . ILE B 1 278 ? -7.559 15.336 -2.156 1 97.25 278 ILE B N 1
ATOM 5351 C CA . ILE B 1 278 ? -7.449 14.086 -2.912 1 97.25 278 ILE B CA 1
ATOM 5352 C C . ILE B 1 278 ? -6.211 14.133 -3.805 1 97.25 278 ILE B C 1
ATOM 5354 O O . ILE B 1 278 ? -6.148 14.922 -4.754 1 97.25 278 ILE B O 1
ATOM 5358 N N . THR B 1 279 ? -5.242 13.312 -3.51 1 97.75 279 THR B N 1
ATOM 5359 C CA . THR B 1 279 ? -4.023 13.258 -4.316 1 97.75 279 THR B CA 1
ATOM 5360 C C . THR B 1 279 ? -4.242 12.398 -5.559 1 97.75 279 THR B C 1
ATOM 5362 O O . THR B 1 279 ? -4.949 11.391 -5.508 1 97.75 279 THR B O 1
ATOM 5365 N N . ILE B 1 280 ? -3.602 12.836 -6.645 1 95.81 280 ILE B N 1
ATOM 5366 C CA . ILE B 1 280 ? -3.779 12.086 -7.879 1 95.81 280 ILE B CA 1
ATOM 5367 C C . ILE B 1 280 ? -2.494 12.133 -8.703 1 95.81 280 ILE B C 1
ATOM 5369 O O . ILE B 1 280 ? -1.928 13.203 -8.922 1 95.81 280 ILE B O 1
ATOM 5373 N N . HIS B 1 281 ? -1.996 10.992 -9.039 1 95.12 281 HIS B N 1
ATOM 5374 C CA . HIS B 1 281 ? -0.967 10.914 -10.07 1 95.12 281 HIS B CA 1
ATOM 5375 C C . HIS B 1 281 ? -1.57 11.055 -11.461 1 95.12 281 HIS B C 1
ATOM 5377 O O . HIS B 1 281 ? -2.494 10.312 -11.82 1 95.12 281 HIS B O 1
ATOM 5383 N N . PRO B 1 282 ? -1.058 11.977 -12.281 1 94.69 282 PRO B N 1
ATOM 5384 C CA . PRO B 1 282 ? -1.736 12.297 -13.539 1 94.69 282 PRO B CA 1
ATOM 5385 C C . PRO B 1 282 ? -1.414 11.305 -14.656 1 94.69 282 PRO B C 1
ATOM 5387 O O . PRO B 1 282 ? -0.962 11.703 -15.727 1 94.69 282 PRO B O 1
ATOM 5390 N N . GLN B 1 283 ? -1.665 10.125 -14.375 1 90.38 283 GLN B N 1
ATOM 5391 C CA . GLN B 1 283 ? -1.664 9.062 -15.375 1 90.38 283 GLN B CA 1
ATOM 5392 C C . GLN B 1 283 ? -3.072 8.523 -15.609 1 90.38 283 GLN B C 1
ATOM 5394 O O . GLN B 1 283 ? -3.883 8.469 -14.68 1 90.38 283 GLN B O 1
ATOM 5399 N N . MET B 1 284 ? -3.273 8.164 -16.797 1 87 284 MET B N 1
ATOM 5400 C CA . MET B 1 284 ? -4.625 7.816 -17.234 1 87 284 MET B CA 1
ATOM 5401 C C . MET B 1 284 ? -5.254 6.797 -16.297 1 87 284 MET B C 1
ATOM 5403 O O . MET B 1 284 ? -6.359 7.012 -15.789 1 87 284 MET B O 1
ATOM 5407 N N . LEU B 1 285 ? -4.586 5.738 -16.047 1 85.19 285 LEU B N 1
ATOM 5408 C CA . LEU B 1 285 ? -5.152 4.664 -15.234 1 85.19 285 LEU B CA 1
ATOM 5409 C C . LEU B 1 285 ? -5.348 5.117 -13.797 1 85.19 285 LEU B C 1
ATOM 5411 O O . LEU B 1 285 ? -6.293 4.691 -13.125 1 85.19 285 LEU B O 1
ATOM 5415 N N . ASP B 1 286 ? -4.496 5.961 -13.32 1 89.69 286 ASP B N 1
ATOM 5416 C CA . ASP B 1 286 ? -4.629 6.508 -11.969 1 89.69 286 ASP B CA 1
ATOM 5417 C C . ASP B 1 286 ? -5.859 7.41 -11.859 1 89.69 286 ASP B C 1
ATOM 5419 O O . ASP B 1 286 ? -6.555 7.402 -10.844 1 89.69 286 ASP B O 1
ATOM 5423 N N . VAL B 1 287 ? -6.094 8.156 -12.883 1 91.56 287 VAL B N 1
ATOM 5424 C CA . VAL B 1 287 ? -7.25 9.047 -12.898 1 91.56 287 VAL B CA 1
ATOM 5425 C C . VAL B 1 287 ? -8.539 8.227 -12.969 1 91.56 287 VAL B C 1
ATOM 5427 O O . VAL B 1 287 ? -9.523 8.547 -12.305 1 91.56 287 VAL B O 1
ATOM 5430 N N . MET B 1 288 ? -8.492 7.238 -13.734 1 89.44 288 MET B N 1
ATOM 5431 C CA . MET B 1 288 ? -9.656 6.363 -13.828 1 89.44 288 MET B CA 1
ATOM 5432 C C . MET B 1 288 ? -9.938 5.699 -12.484 1 89.44 288 MET B C 1
ATOM 5434 O O . MET B 1 288 ? -11.094 5.598 -12.062 1 89.44 288 MET B O 1
ATOM 5438 N N . SER B 1 289 ? -8.898 5.23 -11.883 1 88.19 289 SER B N 1
ATOM 5439 C CA . SER B 1 289 ? -9.031 4.648 -10.547 1 88.19 289 SER B CA 1
ATOM 5440 C C . SER B 1 289 ? -9.617 5.648 -9.562 1 88.19 289 SER B C 1
ATOM 5442 O O . SER B 1 289 ? -10.43 5.281 -8.711 1 88.19 289 SER B O 1
ATOM 5444 N N . MET B 1 290 ? -9.172 6.824 -9.656 1 91.06 290 MET B N 1
ATOM 5445 C CA . MET B 1 290 ? -9.719 7.875 -8.805 1 91.06 290 MET B CA 1
ATOM 5446 C C . MET B 1 290 ? -11.211 8.062 -9.062 1 91.06 290 MET B C 1
ATOM 5448 O O . MET B 1 290 ? -11.984 8.266 -8.125 1 91.06 290 MET B O 1
ATOM 5452 N N . GLY B 1 291 ? -11.547 8.055 -10.328 1 91.38 291 GLY B N 1
ATOM 5453 C CA . GLY B 1 291 ? -12.969 8.133 -10.648 1 91.38 291 GLY B CA 1
ATOM 5454 C C . GLY B 1 291 ? -13.789 7.055 -9.977 1 91.38 291 GLY B C 1
ATOM 5455 O O . GLY B 1 291 ? -14.852 7.332 -9.414 1 91.38 291 GLY B O 1
ATOM 5456 N N . GLN B 1 292 ? -13.305 5.883 -10.062 1 88.94 292 GLN B N 1
ATOM 5457 C CA . GLN B 1 292 ? -13.977 4.766 -9.406 1 88.94 292 GLN B CA 1
ATOM 5458 C C . GLN B 1 292 ? -14.023 4.961 -7.898 1 88.94 292 GLN B C 1
ATOM 5460 O O . GLN B 1 292 ? -15.031 4.641 -7.258 1 88.94 292 GLN B O 1
ATOM 5465 N N . PHE B 1 293 ? -12.961 5.422 -7.395 1 89.75 293 PHE B N 1
ATOM 5466 C CA . PHE B 1 293 ? -12.867 5.723 -5.969 1 89.75 293 PHE B CA 1
ATOM 5467 C C . PHE B 1 293 ? -13.938 6.73 -5.559 1 89.75 293 PHE B C 1
ATOM 5469 O O . PHE B 1 293 ? -14.617 6.547 -4.547 1 89.75 293 PHE B O 1
ATOM 5476 N N . LEU B 1 294 ? -14.086 7.754 -6.316 1 93.69 294 LEU B N 1
ATOM 5477 C CA . LEU B 1 294 ? -15.07 8.789 -6.027 1 93.69 294 LEU B CA 1
ATOM 5478 C C . LEU B 1 294 ? -16.484 8.227 -6.047 1 93.69 294 LEU B C 1
ATOM 5480 O O . LEU B 1 294 ? -17.297 8.555 -5.184 1 93.69 294 LEU B O 1
ATOM 5484 N N . LEU B 1 295 ? -16.719 7.383 -6.965 1 92.12 295 LEU B N 1
ATOM 5485 C CA . LEU B 1 295 ? -18.047 6.773 -7.074 1 92.12 295 LEU B CA 1
ATOM 5486 C C . LEU B 1 295 ? -18.344 5.902 -5.859 1 92.12 295 LEU B C 1
ATOM 5488 O O . LEU B 1 295 ? -19.438 5.98 -5.285 1 92.12 295 LEU B O 1
ATOM 5492 N N . MET B 1 296 ? -17.391 5.164 -5.512 1 89.62 296 MET B N 1
ATOM 5493 C CA . MET B 1 296 ? -17.578 4.301 -4.348 1 89.62 296 MET B CA 1
ATOM 5494 C C . MET B 1 296 ? -17.734 5.125 -3.076 1 89.62 296 MET B C 1
ATOM 5496 O O . MET B 1 296 ? -18.594 4.824 -2.244 1 89.62 296 MET B O 1
ATOM 5500 N N . LEU B 1 297 ? -16.906 6.066 -2.943 1 90.75 297 LEU B N 1
ATOM 5501 C CA . LEU B 1 297 ? -16.953 6.941 -1.777 1 90.75 297 LEU B CA 1
ATOM 5502 C C . LEU B 1 297 ? -18.312 7.629 -1.677 1 90.75 297 LEU B C 1
ATOM 5504 O O . LEU B 1 297 ? -18.922 7.676 -0.6 1 90.75 297 LEU B O 1
ATOM 5508 N N . GLY B 1 298 ? -18.781 8.188 -2.773 1 90.88 298 GLY B N 1
ATOM 5509 C CA . GLY B 1 298 ? -20.094 8.812 -2.789 1 90.88 298 GLY B CA 1
ATOM 5510 C C . GLY B 1 298 ? -21.219 7.863 -2.408 1 90.88 298 GLY B C 1
ATOM 5511 O O . GLY B 1 298 ? -22.141 8.234 -1.674 1 90.88 298 GLY B O 1
ATOM 5512 N N . GLY B 1 299 ? -21.125 6.656 -2.871 1 88.5 299 GLY B N 1
ATOM 5513 C CA . GLY B 1 299 ? -22.125 5.645 -2.547 1 88.5 299 GLY B CA 1
ATOM 5514 C C . GLY B 1 299 ? -22.172 5.305 -1.069 1 88.5 299 GLY B C 1
ATOM 5515 O O . GLY B 1 299 ? -23.219 4.957 -0.539 1 88.5 299 GLY B O 1
ATOM 5516 N N . ILE B 1 300 ? -21.078 5.402 -0.45 1 85.5 300 ILE B N 1
ATOM 5517 C CA . ILE B 1 300 ? -20.969 5.062 0.965 1 85.5 300 ILE B CA 1
ATOM 5518 C C . ILE B 1 300 ? -21.422 6.25 1.814 1 85.5 300 ILE B C 1
ATOM 5520 O O . ILE B 1 300 ? -22.109 6.078 2.824 1 85.5 300 ILE B O 1
ATOM 5524 N N . LEU B 1 301 ? -21.062 7.465 1.42 1 88.44 301 LEU B N 1
ATOM 5525 C CA . LEU B 1 301 ? -21.312 8.648 2.234 1 88.44 301 LEU B CA 1
ATOM 5526 C C . LEU B 1 301 ? -22.75 9.109 2.111 1 88.44 301 LEU B C 1
ATOM 5528 O O . LEU B 1 301 ? -23.297 9.719 3.035 1 88.44 301 LEU B O 1
ATOM 5532 N N . LYS B 1 302 ? -23.406 8.797 1.042 1 87.62 302 LYS B N 1
ATOM 5533 C CA . LYS B 1 302 ? -24.781 9.242 0.817 1 87.62 302 LYS B CA 1
ATOM 5534 C C . LYS B 1 302 ? -25.734 8.664 1.866 1 87.62 302 LYS B C 1
ATOM 5536 O O . LYS B 1 302 ? -26.469 9.406 2.51 1 87.62 302 LYS B O 1
ATOM 5541 N N . PRO B 1 303 ? -25.641 7.355 2.059 1 83 303 PRO B N 1
ATOM 5542 C CA . PRO B 1 303 ? -26.5 6.812 3.105 1 83 303 PRO B CA 1
ATOM 5543 C C . PRO B 1 303 ? -26.172 7.363 4.492 1 83 303 PRO B C 1
ATOM 5545 O O . PRO B 1 303 ? -27.062 7.492 5.336 1 83 303 PRO B O 1
ATOM 5548 N N . ILE B 1 304 ? -25 7.59 4.742 1 81.81 304 ILE B N 1
ATOM 5549 C CA . ILE B 1 304 ? -24.594 8.148 6.027 1 81.81 304 ILE B CA 1
ATOM 5550 C C . ILE B 1 304 ? -25.219 9.523 6.215 1 81.81 304 ILE B C 1
ATOM 5552 O O . ILE B 1 304 ? -25.688 9.852 7.309 1 81.81 304 ILE B O 1
ATOM 5556 N N . ARG B 1 305 ? -25.203 10.273 5.195 1 83.31 305 ARG B N 1
ATOM 5557 C CA . ARG B 1 305 ? -25.859 11.578 5.23 1 83.31 305 ARG B CA 1
ATOM 5558 C C . ARG B 1 305 ? -27.344 11.445 5.523 1 83.31 305 ARG B C 1
ATOM 5560 O O . ARG B 1 305 ? -27.906 12.219 6.301 1 83.31 305 ARG B O 1
ATOM 5567 N N . ASP B 1 306 ? -27.922 10.477 4.992 1 82.69 306 ASP B N 1
ATOM 5568 C CA . ASP B 1 306 ? -29.359 10.266 5.109 1 82.69 306 ASP B CA 1
ATOM 5569 C C . ASP B 1 306 ? -29.75 9.953 6.547 1 82.69 306 ASP B C 1
ATOM 5571 O O . ASP B 1 306 ? -30.891 10.203 6.961 1 82.69 306 ASP B O 1
ATOM 5575 N N . VAL B 1 307 ? -28.797 9.5 7.281 1 77.19 307 VAL B N 1
ATOM 5576 C CA . VAL B 1 307 ? -29.109 9.203 8.672 1 77.19 307 VAL B CA 1
ATOM 5577 C C . VAL B 1 307 ? -28.688 10.367 9.562 1 77.19 307 VAL B C 1
ATOM 5579 O O . VAL B 1 307 ? -28.719 10.258 10.797 1 77.19 307 VAL B O 1
ATOM 5582 N N . GLY B 1 308 ? -28.297 11.43 8.969 1 70.62 308 GLY B N 1
ATOM 5583 C CA . GLY B 1 308 ? -28.078 12.664 9.703 1 70.62 308 GLY B CA 1
ATOM 5584 C C . GLY B 1 308 ? -26.609 12.961 9.945 1 70.62 308 GLY B C 1
ATOM 5585 O O . GLY B 1 308 ? -26.281 13.852 10.734 1 70.62 308 GLY B O 1
ATOM 5586 N N . ALA B 1 309 ? -25.781 12.172 9.414 1 69.06 309 ALA B N 1
ATOM 5587 C CA . ALA B 1 309 ? -24.344 12.414 9.578 1 69.06 309 ALA B CA 1
ATOM 5588 C C . ALA B 1 309 ? -23.75 13.031 8.32 1 69.06 309 ALA B C 1
ATOM 5590 O O . ALA B 1 309 ? -23.016 12.367 7.582 1 69.06 309 ALA B O 1
ATOM 5591 N N . ALA B 1 310 ? -24.031 14.344 8.148 1 67.56 310 ALA B N 1
ATOM 5592 C CA . ALA B 1 310 ? -23.578 14.992 6.918 1 67.56 310 ALA B CA 1
ATOM 5593 C C . ALA B 1 310 ? -22.109 15.352 7.004 1 67.56 310 ALA B C 1
ATOM 5595 O O . ALA B 1 310 ? -21.609 15.711 8.078 1 67.56 310 ALA B O 1
ATOM 5596 N N . VAL B 1 311 ? -21.469 15.016 5.914 1 73.56 311 VAL B N 1
ATOM 5597 C CA . VAL B 1 311 ? -20.109 15.492 5.738 1 73.56 311 VAL B CA 1
ATOM 5598 C C . VAL B 1 311 ? -20.125 16.969 5.355 1 73.56 311 VAL B C 1
ATOM 5600 O O . VAL B 1 311 ? -20.656 17.344 4.305 1 73.56 311 VAL B O 1
ATOM 5603 N N . ASN B 1 312 ? -19.766 17.828 6.27 1 78.88 312 ASN B N 1
ATOM 5604 C CA . ASN B 1 312 ? -19.797 19.266 6.012 1 78.88 312 ASN B CA 1
ATOM 5605 C C . ASN B 1 312 ? -18.391 19.797 5.695 1 78.88 312 ASN B C 1
ATOM 5607 O O . ASN B 1 312 ? -17.688 20.266 6.59 1 78.88 312 ASN B O 1
ATOM 5611 N N . LEU B 1 313 ? -18.141 19.766 4.43 1 90.31 313 LEU B N 1
ATOM 5612 C CA . LEU B 1 313 ? -16.812 20.203 4.027 1 90.31 313 LEU B CA 1
ATOM 5613 C C . LEU B 1 313 ? -16.812 21.688 3.656 1 90.31 313 LEU B C 1
ATOM 5615 O O . LEU B 1 313 ? -17.766 22.172 3.033 1 90.31 313 LEU B O 1
ATOM 5619 N N . GLU B 1 314 ? -15.852 22.344 4.07 1 93.06 314 GLU B N 1
ATOM 5620 C CA . GLU B 1 314 ? -15.648 23.719 3.658 1 93.06 314 GLU B CA 1
ATOM 5621 C C . GLU B 1 314 ? -15.023 23.797 2.268 1 93.06 314 GLU B C 1
ATOM 5623 O O . GLU B 1 314 ? -15.367 24.688 1.476 1 93.06 314 GLU B O 1
ATOM 5628 N N . TRP B 1 315 ? -14.141 22.922 2.012 1 93.94 315 TRP B N 1
ATOM 5629 C CA . TRP B 1 315 ? -13.578 22.797 0.672 1 93.94 315 TRP B CA 1
ATOM 5630 C C . TRP B 1 315 ? -13.008 21.391 0.457 1 93.94 315 TRP B C 1
ATOM 5632 O O . TRP B 1 315 ? -12.734 20.672 1.42 1 93.94 315 TRP B O 1
ATOM 5642 N N . TYR B 1 316 ? -12.945 20.938 -0.732 1 95.38 316 TYR B N 1
ATOM 5643 C CA . TYR B 1 316 ? -12.133 19.797 -1.151 1 95.38 316 TYR B CA 1
ATOM 5644 C C . TYR B 1 316 ? -11.422 20.094 -2.469 1 95.38 316 TYR B C 1
ATOM 5646 O O . TYR B 1 316 ? -11.93 20.844 -3.299 1 95.38 316 TYR B O 1
ATOM 5654 N N . ARG B 1 317 ? -10.258 19.609 -2.617 1 97.38 317 ARG B N 1
ATOM 5655 C CA . ARG B 1 317 ? -9.422 19.891 -3.783 1 97.38 317 ARG B CA 1
ATOM 5656 C C . ARG B 1 317 ? -8.695 18.625 -4.246 1 97.38 317 ARG B C 1
ATOM 5658 O O . ARG B 1 317 ? -8.359 17.766 -3.434 1 97.38 317 ARG B O 1
ATOM 5665 N N . TYR B 1 318 ? -8.492 18.547 -5.578 1 97.56 318 TYR B N 1
ATOM 5666 C CA . TYR B 1 318 ? -7.559 17.578 -6.156 1 97.56 318 TYR B CA 1
ATOM 5667 C C . TYR B 1 318 ? -6.141 18.141 -6.18 1 97.56 318 TYR B C 1
ATOM 5669 O O . TYR B 1 318 ? -5.922 19.281 -6.59 1 97.56 318 TYR B O 1
ATOM 5677 N N . LEU B 1 319 ? -5.227 17.375 -5.691 1 98.44 319 LEU B N 1
ATOM 5678 C CA . LEU B 1 319 ? -3.812 17.719 -5.773 1 98.44 319 LEU B CA 1
ATOM 5679 C C . LEU B 1 319 ? -3.074 16.781 -6.723 1 98.44 319 LEU B C 1
ATOM 5681 O O . LEU B 1 319 ? -2.984 15.578 -6.473 1 98.44 319 LEU B O 1
ATOM 5685 N N . ILE B 1 320 ? -2.529 17.359 -7.816 1 98.06 320 ILE B N 1
ATOM 5686 C CA . ILE B 1 320 ? -1.695 16.609 -8.742 1 98.06 320 ILE B CA 1
ATOM 5687 C C . ILE B 1 320 ? -0.327 16.344 -8.109 1 98.06 320 ILE B C 1
ATOM 5689 O O . ILE B 1 320 ? 0.359 17.281 -7.699 1 98.06 320 ILE B O 1
ATOM 5693 N N . THR B 1 321 ? -0.033 15.062 -8 1 97.88 321 THR B N 1
ATOM 5694 C CA . THR B 1 321 ? 1.229 14.688 -7.371 1 97.88 321 THR B CA 1
ATOM 5695 C C . THR B 1 321 ? 2.139 13.969 -8.367 1 97.88 321 THR B C 1
ATOM 5697 O O . THR B 1 321 ? 1.68 13.5 -9.406 1 97.88 321 THR B O 1
ATOM 5700 N N . ARG B 1 322 ? 3.449 13.961 -8.07 1 96.69 322 ARG B N 1
ATOM 5701 C CA . ARG B 1 322 ? 4.469 13.289 -8.875 1 96.69 322 ARG B CA 1
ATOM 5702 C C . ARG B 1 322 ? 4.371 13.688 -10.336 1 96.69 322 ARG B C 1
ATOM 5704 O O . ARG B 1 322 ? 4.406 12.836 -11.227 1 96.69 322 ARG B O 1
ATOM 5711 N N . TYR B 1 323 ? 4.156 14.969 -10.586 1 97.44 323 TYR B N 1
ATOM 5712 C CA . TYR B 1 323 ? 3.914 15.492 -11.93 1 97.44 323 TYR B CA 1
ATOM 5713 C C . TYR B 1 323 ? 5.227 15.703 -12.672 1 97.44 323 TYR B C 1
ATOM 5715 O O . TYR B 1 323 ? 6.156 16.312 -12.141 1 97.44 323 TYR B O 1
ATOM 5723 N N . GLU B 1 324 ? 5.277 15.211 -13.828 1 96.44 324 GLU B N 1
ATOM 5724 C CA . GLU B 1 324 ? 6.363 15.484 -14.766 1 96.44 324 GLU B CA 1
ATOM 5725 C C . GLU B 1 324 ? 5.871 16.312 -15.953 1 96.44 324 GLU B C 1
ATOM 5727 O O . GLU B 1 324 ? 5.438 15.758 -16.969 1 96.44 324 GLU B O 1
ATOM 5732 N N . PRO B 1 325 ? 6.141 17.578 -15.883 1 94.31 325 PRO B N 1
ATOM 5733 C CA . PRO B 1 325 ? 5.578 18.469 -16.906 1 94.31 325 PRO B CA 1
ATOM 5734 C C . PRO B 1 325 ? 6.098 18.156 -18.312 1 94.31 325 PRO B C 1
ATOM 5736 O O . PRO B 1 325 ? 5.43 18.469 -19.297 1 94.31 325 PRO B O 1
ATOM 5739 N N . THR B 1 326 ? 7.262 17.625 -18.422 1 94.44 326 THR B N 1
ATOM 5740 C CA . THR B 1 326 ? 7.855 17.328 -19.719 1 94.44 326 THR B CA 1
ATOM 5741 C C . THR B 1 326 ? 7.277 16.047 -20.297 1 94.44 326 THR B C 1
ATOM 5743 O O . THR B 1 326 ? 7.484 15.742 -21.484 1 94.44 326 THR B O 1
ATOM 5746 N N . ASP B 1 327 ? 6.57 15.32 -19.484 1 93.69 327 ASP B N 1
ATOM 5747 C CA . ASP B 1 327 ? 5.875 14.125 -19.953 1 93.69 327 ASP B CA 1
ATOM 5748 C C . ASP B 1 327 ? 4.57 14.484 -20.656 1 93.69 327 ASP B C 1
ATOM 5750 O O . ASP B 1 327 ? 3.613 14.922 -20.016 1 93.69 327 ASP B O 1
ATOM 5754 N N . GLY B 1 328 ? 4.539 14.32 -21.984 1 92.62 328 GLY B N 1
ATOM 5755 C CA . GLY B 1 328 ? 3.398 14.703 -22.797 1 92.62 328 GLY B CA 1
ATOM 5756 C C . GLY B 1 328 ? 2.084 14.141 -22.281 1 92.62 328 GLY B C 1
ATOM 5757 O O . GLY B 1 328 ? 1.151 14.898 -22 1 92.62 328 GLY B O 1
ATOM 5758 N N . PRO B 1 329 ? 2.023 12.914 -22.156 1 89.12 329 PRO B N 1
ATOM 5759 C CA . PRO B 1 329 ? 0.798 12.281 -21.672 1 89.12 329 PRO B CA 1
ATOM 5760 C C . PRO B 1 329 ? 0.351 12.828 -20.312 1 89.12 329 PRO B C 1
ATOM 5762 O O . PRO B 1 329 ? -0.843 13.055 -20.094 1 89.12 329 PRO B O 1
ATOM 5765 N N . GLN B 1 330 ? 1.215 13.062 -19.422 1 93.81 330 GLN B N 1
ATOM 5766 C CA . GLN B 1 330 ? 0.848 13.617 -18.125 1 93.81 330 GLN B CA 1
ATOM 5767 C C . GLN B 1 330 ? 0.312 15.039 -18.266 1 93.81 330 GLN B C 1
ATOM 5769 O O . GLN B 1 330 ? -0.679 15.406 -17.625 1 93.81 330 GLN B O 1
ATOM 5774 N N . ALA B 1 331 ? 0.997 15.781 -19.078 1 94.88 331 ALA B N 1
ATOM 5775 C CA . ALA B 1 331 ? 0.551 17.156 -19.297 1 94.88 331 ALA B CA 1
ATOM 5776 C C . ALA B 1 331 ? -0.867 17.188 -19.859 1 94.88 331 ALA B C 1
ATOM 5778 O O . ALA B 1 331 ? -1.674 18.031 -19.484 1 94.88 331 ALA B O 1
ATOM 5779 N N . GLN B 1 332 ? -1.131 16.312 -20.734 1 90.88 332 GLN B N 1
ATOM 5780 C CA . GLN B 1 332 ? -2.469 16.203 -21.297 1 90.88 332 GLN B CA 1
ATOM 5781 C C . GLN B 1 332 ? -3.5 15.852 -20.234 1 90.88 332 GLN B C 1
ATOM 5783 O O . GLN B 1 332 ? -4.598 16.406 -20.219 1 90.88 332 GLN B O 1
ATOM 5788 N N . MET B 1 333 ? -3.111 14.891 -19.422 1 92.38 333 MET B N 1
ATOM 5789 C CA . MET B 1 333 ? -4.016 14.469 -18.359 1 92.38 333 MET B CA 1
ATOM 5790 C C . MET B 1 333 ? -4.297 15.617 -17.391 1 92.38 333 MET B C 1
ATOM 5792 O O . MET B 1 333 ? -5.43 15.781 -16.938 1 92.38 333 MET B O 1
ATOM 5796 N N . VAL B 1 334 ? -3.305 16.391 -17.031 1 94.94 334 VAL B N 1
ATOM 5797 C CA . VAL B 1 334 ? -3.473 17.547 -16.156 1 94.94 334 VAL B CA 1
ATOM 5798 C C . VAL B 1 334 ? -4.406 18.562 -16.812 1 94.94 334 VAL B C 1
ATOM 5800 O O . VAL B 1 334 ? -5.301 19.109 -16.156 1 94.94 334 VAL B O 1
ATOM 5803 N N . GLY B 1 335 ? -4.188 18.828 -18.078 1 92.62 335 GLY B N 1
ATOM 5804 C CA . GLY B 1 335 ? -5.086 19.703 -18.812 1 92.62 335 GLY B CA 1
ATOM 5805 C C . GLY B 1 335 ? -6.527 19.234 -18.797 1 92.62 335 GLY B C 1
ATOM 5806 O O . GLY B 1 335 ? -7.445 20.031 -18.594 1 92.62 335 GLY B O 1
ATOM 5807 N N . PHE B 1 336 ? -6.625 18 -18.969 1 88.94 336 PHE B N 1
ATOM 5808 C CA . PHE B 1 336 ? -7.945 17.375 -18.953 1 88.94 336 PHE B CA 1
ATOM 5809 C C . PHE B 1 336 ? -8.625 17.578 -17.609 1 88.94 336 PHE B C 1
ATOM 5811 O O . PHE B 1 336 ? -9.789 17.969 -17.547 1 88.94 336 PHE B O 1
ATOM 5818 N N . MET B 1 337 ? -7.938 17.312 -16.547 1 92.69 337 MET B N 1
ATOM 5819 C CA . MET B 1 337 ? -8.477 17.453 -15.188 1 92.69 337 MET B CA 1
ATOM 5820 C C . MET B 1 337 ? -8.852 18.906 -14.906 1 92.69 337 MET B C 1
ATOM 5822 O O . MET B 1 337 ? -9.891 19.172 -14.305 1 92.69 337 MET B O 1
ATOM 5826 N N . GLN B 1 338 ? -8.023 19.766 -15.312 1 93.44 338 GLN B N 1
ATOM 5827 C CA . GLN B 1 338 ? -8.289 21.188 -15.094 1 93.44 338 GLN B CA 1
ATOM 5828 C C . GLN B 1 338 ? -9.539 21.625 -15.852 1 93.44 338 GLN B C 1
ATOM 5830 O O . GLN B 1 338 ? -10.305 22.469 -15.359 1 93.44 338 GLN B O 1
ATOM 5835 N N . THR B 1 339 ? -9.711 21.125 -16.984 1 90.25 339 THR B N 1
ATOM 5836 C CA . THR B 1 339 ? -10.883 21.469 -17.781 1 90.25 339 THR B CA 1
ATOM 5837 C C . THR B 1 339 ? -12.156 20.922 -17.141 1 90.25 339 THR B C 1
ATOM 5839 O O . THR B 1 339 ? -13.172 21.625 -17.078 1 90.25 339 THR B O 1
ATOM 5842 N N . LEU B 1 340 ? -12.062 19.766 -16.672 1 87.56 340 LEU B N 1
ATOM 5843 C CA . LEU B 1 340 ? -13.242 19.078 -16.141 1 87.56 340 LEU B CA 1
ATOM 5844 C C . LEU B 1 340 ? -13.594 19.594 -14.75 1 87.56 340 LEU B C 1
ATOM 5846 O O . LEU B 1 340 ? -14.773 19.719 -14.406 1 87.56 340 LEU B O 1
ATOM 5850 N N . PHE B 1 341 ? -12.531 19.812 -13.969 1 90.81 341 PHE B N 1
ATOM 5851 C CA . PHE B 1 341 ? -12.805 20.031 -12.555 1 90.81 341 PHE B CA 1
ATOM 5852 C C . PHE B 1 341 ? -12.352 21.422 -12.125 1 90.81 341 PHE B C 1
ATOM 5854 O O . PHE B 1 341 ? -12.516 21.812 -10.969 1 90.81 341 PHE B O 1
ATOM 5861 N N . HIS B 1 342 ? -11.891 22.219 -12.922 1 88.19 342 HIS B N 1
ATOM 5862 C CA . HIS B 1 342 ? -11.461 23.609 -12.812 1 88.19 342 HIS B CA 1
ATOM 5863 C C . HIS B 1 342 ? -11.156 23.984 -11.367 1 88.19 342 HIS B C 1
ATOM 5865 O O . HIS B 1 342 ? -10.078 23.656 -10.852 1 88.19 342 HIS B O 1
ATOM 5871 N N . GLN B 1 343 ? -12.258 24.484 -10.609 1 89.62 343 GLN B N 1
ATOM 5872 C CA . GLN B 1 343 ? -12.078 25.094 -9.289 1 89.62 343 GLN B CA 1
ATOM 5873 C C . GLN B 1 343 ? -11.742 24.047 -8.242 1 89.62 343 GLN B C 1
ATOM 5875 O O . GLN B 1 343 ? -11.297 24.375 -7.141 1 89.62 343 GLN B O 1
ATOM 5880 N N . PHE B 1 344 ? -11.812 22.844 -8.602 1 94.62 344 PHE B N 1
ATOM 5881 C CA . PHE B 1 344 ? -11.586 21.812 -7.609 1 94.62 344 PHE B CA 1
ATOM 5882 C C . PHE B 1 344 ? -10.148 21.297 -7.676 1 94.62 344 PHE B C 1
ATOM 5884 O O . PHE B 1 344 ? -9.711 20.547 -6.812 1 94.62 344 PHE B O 1
ATOM 5891 N N . VAL B 1 345 ? -9.414 21.734 -8.695 1 97 345 VAL B N 1
ATOM 5892 C CA . VAL B 1 345 ? -8.023 21.344 -8.82 1 97 345 VAL B CA 1
ATOM 5893 C C . VAL B 1 345 ? -7.109 22.453 -8.312 1 97 345 VAL B C 1
ATOM 5895 O O . VAL B 1 345 ? -7.277 23.609 -8.672 1 97 345 VAL B O 1
ATOM 5898 N N . LEU B 1 346 ? -6.191 22.078 -7.426 1 98 346 LEU B N 1
ATOM 5899 C CA . LEU B 1 346 ? -5.215 23.078 -6.996 1 98 346 LEU B CA 1
ATOM 5900 C C . LEU B 1 346 ? -4.461 23.656 -8.195 1 98 346 LEU B C 1
ATOM 5902 O O . LEU B 1 346 ? -4.16 22.938 -9.148 1 98 346 LEU B O 1
ATOM 5906 N N . LYS B 1 347 ? -4.121 24.875 -8.07 1 96.44 347 LYS B N 1
ATOM 5907 C CA . LYS B 1 347 ? -3.377 25.562 -9.125 1 96.44 347 LYS B CA 1
ATOM 5908 C C . LYS B 1 347 ? -1.955 25.016 -9.234 1 96.44 347 LYS B C 1
ATOM 5910 O O . LYS B 1 347 ? -1.446 24.812 -10.336 1 96.44 347 LYS B O 1
ATOM 5915 N N . ASN B 1 348 ? -1.353 24.844 -8.125 1 97.75 348 ASN B N 1
ATOM 5916 C CA . ASN B 1 348 ? 0.019 24.359 -8.078 1 97.75 348 ASN B CA 1
ATOM 5917 C C . ASN B 1 348 ? 0.06 22.828 -7.969 1 97.75 348 ASN B C 1
ATOM 5919 O O . ASN B 1 348 ? -0.842 22.219 -7.395 1 97.75 348 ASN B O 1
ATOM 5923 N N . GLN B 1 349 ? 1.128 22.234 -8.578 1 97.75 349 GLN B N 1
ATOM 5924 C CA . GLN B 1 349 ? 1.297 20.781 -8.586 1 97.75 349 GLN B CA 1
ATOM 5925 C C . GLN B 1 349 ? 2.58 20.375 -7.863 1 97.75 349 GLN B C 1
ATOM 5927 O O . GLN B 1 349 ? 3.562 21.125 -7.871 1 97.75 349 GLN B O 1
ATOM 5932 N N . MET B 1 350 ? 2.488 19.219 -7.242 1 97.81 350 MET B N 1
ATOM 5933 C CA . MET B 1 350 ? 3.715 18.641 -6.699 1 97.81 350 MET B CA 1
ATOM 5934 C C . MET B 1 350 ? 4.508 17.922 -7.785 1 97.81 350 MET B C 1
ATOM 5936 O O . MET B 1 350 ? 4.004 17 -8.422 1 97.81 350 MET B O 1
ATOM 5940 N N . LEU B 1 351 ? 5.758 18.312 -7.973 1 97.25 351 LEU B N 1
ATOM 5941 C CA . LEU B 1 351 ? 6.594 17.75 -9.023 1 97.25 351 LEU B CA 1
ATOM 5942 C C . LEU B 1 351 ? 7.223 16.438 -8.57 1 97.25 351 LEU B C 1
ATOM 5944 O O . LEU B 1 351 ? 7.527 16.266 -7.391 1 97.25 351 LEU B O 1
ATOM 5948 N N . LYS B 1 352 ? 7.289 15.562 -9.555 1 96.06 352 LYS B N 1
ATOM 5949 C CA . LYS B 1 352 ? 8.133 14.406 -9.297 1 96.06 352 LYS B CA 1
ATOM 5950 C C . LYS B 1 352 ? 9.586 14.82 -9.078 1 96.06 352 LYS B C 1
ATOM 5952 O O . LYS B 1 352 ? 10.117 15.648 -9.812 1 96.06 352 LYS B O 1
ATOM 5957 N N . SER B 1 353 ? 10.195 14.289 -8.016 1 95.44 353 SER B N 1
ATOM 5958 C CA . SER B 1 353 ? 11.57 14.68 -7.719 1 95.44 353 SER B CA 1
ATOM 5959 C C . SER B 1 353 ? 12.32 13.57 -7 1 95.44 353 SER B C 1
ATOM 5961 O O . SER B 1 353 ? 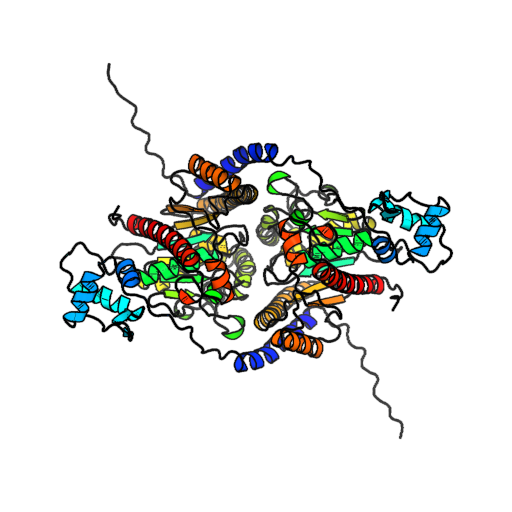11.789 12.945 -6.082 1 95.44 353 SER B O 1
ATOM 5963 N N . THR B 1 354 ? 13.531 13.352 -7.426 1 91.5 354 THR B N 1
ATOM 5964 C CA . THR B 1 354 ? 14.391 12.398 -6.73 1 91.5 354 THR B CA 1
ATOM 5965 C C . THR B 1 354 ? 14.75 12.906 -5.336 1 91.5 354 THR B C 1
ATOM 5967 O O . THR B 1 354 ? 15.023 12.117 -4.434 1 91.5 354 THR B O 1
ATOM 5970 N N . ALA B 1 355 ? 14.703 14.219 -5.156 1 94.12 355 ALA B N 1
ATOM 5971 C CA . ALA B 1 355 ? 14.992 14.789 -3.844 1 94.12 355 ALA B CA 1
ATOM 5972 C C . ALA B 1 355 ? 13.992 14.312 -2.801 1 94.12 355 ALA B C 1
ATOM 5974 O O . ALA B 1 355 ? 14.367 14 -1.668 1 94.12 355 ALA B O 1
ATOM 5975 N N . VAL B 1 356 ? 12.773 14.266 -3.174 1 94.56 356 VAL B N 1
ATOM 5976 C CA . VAL B 1 356 ? 11.719 13.828 -2.264 1 94.56 356 VAL B CA 1
ATOM 5977 C C . VAL B 1 356 ? 11.898 12.344 -1.938 1 94.56 356 VAL B C 1
ATOM 5979 O O . VAL B 1 356 ? 11.82 11.945 -0.774 1 94.56 356 VAL B O 1
ATOM 5982 N N . SER B 1 357 ? 12.141 11.539 -2.975 1 90.38 357 SER B N 1
ATOM 5983 C CA . SER B 1 357 ? 12.32 10.109 -2.779 1 90.38 357 SER B CA 1
ATOM 5984 C C . SER B 1 357 ? 13.547 9.812 -1.931 1 90.38 357 SER B C 1
ATOM 5986 O O . SER B 1 357 ? 13.508 8.961 -1.042 1 90.38 357 SER B O 1
ATOM 5988 N N . ASP B 1 358 ? 14.625 10.508 -2.217 1 89 358 ASP B N 1
ATOM 5989 C CA . ASP B 1 358 ? 15.859 10.32 -1.473 1 89 358 ASP B CA 1
ATOM 5990 C C . ASP B 1 358 ? 15.68 10.68 0 1 89 358 ASP B C 1
ATOM 5992 O O . ASP B 1 358 ? 16.156 9.961 0.882 1 89 358 ASP B O 1
ATOM 5996 N N . ALA B 1 359 ? 15.023 11.773 0.238 1 91.06 359 ALA B N 1
ATOM 5997 C CA . ALA B 1 359 ? 14.742 12.164 1.614 1 91.06 359 ALA B CA 1
ATOM 5998 C C . ALA B 1 359 ? 13.922 11.102 2.336 1 91.06 359 ALA B C 1
ATOM 6000 O O . ALA B 1 359 ? 14.172 10.805 3.508 1 91.06 359 ALA B O 1
ATOM 6001 N N . GLY B 1 360 ? 13.031 10.531 1.642 1 88.31 360 GLY B N 1
ATOM 6002 C CA . GLY B 1 360 ? 12.172 9.5 2.203 1 88.31 360 GLY B CA 1
ATOM 6003 C C . GLY B 1 360 ? 12.945 8.266 2.639 1 88.31 360 GLY B C 1
ATOM 6004 O O . GLY B 1 360 ? 12.594 7.633 3.643 1 88.31 360 GLY B O 1
ATOM 6005 N N . ILE B 1 361 ? 13.953 7.934 1.907 1 80.62 361 ILE B N 1
ATOM 6006 C CA . ILE B 1 361 ? 14.773 6.766 2.209 1 80.62 361 ILE B CA 1
ATOM 6007 C C . ILE B 1 361 ? 15.391 6.91 3.6 1 80.62 361 ILE B C 1
ATOM 6009 O O . ILE B 1 361 ? 15.477 5.938 4.352 1 80.62 361 ILE B O 1
ATOM 6013 N N . THR B 1 362 ? 15.711 8.07 3.957 1 82.94 362 THR B N 1
ATOM 6014 C CA . THR B 1 362 ? 16.312 8.312 5.262 1 82.94 362 THR B CA 1
ATOM 6015 C C . THR B 1 362 ? 15.258 8.766 6.27 1 82.94 362 THR B C 1
ATOM 6017 O O . THR B 1 362 ? 15.586 9.344 7.309 1 82.94 362 THR B O 1
ATOM 6020 N N . LYS B 1 363 ? 13.992 8.656 5.926 1 87.69 363 LYS B N 1
ATOM 6021 C CA . LYS B 1 363 ? 12.859 8.992 6.781 1 87.69 363 LYS B CA 1
ATOM 6022 C C . LYS B 1 363 ? 12.867 10.477 7.152 1 87.69 363 LYS B C 1
ATOM 6024 O O . LYS B 1 363 ? 12.703 10.828 8.32 1 87.69 363 LYS B O 1
ATOM 6029 N N . GLN B 1 364 ? 13.148 11.242 6.121 1 92.12 364 GLN B N 1
ATOM 6030 C CA . GLN B 1 364 ? 13.117 12.688 6.262 1 92.12 364 GLN B CA 1
ATOM 6031 C C . GLN B 1 364 ? 12.25 13.328 5.18 1 92.12 364 GLN B C 1
ATOM 6033 O O . GLN B 1 364 ? 11.883 12.672 4.203 1 92.12 364 GLN B O 1
ATOM 6038 N N . THR B 1 365 ? 11.867 14.578 5.465 1 96 365 THR B N 1
ATOM 6039 C CA . THR B 1 365 ? 11.242 15.406 4.438 1 96 365 THR B CA 1
ATOM 6040 C C . THR B 1 365 ? 12.227 16.438 3.904 1 96 365 THR B C 1
ATOM 6042 O O . THR B 1 365 ? 13.352 16.547 4.406 1 96 365 THR B O 1
ATOM 6045 N N . LEU B 1 366 ? 11.781 17.172 2.891 1 96 366 LEU B N 1
ATOM 6046 C CA . LEU B 1 366 ? 12.648 18.188 2.307 1 96 366 LEU B CA 1
ATOM 6047 C C . LEU B 1 366 ? 12.883 19.344 3.285 1 96 366 LEU B C 1
ATOM 6049 O O . LEU B 1 366 ? 13.844 20.094 3.141 1 96 366 LEU B O 1
ATOM 6053 N N . TYR B 1 367 ? 12.031 19.469 4.242 1 96.81 367 TYR B N 1
ATOM 6054 C CA . TYR B 1 367 ? 12.211 20.516 5.234 1 96.81 367 TYR B CA 1
ATOM 6055 C C . TYR B 1 367 ? 13.258 20.125 6.266 1 96.81 367 TYR B C 1
ATOM 6057 O O . TYR B 1 367 ? 13.719 20.953 7.043 1 96.81 367 TYR B O 1
ATOM 6065 N N . GLU B 1 368 ? 13.672 18.844 6.199 1 95.25 368 GLU B N 1
ATOM 6066 C CA . GLU B 1 368 ? 14.586 18.344 7.215 1 95.25 368 GLU B CA 1
ATOM 6067 C C . GLU B 1 368 ? 15.977 18.094 6.629 1 95.25 368 GLU B C 1
ATOM 6069 O O . GLU B 1 368 ? 16.969 18.094 7.355 1 95.25 368 GLU B O 1
ATOM 6074 N N . VAL B 1 369 ? 15.992 17.875 5.355 1 92.69 369 VAL B N 1
ATOM 6075 C CA . VAL B 1 369 ? 17.25 17.469 4.742 1 92.69 369 VAL B CA 1
ATOM 6076 C C . VAL B 1 369 ? 18.172 18.688 4.59 1 92.69 369 VAL B C 1
ATOM 6078 O O . VAL B 1 369 ? 17.703 19.812 4.445 1 92.69 369 VAL B O 1
ATOM 6081 N N . ASP B 1 370 ? 19.438 18.312 4.645 1 88.19 370 ASP B N 1
ATOM 6082 C CA . ASP B 1 370 ? 20.453 19.328 4.312 1 88.19 370 ASP B CA 1
ATOM 6083 C C . ASP B 1 370 ? 20.641 19.438 2.801 1 88.19 370 ASP B C 1
ATOM 6085 O O . ASP B 1 370 ? 20.984 18.453 2.137 1 88.19 370 ASP B O 1
ATOM 6089 N N . LYS B 1 371 ? 20.516 20.562 2.354 1 87.12 371 LYS B N 1
ATOM 6090 C CA . LYS B 1 371 ? 20.578 20.828 0.918 1 87.12 371 LYS B CA 1
ATOM 6091 C C . LYS B 1 371 ? 21.922 20.375 0.34 1 87.12 371 LYS B C 1
ATOM 6093 O O . LYS B 1 371 ? 22 20.031 -0.839 1 87.12 371 LYS B O 1
ATOM 6098 N N . SER B 1 372 ? 22.906 20.391 1.141 1 86.62 372 SER B N 1
ATOM 6099 C CA . SER B 1 372 ? 24.25 20.047 0.672 1 86.62 372 SER B CA 1
ATOM 6100 C C . SER B 1 372 ? 24.344 18.562 0.323 1 86.62 372 SER B C 1
ATOM 6102 O O . SER B 1 372 ? 25.266 18.141 -0.38 1 86.62 372 SER B O 1
ATOM 6104 N N . GLN B 1 373 ? 23.406 17.797 0.741 1 87.44 373 GLN B N 1
ATOM 6105 C CA . GLN B 1 373 ? 23.422 16.344 0.523 1 87.44 373 GLN B CA 1
ATOM 6106 C C . GLN B 1 373 ? 22.734 15.977 -0.79 1 87.44 373 GLN B C 1
ATOM 6108 O O . GLN B 1 373 ? 22.719 14.812 -1.175 1 87.44 373 GLN B O 1
ATOM 6113 N N . MET B 1 374 ? 22.234 17 -1.455 1 90.56 374 MET B N 1
ATOM 6114 C CA . MET B 1 374 ? 21.484 16.766 -2.688 1 90.56 374 MET B CA 1
ATOM 6115 C C . MET B 1 374 ? 21.969 17.688 -3.803 1 90.56 374 MET B C 1
ATOM 6117 O O . MET B 1 374 ? 22.734 18.609 -3.557 1 90.56 374 MET B O 1
ATOM 6121 N N . THR B 1 375 ? 21.547 17.312 -5.043 1 92.81 375 THR B N 1
ATOM 6122 C CA . THR B 1 375 ? 21.766 18.234 -6.148 1 92.81 375 THR B CA 1
ATOM 6123 C C . THR B 1 375 ? 20.969 19.516 -5.934 1 92.81 375 THR B C 1
ATOM 6125 O O . THR B 1 375 ? 19.75 19.484 -5.797 1 92.81 375 THR B O 1
ATOM 6128 N N . ARG B 1 376 ? 21.672 20.625 -5.973 1 91.62 376 ARG B N 1
ATOM 6129 C CA . ARG B 1 376 ? 21.094 21.906 -5.602 1 91.62 376 ARG B CA 1
ATOM 6130 C C . ARG B 1 376 ? 19.891 22.234 -6.469 1 91.62 376 ARG B C 1
ATOM 6132 O O . ARG B 1 376 ? 18.828 22.609 -5.957 1 91.62 376 ARG B O 1
ATOM 6139 N N . SER B 1 377 ? 20.031 22.094 -7.742 1 94.5 377 SER B N 1
ATOM 6140 C CA . SER B 1 377 ? 18.953 22.438 -8.664 1 94.5 377 SER B CA 1
ATOM 6141 C C . SER B 1 377 ? 17.719 21.562 -8.438 1 94.5 377 SER B C 1
ATOM 6143 O O . SER B 1 377 ? 16.594 22.062 -8.469 1 94.5 377 SER B O 1
ATOM 6145 N N . THR B 1 378 ? 17.953 20.297 -8.18 1 94.62 378 THR B N 1
ATOM 6146 C CA . THR B 1 378 ? 16.875 19.344 -7.922 1 94.62 378 THR B CA 1
ATOM 6147 C C . THR B 1 378 ? 16.156 19.688 -6.613 1 94.62 378 THR B C 1
ATOM 6149 O O . THR B 1 378 ? 14.93 19.688 -6.555 1 94.62 378 THR B O 1
ATOM 6152 N N . TYR B 1 379 ? 16.938 20.031 -5.688 1 95.25 379 TYR B N 1
ATOM 6153 C CA . TYR B 1 379 ? 16.391 20.406 -4.387 1 95.25 379 TYR B CA 1
ATOM 6154 C C . TYR B 1 379 ? 15.547 21.672 -4.492 1 95.25 379 TYR B C 1
ATOM 6156 O O . TYR B 1 379 ? 14.422 21.719 -3.996 1 95.25 379 TYR B O 1
ATOM 6164 N N . GLU B 1 380 ? 16.047 22.656 -5.094 1 95.06 380 GLU B N 1
ATOM 6165 C CA . GLU B 1 380 ? 15.375 23.953 -5.188 1 95.06 380 GLU B CA 1
ATOM 6166 C C . GLU B 1 380 ? 14.07 23.844 -5.973 1 95.06 380 GLU B C 1
ATOM 6168 O O . GLU B 1 380 ? 13.055 24.438 -5.598 1 95.06 380 GLU B O 1
ATOM 6173 N N . ARG B 1 381 ? 14.133 23.094 -7.012 1 95.62 381 ARG B N 1
ATOM 6174 C CA . ARG B 1 381 ? 12.93 22.891 -7.812 1 95.62 381 ARG B CA 1
ATOM 6175 C C . ARG B 1 381 ? 11.844 22.188 -7.004 1 95.62 381 ARG B C 1
ATOM 6177 O O . ARG B 1 381 ? 10.672 22.562 -7.066 1 95.62 381 ARG B O 1
ATOM 6184 N N . ALA B 1 382 ? 12.219 21.141 -6.312 1 97 382 ALA B N 1
ATOM 6185 C CA . ALA B 1 382 ? 11.289 20.391 -5.48 1 97 382 ALA B CA 1
ATOM 6186 C C . ALA B 1 382 ? 10.719 21.266 -4.363 1 97 382 ALA B C 1
ATOM 6188 O O . ALA B 1 382 ? 9.516 21.25 -4.098 1 97 382 ALA B O 1
ATOM 6189 N N . MET B 1 383 ? 11.57 22.094 -3.768 1 96.44 383 MET B N 1
ATOM 6190 C CA . MET B 1 383 ? 11.164 22.969 -2.674 1 96.44 383 MET B CA 1
ATOM 6191 C C . MET B 1 383 ? 10.188 24.031 -3.162 1 96.44 383 MET B C 1
ATOM 6193 O O . MET B 1 383 ? 9.195 24.328 -2.494 1 96.44 383 MET B O 1
ATOM 6197 N N . ASP B 1 384 ? 10.477 24.562 -4.277 1 97 384 ASP B N 1
ATOM 6198 C CA . ASP B 1 384 ? 9.602 25.578 -4.852 1 97 384 ASP B CA 1
ATOM 6199 C C . ASP B 1 384 ? 8.203 25.016 -5.109 1 97 384 ASP B C 1
ATOM 6201 O O . ASP B 1 384 ? 7.199 25.656 -4.797 1 97 384 ASP B O 1
ATOM 6205 N N . SER B 1 385 ? 8.18 23.844 -5.699 1 97.69 385 SER B N 1
ATOM 6206 C CA . SER B 1 385 ? 6.906 23.188 -5.965 1 97.69 385 SER B CA 1
ATOM 6207 C C . SER B 1 385 ? 6.148 22.906 -4.668 1 97.69 385 SER B C 1
ATOM 6209 O O . SER B 1 385 ? 4.957 23.219 -4.562 1 97.69 385 SER B O 1
ATOM 6211 N N . LEU B 1 386 ? 6.84 22.422 -3.727 1 97.38 386 LEU B N 1
ATOM 6212 C CA . LEU B 1 386 ? 6.266 22.078 -2.434 1 97.38 386 LEU B CA 1
ATOM 6213 C C . LEU B 1 386 ? 5.723 23.312 -1.724 1 97.38 386 LEU B C 1
ATOM 6215 O O . LEU B 1 386 ? 4.598 23.297 -1.212 1 97.38 386 LEU B O 1
ATOM 6219 N N . ASN B 1 387 ? 6.488 24.344 -1.682 1 97.69 387 ASN B N 1
ATOM 6220 C CA . ASN B 1 387 ? 6.082 25.562 -1.002 1 97.69 387 ASN B CA 1
ATOM 6221 C C . ASN B 1 387 ? 4.879 26.219 -1.687 1 97.69 387 ASN B C 1
ATOM 6223 O O . ASN B 1 387 ? 3.986 26.734 -1.018 1 97.69 387 ASN B O 1
ATOM 6227 N N . ALA B 1 388 ? 4.906 26.141 -2.961 1 98.06 388 ALA B N 1
ATOM 6228 C CA . ALA B 1 388 ? 3.791 26.734 -3.703 1 98.06 388 ALA B CA 1
ATOM 6229 C C . ALA B 1 388 ? 2.49 25.984 -3.404 1 98.06 388 ALA B C 1
ATOM 6231 O O . ALA B 1 388 ? 1.454 26.609 -3.162 1 98.06 388 ALA B O 1
ATOM 6232 N N . VAL B 1 389 ? 2.541 24.672 -3.424 1 98.56 389 VAL B N 1
ATOM 6233 C CA . VAL B 1 389 ? 1.375 23.844 -3.137 1 98.56 389 VAL B CA 1
ATOM 6234 C C . VAL B 1 389 ? 0.888 24.109 -1.715 1 98.56 389 VAL B C 1
ATOM 6236 O O . VAL B 1 389 ? -0.299 24.359 -1.495 1 98.56 389 VAL B O 1
ATOM 6239 N N . ASN B 1 390 ? 1.796 24.094 -0.784 1 98.62 390 ASN B N 1
ATOM 6240 C CA . ASN B 1 390 ? 1.419 24.234 0.618 1 98.62 390 ASN B CA 1
ATOM 6241 C C . ASN B 1 390 ? 0.9 25.641 0.916 1 98.62 390 ASN B C 1
ATOM 6243 O O . ASN B 1 390 ? -0.028 25.812 1.709 1 98.62 390 ASN B O 1
ATOM 6247 N N . ALA B 1 391 ? 1.498 26.625 0.29 1 97.56 391 ALA B N 1
ATOM 6248 C CA . ALA B 1 391 ? 1.013 27.984 0.458 1 97.56 391 ALA B CA 1
ATOM 6249 C C . ALA B 1 391 ? -0.422 28.125 -0.041 1 97.56 391 ALA B C 1
ATOM 6251 O O . ALA B 1 391 ? -1.24 28.797 0.583 1 97.56 391 ALA B O 1
ATOM 6252 N N . GLU B 1 392 ? -0.665 27.5 -1.162 1 97.81 392 GLU B N 1
ATOM 6253 C CA . GLU B 1 392 ? -2.016 27.531 -1.715 1 97.81 392 GLU B CA 1
ATOM 6254 C C . GLU B 1 392 ? -3.014 26.891 -0.757 1 97.81 392 GLU B C 1
ATOM 6256 O O . GLU B 1 392 ? -4.129 27.391 -0.585 1 97.81 392 GLU B O 1
ATOM 6261 N N . ILE B 1 393 ? -2.695 25.797 -0.14 1 98.25 393 ILE B N 1
ATOM 6262 C CA . ILE B 1 393 ? -3.568 25.094 0.797 1 98.25 393 ILE B CA 1
ATOM 6263 C C . ILE B 1 393 ? -3.781 25.953 2.043 1 98.25 393 ILE B C 1
ATOM 6265 O O . ILE B 1 393 ? -4.895 26.031 2.566 1 98.25 393 ILE B O 1
ATOM 6269 N N . VAL B 1 394 ? -2.742 26.609 2.518 1 97.31 394 VAL B N 1
ATOM 6270 C CA . VAL B 1 394 ? -2.854 27.516 3.664 1 97.31 394 VAL B CA 1
ATOM 6271 C C . VAL B 1 394 ? -3.842 28.625 3.354 1 97.31 394 VAL B C 1
ATOM 6273 O O . VAL B 1 394 ? -4.645 29.016 4.207 1 97.31 394 VAL B O 1
ATOM 6276 N N . GLU B 1 395 ? -3.732 29.078 2.139 1 96.44 395 GLU B N 1
ATOM 6277 C CA . GLU B 1 395 ? -4.672 30.109 1.728 1 96.44 395 GLU B CA 1
ATOM 6278 C C . GLU B 1 395 ? -6.113 29.625 1.807 1 96.44 395 GLU B C 1
ATOM 6280 O O . GLU B 1 395 ? -7.012 30.359 2.203 1 96.44 395 GLU B O 1
ATOM 6285 N N . LEU B 1 396 ? -6.359 28.406 1.43 1 96.88 396 LEU B N 1
ATOM 6286 C CA . LEU B 1 396 ? -7.691 27.828 1.515 1 96.88 396 LEU B CA 1
ATOM 6287 C C . LEU B 1 396 ? -8.148 27.734 2.965 1 96.88 396 LEU B C 1
ATOM 6289 O O . LEU B 1 396 ? -9.32 28 3.271 1 96.88 396 LEU B O 1
ATOM 6293 N N . VAL B 1 397 ? -7.242 27.375 3.846 1 97.06 397 VAL B N 1
ATOM 6294 C CA . VAL B 1 397 ? -7.551 27.266 5.27 1 97.06 397 VAL B CA 1
ATOM 6295 C C . VAL B 1 397 ? -7.902 28.641 5.824 1 97.06 397 VAL B C 1
ATOM 6297 O O . VAL B 1 397 ? -8.914 28.797 6.516 1 97.06 397 VAL B O 1
ATOM 6300 N N . HIS B 1 398 ? -7.117 29.656 5.52 1 95.94 398 HIS B N 1
ATOM 6301 C CA . HIS B 1 398 ? -7.367 31.016 5.996 1 95.94 398 HIS B CA 1
ATOM 6302 C C . HIS B 1 398 ? -8.68 31.562 5.445 1 95.94 398 HIS B C 1
ATOM 6304 O O . HIS B 1 398 ? -9.406 32.25 6.148 1 95.94 398 HIS B O 1
ATOM 6310 N N . ALA B 1 399 ? -8.922 31.188 4.172 1 95.25 399 ALA B N 1
ATOM 6311 C CA . ALA B 1 399 ? -10.195 31.594 3.574 1 95.25 399 ALA B CA 1
ATOM 6312 C C . ALA B 1 399 ? -11.375 31 4.336 1 95.25 399 ALA B C 1
ATOM 6314 O O . ALA B 1 399 ? -12.414 31.641 4.48 1 95.25 399 ALA B O 1
ATOM 6315 N N . SER B 1 400 ? -11.211 29.812 4.809 1 94.62 400 SER B N 1
ATOM 6316 C CA . SER B 1 400 ? -12.258 29.156 5.59 1 94.62 400 SER B CA 1
ATOM 6317 C C . SER B 1 400 ? -12.508 29.891 6.906 1 94.62 400 SER B C 1
ATOM 6319 O O . SER B 1 400 ? -13.578 29.766 7.492 1 94.62 400 SER B O 1
ATOM 6321 N N . TRP B 1 401 ? -11.492 30.625 7.375 1 94.88 401 TRP B N 1
ATOM 6322 C CA . TRP B 1 401 ? -11.609 31.422 8.586 1 94.88 401 TRP B CA 1
ATOM 6323 C C . TRP B 1 401 ? -12.102 32.844 8.273 1 94.88 401 TRP B C 1
ATOM 6325 O O . TRP B 1 401 ? -12.211 33.688 9.164 1 94.88 401 TRP B O 1
ATOM 6335 N N . GLY B 1 402 ? -12.266 33.125 7.004 1 92.12 402 GLY B N 1
ATOM 6336 C CA . GLY B 1 402 ? -12.734 34.438 6.59 1 92.12 402 GLY B CA 1
ATOM 6337 C C . GLY B 1 402 ? -11.617 35.438 6.484 1 92.12 402 GLY B C 1
ATOM 6338 O O . GLY B 1 402 ? -11.867 36.656 6.469 1 92.12 402 GLY B O 1
ATOM 6339 N N . ARG B 1 403 ? -10.438 34.969 6.574 1 87.56 403 ARG B N 1
ATOM 6340 C CA . ARG B 1 403 ? -9.297 35.875 6.516 1 87.56 403 ARG B CA 1
ATOM 6341 C C . ARG B 1 403 ? -8.961 36.219 5.07 1 87.56 403 ARG B C 1
ATOM 6343 O O . ARG B 1 403 ? -9.195 35.438 4.156 1 87.56 403 ARG B O 1
ATOM 6350 N N . LYS B 1 404 ? -8.719 37.562 4.848 1 71.88 404 LYS B N 1
ATOM 6351 C CA . LYS B 1 404 ? -8.375 38.031 3.504 1 71.88 404 LYS B CA 1
ATOM 6352 C C . LYS B 1 404 ? -7.121 37.344 2.988 1 71.88 404 LYS B C 1
ATOM 6354 O O . LYS B 1 404 ? -6.16 37.156 3.736 1 71.88 404 LYS B O 1
ATOM 6359 N N . VAL B 1 405 ? -7.262 36.469 1.957 1 58.09 405 VAL B N 1
ATOM 6360 C CA . VAL B 1 405 ? -6.148 35.812 1.279 1 58.09 405 VAL B CA 1
ATOM 6361 C C . VAL B 1 405 ? -5.246 36.844 0.628 1 58.09 405 VAL B C 1
ATOM 6363 O O . VAL B 1 405 ? -5.73 37.781 -0.044 1 58.09 405 VAL B O 1
ATOM 6366 N N . VAL B 1 406 ? -4.066 37.094 1.213 1 46.66 406 VAL B N 1
ATOM 6367 C CA . VAL B 1 406 ? -3.178 38.062 0.567 1 46.66 406 VAL B CA 1
ATOM 6368 C C . VAL B 1 406 ? -2.887 37.594 -0.863 1 46.66 406 VAL B C 1
ATOM 6370 O O . VAL B 1 406 ? -2.307 36.531 -1.082 1 46.66 406 VAL B O 1
ATOM 6373 N N . SER B 1 407 ? -3.762 37.75 -1.815 1 40.91 407 SER B N 1
ATOM 6374 C CA . SER B 1 407 ? -3.396 37.562 -3.217 1 40.91 407 SER B CA 1
ATOM 6375 C C . SER B 1 407 ? -2.104 38.281 -3.553 1 40.91 407 SER B C 1
ATOM 6377 O O . SER B 1 407 ? -1.83 39.375 -3.006 1 40.91 407 SER B O 1
#

Nearest PDB structures (foldseek):
  7npe-assembly2_C  TM=7.888E-01  e=5.175E-22  Vibrio cholerae
  7npe-assembly1_B  TM=7.610E-01  e=6.758E-21  Vibrio cholerae
  3ez6-assembly1_B  TM=7.738E-01  e=9.909E-21  Escherichia coli
  3ez6-assembly1_A  TM=8.068E-01  e=3.656E-19  Escherichia coli
  3ezf-assembly1_A-2  TM=6.800E-01  e=2.711E-15  Salmonella enterica subsp. enterica serovar Newport str. SL317

Solvent-accessible surface area (backbone atoms only — not comparable to full-atom values): 43193 Å² total; per-residue (Å²): 136,84,81,73,69,72,78,76,68,76,78,72,85,75,51,61,42,59,50,34,32,51,51,12,50,50,37,50,61,56,44,51,59,54,41,48,71,77,47,54,82,79,67,70,62,81,63,59,72,36,45,48,66,54,49,16,60,45,62,72,49,53,56,65,58,53,49,50,31,48,75,69,68,42,67,62,81,59,50,62,47,98,87,63,50,48,27,37,44,63,63,43,49,53,50,38,28,54,46,43,49,74,67,45,85,55,87,83,55,66,42,58,56,54,67,52,93,88,45,71,67,38,25,37,29,27,39,43,57,59,79,88,32,45,41,50,62,50,42,51,52,42,44,50,50,41,14,65,42,46,27,30,26,35,36,36,27,62,22,44,80,18,60,52,23,33,45,64,64,43,47,40,82,77,61,67,50,56,28,60,42,43,40,56,48,88,59,93,77,46,42,62,47,81,78,40,53,36,80,49,64,46,62,46,27,32,32,31,32,18,23,66,65,44,54,50,54,63,56,49,42,52,54,33,44,60,34,82,89,47,64,63,25,75,48,50,49,44,38,54,41,56,40,48,58,77,49,45,88,73,32,35,34,34,37,33,26,44,38,57,51,87,48,62,66,39,52,14,44,52,44,42,17,31,24,39,40,34,41,35,38,49,39,71,70,50,46,42,47,46,14,53,46,28,37,53,50,18,63,58,46,44,60,42,32,73,74,69,55,60,56,64,58,79,48,60,35,38,36,47,22,64,39,48,79,87,40,63,70,34,42,49,41,48,51,49,49,40,69,74,43,42,91,34,39,54,89,49,48,33,54,54,47,67,53,56,56,55,28,46,74,72,38,36,47,78,90,53,53,61,64,86,81,48,60,60,69,56,42,51,54,45,48,51,28,46,49,49,34,44,50,54,51,50,40,54,54,39,43,73,61,68,42,85,63,86,122,137,86,84,72,70,74,78,76,69,76,78,70,84,74,51,60,40,59,51,35,31,50,49,11,50,50,37,50,59,56,46,50,58,53,40,49,71,76,50,53,82,79,67,68,62,81,63,60,71,34,43,48,67,56,49,18,60,45,61,72,50,54,55,65,57,55,49,49,30,50,76,70,68,43,70,63,82,59,51,64,48,98,88,64,50,47,27,36,44,62,63,42,50,53,50,37,27,52,46,44,49,73,67,46,84,55,89,81,55,66,43,58,56,56,68,52,95,88,46,71,67,39,25,37,30,27,39,44,58,58,78,88,33,46,40,50,61,48,42,50,52,42,43,51,49,41,14,65,42,46,28,30,27,36,36,34,27,62,22,45,82,19,59,52,23,33,43,64,63,44,47,40,81,78,63,67,50,58,28,59,40,44,41,55,49,89,56,93,76,47,43,61,46,80,77,40,55,35,81,49,62,46,60,46,27,32,31,30,33,18,22,64,64,45,54,50,53,63,58,48,41,52,53,34,44,60,35,84,90,45,64,64,26,74,47,48,49,46,39,54,41,56,39,48,58,77,49,45,86,73,36,34,35,35,39,34,27,45,38,56,52,89,47,62,65,40,51,14,45,52,43,44,17,30,25,39,39,35,42,34,39,50,40,70,70,50,46,41,46,47,15,53,45,28,35,52,48,19,64,57,46,45,60,42,31,73,74,68,56,61,56,62,58,79,50,59,35,37,35,46,21,65,40,50,77,85,38,62,69,34,42,50,43,47,52,50,48,41,68,76,44,41,92,34,38,54,90,49,47,35,53,54,45,68,56,58,55,54,28,44,75,73,39,35,47,79,89,51,54,61,64,86,83,49,59,59,69,54,43,50,54,46,48,51,28,48,50,48,34,43,50,53,52,50,41,53,54,39,44,74,60,67,42,83,62,84,122

Foldseek 3Di:
DPCPPDDPPDPDPDDPVRVVVVVVVVCLVVVLVVCCVVPPPPPADAFDWAFLVRLCVLQVHDSVVVVVCQVVVHADHFDQDPVGTTTHDLVSSLRVLVRCCVPPDDVLRCSQVEDDPPFFAAEEEEDAQDPPLCLLVLLLLLLLSCLSSHFQEEEAELDQVQLNVLLQPDDCSNNVQDACCLCLAPDPSRDQVVVRWACGNRVNYIYRTHHNCSVVCLVRLVVQVPPPVDCSSVVSLCRVLVSVVVCRNRGRYYYYRHDSDDGSSSSSSQLNHQEYEYGFALDDVRVVSRVVVVVVSCVVQVVVVVVPSHRNHPAYAYAHEQQDCVDPSSVVSVVVCCVVPVVRYQPAHQHRAVCQVVQVVVSYGLSRDDCVVDDVVRSVVRVVSSSVRSLSVVLSSCVSSVHPRPD/DDPPPDDPPPPDPDDPVRVVVVVVVVCLVVVLVVCCVVPPPPPADAFDWAFLVRLCVLQVHDS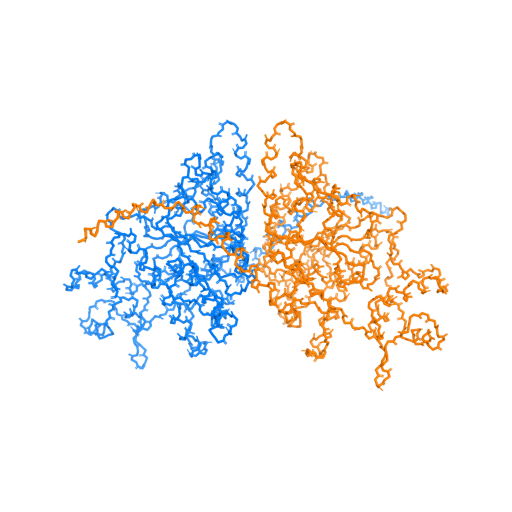VVVVVCQVVVHADHFDQDPVGTTTHDLVSSLRVLVRCCVPPPDPQDCSAPEDDPPFFAAEEEEDAQDPPLCLLVLLLLLLLSCLSSHFQEEEAELDQVQLNVVLQPDDCSNNVQDACCLCLAPDPSRDQVVVRWACGNRVNYIYRTHHNCSVVCLVRLVVQVPDPVDCSSVVSLCRVLVSVVVCRNRGRYYYYRHDSDDGSSSSSSQLNHQEYEYGFALDDVRVVSRVVVVVVSCVVQVVVVVVPSDRNHPAYAYAHEQQDCVDPSSVVSVVVCCVVPVVRYDPAHQHRAVCQVVQVVVSYGLSRDDCVVDDVVRSVVRVVSSSVRSLSVVLSSCVSSVHPRPD

InterPro domains:
  IPR000551 MerR-type HTH domain [PF13411] (50-98)
  IPR009061 Putative DNA-binding domain superfamily [SSF46955] (50-98)
  IPR017818 Plasmid partitioning protein, RepA [TIGR03453] (18-403)
  IPR025669 AAA domain [PF13614] (122-297)
  IPR027417 P-loop containing nucleoside triphosphate hydrolase [G3DSA:3.40.50.300] (122-401)
  IPR027417 P-loop containing nucleoside triphosphate hydrolase [SSF52540] (122-387)
  IPR050678 DNA Partitioning ATPase [PTHR13696] (117-394)

Radius of gyration: 29.24 Å; Cα contacts (8 Å, |Δi|>4): 1433; chains: 2; bounding box: 68×98×71 Å

Secondary structure (DSSP, 8-state):
---------------HHHHHHHHHHHHHHHHHHHHHHHS-TT-PPP---EEHHHHHHHHT--HHHHHHHHHTT-SPPPEE-TT--EEE-HHHHHHHHHHHHHH-S-TT--SS-PPPTTPPPEEEEEE-SSTTSSHHHHHHHHHHHHHHTT--EEEEE--TT-HHHHHTT--HHHH----THHHH-SSTT---GGGT-EE-SSTTEEEE---GGGGHHHHHHHHHHH-TT-STTTTGGGHHHHHHHTTGGG-SEEEEE--SS-SHHHHHHHHH-SEEEEEE--SHHHHHHHHHHHHHHHHHHHHHHHTT-----SEEEEEE-SB-TT-HHHHHHHHHHHHHHGGGB-SS-PBP-HHHHHHHHTT--TTTS-GGGS-HHHHHHHHHHHHHHHHHHHHHHHHHTT-----/---------------HHHHHHHHHHHHHHHHHHHHHHHS-TT-PPP---EEHHHHHHHHT--HHHHHHHHHTT-SPPPEE-TT--EEE-HHHHHHHHHHHHHH-S-TT--SS-PPPTTPPPEEEEEE-SSTTSSHHHHHHHHHHHHHHTT--EEEEE--TT-HHHHHTT--HHHH----THHHH-SSTT---GGGT-EE-SSTTEEEE---GGGGHHHHHHHHHHH-TT-STTTTGGGHHHHHHHTTGGG-SEEEEE--SS-SHHHHHHHHH-SEEEEEE--SHHHHHHHHHHHHHHHHHHHHHHHTT-----SEEEEEE-SB-TT-HHHHHHHHHHHHHHGGGB-SS-PBP-HHHHHHHHTT--TTTS-GGGS-HHHHHHHHHHHHHHHHHHHHHHHHHTT-----